Protein AF-0000000081814509 (afdb_homodimer)

Secondary structure (DSSP, 8-state):
-HHHHHHHHHHHHTSS--------PPEEEEEE-S--HHHHHHHHHHHHHHHHTT-EEEEEESS------TTEEEEETTTTPPPP---GGG--SHHHHHHHHHHHHHHHHHHHTT-HHHHHHHHTGGG-SEEEEESSS-GGGGGGGTT--SEEEEEETTSS-HHHHHHTT----TTTS--TTS---SS--HHHHHHHHHHHHHHHHHHIIIIIHHHHHHHHHH-TT---HHHHHTT--EEEES--TTTS----B-TTEEE-TTTT--PPPPPPHHHHHHHHHTTTT-EEEEE-TTTS-GGGS-HHHHHHHHHHHHTSSSEEEEE-S-S-----TTEEEES---HHHHHTSTTEEEEEE---HHHHHHHHHHT--EEE---STTHHHHHHHHHHTTSEEE--TTT--HHHHHHHHHHHHH-HHHHHHHHHHHHHHH--SS-HHHHHHHHHHHHHHTTT-GGG--GGGGS-HHHHTTHHHHHHHHHHHHHHHHHHHHHHHHHHHHHHHHHHHHHHH-/-HHHHHHHHHHHTS----------PPEEEEEE-S--HHHHHHHHHHHHHHHHTT-EEEEEESS------TTEEEEETTTTPPPP---GGG--SHHHHHHHHHHHHHHHHHHHTT-HHHHHHHHTGGG-SEEEEESSS-GGGGGGGTT--SEEEEEETTSS-HHHHHHTT----TTTS--TTS---SS--HHHHHHHHHHHHHHHHHHIIIIIHHHHHHHHHH-TT---HHHHHTT--EEEES--TTTS----B-TTEEE-TTTT--PPPPPPHHHHHHHHHTTTT-EEEEE-TTTS-GGGS-HHHHHHHHHHHHTSSSEEEEE-S-S-----TTEEEES---HHHHHTSTTEEEEEE---HHHHHHHHHHT--EEE---STTHHHHHHHHHHTTSEEE--TTT--HHHHHHHHHHHHH-HHHHHHHHHHHHHHH--SS-HHHHHHHHHHHHHHTTT-GGG--GGGGS-HHHHTTHHHHHHHHHHHHHHHHHHHHHHHHHHHHHHHHHHHHHH--

Organism: Hyalella azteca (NCBI:txid294128)

Nearest PDB structures (foldseek):
  2o6l-assembly1_B  TM=9.633E-01  e=1.639E-16  Homo sapiens
  2o6l-assembly1_A  TM=9.535E-01  e=7.767E-16  Homo sapiens
  7yf5-assembly1_A  TM=9.048E-01  e=2.656E-16  Homo sapiens
  7cjx-assembly2_B  TM=9.527E-01  e=6.293E-15  Homo sapiens
  8sfw-assembly1_A  TM=7.133E-01  e=2.356E-19  Tetranychus urticae

Radius of gyration: 33.02 Å; Cα contacts (8 Å, |Δi|>4): 1743; chains: 2; bounding box: 108×94×73 Å

pLDDT: mean 90.23, std 13.68, range [23.2, 98.81]

Sequence (1028 aa):
MATLTSLILILLSVSLFHSNNVTQAYKILLSVPVSCRSLHNLFTSVALSLALANHNVTLISSFPASAQHDNLHYVYALGEKKYPTDNIFEAQRQVDAFTILLNAALFVGENMWRNAEVLALWRDRHSFDAVISPSYINEVNLPFLINYTGNFFLICTPGIEYFAIRNAGNWLSPAVVPYILLPYDENMTFLERVVNVVTLVVSRYAIPYFFFSKQEELLRKFFPEFGDVLEYYDRVSLTLINGHPALDNPVPLLPSQVYIGTINAHLPRPLPMDLEQVMQSSGDAGVIYFSIGSVAVSKDIPARAKAAFLEAFARVPQKVLWKYEGDDLKLPDNVVTRSWLPQQDILGHPKTRLFISHCGNLGTQEAKYHGVPILAVPVAFDQPRNAARMVQKGLALALDWHTLTADDIVSAIDELVNNTSYSERIQNLSAILKDQMETPQRRAVWHIEHFIKNQGAPHLHYPGKNLHFLQYICLDVVLFLLLLLYIVCRLSAYFLRAIGRRVFRINKRKLKTRMATLTSLILILLSVSLFHSNNVTQAYKILLSVPVSCRSLHNLFTSVALSLALANHNVTLISSFPASAQHDNLHYVYALGEKKYPTDNIFEAQRQVDAFTILLNAALFVGENMWRNAEVLALWRDRHSFDAVISPSYINEVNLPFLINYTGNFFLICTPGIEYFAIRNAGNWLSPAVVPYILLPYDENMTFLERVVNVVTLVVSRYAIPYFFFSKQEELLRKFFPEFGDVLEYYDRVSLTLINGHPALDNPVPLLPSQVYIGTINAHLPRPLPMDLEQVMQSSGDAGVIYFSIGSVAVSKDIPARAKAAFLEAFARVPQKVLWKYEGDDLKLPDNVVTRSWLPQQDILGHPKTRLFISHCGNLGTQEAKYHGVPILAVPVAFDQPRNAARMVQKGLALALDWHTLTADDIVSAIDELVNNTSYSERIQNLSAILKDQMETPQRRAVWHIEHFIKNQGAPHLHYPGKNLHFLQYICLDVVLFLLLLLYIVCRLSAYFLRAIGRRVFRINKRKLKTR

Foldseek 3Di:
DQVPVVVVVVVVVVPDPPPVPPQPAFEEEEEEALDWPLRVLVSLLLQVLSVSVVHQYEYEYCDDDPDDDPSYHYDHQQVPDHQDQDALLVVPDQVSVVVVLLVSLLNSLLRRLVDPVNVVCLVVLQRGQEYEYAPDSNLSCLSSCVVHQHAYEYEDAQFDAQRLQCLLLDHFDLQQDAHLFDLDHRNDDPVSSVVRVVVVVCCVPVCCVPRVVVSQVSVCVSPVPDDRSSVSSNRHLAYEGQDDCLLGPDTDGFPRYHYLHCSSADAADDDPPVVVVLQVVLPQQFEEEEDADGSHAPVSQDPQLVVQVQVLCLVGSGAYEYQHCDDPDDHDPRYDYDVDDPLLNRLLDPRYAEYEYLQGSNSSSSNLLSQHAYAHEHRGGSSSNRQSHCVVQLQYHYDYSVDDGNVNVNVRCCCSRPVCVNSVSSVVSNVVLVDDPDHSSVVSNVSVSVCSVCRSPVVRRDPSSVDDPCVSVPVVVVVVVVVVVVVVVVVVVVVVVVVVVVVVVVVVVVVVVD/DLVVVVVVVVVPVVPPPPPVPPQDAFEEEEEDALDWPLVVLVSLLLQVLSVSVVHQYEYEYCDDDPDDDPSYHYDHQQVPDHQDQDALLVVPDQVSVVVVLLVSLLNSLLRRLVDPVNVVCLVVLQRGQEYEYAPDSNLSCLSSCVVHQHAYEYEDAQFDAQRLQCLLLDHFDLQQDAHLFDLDHRNDDPVSSVVRVVVVVCCVPVCCVPRVVVSQVSVCVSPVPDDRSSVSSNRHLAYEGQDDCLLGPDTDGFPRYHYLHCSSADAADDDPPVVVVLQVVLPQQFEEEEDADRSHAPVSQDPQLVVQQQLLCLVGSGAYEYQHCDDPDDHDPRYDYDVDDPLLNRLLDPRYAEYEYLQGSNSSSSNLLSQHAYAHEHRGGSSSNRQSHCVVQLQYHYDYSVDDGSVNVNVRCCCSRPVCVNSVSSVVSNVVLVDDPDHSSVVSNVSVSVCSVCRSPVVRRDPSSVDDPCVSVPVVVVVVVVVVVVVVVVVVVVVVVVVVVVVVVVVVVVVVVD

Structure (mmCIF, N/CA/C/O backbone):
data_AF-0000000081814509-model_v1
#
loop_
_entity.id
_entity.type
_entity.pdbx_description
1 polymer 'UDP-glucosyltransferase 2'
#
loop_
_atom_site.group_PDB
_atom_site.id
_atom_site.type_symbol
_atom_site.label_atom_id
_atom_site.label_alt_id
_atom_site.label_comp_id
_atom_site.label_asym_id
_atom_site.label_entity_id
_atom_site.label_seq_id
_atom_site.pdbx_PDB_ins_code
_atom_site.Cartn_x
_atom_site.Cartn_y
_atom_site.Cartn_z
_atom_site.occupancy
_atom_site.B_iso_or_equiv
_atom_site.auth_seq_id
_atom_site.auth_comp_id
_atom_site.auth_asym_id
_atom_site.auth_atom_id
_atom_site.pdbx_PDB_model_num
ATOM 1 N N . MET A 1 1 ? 33.219 -23.078 -16.469 1 25.08 1 MET A N 1
ATOM 2 C CA . MET A 1 1 ? 33.625 -21.703 -16.672 1 25.08 1 MET A CA 1
ATOM 3 C C . MET A 1 1 ? 32.438 -20.797 -16.875 1 25.08 1 MET A C 1
ATOM 5 O O . MET A 1 1 ? 32.562 -19.562 -16.859 1 25.08 1 MET A O 1
ATOM 9 N N . ALA A 1 2 ? 31.438 -21.453 -17.484 1 29.11 2 ALA A N 1
ATOM 10 C CA . ALA A 1 2 ? 30.203 -20.766 -17.828 1 29.11 2 ALA A CA 1
ATOM 11 C C . ALA A 1 2 ? 29.375 -20.453 -16.578 1 29.11 2 ALA A C 1
ATOM 13 O O . ALA A 1 2 ? 28.5 -19.578 -16.594 1 29.11 2 ALA A O 1
ATOM 14 N N . THR A 1 3 ? 29.547 -21.297 -15.539 1 31.95 3 THR A N 1
ATOM 15 C CA . THR A 1 3 ? 28.797 -21.156 -14.297 1 31.95 3 THR A CA 1
ATOM 16 C C . THR A 1 3 ? 29.172 -19.875 -13.57 1 31.95 3 THR A C 1
ATOM 18 O O . THR A 1 3 ? 28.391 -19.328 -12.789 1 31.95 3 THR A O 1
ATOM 21 N N . LEU A 1 4 ? 30.516 -19.469 -13.844 1 31.44 4 LEU A N 1
ATOM 22 C CA . LEU A 1 4 ? 31.109 -18.359 -13.109 1 31.44 4 LEU A CA 1
ATOM 23 C C . LEU A 1 4 ? 30.594 -17.016 -13.625 1 31.44 4 LEU A C 1
ATOM 25 O O . LEU A 1 4 ? 30.391 -16.078 -12.844 1 31.44 4 LEU A O 1
ATOM 29 N N . THR A 1 5 ? 30.359 -16.984 -14.984 1 30.31 5 THR A N 1
ATOM 30 C CA . THR A 1 5 ? 30.188 -15.672 -15.594 1 30.31 5 THR A CA 1
ATOM 31 C C . THR A 1 5 ? 28.797 -15.117 -15.297 1 30.31 5 THR A C 1
ATOM 33 O O . THR A 1 5 ? 28.641 -13.906 -15.094 1 30.31 5 THR A O 1
ATOM 36 N N . SER A 1 6 ? 27.781 -15.992 -15.344 1 31.12 6 SER A N 1
ATOM 37 C CA . SER A 1 6 ? 26.438 -15.445 -15.164 1 31.12 6 SER A CA 1
ATOM 38 C C . SER A 1 6 ? 26.234 -14.914 -13.75 1 31.12 6 SER A C 1
ATOM 40 O O . SER A 1 6 ? 25.281 -14.195 -13.484 1 31.12 6 SER A O 1
ATOM 42 N N . LEU A 1 7 ? 27.016 -15.422 -12.75 1 33.44 7 LEU A N 1
ATOM 43 C CA . LEU A 1 7 ? 27.078 -14.906 -11.391 1 33.44 7 LEU A CA 1
ATOM 44 C C . LEU A 1 7 ? 27.656 -13.5 -11.359 1 33.44 7 LEU A C 1
ATOM 46 O O . LEU A 1 7 ? 27.281 -12.68 -10.523 1 33.44 7 LEU A O 1
ATOM 50 N N . ILE A 1 8 ? 28.469 -13.172 -12.398 1 33.91 8 ILE A N 1
ATOM 51 C CA . ILE A 1 8 ? 29.203 -11.906 -12.391 1 33.91 8 ILE A CA 1
ATOM 52 C C . ILE A 1 8 ? 28.25 -10.758 -12.672 1 33.91 8 ILE A C 1
ATOM 54 O O . ILE A 1 8 ? 28.328 -9.703 -12.039 1 33.91 8 ILE A O 1
ATOM 58 N N . LEU A 1 9 ? 27.266 -10.977 -13.633 1 33.47 9 LEU A N 1
ATOM 59 C CA . LEU A 1 9 ? 26.5 -9.812 -14.047 1 33.47 9 LEU A CA 1
ATOM 60 C C . LEU A 1 9 ? 25.422 -9.477 -13.016 1 33.47 9 LEU A C 1
ATOM 62 O O . LEU A 1 9 ? 24.984 -8.328 -12.922 1 33.47 9 LEU A O 1
ATOM 66 N N . ILE A 1 10 ? 24.859 -10.445 -12.289 1 37.25 10 ILE A N 1
ATOM 67 C CA . ILE A 1 10 ? 24.047 -10.078 -11.133 1 37.25 10 ILE A CA 1
ATOM 68 C C . ILE A 1 10 ? 24.891 -9.266 -10.148 1 37.25 10 ILE A C 1
ATOM 70 O O . ILE A 1 10 ? 24.375 -8.383 -9.461 1 37.25 10 ILE A O 1
ATOM 74 N N . LEU A 1 11 ? 26.266 -9.453 -10.156 1 35.78 11 LEU A N 1
ATOM 75 C CA . LEU A 1 11 ? 27.234 -8.844 -9.242 1 35.78 11 LEU A CA 1
ATOM 76 C C . LEU A 1 11 ? 27.359 -7.344 -9.508 1 35.78 11 LEU A C 1
ATOM 78 O O . LEU A 1 11 ? 27.547 -6.559 -8.578 1 35.78 11 LEU A O 1
ATOM 82 N N . LEU A 1 12 ? 27.312 -6.941 -10.828 1 35.09 12 LEU A N 1
ATOM 83 C CA . LEU A 1 12 ? 27.703 -5.562 -11.102 1 35.09 12 LEU A CA 1
ATOM 84 C C . LEU A 1 12 ? 26.641 -4.582 -10.609 1 35.09 12 LEU A C 1
ATOM 86 O O . LEU A 1 12 ? 26.953 -3.445 -10.258 1 35.09 12 LEU A O 1
ATOM 90 N N . SER A 1 13 ? 25.391 -4.969 -10.734 1 35.62 13 SER A N 1
ATOM 91 C CA . SER A 1 13 ? 24.438 -3.914 -10.367 1 35.62 13 SER A CA 1
ATOM 92 C C . SER A 1 13 ? 24.391 -3.725 -8.852 1 35.62 13 SER A C 1
ATOM 94 O O . SER A 1 13 ? 23.797 -2.764 -8.367 1 35.62 13 SER A O 1
ATOM 96 N N . VAL A 1 14 ? 24.781 -4.785 -8.102 1 37.66 14 VAL A N 1
ATOM 97 C CA . VAL A 1 14 ? 24.828 -4.578 -6.656 1 37.66 14 VAL A CA 1
ATOM 98 C C . VAL A 1 14 ? 26.047 -3.75 -6.285 1 37.66 14 VAL A C 1
ATOM 100 O O . VAL A 1 14 ? 26.344 -3.547 -5.102 1 37.66 14 VAL A O 1
ATOM 103 N N . SER A 1 15 ? 27.031 -3.49 -7.219 1 33.5 15 SER A N 1
ATOM 104 C CA . SER A 1 15 ? 28.312 -2.984 -6.73 1 33.5 15 SER A CA 1
ATOM 105 C C . SER A 1 15 ? 28.109 -1.772 -5.824 1 33.5 15 SER A C 1
ATOM 107 O O . SER A 1 15 ? 28.703 -1.694 -4.746 1 33.5 15 SER A O 1
ATOM 109 N N . LEU A 1 16 ? 27.938 -0.495 -6.473 1 34.5 16 LEU A N 1
ATOM 110 C CA . LEU A 1 16 ? 28.594 0.704 -5.969 1 34.5 16 LEU A CA 1
ATOM 111 C C . LEU A 1 16 ? 27.875 1.244 -4.738 1 34.5 16 LEU A C 1
ATOM 113 O O . LEU A 1 16 ? 28.266 2.273 -4.184 1 34.5 16 LEU A O 1
ATOM 117 N N . PHE A 1 17 ? 26.609 1.016 -4.625 1 35.5 17 PHE A N 1
ATOM 118 C CA . PHE A 1 17 ? 26.172 1.921 -3.572 1 35.5 17 PHE A CA 1
ATOM 119 C C . PHE A 1 17 ? 26.641 1.434 -2.207 1 35.5 17 PHE A C 1
ATOM 121 O O . PHE A 1 17 ? 25.922 0.688 -1.528 1 35.5 17 PHE A O 1
ATOM 128 N N . HIS A 1 18 ? 27.953 1.053 -2.074 1 35.66 18 HIS A N 1
ATOM 129 C CA . HIS A 1 18 ? 28.5 0.913 -0.733 1 35.66 18 HIS A CA 1
ATOM 130 C C . HIS A 1 18 ? 28.234 2.152 0.11 1 35.66 18 HIS A C 1
ATOM 132 O O . HIS A 1 18 ? 28.922 3.164 -0.019 1 35.66 18 HIS A O 1
ATOM 138 N N . SER A 1 19 ? 27.109 2.682 0.189 1 36.62 19 SER A N 1
ATOM 139 C CA . SER A 1 19 ? 27.188 3.543 1.365 1 36.62 19 SER A CA 1
ATOM 140 C C . SER A 1 19 ? 27.875 2.836 2.525 1 36.62 19 SER A C 1
ATOM 142 O O . SER A 1 19 ? 27.625 1.654 2.773 1 36.62 19 SER A O 1
ATOM 144 N N . ASN A 1 20 ? 29.094 3.08 2.873 1 39.06 20 ASN A N 1
ATOM 145 C CA . ASN A 1 20 ? 29.891 2.771 4.051 1 39.06 20 ASN A CA 1
ATOM 146 C C . ASN A 1 20 ? 29.016 2.582 5.289 1 39.06 20 ASN A C 1
ATOM 148 O O . ASN A 1 20 ? 29.484 2.762 6.414 1 39.06 20 ASN A O 1
ATOM 152 N N . ASN A 1 21 ? 27.719 2.707 5.277 1 45.88 21 ASN A N 1
ATOM 153 C CA . ASN A 1 21 ? 27.125 2.41 6.582 1 45.88 21 ASN A CA 1
ATOM 154 C C . ASN A 1 21 ? 27.391 0.966 7 1 45.88 21 ASN A C 1
ATOM 156 O O . ASN A 1 21 ? 27.031 0.033 6.285 1 45.88 21 ASN A O 1
ATOM 160 N N . VAL A 1 22 ? 28.484 0.649 7.633 1 48.5 22 VAL A N 1
ATOM 161 C CA . VAL A 1 22 ? 28.766 -0.604 8.328 1 48.5 22 VAL A CA 1
ATOM 162 C C . VAL A 1 22 ? 27.453 -1.294 8.695 1 48.5 22 VAL A C 1
ATOM 164 O O . VAL A 1 22 ? 26.781 -0.895 9.648 1 48.5 22 VAL A O 1
ATOM 167 N N . THR A 1 23 ? 26.656 -1.628 7.715 1 62.81 23 THR A N 1
ATOM 168 C CA . THR A 1 23 ? 25.406 -2.328 8.039 1 62.81 23 THR A CA 1
ATOM 169 C C . THR A 1 23 ? 25.703 -3.6 8.836 1 62.81 23 THR A C 1
ATOM 171 O O . THR A 1 23 ? 26.641 -4.34 8.508 1 62.81 23 THR A O 1
ATOM 174 N N . GLN A 1 24 ? 25.344 -3.656 10.094 1 81.44 24 GLN A N 1
ATOM 175 C CA . GLN A 1 24 ? 25.359 -4.812 10.984 1 81.44 24 GLN A CA 1
ATOM 176 C C . GLN A 1 24 ? 24.891 -6.07 10.258 1 81.44 24 GLN A C 1
ATOM 178 O O . GLN A 1 24 ? 23.891 -6.039 9.539 1 81.44 24 GLN A O 1
ATOM 183 N N . ALA A 1 25 ? 25.75 -7.035 10.086 1 94.5 25 ALA A N 1
ATOM 184 C CA . ALA A 1 25 ? 25.422 -8.336 9.516 1 94.5 25 ALA A CA 1
ATOM 185 C C . ALA A 1 25 ? 24.438 -9.094 10.414 1 94.5 25 ALA A C 1
ATOM 187 O O . ALA A 1 25 ? 24.734 -9.336 11.586 1 94.5 25 ALA A O 1
ATOM 188 N N . TYR A 1 26 ? 23.312 -9.391 9.867 1 98.06 26 TYR A N 1
ATOM 189 C CA . TYR A 1 26 ? 22.281 -10.109 10.625 1 98.06 26 TYR A CA 1
ATOM 190 C C . TYR A 1 26 ? 22.359 -11.609 10.367 1 98.06 26 TYR A C 1
ATOM 192 O O . TYR A 1 26 ? 22.875 -12.039 9.336 1 98.06 26 TYR A O 1
ATOM 200 N N . LYS A 1 27 ? 21.969 -12.398 11.32 1 98.56 27 LYS A N 1
ATOM 201 C CA . LYS A 1 27 ? 21.781 -13.836 11.18 1 98.56 27 LYS A CA 1
ATOM 202 C C . LYS A 1 27 ? 20.328 -14.18 10.898 1 98.56 27 LYS A C 1
ATOM 204 O O . LYS A 1 27 ? 19.453 -13.93 11.734 1 98.56 27 LYS A O 1
ATOM 209 N N . ILE A 1 28 ? 20.047 -14.758 9.727 1 98.81 28 ILE A N 1
ATOM 210 C CA . ILE A 1 28 ? 18.672 -14.938 9.289 1 98.81 28 ILE A CA 1
ATOM 211 C C . ILE A 1 28 ? 18.438 -16.391 8.898 1 98.81 28 ILE A C 1
ATOM 213 O O . ILE A 1 28 ? 19.25 -17 8.203 1 98.81 28 ILE A O 1
ATOM 217 N N . LEU A 1 29 ? 17.344 -16.969 9.359 1 98.81 29 LEU A N 1
ATOM 218 C CA . LEU A 1 29 ? 16.938 -18.328 9.023 1 98.81 29 LEU A CA 1
ATOM 219 C C . LEU A 1 29 ? 15.734 -18.328 8.094 1 98.81 29 LEU A C 1
ATOM 221 O O . LEU A 1 29 ? 14.68 -17.781 8.43 1 98.81 29 LEU A O 1
ATOM 225 N N . LEU A 1 30 ? 15.914 -18.812 6.934 1 98.69 30 LEU A N 1
ATOM 226 C CA . LEU A 1 30 ? 14.805 -19.125 6.039 1 98.69 30 LEU A CA 1
ATOM 227 C C . LEU A 1 30 ? 14.492 -20.609 6.047 1 98.69 30 LEU A C 1
ATOM 229 O O . LEU A 1 30 ? 15.398 -21.438 6.035 1 98.69 30 LEU A O 1
ATOM 233 N N . SER A 1 31 ? 13.219 -20.938 6.109 1 98.19 31 SER A N 1
ATOM 234 C CA . SER A 1 31 ? 12.844 -22.344 6.164 1 98.19 31 SER A CA 1
ATOM 235 C C . SER A 1 31 ? 11.641 -22.625 5.281 1 98.19 31 SER A C 1
ATOM 237 O O . SER A 1 31 ? 10.562 -22.078 5.488 1 98.19 31 SER A O 1
ATOM 239 N N . VAL A 1 32 ? 11.773 -23.531 4.297 1 97.31 32 VAL A N 1
ATOM 240 C CA . VAL A 1 32 ? 10.695 -23.953 3.4 1 97.31 32 VAL A CA 1
ATOM 241 C C . VAL A 1 32 ? 10.773 -25.453 3.158 1 97.31 32 VAL A C 1
ATOM 243 O O . VAL A 1 32 ? 10.891 -25.906 2.014 1 97.31 32 VAL A O 1
ATOM 246 N N . PRO A 1 33 ? 10.562 -26.234 4.191 1 96.19 33 PRO A N 1
ATOM 247 C CA . PRO A 1 33 ? 10.742 -27.672 4.059 1 96.19 33 PRO A CA 1
ATOM 248 C C . PRO A 1 33 ? 9.602 -28.344 3.295 1 96.19 33 PRO A C 1
ATOM 250 O O . PRO A 1 33 ? 9.82 -29.359 2.625 1 96.19 33 PRO A O 1
ATOM 253 N N . VAL A 1 34 ? 8.352 -27.906 3.545 1 93.38 34 VAL A N 1
ATOM 254 C CA . VAL A 1 34 ? 7.266 -28.344 2.674 1 93.38 34 VAL A CA 1
ATOM 255 C C . VAL A 1 34 ? 7.281 -27.547 1.377 1 93.38 34 VAL A C 1
ATOM 257 O O . VAL A 1 34 ? 6.801 -26.406 1.338 1 93.38 34 VAL A O 1
ATOM 260 N N . SER A 1 35 ? 7.863 -28.203 0.405 1 86.75 35 SER A N 1
ATOM 261 C CA . SER A 1 35 ? 8.234 -27.359 -0.732 1 86.75 35 SER A CA 1
ATOM 262 C C . SER A 1 35 ? 8.062 -28.109 -2.049 1 86.75 35 SER A C 1
ATOM 264 O O . SER A 1 35 ? 7.719 -29.297 -2.055 1 86.75 35 SER A O 1
ATOM 266 N N . CYS A 1 36 ? 7.973 -27.406 -3.078 1 84.56 36 CYS A N 1
ATOM 267 C CA . CYS A 1 36 ? 8.242 -27.828 -4.445 1 84.56 36 CYS A CA 1
ATOM 268 C C . CYS A 1 36 ? 9.391 -27.031 -5.051 1 84.56 36 CYS A C 1
ATOM 270 O O . CYS A 1 36 ? 9.891 -26.094 -4.43 1 84.56 36 CYS A O 1
ATOM 272 N N . ARG A 1 37 ? 9.898 -27.438 -6.133 1 85.25 37 ARG A N 1
ATOM 273 C CA . ARG A 1 37 ? 11.078 -26.812 -6.723 1 85.25 37 ARG A CA 1
ATOM 274 C C . ARG A 1 37 ? 10.875 -25.297 -6.883 1 85.25 37 ARG A C 1
ATOM 276 O O . ARG A 1 37 ? 11.797 -24.516 -6.648 1 85.25 37 ARG A O 1
ATOM 283 N N . SER A 1 38 ? 9.719 -24.906 -7.211 1 87.69 38 SER A N 1
ATOM 284 C CA . SER A 1 38 ? 9.43 -23.484 -7.414 1 87.69 38 SER A CA 1
ATOM 285 C C . SER A 1 38 ? 9.555 -22.703 -6.113 1 87.69 38 SER A C 1
ATOM 287 O O . SER A 1 38 ? 10.117 -21.609 -6.094 1 87.69 38 SER A O 1
ATOM 289 N N . LEU A 1 39 ? 9.039 -23.266 -5.047 1 92.06 39 LEU A N 1
ATOM 290 C CA . LEU A 1 39 ? 9.133 -22.609 -3.748 1 92.06 39 LEU A CA 1
ATOM 291 C C . LEU A 1 39 ? 10.578 -22.562 -3.26 1 92.06 39 LEU A C 1
ATOM 293 O O . LEU A 1 39 ? 11.008 -21.562 -2.688 1 92.06 39 LEU A O 1
ATOM 297 N N . HIS A 1 40 ? 11.211 -23.672 -3.502 1 93.38 40 HIS A N 1
ATOM 298 C CA . HIS A 1 40 ? 12.633 -23.703 -3.186 1 93.38 40 HIS A CA 1
ATOM 299 C C . HIS A 1 40 ? 13.383 -22.594 -3.908 1 93.38 40 HIS A C 1
ATOM 301 O O . HIS A 1 40 ? 14.211 -21.906 -3.307 1 93.38 40 HIS A O 1
ATOM 307 N N . ASN A 1 41 ? 13.109 -22.375 -5.172 1 92.88 41 ASN A N 1
ATOM 308 C CA . ASN A 1 41 ? 13.773 -21.344 -5.965 1 92.88 41 ASN A CA 1
ATOM 309 C C . ASN A 1 41 ? 13.461 -19.953 -5.441 1 92.88 41 ASN A C 1
ATOM 311 O O . ASN A 1 41 ? 14.344 -19.094 -5.402 1 92.88 41 ASN A O 1
ATOM 315 N N . LEU A 1 42 ? 12.25 -19.719 -5.094 1 95.69 42 LEU A N 1
ATOM 316 C CA . LEU A 1 42 ? 11.836 -18.438 -4.547 1 95.69 42 LEU A CA 1
ATOM 317 C C . LEU A 1 42 ? 12.609 -18.125 -3.268 1 95.69 42 LEU A C 1
ATOM 319 O O . LEU A 1 42 ? 13.203 -17.047 -3.143 1 95.69 42 LEU A O 1
ATOM 323 N N . PHE A 1 43 ? 12.641 -19.047 -2.354 1 97.62 43 PHE A N 1
ATOM 324 C CA . PHE A 1 43 ? 13.32 -18.844 -1.08 1 97.62 43 PHE A CA 1
ATOM 325 C C . PHE A 1 43 ? 14.82 -18.719 -1.282 1 97.62 43 PHE A C 1
ATOM 327 O O . PHE A 1 43 ? 15.484 -17.938 -0.583 1 97.62 43 PHE A O 1
ATOM 334 N N . THR A 1 44 ? 15.32 -19.484 -2.213 1 97.31 44 THR A N 1
ATOM 335 C CA . THR A 1 44 ? 16.734 -19.375 -2.523 1 97.31 44 THR A CA 1
ATOM 336 C C . THR A 1 44 ? 17.078 -17.969 -3.023 1 97.31 44 THR A C 1
ATOM 338 O O . THR A 1 44 ? 18.125 -17.422 -2.674 1 97.31 44 THR A O 1
ATOM 341 N N . SER A 1 45 ? 16.203 -17.422 -3.836 1 97.56 45 SER A N 1
ATOM 342 C CA . SER A 1 45 ? 16.438 -16.078 -4.359 1 97.56 45 SER A CA 1
ATOM 343 C C . SER A 1 45 ? 16.469 -15.047 -3.234 1 97.56 45 SER A C 1
ATOM 345 O O . SER A 1 45 ? 17.312 -14.148 -3.234 1 97.56 45 SER A O 1
ATOM 347 N N . VAL A 1 46 ? 15.586 -15.148 -2.285 1 98.5 46 VAL A N 1
ATOM 348 C CA . VAL A 1 46 ? 15.57 -14.242 -1.143 1 98.5 46 VAL A CA 1
ATOM 349 C C . VAL A 1 46 ? 16.828 -14.445 -0.304 1 98.5 46 VAL A C 1
ATOM 351 O O . VAL A 1 46 ? 17.5 -13.477 0.075 1 98.5 46 VAL A O 1
ATOM 354 N N . ALA A 1 47 ? 17.188 -15.719 -0.058 1 98.62 47 ALA A N 1
ATOM 355 C CA . ALA A 1 47 ? 18.359 -16.062 0.74 1 98.62 47 ALA A CA 1
ATOM 356 C C . ALA A 1 47 ? 19.625 -15.508 0.1 1 98.62 47 ALA A C 1
ATOM 358 O O . ALA A 1 47 ? 20.484 -14.938 0.785 1 98.62 47 ALA A O 1
ATOM 359 N N . LEU A 1 48 ? 19.688 -15.719 -1.157 1 97.94 48 LEU A N 1
ATOM 360 C CA . LEU A 1 48 ? 20.875 -15.25 -1.88 1 97.94 48 LEU A CA 1
ATOM 361 C C . LEU A 1 48 ? 20.969 -13.734 -1.839 1 97.94 48 LEU A C 1
ATOM 363 O O . LEU A 1 48 ? 22.062 -13.18 -1.694 1 97.94 48 LEU A O 1
ATOM 367 N N . SER A 1 49 ? 19.828 -13.023 -2.008 1 98 49 SER A N 1
ATOM 368 C CA . SER A 1 49 ? 19.812 -11.57 -1.928 1 98 49 SER A CA 1
ATOM 369 C C . SER A 1 49 ? 20.328 -11.078 -0.58 1 98 49 SER A C 1
ATOM 371 O O . SER A 1 49 ? 21.094 -10.117 -0.516 1 98 49 SER A O 1
ATOM 373 N N . LEU A 1 50 ? 19.969 -11.734 0.458 1 98.5 50 LEU A N 1
ATOM 374 C CA . LEU A 1 50 ? 20.406 -11.383 1.804 1 98.5 50 LEU A CA 1
ATOM 375 C C . LEU A 1 50 ? 21.891 -11.688 1.992 1 98.5 50 LEU A C 1
ATOM 377 O O . LEU A 1 50 ? 22.625 -10.898 2.6 1 98.5 50 LEU A O 1
ATOM 381 N N . ALA A 1 51 ? 22.297 -12.852 1.476 1 98.31 51 ALA A N 1
ATOM 382 C CA . ALA A 1 51 ? 23.703 -13.234 1.571 1 98.31 51 ALA A CA 1
ATOM 383 C C . ALA A 1 51 ? 24.594 -12.234 0.834 1 98.31 51 ALA A C 1
ATOM 385 O O . ALA A 1 51 ? 25.656 -11.859 1.33 1 98.31 51 ALA A O 1
ATOM 386 N N . LEU A 1 52 ? 24.172 -11.836 -0.309 1 97 52 LEU A N 1
ATOM 387 C CA . LEU A 1 52 ? 24.906 -10.867 -1.114 1 97 52 LEU A CA 1
ATOM 388 C C . LEU A 1 52 ? 24.984 -9.516 -0.406 1 97 52 LEU A C 1
ATOM 390 O O . LEU A 1 52 ? 25.906 -8.734 -0.647 1 97 52 LEU A O 1
ATOM 394 N N . ALA A 1 53 ? 24.047 -9.234 0.438 1 97.06 53 ALA A N 1
ATOM 395 C CA . ALA A 1 53 ? 24.047 -8.016 1.244 1 97.06 53 ALA A CA 1
ATOM 396 C C . ALA A 1 53 ? 24.859 -8.203 2.52 1 97.06 53 ALA A C 1
ATOM 398 O O . ALA A 1 53 ? 24.734 -7.422 3.463 1 97.06 53 ALA A O 1
ATOM 399 N N . ASN A 1 54 ? 25.578 -9.312 2.658 1 97.06 54 ASN A N 1
ATOM 400 C CA . ASN A 1 54 ? 26.562 -9.602 3.691 1 97.06 54 ASN A CA 1
ATOM 401 C C . ASN A 1 54 ? 25.906 -10.102 4.973 1 97.06 54 ASN A C 1
ATOM 403 O O . ASN A 1 54 ? 26.453 -9.914 6.066 1 97.06 54 ASN A O 1
ATOM 407 N N . HIS A 1 55 ? 24.75 -10.641 4.887 1 98.44 55 HIS A N 1
ATOM 408 C CA . HIS A 1 55 ? 24.125 -11.289 6.035 1 98.44 55 HIS A CA 1
ATOM 409 C C . HIS A 1 55 ? 24.453 -12.773 6.086 1 98.44 55 HIS A C 1
ATOM 411 O O . HIS A 1 55 ? 24.812 -13.375 5.066 1 98.44 55 HIS A O 1
ATOM 417 N N . ASN A 1 56 ? 24.453 -13.336 7.277 1 98.31 56 ASN A N 1
ATOM 418 C CA . ASN A 1 56 ? 24.609 -14.781 7.457 1 98.31 56 ASN A CA 1
ATOM 419 C C . ASN A 1 56 ? 23.266 -15.5 7.359 1 98.31 56 ASN A C 1
ATOM 421 O O . ASN A 1 56 ? 22.422 -15.367 8.242 1 98.31 56 ASN A O 1
ATOM 425 N N . VAL A 1 57 ? 23.125 -16.297 6.305 1 98.62 57 VAL A N 1
ATOM 426 C CA . VAL A 1 57 ? 21.812 -16.828 5.988 1 98.62 57 VAL A CA 1
ATOM 427 C C . VAL A 1 57 ? 21.844 -18.344 6.027 1 98.62 57 VAL A C 1
ATOM 429 O O . VAL A 1 57 ? 22.781 -18.969 5.508 1 98.62 57 VAL A O 1
ATOM 432 N N . THR A 1 58 ? 20.953 -18.922 6.711 1 98.62 58 THR A N 1
ATOM 433 C CA . THR A 1 58 ? 20.719 -20.375 6.68 1 98.62 58 THR A CA 1
ATOM 434 C C . THR A 1 58 ? 19.391 -20.688 6.004 1 98.62 58 THR A C 1
ATOM 436 O O . THR A 1 58 ? 18.359 -20.094 6.328 1 98.62 58 THR A O 1
ATOM 439 N N . LEU A 1 59 ? 19.391 -21.594 5.055 1 98.44 59 LEU A N 1
ATOM 440 C CA . LEU A 1 59 ? 18.188 -22 4.34 1 98.44 59 LEU A CA 1
ATOM 441 C C . LEU A 1 59 ? 17.906 -23.484 4.57 1 98.44 59 LEU A C 1
ATOM 443 O O . LEU A 1 59 ? 18.734 -24.328 4.246 1 98.44 59 LEU A O 1
ATOM 447 N N . ILE A 1 60 ? 16.766 -23.781 5.195 1 98.12 60 ILE A N 1
ATOM 448 C CA . ILE A 1 60 ? 16.281 -25.141 5.336 1 98.12 60 ILE A CA 1
ATOM 449 C C . ILE A 1 60 ? 15.32 -25.469 4.191 1 98.12 60 ILE A C 1
ATOM 451 O O . ILE A 1 60 ? 14.359 -24.734 3.955 1 98.12 60 ILE A O 1
ATOM 455 N N . SER A 1 61 ? 15.547 -26.5 3.471 1 96.44 61 SER A N 1
ATOM 456 C CA . SER A 1 61 ? 14.664 -26.922 2.393 1 96.44 61 SER A CA 1
ATOM 457 C C . SER A 1 61 ? 14.711 -28.438 2.213 1 96.44 61 SER A C 1
ATOM 459 O O . SER A 1 61 ? 15.492 -29.125 2.871 1 96.44 61 SER A O 1
ATOM 461 N N . SER A 1 62 ? 13.805 -28.953 1.449 1 94.5 62 SER A N 1
ATOM 462 C CA . SER A 1 62 ? 13.766 -30.391 1.166 1 94.5 62 SER A CA 1
ATOM 463 C C . SER A 1 62 ? 14.289 -30.688 -0.233 1 94.5 62 SER A C 1
ATOM 465 O O . SER A 1 62 ? 14.047 -31.781 -0.768 1 94.5 62 SER A O 1
ATOM 467 N N . PHE A 1 63 ? 14.93 -29.703 -0.801 1 91.75 63 PHE A N 1
ATOM 468 C CA . PHE A 1 63 ? 15.555 -29.844 -2.109 1 91.75 63 PHE A CA 1
ATOM 469 C C . PHE A 1 63 ? 17.031 -29.484 -2.037 1 91.75 63 PHE A C 1
ATOM 471 O O . PHE A 1 63 ? 17.469 -28.766 -1.132 1 91.75 63 PHE A O 1
ATOM 478 N N . PRO A 1 64 ? 17.766 -30 -2.951 1 89.94 64 PRO A N 1
ATOM 479 C CA . PRO A 1 64 ? 19.188 -29.672 -2.941 1 89.94 64 PRO A CA 1
ATOM 480 C C . PRO A 1 64 ? 19.453 -28.188 -3.188 1 89.94 64 PRO A C 1
ATOM 482 O O . PRO A 1 64 ? 18.656 -27.516 -3.846 1 89.94 64 PRO A O 1
ATOM 485 N N . ALA A 1 65 ? 20.609 -27.812 -2.705 1 90.25 65 ALA A N 1
ATOM 486 C CA . ALA A 1 65 ? 21 -26.422 -2.875 1 90.25 65 ALA A CA 1
ATOM 487 C C . ALA A 1 65 ? 21.109 -26.047 -4.355 1 90.25 65 ALA A C 1
ATOM 489 O O . ALA A 1 65 ? 21.609 -26.844 -5.16 1 90.25 65 ALA A O 1
ATOM 490 N N . SER A 1 66 ? 20.547 -24.891 -4.641 1 88.19 66 SER A N 1
ATOM 491 C CA . SER A 1 66 ? 20.578 -24.438 -6.031 1 88.19 66 SER A CA 1
ATOM 492 C C . SER A 1 66 ? 21.422 -23.188 -6.191 1 88.19 66 SER A C 1
ATOM 494 O O . SER A 1 66 ? 21.5 -22.609 -7.281 1 88.19 66 SER A O 1
ATOM 496 N N . ALA A 1 67 ? 21.969 -22.703 -5.109 1 90.38 67 ALA A N 1
ATOM 497 C CA . ALA A 1 67 ? 22.875 -21.547 -5.121 1 90.38 67 ALA A CA 1
ATOM 498 C C . ALA A 1 67 ? 23.969 -21.703 -4.07 1 90.38 67 ALA A C 1
ATOM 500 O O . ALA A 1 67 ? 23.812 -22.453 -3.1 1 90.38 67 ALA A O 1
ATOM 501 N N . GLN A 1 68 ? 25.125 -21.016 -4.367 1 92.75 68 GLN A N 1
ATOM 502 C CA . GLN A 1 68 ? 26.25 -21.062 -3.43 1 92.75 68 GLN A CA 1
ATOM 503 C C . GLN A 1 68 ? 26.766 -19.672 -3.125 1 92.75 68 GLN A C 1
ATOM 505 O O . GLN A 1 68 ? 26.859 -18.828 -4.02 1 92.75 68 GLN A O 1
ATOM 510 N N . HIS A 1 69 ? 26.953 -19.438 -1.949 1 95.88 69 HIS A N 1
ATOM 511 C CA . HIS A 1 69 ? 27.562 -18.219 -1.417 1 95.88 69 HIS A CA 1
ATOM 512 C C . HIS A 1 69 ? 28.172 -18.469 -0.045 1 95.88 69 HIS A C 1
ATOM 514 O O . HIS A 1 69 ? 27.656 -19.266 0.74 1 95.88 69 HIS A O 1
ATOM 520 N N . ASP A 1 70 ? 29.219 -17.828 0.271 1 96.12 70 ASP A N 1
ATOM 521 C CA . ASP A 1 70 ? 29.938 -18.047 1.519 1 96.12 70 ASP A CA 1
ATOM 522 C C . ASP A 1 70 ? 29.047 -17.797 2.729 1 96.12 70 ASP A C 1
ATOM 524 O O . ASP A 1 70 ? 29.188 -18.453 3.76 1 96.12 70 ASP A O 1
ATOM 528 N N . ASN A 1 71 ? 28.141 -16.844 2.582 1 97.62 71 ASN A N 1
ATOM 529 C CA . ASN A 1 71 ? 27.281 -16.469 3.699 1 97.62 71 ASN A CA 1
ATOM 530 C C . ASN A 1 71 ? 25.953 -17.234 3.668 1 97.62 71 ASN A C 1
ATOM 532 O O . ASN A 1 71 ? 25.047 -16.938 4.438 1 97.62 71 ASN A O 1
ATOM 536 N N . LEU A 1 72 ? 25.797 -18.156 2.766 1 97.94 72 LEU A N 1
ATOM 537 C CA . LEU A 1 72 ? 24.578 -18.953 2.643 1 97.94 72 LEU A CA 1
ATOM 538 C C . LEU A 1 72 ? 24.828 -20.406 3.023 1 97.94 72 LEU A C 1
ATOM 540 O O . LEU A 1 72 ? 25.594 -21.109 2.348 1 97.94 72 LEU A O 1
ATOM 544 N N . HIS A 1 73 ? 24.234 -20.828 4.086 1 97.56 73 HIS A N 1
ATOM 545 C CA . HIS A 1 73 ? 24.344 -22.188 4.57 1 97.56 73 HIS A CA 1
ATOM 546 C C . HIS A 1 73 ? 23.062 -22.969 4.297 1 97.56 73 HIS A C 1
ATOM 548 O O . HIS A 1 73 ? 21.969 -22.562 4.727 1 97.56 73 HIS A O 1
ATOM 554 N N . TYR A 1 74 ? 23.219 -24.109 3.684 1 96.81 74 TYR A N 1
ATOM 555 C CA . TYR A 1 74 ? 22.078 -24.922 3.326 1 96.81 74 TYR A CA 1
ATOM 556 C C . TYR A 1 74 ? 21.938 -26.109 4.273 1 96.81 74 TYR A C 1
ATOM 558 O O . TYR A 1 74 ? 22.938 -26.734 4.652 1 96.81 74 TYR A O 1
ATOM 566 N N . VAL A 1 75 ? 20.703 -26.375 4.68 1 97.06 75 VAL A N 1
ATOM 567 C CA . VAL A 1 75 ? 20.406 -27.547 5.484 1 97.06 75 VAL A CA 1
ATOM 568 C C . VAL A 1 75 ? 19.25 -28.328 4.836 1 97.06 75 VAL A C 1
ATOM 570 O O . VAL A 1 75 ? 18.172 -27.797 4.629 1 97.06 75 VAL A O 1
ATOM 573 N N . TYR A 1 76 ? 19.531 -29.547 4.504 1 96.56 76 TYR A N 1
ATOM 574 C CA . TYR A 1 76 ? 18.5 -30.422 3.982 1 96.56 76 TYR A CA 1
ATOM 575 C C . TYR A 1 76 ? 17.594 -30.938 5.102 1 96.56 76 TYR A C 1
ATOM 577 O O . TYR A 1 76 ? 18.062 -31.594 6.031 1 96.56 76 TYR A O 1
ATOM 585 N N . ALA A 1 77 ? 16.344 -30.734 5.039 1 96.25 77 ALA A N 1
ATOM 586 C CA . ALA A 1 77 ? 15.422 -30.906 6.148 1 96.25 77 ALA A CA 1
ATOM 587 C C . ALA A 1 77 ? 15.164 -32.375 6.43 1 96.25 77 ALA A C 1
ATOM 589 O O . ALA A 1 77 ? 14.891 -32.781 7.57 1 96.25 77 ALA A O 1
ATOM 590 N N . LEU A 1 78 ? 15.258 -33.25 5.371 1 94.5 78 LEU A N 1
ATOM 591 C CA . LEU A 1 78 ? 14.703 -34.594 5.48 1 94.5 78 LEU A CA 1
ATOM 592 C C . LEU A 1 78 ? 15.789 -35.594 5.797 1 94.5 78 LEU A C 1
ATOM 594 O O . LEU A 1 78 ? 15.547 -36.812 5.758 1 94.5 78 LEU A O 1
ATOM 598 N N . GLY A 1 79 ? 16.984 -35.125 6.023 1 88.94 79 GLY A N 1
ATOM 599 C CA . GLY A 1 79 ? 18.078 -36.062 6.285 1 88.94 79 GLY A CA 1
ATOM 600 C C . GLY A 1 79 ? 18.359 -37 5.117 1 88.94 79 GLY A C 1
ATOM 601 O O . GLY A 1 79 ? 18.75 -36.531 4.035 1 88.94 79 GLY A O 1
ATOM 602 N N . GLU A 1 80 ? 17.938 -38.25 5.309 1 86.38 80 GLU A N 1
ATOM 603 C CA . GLU A 1 80 ? 18.234 -39.25 4.273 1 86.38 80 GLU A CA 1
ATOM 604 C C . GLU A 1 80 ? 16.984 -39.562 3.443 1 86.38 80 GLU A C 1
ATOM 606 O O . GLU A 1 80 ? 17.062 -40.281 2.443 1 86.38 80 GLU A O 1
ATOM 611 N N . LYS A 1 81 ? 15.961 -38.969 3.896 1 89.44 81 LYS A N 1
ATOM 612 C CA . LYS A 1 81 ? 14.711 -39.281 3.199 1 89.44 81 LYS A CA 1
ATOM 613 C C . LYS A 1 81 ? 14.5 -38.344 2.018 1 89.44 81 LYS A C 1
ATOM 615 O O . LYS A 1 81 ? 15.055 -37.25 1.989 1 89.44 81 LYS A O 1
ATOM 620 N N . LYS A 1 82 ? 13.711 -38.844 1.093 1 87.94 82 LYS A N 1
ATOM 621 C CA . LYS A 1 82 ? 13.367 -38.031 -0.07 1 87.94 82 LYS A CA 1
ATOM 622 C C . LYS A 1 82 ? 11.969 -37.438 0.062 1 87.94 82 LYS A C 1
ATOM 624 O O . LYS A 1 82 ? 11.102 -38.031 0.708 1 87.94 82 LYS A O 1
ATOM 629 N N . TYR A 1 83 ? 11.82 -36.344 -0.507 1 87.88 83 TYR A N 1
ATOM 630 C CA . TYR A 1 83 ? 10.508 -35.688 -0.512 1 87.88 83 TYR A CA 1
ATOM 631 C C . TYR A 1 83 ? 9.492 -36.531 -1.264 1 87.88 83 TYR A C 1
ATOM 633 O O . TYR A 1 83 ? 9.797 -37.125 -2.314 1 87.88 83 TYR A O 1
ATOM 641 N N . PRO A 1 84 ? 8.289 -36.594 -0.732 1 82 84 PRO A N 1
ATOM 642 C CA . PRO A 1 84 ? 7.289 -37.438 -1.384 1 82 84 PRO A CA 1
ATOM 643 C C . PRO A 1 84 ? 6.848 -36.906 -2.738 1 82 84 PRO A C 1
ATOM 645 O O . PRO A 1 84 ? 6.727 -35.688 -2.908 1 82 84 PRO A O 1
ATOM 648 N N . THR A 1 85 ? 6.77 -37.781 -3.697 1 75.56 85 THR A N 1
ATOM 649 C CA . THR A 1 85 ? 6.336 -37.406 -5.035 1 75.56 85 THR A CA 1
ATOM 650 C C . THR A 1 85 ? 4.957 -37.969 -5.344 1 75.56 85 THR A C 1
ATOM 652 O O . THR A 1 85 ? 4.824 -39.156 -5.641 1 75.56 85 THR A O 1
ATOM 655 N N . ASP A 1 86 ? 3.932 -37.281 -4.973 1 71.75 86 ASP A N 1
ATOM 656 C CA . ASP A 1 86 ? 2.592 -37.75 -5.312 1 71.75 86 ASP A CA 1
ATOM 657 C C . ASP A 1 86 ? 2.164 -37.25 -6.688 1 71.75 86 ASP A C 1
ATOM 659 O O . ASP A 1 86 ? 2.654 -36.219 -7.152 1 71.75 86 ASP A O 1
ATOM 663 N N . ASN A 1 87 ? 1.433 -38.094 -7.363 1 72.12 87 ASN A N 1
ATOM 664 C CA . ASN A 1 87 ? 0.879 -37.719 -8.656 1 72.12 87 ASN A CA 1
ATOM 665 C C . ASN A 1 87 ? -0.302 -36.75 -8.516 1 72.12 87 ASN A C 1
ATOM 667 O O . ASN A 1 87 ? -1.413 -37.188 -8.188 1 72.12 87 ASN A O 1
ATOM 671 N N . ILE A 1 88 ? -0.094 -35.5 -8.805 1 74.06 88 ILE A N 1
ATOM 672 C CA . ILE A 1 88 ? -1.091 -34.469 -8.57 1 74.06 88 ILE A CA 1
ATOM 673 C C . ILE A 1 88 ? -2.236 -34.625 -9.57 1 74.06 88 ILE A C 1
ATOM 675 O O . ILE A 1 88 ? -3.348 -34.156 -9.328 1 74.06 88 ILE A O 1
ATOM 679 N N . PHE A 1 89 ? -2.004 -35.25 -10.727 1 74.31 89 PHE A N 1
ATOM 680 C CA . PHE A 1 89 ? -3.047 -35.438 -11.727 1 74.31 89 PHE A CA 1
ATOM 681 C C . PHE A 1 89 ? -4.137 -36.375 -11.227 1 74.31 89 PHE A C 1
ATOM 683 O O . PHE A 1 89 ? -5.23 -36.406 -11.789 1 74.31 89 PHE A O 1
ATOM 690 N N . GLU A 1 90 ? -3.744 -37.031 -10.234 1 69.94 90 GLU A N 1
ATOM 691 C CA . GLU A 1 90 ? -4.73 -37.938 -9.664 1 69.94 90 GLU A CA 1
ATOM 692 C C . GLU A 1 90 ? -5.727 -37.188 -8.781 1 69.94 90 GLU A C 1
ATOM 694 O O . GLU A 1 90 ? -6.785 -37.719 -8.438 1 69.94 90 GLU A O 1
ATOM 699 N N . ALA A 1 91 ? -5.297 -36 -8.43 1 68.69 91 ALA A N 1
ATOM 700 C CA . ALA A 1 91 ? -6.211 -35.156 -7.652 1 68.69 91 ALA A CA 1
ATOM 701 C C . ALA A 1 91 ? -7.344 -34.625 -8.523 1 68.69 91 ALA A C 1
ATOM 703 O O . ALA A 1 91 ? -7.098 -33.906 -9.492 1 68.69 91 ALA A O 1
ATOM 704 N N . GLN A 1 92 ? -8.453 -35.156 -8.336 1 63.38 92 GLN A N 1
ATOM 705 C CA . GLN A 1 92 ? -9.594 -34.719 -9.133 1 63.38 92 GLN A CA 1
ATOM 706 C C . GLN A 1 92 ? -10.203 -33.438 -8.562 1 63.38 92 GLN A C 1
ATOM 708 O O . GLN A 1 92 ? -10.883 -32.719 -9.273 1 63.38 92 GLN A O 1
ATOM 713 N N . ARG A 1 93 ? -10.289 -33.406 -7.363 1 73.44 93 ARG A N 1
ATOM 714 C CA . ARG A 1 93 ? -10.867 -32.25 -6.68 1 73.44 93 ARG A CA 1
ATOM 715 C C . ARG A 1 93 ? -9.82 -31.516 -5.867 1 73.44 93 ARG A C 1
ATOM 717 O O . ARG A 1 93 ? -8.789 -32.094 -5.5 1 73.44 93 ARG A O 1
ATOM 724 N N . GLN A 1 94 ? -10.016 -30.312 -5.547 1 70.5 94 GLN A N 1
ATOM 725 C CA . GLN A 1 94 ? -9.133 -29.484 -4.73 1 70.5 94 GLN A CA 1
ATOM 726 C C . GLN A 1 94 ? -8.883 -30.125 -3.369 1 70.5 94 GLN A C 1
ATOM 728 O O . GLN A 1 94 ? -7.77 -30.062 -2.844 1 70.5 94 GLN A O 1
ATOM 733 N N . VAL A 1 95 ? -9.859 -30.734 -2.871 1 73.75 95 VAL A N 1
ATOM 734 C CA . VAL A 1 95 ? -9.742 -31.344 -1.55 1 73.75 95 VAL A CA 1
ATOM 735 C C . VAL A 1 95 ? -8.695 -32.469 -1.588 1 73.75 95 VAL A C 1
ATOM 737 O O . VAL A 1 95 ? -7.965 -32.656 -0.617 1 73.75 95 VAL A O 1
ATOM 740 N N . ASP A 1 96 ? -8.602 -33.156 -2.729 1 77.25 96 ASP A N 1
ATOM 741 C CA . ASP A 1 96 ? -7.59 -34.188 -2.883 1 77.25 96 ASP A CA 1
ATOM 742 C C . ASP A 1 96 ? -6.184 -33.594 -2.895 1 77.25 96 ASP A C 1
ATOM 744 O O . ASP A 1 96 ? -5.266 -34.156 -2.287 1 77.25 96 ASP A O 1
ATOM 748 N N . ALA A 1 97 ? -6.129 -32.531 -3.492 1 75.19 97 ALA A N 1
ATOM 749 C CA . ALA A 1 97 ? -4.84 -31.859 -3.543 1 75.19 97 ALA A CA 1
ATOM 750 C C . ALA A 1 97 ? -4.414 -31.391 -2.154 1 75.19 97 ALA A C 1
ATOM 752 O O . ALA A 1 97 ? -3.238 -31.469 -1.797 1 75.19 97 ALA A O 1
ATOM 753 N N . PHE A 1 98 ? -5.316 -31 -1.362 1 79.06 98 PHE A N 1
ATOM 754 C CA . PHE A 1 98 ? -5.023 -30.516 -0.015 1 79.06 98 PHE A CA 1
ATOM 755 C C . PHE A 1 98 ? -4.594 -31.672 0.884 1 79.06 98 PHE A C 1
ATOM 757 O O . PHE A 1 98 ? -3.756 -31.5 1.77 1 79.06 98 PHE A O 1
ATOM 764 N N . THR A 1 99 ? -5.246 -32.781 0.618 1 81.75 99 THR A N 1
ATOM 765 C CA . THR A 1 99 ? -4.859 -33.969 1.384 1 81.75 99 THR A CA 1
ATOM 766 C C . THR A 1 99 ? -3.42 -34.344 1.068 1 81.75 99 THR A C 1
ATOM 768 O O . THR A 1 99 ? -2.67 -34.75 1.963 1 81.75 99 THR A O 1
ATOM 771 N N . ILE A 1 100 ? -3.111 -34.219 -0.143 1 82.12 100 ILE A N 1
ATOM 772 C CA . ILE A 1 100 ? -1.742 -34.531 -0.553 1 82.12 100 ILE A CA 1
ATOM 773 C C . ILE A 1 100 ? -0.779 -33.562 0.138 1 82.12 100 ILE A C 1
ATOM 775 O O . ILE A 1 100 ? 0.259 -33.969 0.658 1 82.12 100 ILE A O 1
ATOM 779 N N . LEU A 1 101 ? -1.145 -32.344 0.197 1 83.5 101 LEU A N 1
ATOM 780 C CA . LEU A 1 101 ? -0.301 -31.328 0.814 1 83.5 101 LEU A CA 1
ATOM 781 C C . LEU A 1 101 ? -0.174 -31.562 2.316 1 83.5 101 LEU A C 1
ATOM 783 O O . LEU A 1 101 ? 0.906 -31.391 2.885 1 83.5 101 LEU A O 1
ATOM 787 N N . LEU A 1 102 ? -1.289 -31.906 2.914 1 86.81 102 LEU A N 1
ATOM 788 C CA . LEU A 1 102 ? -1.269 -32.188 4.348 1 86.81 102 LEU A CA 1
ATOM 789 C C . LEU A 1 102 ? -0.381 -33.375 4.66 1 86.81 102 LEU A C 1
ATOM 791 O O . LEU A 1 102 ? 0.392 -33.344 5.621 1 86.81 102 LEU A O 1
ATOM 795 N N . ASN A 1 103 ? -0.522 -34.375 3.842 1 89.44 103 ASN A N 1
ATOM 796 C CA . ASN A 1 103 ? 0.304 -35.562 4.047 1 89.44 103 ASN A CA 1
ATOM 797 C C . ASN A 1 103 ? 1.787 -35.25 3.879 1 89.44 103 ASN A C 1
ATOM 799 O O . ASN A 1 103 ? 2.625 -35.75 4.621 1 89.44 103 ASN A O 1
ATOM 803 N N . ALA A 1 104 ? 2.049 -34.469 2.949 1 90.19 104 ALA A N 1
ATOM 804 C CA . ALA A 1 104 ? 3.43 -34.031 2.752 1 90.19 104 ALA A CA 1
ATOM 805 C C . ALA A 1 104 ? 3.938 -33.25 3.963 1 90.19 104 ALA A C 1
ATOM 807 O O . ALA A 1 104 ? 5.074 -33.438 4.398 1 90.19 104 ALA A O 1
ATOM 808 N N . ALA A 1 105 ? 3.131 -32.406 4.5 1 92.94 105 ALA A N 1
ATOM 809 C CA . ALA A 1 105 ? 3.506 -31.578 5.656 1 92.94 105 ALA A CA 1
ATOM 810 C C . ALA A 1 105 ? 3.783 -32.469 6.875 1 92.94 105 ALA A C 1
ATOM 812 O O . ALA A 1 105 ? 4.742 -32.219 7.609 1 92.94 105 ALA A O 1
ATOM 813 N N . LEU A 1 106 ? 2.924 -33.438 7.039 1 94.44 106 LEU A N 1
ATOM 814 C CA . LEU A 1 106 ? 3.098 -34.344 8.172 1 94.44 106 LEU A CA 1
ATOM 815 C C . LEU A 1 106 ? 4.363 -35.188 8.008 1 94.44 106 LEU A C 1
ATOM 817 O O . LEU A 1 106 ? 5.105 -35.375 8.977 1 94.44 106 LEU A O 1
ATOM 821 N N . PHE A 1 107 ? 4.562 -35.625 6.789 1 95.31 107 PHE A N 1
ATOM 822 C CA . PHE A 1 107 ? 5.766 -36.406 6.5 1 95.31 107 PHE A CA 1
ATOM 823 C C . PHE A 1 107 ? 7.016 -35.562 6.766 1 95.31 107 PHE A C 1
ATOM 825 O O . PHE A 1 107 ? 7.953 -36.031 7.418 1 95.31 107 PHE A O 1
ATOM 832 N N . VAL A 1 108 ? 7.047 -34.406 6.281 1 95.81 108 VAL A N 1
ATOM 833 C CA . VAL A 1 108 ? 8.188 -33.5 6.438 1 95.81 108 VAL A CA 1
ATOM 834 C C . VAL A 1 108 ? 8.391 -33.188 7.918 1 95.81 108 VAL A C 1
ATOM 836 O O . VAL A 1 108 ? 9.516 -33.219 8.414 1 95.81 108 VAL A O 1
ATOM 839 N N . GLY A 1 109 ? 7.293 -32.875 8.609 1 95.69 109 GLY A N 1
ATOM 840 C CA . GLY A 1 109 ? 7.387 -32.562 10.031 1 95.69 109 GLY A CA 1
ATOM 841 C C . GLY A 1 109 ? 7.996 -33.688 10.844 1 95.69 109 GLY A C 1
ATOM 842 O O . GLY A 1 109 ? 8.859 -33.438 11.688 1 95.69 109 GLY A O 1
ATOM 843 N N . GLU A 1 110 ? 7.57 -34.875 10.531 1 95.81 110 GLU A N 1
ATOM 844 C CA . GLU A 1 110 ? 8.055 -36.031 11.25 1 95.81 110 GLU A CA 1
ATOM 845 C C . GLU A 1 110 ? 9.555 -36.25 11.039 1 95.81 110 GLU A C 1
ATOM 847 O O . GLU A 1 110 ? 10.281 -36.562 11.977 1 95.81 110 GLU A O 1
ATOM 852 N N . ASN A 1 111 ? 10 -36 9.867 1 96.44 111 ASN A N 1
ATOM 853 C CA . ASN A 1 111 ? 11.391 -36.312 9.539 1 96.44 111 ASN A CA 1
ATOM 854 C C . ASN A 1 111 ? 12.297 -35.125 9.852 1 96.44 111 ASN A C 1
ATOM 856 O O . ASN A 1 111 ? 13.438 -35.281 10.273 1 96.44 111 ASN A O 1
ATOM 860 N N . MET A 1 112 ? 11.773 -33.938 9.617 1 97 112 MET A N 1
ATOM 861 C CA . MET A 1 112 ? 12.555 -32.719 9.844 1 97 112 MET A CA 1
ATOM 862 C C . MET A 1 112 ? 12.961 -32.594 11.305 1 97 112 MET A C 1
ATOM 864 O O . MET A 1 112 ? 14.109 -32.281 11.609 1 97 112 MET A O 1
ATOM 868 N N . TRP A 1 113 ? 12.07 -32.906 12.25 1 97.31 113 TRP A N 1
ATOM 869 C CA . TRP A 1 113 ? 12.344 -32.719 13.672 1 97.31 113 TRP A CA 1
ATOM 870 C C . TRP A 1 113 ? 13.031 -33.938 14.273 1 97.31 113 TRP A C 1
ATOM 872 O O . TRP A 1 113 ? 13.273 -33.969 15.477 1 97.31 113 TRP A O 1
ATOM 882 N N . ARG A 1 114 ? 13.438 -34.875 13.445 1 96.38 114 ARG A N 1
ATOM 883 C CA . ARG A 1 114 ? 14.344 -35.969 13.82 1 96.38 114 ARG A CA 1
ATOM 884 C C . ARG A 1 114 ? 15.734 -35.75 13.25 1 96.38 114 ARG A C 1
ATOM 886 O O . ARG A 1 114 ? 16.688 -36.438 13.609 1 96.38 114 ARG A O 1
ATOM 893 N N . ASN A 1 115 ? 15.828 -34.781 12.406 1 96.75 115 ASN A N 1
ATOM 894 C CA . ASN A 1 115 ? 17.094 -34.406 11.773 1 96.75 115 ASN A CA 1
ATOM 895 C C . ASN A 1 115 ? 18.016 -33.656 12.734 1 96.75 115 ASN A C 1
ATOM 897 O O . ASN A 1 115 ? 17.672 -32.562 13.188 1 96.75 115 ASN A O 1
ATOM 901 N N . ALA A 1 116 ? 19.219 -34.156 12.938 1 96.69 116 ALA A N 1
ATOM 902 C CA . ALA A 1 116 ? 20.156 -33.625 13.922 1 96.69 116 ALA A CA 1
ATOM 903 C C . ALA A 1 116 ? 20.578 -32.188 13.555 1 96.69 116 ALA A C 1
ATOM 905 O O . ALA A 1 116 ? 20.766 -31.344 14.438 1 96.69 116 ALA A O 1
ATOM 906 N N . GLU A 1 117 ? 20.703 -31.906 12.312 1 96.94 117 GLU A N 1
ATOM 907 C CA . GLU A 1 117 ? 21.125 -30.578 11.875 1 96.94 117 GLU A CA 1
ATOM 908 C C . GLU A 1 117 ? 20.031 -29.547 12.156 1 96.94 117 GLU A C 1
ATOM 910 O O . GLU A 1 117 ? 20.328 -28.422 12.586 1 96.94 117 GLU A O 1
ATOM 915 N N . VAL A 1 118 ? 18.844 -29.922 11.914 1 98 118 VAL A N 1
ATOM 916 C CA . VAL A 1 118 ? 17.719 -29.016 12.156 1 98 118 VAL A CA 1
ATOM 917 C C . VAL A 1 118 ? 17.562 -28.797 13.656 1 98 118 VAL A C 1
ATOM 919 O O . VAL A 1 118 ? 17.312 -27.672 14.094 1 98 118 VAL A O 1
ATOM 922 N N . LEU A 1 119 ? 17.719 -29.844 14.414 1 97.44 119 LEU A N 1
ATOM 923 C CA . LEU A 1 119 ? 17.625 -29.734 15.867 1 97.44 119 LEU A CA 1
ATOM 924 C C . LEU A 1 119 ? 18.719 -28.812 16.406 1 97.44 119 LEU A C 1
ATOM 926 O O . LEU A 1 119 ? 18.484 -28.078 17.375 1 97.44 119 LEU A O 1
ATOM 930 N N . ALA A 1 120 ? 19.859 -28.891 15.805 1 97.75 120 ALA A N 1
ATOM 931 C CA . ALA A 1 120 ? 20.938 -28 16.203 1 97.75 120 ALA A CA 1
ATOM 932 C C . ALA A 1 120 ? 20.578 -26.531 15.961 1 97.75 120 ALA A C 1
ATOM 934 O O . ALA A 1 120 ? 20.875 -25.656 16.781 1 97.75 120 ALA A O 1
ATOM 935 N N . LEU A 1 121 ? 19.984 -26.25 14.828 1 97.88 121 LEU A N 1
ATOM 936 C CA . LEU A 1 121 ? 19.516 -24.906 14.516 1 97.88 121 LEU A CA 1
ATOM 937 C C . LEU A 1 121 ? 18.438 -24.453 15.508 1 97.88 121 LEU A C 1
ATOM 939 O O . LEU A 1 121 ? 18.406 -23.297 15.906 1 97.88 121 LEU A O 1
ATOM 943 N N . TRP A 1 122 ? 17.531 -25.359 15.852 1 97.88 122 TRP A N 1
ATOM 944 C CA . TRP A 1 122 ? 16.484 -25.062 16.812 1 97.88 122 TRP A CA 1
ATOM 945 C C . TRP A 1 122 ? 17.078 -24.688 18.172 1 97.88 122 TRP A C 1
ATOM 947 O O . TRP A 1 122 ? 16.609 -23.75 18.828 1 97.88 122 TRP A O 1
ATOM 957 N N . ARG A 1 123 ? 18.094 -25.391 18.609 1 97.12 123 ARG A N 1
ATOM 958 C CA . ARG A 1 123 ? 18.75 -25.094 19.875 1 97.12 123 ARG A CA 1
ATOM 959 C C . ARG A 1 123 ? 19.406 -23.719 19.844 1 97.12 123 ARG A C 1
ATOM 961 O O . ARG A 1 123 ? 19.453 -23.031 20.875 1 97.12 123 ARG A O 1
ATOM 968 N N . ASP A 1 124 ? 19.812 -23.328 18.672 1 96.31 124 ASP A N 1
ATOM 969 C CA . ASP A 1 124 ? 20.5 -22.047 18.516 1 96.31 124 ASP A CA 1
ATOM 970 C C . ASP A 1 124 ? 19.547 -20.969 18 1 96.31 124 ASP A C 1
ATOM 972 O O . ASP A 1 124 ? 19.984 -19.922 17.5 1 96.31 124 ASP A O 1
ATOM 976 N N . ARG A 1 125 ? 18.266 -21.141 18.094 1 96.5 125 ARG A N 1
ATOM 977 C CA . ARG A 1 125 ? 17.281 -20.312 17.422 1 96.5 125 ARG A CA 1
ATOM 978 C C . ARG A 1 125 ? 17.328 -18.875 17.922 1 96.5 125 ARG A C 1
ATOM 980 O O . ARG A 1 125 ? 17.031 -17.938 17.188 1 96.5 125 ARG A O 1
ATOM 987 N N . HIS A 1 126 ? 17.812 -18.609 19.125 1 96.56 126 HIS A N 1
ATOM 988 C CA . HIS A 1 126 ? 17.844 -17.281 19.719 1 96.56 126 HIS A CA 1
ATOM 989 C C . HIS A 1 126 ? 18.953 -16.422 19.094 1 96.56 126 HIS A C 1
ATOM 991 O O . HIS A 1 126 ? 18.953 -15.203 19.266 1 96.56 126 HIS A O 1
ATOM 997 N N . SER A 1 127 ? 19.844 -17.062 18.422 1 96.88 127 SER A N 1
ATOM 998 C CA . SER A 1 127 ? 20.922 -16.328 17.781 1 96.88 127 SER A CA 1
ATOM 999 C C . SER A 1 127 ? 20.469 -15.688 16.484 1 96.88 127 SER A C 1
ATOM 1001 O O . SER A 1 127 ? 21.141 -14.805 15.938 1 96.88 127 SER A O 1
ATOM 1003 N N . PHE A 1 128 ? 19.328 -16.109 15.961 1 98.31 128 PHE A N 1
ATOM 1004 C CA . PHE A 1 128 ? 18.828 -15.555 14.719 1 98.31 128 PHE A CA 1
ATOM 1005 C C . PHE A 1 128 ? 18.078 -14.25 14.969 1 98.31 128 PHE A C 1
ATOM 1007 O O . PHE A 1 128 ? 17.281 -14.156 15.898 1 98.31 128 PHE A O 1
ATOM 1014 N N . ASP A 1 129 ? 18.359 -13.289 14.141 1 98.38 129 ASP A N 1
ATOM 1015 C CA . ASP A 1 129 ? 17.656 -12.008 14.219 1 98.38 129 ASP A CA 1
ATOM 1016 C C . ASP A 1 129 ? 16.266 -12.102 13.617 1 98.38 129 ASP A C 1
ATOM 1018 O O . ASP A 1 129 ? 15.375 -11.32 13.969 1 98.38 129 ASP A O 1
ATOM 1022 N N . ALA A 1 130 ? 16.109 -13.062 12.688 1 98.62 130 ALA A N 1
ATOM 1023 C CA . ALA A 1 130 ? 14.812 -13.234 12.047 1 98.62 130 ALA A CA 1
ATOM 1024 C C . ALA A 1 130 ? 14.641 -14.664 11.539 1 98.62 130 ALA A C 1
ATOM 1026 O O . ALA A 1 130 ? 15.617 -15.305 11.133 1 98.62 130 ALA A O 1
ATOM 1027 N N . VAL A 1 131 ? 13.438 -15.102 11.594 1 98.62 131 VAL A N 1
ATOM 1028 C CA . VAL A 1 131 ? 12.992 -16.344 10.977 1 98.62 131 VAL A CA 1
ATOM 1029 C C . VAL A 1 131 ? 11.969 -16.031 9.883 1 98.62 131 VAL A C 1
ATOM 1031 O O . VAL A 1 131 ? 11.008 -15.297 10.117 1 98.62 131 VAL A O 1
ATOM 1034 N N . ILE A 1 132 ? 12.18 -16.578 8.695 1 98.62 132 ILE A N 1
ATOM 1035 C CA . ILE A 1 132 ? 11.289 -16.344 7.566 1 98.62 132 ILE A CA 1
ATOM 1036 C C . ILE A 1 132 ? 10.688 -17.656 7.102 1 98.62 132 ILE A C 1
ATOM 1038 O O . ILE A 1 132 ? 11.414 -18.625 6.844 1 98.62 132 ILE A O 1
ATOM 1042 N N . SER A 1 133 ? 9.422 -17.719 7.023 1 97.75 133 SER A N 1
ATOM 1043 C CA . SER A 1 133 ? 8.68 -18.922 6.641 1 97.75 133 SER A CA 1
ATOM 1044 C C . SER A 1 133 ? 7.625 -18.594 5.586 1 97.75 133 SER A C 1
ATOM 1046 O O . SER A 1 133 ? 7.215 -17.453 5.438 1 97.75 133 SER A O 1
ATOM 1048 N N . PRO A 1 134 ? 7.238 -19.594 4.762 1 95.94 134 PRO A N 1
ATOM 1049 C CA . PRO A 1 134 ? 6.055 -19.375 3.92 1 95.94 134 PRO A CA 1
ATOM 1050 C C . PRO A 1 134 ? 4.789 -19.141 4.738 1 95.94 134 PRO A C 1
ATOM 1052 O O . PRO A 1 134 ? 4.711 -19.547 5.898 1 95.94 134 PRO A O 1
ATOM 1055 N N . SER A 1 135 ? 3.807 -18.484 4.176 1 88.06 135 SER A N 1
ATOM 1056 C CA . SER A 1 135 ? 2.572 -18.125 4.863 1 88.06 135 SER A CA 1
ATOM 1057 C C . SER A 1 135 ? 1.625 -19.312 4.969 1 88.06 135 SER A C 1
ATOM 1059 O O . SER A 1 135 ? 0.644 -19.266 5.715 1 88.06 135 SER A O 1
ATOM 1061 N N . TYR A 1 136 ? 1.984 -20.406 4.168 1 76.19 136 TYR A N 1
ATOM 1062 C CA . TYR A 1 136 ? 0.996 -21.469 4.184 1 76.19 136 TYR A CA 1
ATOM 1063 C C . TYR A 1 136 ? 1.672 -22.844 4.172 1 76.19 136 TYR A C 1
ATOM 1065 O O . TYR A 1 136 ? 2.736 -23 3.57 1 76.19 136 TYR A O 1
ATOM 1073 N N . ILE A 1 137 ? 1.123 -23.812 4.918 1 82.06 137 ILE A N 1
ATOM 1074 C CA . ILE A 1 137 ? 1.366 -25.25 4.844 1 82.06 137 ILE A CA 1
ATOM 1075 C C . ILE A 1 137 ? 2.699 -25.594 5.512 1 82.06 137 ILE A C 1
ATOM 1077 O O . ILE A 1 137 ? 3.02 -26.766 5.723 1 82.06 137 ILE A O 1
ATOM 1081 N N . ASN A 1 138 ? 3.449 -24.625 5.938 1 92.94 138 ASN A N 1
ATOM 1082 C CA . ASN A 1 138 ? 4.754 -24.859 6.543 1 92.94 138 ASN A CA 1
ATOM 1083 C C . ASN A 1 138 ? 4.738 -24.578 8.039 1 92.94 138 ASN A C 1
ATOM 1085 O O . ASN A 1 138 ? 5.691 -24.016 8.578 1 92.94 138 ASN A O 1
ATOM 1089 N N . GLU A 1 139 ? 3.664 -24.953 8.695 1 93.94 139 GLU A N 1
ATOM 1090 C CA . GLU A 1 139 ? 3.555 -24.734 10.133 1 93.94 139 GLU A CA 1
ATOM 1091 C C . GLU A 1 139 ? 4.59 -25.562 10.891 1 93.94 139 GLU A C 1
ATOM 1093 O O . GLU A 1 139 ? 4.887 -25.281 12.055 1 93.94 139 GLU A O 1
ATOM 1098 N N . VAL A 1 140 ? 5.156 -26.547 10.211 1 95.44 140 VAL A N 1
ATOM 1099 C CA . VAL A 1 140 ? 6.207 -27.375 10.781 1 95.44 140 VAL A CA 1
ATOM 1100 C C . VAL A 1 140 ? 7.375 -26.5 11.227 1 95.44 140 VAL A C 1
ATOM 1102 O O . VAL A 1 140 ? 8.188 -26.906 12.062 1 95.44 140 VAL A O 1
ATOM 1105 N N . ASN A 1 141 ? 7.492 -25.234 10.703 1 96.88 141 ASN A N 1
ATOM 1106 C CA . ASN A 1 141 ? 8.57 -24.312 11.039 1 96.88 141 ASN A CA 1
ATOM 1107 C C . ASN A 1 141 ? 8.312 -23.609 12.367 1 96.88 141 ASN A C 1
ATOM 1109 O O . ASN A 1 141 ? 9.227 -23.031 12.953 1 96.88 141 ASN A O 1
ATOM 1113 N N . LEU A 1 142 ? 7.074 -23.641 12.914 1 97.12 142 LEU A N 1
ATOM 1114 C CA . LEU A 1 142 ? 6.629 -22.734 13.969 1 97.12 142 LEU A CA 1
ATOM 1115 C C . LEU A 1 142 ? 7.32 -23.047 15.289 1 97.12 142 LEU A C 1
ATOM 1117 O O . LEU A 1 142 ? 7.469 -22.188 16.141 1 97.12 142 LEU A O 1
ATOM 1121 N N . PRO A 1 143 ? 7.809 -24.297 15.508 1 97.81 143 PRO A N 1
ATOM 1122 C CA . PRO A 1 143 ? 8.539 -24.562 16.75 1 97.81 143 PRO A CA 1
ATOM 1123 C C . PRO A 1 143 ? 9.781 -23.672 16.906 1 97.81 143 PRO A C 1
ATOM 1125 O O . PRO A 1 143 ? 10.227 -23.438 18.016 1 97.81 143 PRO A O 1
ATOM 1128 N N . PHE A 1 144 ? 10.375 -23.141 15.797 1 98.12 144 PHE A N 1
ATOM 1129 C CA . PHE A 1 144 ? 11.492 -22.203 15.891 1 98.12 144 PHE A CA 1
ATOM 1130 C C . PHE A 1 144 ? 11.102 -20.953 16.656 1 98.12 144 PHE A C 1
ATOM 1132 O O . PHE A 1 144 ? 11.961 -20.219 17.141 1 98.12 144 PHE A O 1
ATOM 1139 N N . LEU A 1 145 ? 9.797 -20.719 16.844 1 97.75 145 LEU A N 1
ATOM 1140 C CA . LEU A 1 145 ? 9.312 -19.484 17.438 1 97.75 145 LEU A CA 1
ATOM 1141 C C . LEU A 1 145 ? 9.039 -19.672 18.938 1 97.75 145 LEU A C 1
ATOM 1143 O O . LEU A 1 145 ? 8.742 -18.703 19.641 1 97.75 145 LEU A O 1
ATOM 1147 N N . ILE A 1 146 ? 9.094 -20.969 19.406 1 97.31 146 ILE A N 1
ATOM 1148 C CA . ILE A 1 146 ? 8.875 -21.219 20.812 1 97.31 146 ILE A CA 1
ATOM 1149 C C . ILE A 1 146 ? 9.898 -20.453 21.656 1 97.31 146 ILE A C 1
ATOM 1151 O O . ILE A 1 146 ? 11.109 -20.688 21.531 1 97.31 146 ILE A O 1
ATOM 1155 N N . ASN A 1 147 ? 9.508 -19.484 22.438 1 94.31 147 ASN A N 1
ATOM 1156 C CA . ASN A 1 147 ? 10.32 -18.641 23.297 1 94.31 147 ASN A CA 1
ATOM 1157 C C . ASN A 1 147 ? 11.305 -17.797 22.5 1 94.31 147 ASN A C 1
ATOM 1159 O O . ASN A 1 147 ? 12.352 -17.391 23.016 1 94.31 147 ASN A O 1
ATOM 1163 N N . TYR A 1 148 ? 11.062 -17.688 21.25 1 95.31 148 TYR A N 1
ATOM 1164 C CA . TYR A 1 148 ? 11.859 -16.875 20.344 1 95.31 148 TYR A CA 1
ATOM 1165 C C . TYR A 1 148 ? 11.461 -15.414 20.438 1 95.31 148 TYR A C 1
ATOM 1167 O O . TYR A 1 148 ? 10.266 -15.086 20.453 1 95.31 148 TYR A O 1
ATOM 1175 N N . THR A 1 149 ? 12.422 -14.492 20.562 1 91.88 149 THR A N 1
ATOM 1176 C CA . THR A 1 149 ? 12.117 -13.086 20.781 1 91.88 149 THR A CA 1
ATOM 1177 C C . THR A 1 149 ? 12.516 -12.25 19.562 1 91.88 149 THR A C 1
ATOM 1179 O O . THR A 1 149 ? 12.383 -11.023 19.578 1 91.88 149 THR A O 1
ATOM 1182 N N . GLY A 1 150 ? 13.094 -12.875 18.578 1 95.25 150 GLY A N 1
ATOM 1183 C CA . GLY A 1 150 ? 13.453 -12.148 17.375 1 95.25 150 GLY A CA 1
ATOM 1184 C C . GLY A 1 150 ? 12.266 -11.852 16.484 1 95.25 150 GLY A C 1
ATOM 1185 O O . GLY A 1 150 ? 11.141 -11.695 16.969 1 95.25 150 GLY A O 1
ATOM 1186 N N . ASN A 1 151 ? 12.531 -11.648 15.242 1 97.88 151 ASN A N 1
ATOM 1187 C CA . ASN A 1 151 ? 11.516 -11.258 14.273 1 97.88 151 ASN A CA 1
ATOM 1188 C C . ASN A 1 151 ? 10.992 -12.453 13.492 1 97.88 151 ASN A C 1
ATOM 1190 O O . ASN A 1 151 ? 11.742 -13.383 13.188 1 97.88 151 ASN A O 1
ATOM 1194 N N . PHE A 1 152 ? 9.719 -12.461 13.203 1 98 152 PHE A N 1
ATOM 1195 C CA . PHE A 1 152 ? 9.094 -13.492 12.383 1 98 152 PHE A CA 1
ATOM 1196 C C . PHE A 1 152 ? 8.453 -12.875 11.148 1 98 152 PHE A C 1
ATOM 1198 O O . PHE A 1 152 ? 7.559 -12.039 11.25 1 98 152 PHE A O 1
ATOM 1205 N N . PHE A 1 153 ? 8.945 -13.273 9.984 1 98.38 153 PHE A N 1
ATOM 1206 C CA . PHE A 1 153 ? 8.469 -12.758 8.711 1 98.38 153 PHE A CA 1
ATOM 1207 C C . PHE A 1 153 ? 7.859 -13.875 7.867 1 98.38 153 PHE A C 1
ATOM 1209 O O . PHE A 1 153 ? 8.203 -15.047 8.039 1 98.38 153 PHE A O 1
ATOM 1216 N N . LEU A 1 154 ? 6.953 -13.508 6.977 1 97.88 154 LEU A N 1
ATOM 1217 C CA . LEU A 1 154 ? 6.332 -14.461 6.066 1 97.88 154 LEU A CA 1
ATOM 1218 C C . LEU A 1 154 ? 6.625 -14.102 4.617 1 97.88 154 LEU A C 1
ATOM 1220 O O . LEU A 1 154 ? 6.793 -12.922 4.289 1 97.88 154 LEU A O 1
ATOM 1224 N N . ILE A 1 155 ? 6.715 -15.086 3.822 1 97.5 155 ILE A N 1
ATOM 1225 C CA . ILE A 1 155 ? 6.633 -14.93 2.375 1 97.5 155 ILE A CA 1
ATOM 1226 C C . ILE A 1 155 ? 5.348 -15.562 1.856 1 97.5 155 ILE A C 1
ATOM 1228 O O . ILE A 1 155 ? 5.117 -16.766 2.051 1 97.5 155 ILE A O 1
ATOM 1232 N N . CYS A 1 156 ? 4.539 -14.75 1.279 1 95.5 156 CYS A N 1
ATOM 1233 C CA . CYS A 1 156 ? 3.352 -15.258 0.602 1 95.5 156 CYS A CA 1
ATOM 1234 C C . CYS A 1 156 ? 3.697 -15.781 -0.788 1 95.5 156 CYS A C 1
ATOM 1236 O O . CYS A 1 156 ? 3.689 -15.023 -1.759 1 95.5 156 CYS A O 1
ATOM 1238 N N . THR A 1 157 ? 3.832 -17 -0.902 1 93 157 THR A N 1
ATOM 1239 C CA . THR A 1 157 ? 4.402 -17.609 -2.1 1 93 157 THR A CA 1
ATOM 1240 C C . THR A 1 157 ? 3.414 -17.547 -3.26 1 93 157 THR A C 1
ATOM 1242 O O . THR A 1 157 ? 3.812 -17.375 -4.414 1 93 157 THR A O 1
ATOM 1245 N N . PRO A 1 158 ? 2.074 -17.688 -3.051 1 90.31 158 PRO A N 1
ATOM 1246 C CA . PRO A 1 158 ? 1.162 -17.609 -4.195 1 90.31 158 PRO A CA 1
ATOM 1247 C C . PRO A 1 158 ? 0.761 -16.188 -4.539 1 90.31 158 PRO A C 1
ATOM 1249 O O . PRO A 1 158 ? -0.113 -15.969 -5.383 1 90.31 158 PRO A O 1
ATOM 1252 N N . GLY A 1 159 ? 1.348 -15.211 -3.852 1 91.5 159 GLY A N 1
ATOM 1253 C CA . GLY A 1 159 ? 0.914 -13.836 -4.012 1 91.5 159 GLY A CA 1
ATOM 1254 C C . GLY A 1 159 ? -0.042 -13.383 -2.924 1 91.5 159 GLY A C 1
ATOM 1255 O O . GLY A 1 159 ? 0.15 -13.695 -1.748 1 91.5 159 GLY A O 1
ATOM 1256 N N . ILE A 1 160 ? -1.047 -12.688 -3.328 1 90.12 160 ILE A N 1
ATOM 1257 C CA . ILE A 1 160 ? -2.018 -12.164 -2.373 1 90.12 160 ILE A CA 1
ATOM 1258 C C . ILE A 1 160 ? -2.893 -13.305 -1.851 1 90.12 160 ILE A C 1
ATOM 1260 O O . ILE A 1 160 ? -3.578 -13.969 -2.627 1 90.12 160 ILE A O 1
ATOM 1264 N N . GLU A 1 161 ? -2.826 -13.531 -0.649 1 89 161 GLU A N 1
ATOM 1265 C CA . GLU A 1 161 ? -3.658 -14.523 0.025 1 89 161 GLU A CA 1
ATOM 1266 C C . GLU A 1 161 ? -4.277 -13.945 1.297 1 89 161 GLU A C 1
ATOM 1268 O O . GLU A 1 161 ? -3.596 -13.289 2.084 1 89 161 GLU A O 1
ATOM 1273 N N . TYR A 1 162 ? -5.5 -14.281 1.564 1 88.69 162 TYR A N 1
ATOM 1274 C CA . TYR A 1 162 ? -6.312 -13.641 2.594 1 88.69 162 TYR A CA 1
ATOM 1275 C C . TYR A 1 162 ? -5.73 -13.883 3.979 1 88.69 162 TYR A C 1
ATOM 1277 O O . TYR A 1 162 ? -5.695 -12.977 4.812 1 88.69 162 TYR A O 1
ATOM 1285 N N . PHE A 1 163 ? -5.254 -15.055 4.211 1 87.38 163 PHE A N 1
ATOM 1286 C CA . PHE A 1 163 ? -4.836 -15.414 5.562 1 87.38 163 PHE A CA 1
ATOM 1287 C C . PHE A 1 163 ? -3.662 -14.555 6.016 1 87.38 163 PHE A C 1
ATOM 1289 O O . PHE A 1 163 ? -3.717 -13.922 7.074 1 87.38 163 PHE A O 1
ATOM 1296 N N . ALA A 1 164 ? -2.625 -14.492 5.234 1 89.69 164 ALA A N 1
ATOM 1297 C CA . ALA A 1 164 ? -1.429 -13.727 5.586 1 89.69 164 ALA A CA 1
ATOM 1298 C C . ALA A 1 164 ? -1.728 -12.234 5.641 1 89.69 164 ALA A C 1
ATOM 1300 O O . ALA A 1 164 ? -1.214 -11.523 6.504 1 89.69 164 ALA A O 1
ATOM 1301 N N . ILE A 1 165 ? -2.561 -11.742 4.758 1 92.75 165 ILE A N 1
ATOM 1302 C CA . ILE A 1 165 ? -2.881 -10.32 4.668 1 92.75 165 ILE A CA 1
ATOM 1303 C C . ILE A 1 165 ? -3.723 -9.906 5.875 1 92.75 165 ILE A C 1
ATOM 1305 O O . ILE A 1 165 ? -3.469 -8.867 6.488 1 92.75 165 ILE A O 1
ATOM 1309 N N . ARG A 1 166 ? -4.613 -10.742 6.227 1 91.19 166 ARG A N 1
ATOM 1310 C CA . ARG A 1 166 ? -5.527 -10.453 7.324 1 91.19 166 ARG A CA 1
ATOM 1311 C C . ARG A 1 166 ? -4.801 -10.5 8.664 1 91.19 166 ARG A C 1
ATOM 1313 O O . ARG A 1 166 ? -5.176 -9.797 9.609 1 91.19 166 ARG A O 1
ATOM 1320 N N . ASN A 1 167 ? -3.811 -11.32 8.695 1 89.62 167 ASN A N 1
ATOM 1321 C CA . ASN A 1 167 ? -3.072 -11.453 9.953 1 89.62 167 ASN A CA 1
ATOM 1322 C C . ASN A 1 167 ? -2.498 -10.117 10.406 1 89.62 167 ASN A C 1
ATOM 1324 O O . ASN A 1 167 ? -2.338 -9.875 11.602 1 89.62 167 ASN A O 1
ATOM 1328 N N . ALA A 1 168 ? -2.256 -9.219 9.484 1 91.31 168 ALA A N 1
ATOM 1329 C CA . ALA A 1 168 ? -1.738 -7.895 9.812 1 91.31 168 ALA A CA 1
ATOM 1330 C C . ALA A 1 168 ? -2.875 -6.91 10.062 1 91.31 168 ALA A C 1
ATOM 1332 O O . ALA A 1 168 ? -2.635 -5.723 10.305 1 91.31 168 ALA A O 1
ATOM 1333 N N . GLY A 1 169 ? -4.086 -7.355 9.953 1 91.56 169 GLY A N 1
ATOM 1334 C CA . GLY A 1 169 ? -5.246 -6.516 10.211 1 91.56 169 GLY A CA 1
ATOM 1335 C C . GLY A 1 169 ? -5.852 -5.926 8.953 1 91.56 169 GLY A C 1
ATOM 1336 O O . GLY A 1 169 ? -6.801 -5.148 9.023 1 91.56 169 GLY A O 1
ATOM 1337 N N . ASN A 1 170 ? -5.285 -6.227 7.84 1 94.31 170 ASN A N 1
ATOM 1338 C CA . ASN A 1 170 ? -5.773 -5.719 6.562 1 94.31 170 ASN A CA 1
ATOM 1339 C C . ASN A 1 170 ? -6.879 -6.602 5.992 1 94.31 170 ASN A C 1
ATOM 1341 O O . ASN A 1 170 ? -6.672 -7.797 5.77 1 94.31 170 ASN A O 1
ATOM 1345 N N . TRP A 1 171 ? -8.016 -6.066 5.762 1 92.88 171 TRP A N 1
ATOM 1346 C CA . TRP A 1 171 ? -9.141 -6.812 5.203 1 92.88 171 TRP A CA 1
ATOM 1347 C C . TRP A 1 171 ? -9.398 -6.41 3.756 1 92.88 171 TRP A C 1
ATOM 1349 O O . TRP A 1 171 ? -9.969 -5.348 3.492 1 92.88 171 TRP A O 1
ATOM 1359 N N . LEU A 1 172 ? -9.039 -7.281 2.875 1 94.12 172 LEU A N 1
ATOM 1360 C CA . LEU A 1 172 ? -9.312 -7.031 1.464 1 94.12 172 LEU A CA 1
ATOM 1361 C C . LEU A 1 172 ? -10.773 -7.309 1.133 1 94.12 172 LEU A C 1
ATOM 1363 O O . LEU A 1 172 ? -11.383 -8.219 1.699 1 94.12 172 LEU A O 1
ATOM 1367 N N . SER A 1 173 ? -11.312 -6.57 0.244 1 94.12 173 SER A N 1
ATOM 1368 C CA . SER A 1 173 ? -12.719 -6.738 -0.119 1 94.12 173 SER A CA 1
ATOM 1369 C C . SER A 1 173 ? -12.93 -8.016 -0.931 1 94.12 173 SER A C 1
ATOM 1371 O O . SER A 1 173 ? -12.336 -8.18 -1.999 1 94.12 173 SER A O 1
ATOM 1373 N N . PRO A 1 174 ? -13.812 -8.828 -0.506 1 94.38 174 PRO A N 1
ATOM 1374 C CA . PRO A 1 174 ? -14.109 -10.039 -1.275 1 94.38 174 PRO A CA 1
ATOM 1375 C C . PRO A 1 174 ? -14.82 -9.742 -2.594 1 94.38 174 PRO A C 1
ATOM 1377 O O . PRO A 1 174 ? -14.953 -10.625 -3.445 1 94.38 174 PRO A O 1
ATOM 1380 N N . ALA A 1 175 ? -15.266 -8.523 -2.723 1 94.69 175 ALA A N 1
ATOM 1381 C CA . ALA A 1 175 ? -15.938 -8.148 -3.967 1 94.69 175 ALA A CA 1
ATOM 1382 C C . ALA A 1 175 ? -14.93 -7.996 -5.105 1 94.69 175 ALA A C 1
ATOM 1384 O O . ALA A 1 175 ? -15.289 -8.062 -6.281 1 94.69 175 ALA A O 1
ATOM 1385 N N . VAL A 1 176 ? -13.688 -7.816 -4.73 1 93.31 176 VAL A N 1
ATOM 1386 C CA . VAL A 1 176 ? -12.688 -7.488 -5.738 1 93.31 176 VAL A CA 1
ATOM 1387 C C . VAL A 1 176 ? -11.602 -8.555 -5.75 1 93.31 176 VAL A C 1
ATOM 1389 O O . VAL A 1 176 ? -10.977 -8.805 -6.789 1 93.31 176 VAL A O 1
ATOM 1392 N N . VAL A 1 177 ? -11.359 -9.188 -4.633 1 93.62 177 VAL A N 1
ATOM 1393 C CA . VAL A 1 177 ? -10.25 -10.125 -4.512 1 93.62 177 VAL A CA 1
ATOM 1394 C C . VAL A 1 177 ? -10.789 -11.547 -4.359 1 93.62 177 VAL A C 1
ATOM 1396 O O . VAL A 1 177 ? -11.281 -11.922 -3.291 1 93.62 177 VAL A O 1
ATOM 1399 N N . PRO A 1 178 ? -10.648 -12.32 -5.316 1 92.62 178 PRO A N 1
ATOM 1400 C CA . PRO A 1 178 ? -11.109 -13.703 -5.203 1 92.62 178 PRO A CA 1
ATOM 1401 C C . PRO A 1 178 ? -10.203 -14.555 -4.309 1 92.62 178 PRO A C 1
ATOM 1403 O O . PRO A 1 178 ? -9.008 -14.273 -4.184 1 92.62 178 PRO A O 1
ATOM 1406 N N . TYR A 1 179 ? -10.867 -15.539 -3.729 1 92.25 179 TYR A N 1
ATOM 1407 C CA . TYR A 1 179 ? -10.102 -16.547 -3.01 1 92.25 179 TYR A CA 1
ATOM 1408 C C . TYR A 1 179 ? -9.102 -17.234 -3.938 1 92.25 179 TYR A C 1
ATOM 1410 O O . TYR A 1 179 ? -9.406 -17.5 -5.102 1 92.25 179 TYR A O 1
ATOM 1418 N N . ILE A 1 180 ? -8 -17.531 -3.479 1 88.44 180 ILE A N 1
ATOM 1419 C CA . ILE A 1 180 ? -6.832 -17.922 -4.258 1 88.44 180 ILE A CA 1
ATOM 1420 C C . ILE A 1 180 ? -7.141 -19.203 -5.031 1 88.44 180 ILE A C 1
ATOM 1422 O O . ILE A 1 180 ? -6.566 -19.453 -6.098 1 88.44 180 ILE A O 1
ATOM 1426 N N . LEU A 1 181 ? -8.078 -20.031 -4.586 1 88.06 181 LEU A N 1
ATOM 1427 C CA . LEU A 1 181 ? -8.336 -21.328 -5.207 1 88.06 181 LEU A CA 1
ATOM 1428 C C . LEU A 1 181 ? -9.523 -21.25 -6.164 1 88.06 181 LEU A C 1
ATOM 1430 O O . LEU A 1 181 ? -9.914 -22.266 -6.758 1 88.06 181 LEU A O 1
ATOM 1434 N N . LEU A 1 182 ? -10.102 -20.094 -6.273 1 90.12 182 LEU A N 1
ATOM 1435 C CA . LEU A 1 182 ? -11.211 -19.922 -7.199 1 90.12 182 LEU A CA 1
ATOM 1436 C C . LEU A 1 182 ? -10.734 -19.359 -8.531 1 90.12 182 LEU A C 1
ATOM 1438 O O . LEU A 1 182 ? -9.867 -18.484 -8.562 1 90.12 182 LEU A O 1
ATOM 1442 N N . PRO A 1 183 ? -11.258 -19.922 -9.602 1 89.44 183 PRO A N 1
ATOM 1443 C CA . PRO A 1 183 ? -10.844 -19.469 -10.93 1 89.44 183 PRO A CA 1
ATOM 1444 C C . PRO A 1 183 ? -11.539 -18.188 -11.367 1 89.44 183 PRO A C 1
ATOM 1446 O O . PRO A 1 183 ? -12.047 -18.109 -12.484 1 89.44 183 PRO A O 1
ATOM 1449 N N . TYR A 1 184 ? -11.562 -17.156 -10.477 1 89.81 184 TYR A N 1
ATOM 1450 C CA . TYR A 1 184 ? -12.219 -15.891 -10.766 1 89.81 184 TYR A CA 1
ATOM 1451 C C . TYR A 1 184 ? -11.195 -14.773 -10.938 1 89.81 184 TYR A C 1
ATOM 1453 O O . TYR A 1 184 ? -10.07 -14.875 -10.438 1 89.81 184 TYR A O 1
ATOM 1461 N N . ASP A 1 185 ? -11.625 -13.828 -11.711 1 84.88 185 ASP A N 1
ATOM 1462 C CA . ASP A 1 185 ? -10.844 -12.602 -11.789 1 84.88 185 ASP A CA 1
ATOM 1463 C C . ASP A 1 185 ? -11.445 -11.508 -10.898 1 84.88 185 ASP A C 1
ATOM 1465 O O . ASP A 1 185 ? -12.344 -11.773 -10.102 1 84.88 185 ASP A O 1
ATOM 1469 N N . GLU A 1 186 ? -11 -10.281 -11.039 1 84.94 186 GLU A N 1
ATOM 1470 C CA . GLU A 1 186 ? -11.391 -9.203 -10.141 1 84.94 186 GLU A CA 1
ATOM 1471 C C . GLU A 1 186 ? -12.758 -8.633 -10.523 1 84.94 186 GLU A C 1
ATOM 1473 O O . GLU A 1 186 ? -13.367 -7.898 -9.742 1 84.94 186 GLU A O 1
ATOM 1478 N N . ASN A 1 187 ? -13.227 -8.906 -11.68 1 88.25 187 ASN A N 1
ATOM 1479 C CA . ASN A 1 187 ? -14.555 -8.469 -12.102 1 88.25 187 ASN A CA 1
ATOM 1480 C C . ASN A 1 187 ? -15.578 -9.586 -11.945 1 88.25 187 ASN A C 1
ATOM 1482 O O . ASN A 1 187 ? -16.188 -10.023 -12.922 1 88.25 187 ASN A O 1
ATOM 1486 N N . MET A 1 188 ? -15.844 -9.906 -10.805 1 92.94 188 MET A N 1
ATOM 1487 C CA . MET A 1 188 ? -16.734 -11.016 -10.477 1 92.94 188 MET A CA 1
ATOM 1488 C C . MET A 1 188 ? -18.203 -10.625 -10.688 1 92.94 188 MET A C 1
ATOM 1490 O O . MET A 1 188 ? -18.594 -9.5 -10.375 1 92.94 188 MET A O 1
ATOM 1494 N N . THR A 1 189 ? -18.953 -11.586 -11.141 1 94.25 189 THR A N 1
ATOM 1495 C CA . THR A 1 189 ? -20.406 -11.43 -11.164 1 94.25 189 THR A CA 1
ATOM 1496 C C . THR A 1 189 ? -20.984 -11.57 -9.758 1 94.25 189 THR A C 1
ATOM 1498 O O . THR A 1 189 ? -20.266 -11.93 -8.82 1 94.25 189 THR A O 1
ATOM 1501 N N . PHE A 1 190 ? -22.312 -11.281 -9.633 1 95.62 190 PHE A N 1
ATOM 1502 C CA . PHE A 1 190 ? -22.969 -11.398 -8.336 1 95.62 190 PHE A CA 1
ATOM 1503 C C . PHE A 1 190 ? -22.828 -12.812 -7.785 1 95.62 190 PHE A C 1
ATOM 1505 O O . PHE A 1 190 ? -22.469 -13 -6.625 1 95.62 190 PHE A O 1
ATOM 1512 N N . LEU A 1 191 ? -23.078 -13.789 -8.594 1 96.69 191 LEU A N 1
ATOM 1513 C CA . LEU A 1 191 ? -23.031 -15.18 -8.148 1 96.69 191 LEU A CA 1
ATOM 1514 C C . LEU A 1 191 ? -21.609 -15.586 -7.805 1 96.69 191 LEU A C 1
ATOM 1516 O O . LEU A 1 191 ? -21.375 -16.359 -6.859 1 96.69 191 LEU A O 1
ATOM 1520 N N . GLU A 1 192 ? -20.609 -15.102 -8.539 1 95.94 192 GLU A N 1
ATOM 1521 C CA . GLU A 1 192 ? -19.203 -15.383 -8.227 1 95.94 192 GLU A CA 1
ATOM 1522 C C . GLU A 1 192 ? -18.812 -14.789 -6.879 1 95.94 192 GLU A C 1
ATOM 1524 O O . GLU A 1 192 ? -18.062 -15.406 -6.113 1 95.94 192 GLU A O 1
ATOM 1529 N N . ARG A 1 193 ? -19.344 -13.602 -6.629 1 96.75 193 ARG A N 1
ATOM 1530 C CA . ARG A 1 193 ? -19.062 -12.977 -5.336 1 96.75 193 ARG A CA 1
ATOM 1531 C C . ARG A 1 193 ? -19.688 -13.789 -4.199 1 96.75 193 ARG A C 1
ATOM 1533 O O . ARG A 1 193 ? -19.094 -13.898 -3.119 1 96.75 193 ARG A O 1
ATOM 1540 N N . VAL A 1 194 ? -20.875 -14.32 -4.453 1 97.31 194 VAL A N 1
ATOM 1541 C CA . VAL A 1 194 ? -21.516 -15.172 -3.453 1 97.31 194 VAL A CA 1
ATOM 1542 C C . VAL A 1 194 ? -20.641 -16.375 -3.15 1 97.31 194 VAL A C 1
ATOM 1544 O O . VAL A 1 194 ? -20.344 -16.672 -1.987 1 97.31 194 VAL A O 1
ATOM 1547 N N . VAL A 1 195 ? -20.172 -17.047 -4.199 1 96.69 195 VAL A N 1
ATOM 1548 C CA . VAL A 1 195 ? -19.312 -18.219 -4.035 1 96.69 195 VAL A CA 1
ATOM 1549 C C . VAL A 1 195 ? -18.016 -17.812 -3.326 1 96.69 195 VAL A C 1
ATOM 1551 O O . VAL A 1 195 ? -17.547 -18.531 -2.447 1 96.69 195 VAL A O 1
ATOM 1554 N N . ASN A 1 196 ? -17.516 -16.688 -3.711 1 95.94 196 ASN A N 1
ATOM 1555 C CA . ASN A 1 196 ? -16.266 -16.203 -3.115 1 95.94 196 ASN A CA 1
ATOM 1556 C C . ASN A 1 196 ? -16.422 -15.961 -1.617 1 95.94 196 ASN A C 1
ATOM 1558 O O . ASN A 1 196 ? -15.586 -16.391 -0.824 1 95.94 196 ASN A O 1
ATOM 1562 N N . VAL A 1 197 ? -17.469 -15.297 -1.206 1 96 197 VAL A N 1
ATOM 1563 C CA . VAL A 1 197 ? -17.719 -14.977 0.197 1 96 197 VAL A CA 1
ATOM 1564 C C . VAL A 1 197 ? -17.922 -16.266 0.997 1 96 197 VAL A C 1
ATOM 1566 O O . VAL A 1 197 ? -17.328 -16.422 2.07 1 96 197 VAL A O 1
ATOM 1569 N N . VAL A 1 198 ? -18.688 -17.125 0.469 1 95.19 198 VAL A N 1
ATOM 1570 C CA . VAL A 1 198 ? -18.953 -18.375 1.157 1 95.19 198 VAL A CA 1
ATOM 1571 C C . VAL A 1 198 ? -17.656 -19.172 1.312 1 95.19 198 VAL A C 1
ATOM 1573 O O . VAL A 1 198 ? -17.375 -19.703 2.387 1 95.19 198 VAL A O 1
ATOM 1576 N N . THR A 1 199 ? -16.891 -19.219 0.228 1 93.69 199 THR A N 1
ATOM 1577 C CA . THR A 1 199 ? -15.625 -19.938 0.26 1 93.69 199 THR A CA 1
ATOM 1578 C C . THR A 1 199 ? -14.68 -19.328 1.293 1 93.69 199 THR A C 1
ATOM 1580 O O . THR A 1 199 ? -13.992 -20.062 2.016 1 93.69 199 THR A O 1
ATOM 1583 N N . LEU A 1 200 ? -14.68 -18.047 1.345 1 92.81 200 LEU A N 1
ATOM 1584 C CA . LEU A 1 200 ? -13.82 -17.359 2.297 1 92.81 200 LEU A CA 1
ATOM 1585 C C . LEU A 1 200 ? -14.227 -17.672 3.73 1 92.81 200 LEU A C 1
ATOM 1587 O O . LEU A 1 200 ? -13.375 -17.953 4.578 1 92.81 200 LEU A O 1
ATOM 1591 N N . VAL A 1 201 ? -15.477 -17.672 3.998 1 90.62 201 VAL A N 1
ATOM 1592 C CA . VAL A 1 201 ? -15.984 -17.938 5.34 1 90.62 201 VAL A CA 1
ATOM 1593 C C . VAL A 1 201 ? -15.703 -19.391 5.719 1 90.62 201 VAL A C 1
ATOM 1595 O O . VAL A 1 201 ? -15.219 -19.672 6.82 1 90.62 201 VAL A O 1
ATOM 1598 N N . VAL A 1 202 ? -15.906 -20.266 4.812 1 89.38 202 VAL A N 1
ATOM 1599 C CA . VAL A 1 202 ? -15.688 -21.688 5.066 1 89.38 202 VAL A CA 1
ATOM 1600 C C . VAL A 1 202 ? -14.203 -21.953 5.285 1 89.38 202 VAL A C 1
ATOM 1602 O O . VAL A 1 202 ? -13.82 -22.688 6.199 1 89.38 202 VAL A O 1
ATOM 1605 N N . SER A 1 203 ? -13.391 -21.344 4.461 1 88 203 SER A N 1
ATOM 1606 C CA . SER A 1 203 ? -11.953 -21.562 4.562 1 88 203 SER A CA 1
ATOM 1607 C C . SER A 1 203 ? -11.406 -21.047 5.887 1 88 203 SER A C 1
ATOM 1609 O O . SER A 1 203 ? -10.461 -21.609 6.441 1 88 203 SER A O 1
ATOM 1611 N N . ARG A 1 204 ? -11.961 -20.016 6.383 1 86 204 ARG A N 1
ATOM 1612 C CA . ARG A 1 204 ? -11.516 -19.406 7.633 1 86 204 ARG A CA 1
ATOM 1613 C C . ARG A 1 204 ? -11.641 -20.375 8.797 1 86 204 ARG A C 1
ATOM 1615 O O . ARG A 1 204 ? -10.82 -20.375 9.719 1 86 204 ARG A O 1
ATOM 1622 N N . TYR A 1 205 ? -12.555 -21.25 8.664 1 85.75 205 TYR A N 1
ATOM 1623 C CA . TYR A 1 205 ? -12.789 -22.156 9.789 1 85.75 205 TYR A CA 1
ATOM 1624 C C . TYR A 1 205 ? -12.336 -23.578 9.453 1 85.75 205 TYR A C 1
ATOM 1626 O O . TYR A 1 205 ? -11.828 -24.297 10.32 1 85.75 205 TYR A O 1
ATOM 1634 N N . ALA A 1 206 ? -12.484 -23.938 8.242 1 83.38 206 ALA A N 1
ATOM 1635 C CA . ALA A 1 206 ? -12.172 -25.297 7.84 1 83.38 206 ALA A CA 1
ATOM 1636 C C . ALA A 1 206 ? -10.672 -25.547 7.824 1 83.38 206 ALA A C 1
ATOM 1638 O O . ALA A 1 206 ? -10.195 -26.609 8.234 1 83.38 206 ALA A O 1
ATOM 1639 N N . ILE A 1 207 ? -9.914 -24.594 7.387 1 80.25 207 ILE A N 1
ATOM 1640 C CA . ILE A 1 207 ? -8.477 -24.781 7.234 1 80.25 207 ILE A CA 1
ATOM 1641 C C . ILE A 1 207 ? -7.836 -24.984 8.602 1 80.25 207 ILE A C 1
ATOM 1643 O O . ILE A 1 207 ? -7.133 -25.969 8.836 1 80.25 207 ILE A O 1
ATOM 1647 N N . PRO A 1 208 ? -8.102 -24.062 9.57 1 80.38 208 PRO A N 1
ATOM 1648 C CA . PRO A 1 208 ? -7.523 -24.312 10.891 1 80.38 208 PRO A CA 1
ATOM 1649 C C . PRO A 1 208 ? -7.969 -25.641 11.484 1 80.38 208 PRO A C 1
ATOM 1651 O O . PRO A 1 208 ? -7.148 -26.375 12.047 1 80.38 208 PRO A O 1
ATOM 1654 N N . TYR A 1 209 ? -9.125 -25.969 11.273 1 81.31 209 TYR A N 1
ATOM 1655 C CA . TYR A 1 209 ? -9.672 -27.172 11.883 1 81.31 209 TYR A CA 1
ATOM 1656 C C . TYR A 1 209 ? -9.07 -28.422 11.25 1 81.31 209 TYR A C 1
ATOM 1658 O O . TYR A 1 209 ? -8.727 -29.375 11.953 1 81.31 209 TYR A O 1
ATOM 1666 N N . PHE A 1 210 ? -8.875 -28.406 9.992 1 80.62 210 PHE A N 1
ATOM 1667 C CA . PHE A 1 210 ? -8.461 -29.625 9.32 1 80.62 210 PHE A CA 1
ATOM 1668 C C . PHE A 1 210 ? -6.953 -29.641 9.094 1 80.62 210 PHE A C 1
ATOM 1670 O O . PHE A 1 210 ? -6.309 -30.688 9.18 1 80.62 210 PHE A O 1
ATOM 1677 N N . PHE A 1 211 ? -6.41 -28.531 8.867 1 83.81 211 PHE A N 1
ATOM 1678 C CA . PHE A 1 211 ? -5.008 -28.484 8.469 1 83.81 211 PHE A CA 1
ATOM 1679 C C . PHE A 1 211 ? -4.117 -28.188 9.664 1 83.81 211 PHE A C 1
ATOM 1681 O O . PHE A 1 211 ? -3.166 -28.922 9.938 1 83.81 211 PHE A O 1
ATOM 1688 N N . PHE A 1 212 ? -4.449 -27.188 10.469 1 88.31 212 PHE A N 1
ATOM 1689 C CA . PHE A 1 212 ? -3.609 -26.781 11.586 1 88.31 212 PHE A CA 1
ATOM 1690 C C . PHE A 1 212 ? -3.668 -27.812 12.703 1 88.31 212 PHE A C 1
ATOM 1692 O O . PHE A 1 212 ? -2.65 -28.109 13.336 1 88.31 212 PHE A O 1
ATOM 1699 N N . SER A 1 213 ? -4.855 -28.375 12.891 1 89.88 213 SER A N 1
ATOM 1700 C CA . SER A 1 213 ? -5.043 -29.297 14.008 1 89.88 213 SER A CA 1
ATOM 1701 C C . SER A 1 213 ? -4.145 -30.516 13.867 1 89.88 213 SER A C 1
ATOM 1703 O O . SER A 1 213 ? -3.537 -30.969 14.844 1 89.88 213 SER A O 1
ATOM 1705 N N . LYS A 1 214 ? -4.039 -31.047 12.672 1 91 214 LYS A N 1
ATOM 1706 C CA . LYS A 1 214 ? -3.23 -32.25 12.445 1 91 214 LYS A CA 1
ATOM 1707 C C . LYS A 1 214 ? -1.743 -31.938 12.594 1 91 214 LYS A C 1
ATOM 1709 O O . LYS A 1 214 ? -0.986 -32.75 13.125 1 91 214 LYS A O 1
ATOM 1714 N N . GLN A 1 215 ? -1.314 -30.828 12.148 1 92.12 215 GLN A N 1
ATOM 1715 C CA . GLN A 1 215 ? 0.082 -30.438 12.305 1 92.12 215 GLN A CA 1
ATOM 1716 C C . GLN A 1 215 ? 0.411 -30.156 13.766 1 92.12 215 GLN A C 1
ATOM 1718 O O . GLN A 1 215 ? 1.491 -30.516 14.242 1 92.12 215 GLN A O 1
ATOM 1723 N N . GLU A 1 216 ? -0.541 -29.5 14.453 1 94.12 216 GLU A N 1
ATOM 1724 C CA . GLU A 1 216 ? -0.366 -29.234 15.883 1 94.12 216 GLU A CA 1
ATOM 1725 C C . GLU A 1 216 ? -0.166 -30.531 16.656 1 94.12 216 GLU A C 1
ATOM 1727 O O . GLU A 1 216 ? 0.716 -30.609 17.516 1 94.12 216 GLU A O 1
ATOM 1732 N N . GLU A 1 217 ? -0.993 -31.484 16.344 1 94.94 217 GLU A N 1
ATOM 1733 C CA . GLU A 1 217 ? -0.885 -32.781 16.984 1 94.94 217 GLU A CA 1
ATOM 1734 C C . GLU A 1 217 ? 0.497 -33.406 16.781 1 94.94 217 GLU A C 1
ATOM 1736 O O . GLU A 1 217 ? 1.115 -33.875 17.719 1 94.94 217 GLU A O 1
ATOM 1741 N N . LEU A 1 218 ? 0.968 -33.344 15.617 1 95.88 218 LEU A N 1
ATOM 1742 C CA . LEU A 1 218 ? 2.287 -33.875 15.297 1 95.88 218 LEU A CA 1
ATOM 1743 C C . LEU A 1 218 ? 3.379 -33.125 16.031 1 95.88 218 LEU A C 1
ATOM 1745 O O . LEU A 1 218 ? 4.266 -33.719 16.641 1 95.88 218 LEU A O 1
ATOM 1749 N N . LEU A 1 219 ? 3.346 -31.797 16.016 1 96.69 219 LEU A N 1
ATOM 1750 C CA . LEU A 1 219 ? 4.402 -30.953 16.562 1 96.69 219 LEU A CA 1
ATOM 1751 C C . LEU A 1 219 ? 4.449 -31.078 18.078 1 96.69 219 LEU A C 1
ATOM 1753 O O . LEU A 1 219 ? 5.523 -30.984 18.688 1 96.69 219 LEU A O 1
ATOM 1757 N N . ARG A 1 220 ? 3.318 -31.328 18.703 1 97.25 220 ARG A N 1
ATOM 1758 C CA . ARG A 1 220 ? 3.262 -31.484 20.156 1 97.25 220 ARG A CA 1
ATOM 1759 C C . ARG A 1 220 ? 3.928 -32.781 20.609 1 97.25 220 ARG A C 1
ATOM 1761 O O . ARG A 1 220 ? 4.332 -32.906 21.766 1 97.25 220 ARG A O 1
ATOM 1768 N N . LYS A 1 221 ? 4.062 -33.719 19.703 1 97 221 LYS A N 1
ATOM 1769 C CA . LYS A 1 221 ? 4.82 -34.906 20.016 1 97 221 LYS A CA 1
ATOM 1770 C C . LYS A 1 221 ? 6.301 -34.594 20.219 1 97 221 LYS A C 1
ATOM 1772 O O . LYS A 1 221 ? 6.969 -35.25 21.031 1 97 221 LYS A O 1
ATOM 1777 N N . PHE A 1 222 ? 6.785 -33.688 19.469 1 97.06 222 PHE A N 1
ATOM 1778 C CA . PHE A 1 222 ? 8.188 -33.312 19.562 1 97.06 222 PHE A CA 1
ATOM 1779 C C . PHE A 1 222 ? 8.383 -32.188 20.578 1 97.06 222 PHE A C 1
ATOM 1781 O O . PHE A 1 222 ? 9.406 -32.125 21.25 1 97.06 222 PHE A O 1
ATOM 1788 N N . PHE A 1 223 ? 7.359 -31.281 20.594 1 97.69 223 PHE A N 1
ATOM 1789 C CA . PHE A 1 223 ? 7.395 -30.109 21.453 1 97.69 223 PHE A CA 1
ATOM 1790 C C . PHE A 1 223 ? 6.109 -30 22.266 1 97.69 223 PHE A C 1
ATOM 1792 O O . PHE A 1 223 ? 5.188 -29.281 21.891 1 97.69 223 PHE A O 1
ATOM 1799 N N . PRO A 1 224 ? 6.09 -30.531 23.375 1 96.31 224 PRO A N 1
ATOM 1800 C CA . PRO A 1 224 ? 4.867 -30.547 24.188 1 96.31 224 PRO A CA 1
ATOM 1801 C C . PRO A 1 224 ? 4.371 -29.141 24.516 1 96.31 224 PRO A C 1
ATOM 1803 O O . PRO A 1 224 ? 3.174 -28.938 24.734 1 96.31 224 PRO A O 1
ATOM 1806 N N . GLU A 1 225 ? 5.188 -28.172 24.5 1 95.12 225 GLU A N 1
ATOM 1807 C CA . GLU A 1 225 ? 4.816 -26.797 24.859 1 95.12 225 GLU A CA 1
ATOM 1808 C C . GLU A 1 225 ? 4.305 -26.031 23.641 1 95.12 225 GLU A C 1
ATOM 1810 O O . GLU A 1 225 ? 3.947 -24.859 23.75 1 95.12 225 GLU A O 1
ATOM 1815 N N . PHE A 1 226 ? 4.328 -26.688 22.484 1 95.75 226 PHE A N 1
ATOM 1816 C CA . PHE A 1 226 ? 3.881 -26.031 21.266 1 95.75 226 PHE A CA 1
ATOM 1817 C C . PHE A 1 226 ? 2.449 -25.531 21.422 1 95.75 226 PHE A C 1
ATOM 1819 O O . PHE A 1 226 ? 1.554 -26.281 21.781 1 95.75 226 PHE A O 1
ATOM 1826 N N . GLY A 1 227 ? 2.209 -24.203 21.172 1 91.75 227 GLY A N 1
ATOM 1827 C CA . GLY A 1 227 ? 0.914 -23.562 21.359 1 91.75 227 GLY A CA 1
ATOM 1828 C C . GLY A 1 227 ? 0.051 -23.594 20.109 1 91.75 227 GLY A C 1
ATOM 1829 O O . GLY A 1 227 ? 0.278 -24.406 19.219 1 91.75 227 GLY A O 1
ATOM 1830 N N . ASP A 1 228 ? -0.97 -22.719 20.062 1 91.06 228 ASP A N 1
ATOM 1831 C CA . ASP A 1 228 ? -1.871 -22.594 18.922 1 91.06 228 ASP A CA 1
ATOM 1832 C C . ASP A 1 228 ? -1.168 -21.938 17.734 1 91.06 228 ASP A C 1
ATOM 1834 O O . ASP A 1 228 ? -0.509 -20.906 17.906 1 91.06 228 ASP A O 1
ATOM 1838 N N . VAL A 1 229 ? -1.33 -22.578 16.625 1 91.69 229 VAL A N 1
ATOM 1839 C CA . VAL A 1 229 ? -0.715 -22.109 15.391 1 91.69 229 VAL A CA 1
ATOM 1840 C C . VAL A 1 229 ? -1.041 -20.641 15.18 1 91.69 229 VAL A C 1
ATOM 1842 O O . VAL A 1 229 ? -0.172 -19.844 14.789 1 91.69 229 VAL A O 1
ATOM 1845 N N . LEU A 1 230 ? -2.26 -20.203 15.453 1 88.56 230 LEU A N 1
ATOM 1846 C CA . LEU A 1 230 ? -2.721 -18.844 15.172 1 88.56 230 LEU A CA 1
ATOM 1847 C C . LEU A 1 230 ? -2 -17.828 16.062 1 88.56 230 LEU A C 1
ATOM 1849 O O . LEU A 1 230 ? -1.802 -16.688 15.656 1 88.56 230 LEU A O 1
ATOM 1853 N N . GLU A 1 231 ? -1.569 -18.219 17.172 1 90.81 231 GLU A N 1
ATOM 1854 C CA . GLU A 1 231 ? -0.838 -17.328 18.078 1 90.81 231 GLU A CA 1
ATOM 1855 C C . GLU A 1 231 ? 0.541 -17 17.516 1 90.81 231 GLU A C 1
ATOM 1857 O O . GLU A 1 231 ? 1.037 -15.883 17.703 1 90.81 231 GLU A O 1
ATOM 1862 N N . TYR A 1 232 ? 1.135 -17.969 16.891 1 93.25 232 TYR A N 1
ATOM 1863 C CA . TYR A 1 232 ? 2.439 -17.719 16.281 1 93.25 232 TYR A CA 1
ATOM 1864 C C . TYR A 1 232 ? 2.324 -16.766 15.109 1 93.25 232 TYR A C 1
ATOM 1866 O O . TYR A 1 232 ? 3.164 -15.875 14.945 1 93.25 232 TYR A O 1
ATOM 1874 N N . TYR A 1 233 ? 1.252 -16.906 14.367 1 91.94 233 TYR A N 1
ATOM 1875 C CA . TYR A 1 233 ? 1.074 -16.047 13.203 1 91.94 233 TYR A CA 1
ATOM 1876 C C . TYR A 1 233 ? 0.779 -14.609 13.625 1 91.94 233 TYR A C 1
ATOM 1878 O O . TYR A 1 233 ? 1.026 -13.664 12.867 1 91.94 233 TYR A O 1
ATOM 1886 N N . ASP A 1 234 ? 0.288 -14.414 14.844 1 91.38 234 ASP A N 1
ATOM 1887 C CA . ASP A 1 234 ? 0.023 -13.078 15.367 1 91.38 234 ASP A CA 1
ATOM 1888 C C . ASP A 1 234 ? 1.321 -12.297 15.555 1 91.38 234 ASP A C 1
ATOM 1890 O O . ASP A 1 234 ? 1.302 -11.07 15.672 1 91.38 234 ASP A O 1
ATOM 1894 N N . ARG A 1 235 ? 2.416 -12.977 15.531 1 93.69 235 ARG A N 1
ATOM 1895 C CA . ARG A 1 235 ? 3.711 -12.352 15.789 1 93.69 235 ARG A CA 1
ATOM 1896 C C . ARG A 1 235 ? 4.328 -11.82 14.5 1 93.69 235 ARG A C 1
ATOM 1898 O O . ARG A 1 235 ? 5.363 -11.148 14.531 1 93.69 235 ARG A O 1
ATOM 1905 N N . VAL A 1 236 ? 3.734 -12.133 13.398 1 96.5 236 VAL A N 1
ATOM 1906 C CA . VAL A 1 236 ? 4.297 -11.727 12.117 1 96.5 236 VAL A CA 1
ATOM 1907 C C . VAL A 1 236 ? 4.328 -10.203 12.023 1 96.5 236 VAL A C 1
ATOM 1909 O O . VAL A 1 236 ? 3.328 -9.539 12.289 1 96.5 236 VAL A O 1
ATOM 1912 N N . SER A 1 237 ? 5.449 -9.656 11.664 1 96.62 237 SER A N 1
ATOM 1913 C CA . SER A 1 237 ? 5.562 -8.203 11.578 1 96.62 237 SER A CA 1
ATOM 1914 C C . SER A 1 237 ? 5.762 -7.75 10.141 1 96.62 237 SER A C 1
ATOM 1916 O O . SER A 1 237 ? 5.516 -6.59 9.805 1 96.62 237 SER A O 1
ATOM 1918 N N . LEU A 1 238 ? 6.242 -8.656 9.273 1 98.06 238 LEU A N 1
ATOM 1919 C CA . LEU A 1 238 ? 6.492 -8.344 7.871 1 98.06 238 LEU A CA 1
ATOM 1920 C C . LEU A 1 238 ? 6.008 -9.477 6.973 1 98.06 238 LEU A C 1
ATOM 1922 O O . LEU A 1 238 ? 6.215 -10.656 7.281 1 98.06 238 LEU A O 1
ATOM 1926 N N . THR A 1 239 ? 5.332 -9.133 5.992 1 97.88 239 THR A N 1
ATOM 1927 C CA . THR A 1 239 ? 4.891 -10.094 4.98 1 97.88 239 THR A 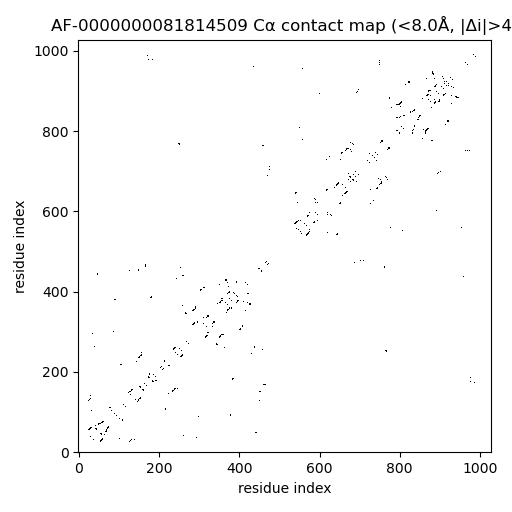CA 1
ATOM 1928 C C . THR A 1 239 ? 5.414 -9.695 3.602 1 97.88 239 THR A C 1
ATOM 1930 O O . THR A 1 239 ? 5.074 -8.633 3.084 1 97.88 239 THR A O 1
ATOM 1933 N N . LEU A 1 240 ? 6.258 -10.531 3.061 1 98.19 240 LEU A N 1
ATOM 1934 C CA . LEU A 1 240 ? 6.715 -10.375 1.683 1 98.19 240 LEU A CA 1
ATOM 1935 C C . LEU A 1 240 ? 5.797 -11.125 0.719 1 98.19 240 LEU A C 1
ATOM 1937 O O . LEU A 1 240 ? 5.488 -12.297 0.931 1 98.19 240 LEU A O 1
ATOM 1941 N N . ILE A 1 241 ? 5.32 -10.453 -0.264 1 97.12 241 ILE A N 1
ATOM 1942 C CA . ILE A 1 241 ? 4.332 -11.023 -1.178 1 97.12 241 ILE A CA 1
ATOM 1943 C C . ILE A 1 241 ? 4.988 -11.328 -2.52 1 97.12 241 ILE A C 1
ATOM 1945 O O . ILE A 1 241 ? 5.512 -10.43 -3.186 1 97.12 241 ILE A O 1
ATOM 1949 N N . ASN A 1 242 ? 4.977 -12.555 -2.881 1 96.38 242 ASN A N 1
ATOM 1950 C CA . ASN A 1 242 ? 5.496 -12.969 -4.18 1 96.38 242 ASN A CA 1
ATOM 1951 C C . ASN A 1 242 ? 4.551 -12.578 -5.312 1 96.38 242 ASN A C 1
ATOM 1953 O O . ASN A 1 242 ? 3.984 -13.445 -5.98 1 96.38 242 ASN A O 1
ATOM 1957 N N . GLY A 1 243 ? 4.449 -11.344 -5.535 1 94.94 243 GLY A N 1
ATOM 1958 C CA . GLY A 1 243 ? 3.6 -10.727 -6.539 1 94.94 243 GLY A CA 1
ATOM 1959 C C . GLY A 1 243 ? 4.016 -9.305 -6.883 1 94.94 243 GLY A C 1
ATOM 1960 O O . GLY A 1 243 ? 5.086 -8.852 -6.477 1 94.94 243 GLY A O 1
ATOM 1961 N N . HIS A 1 244 ? 3.334 -8.695 -7.645 1 94.38 244 HIS A N 1
ATOM 1962 C CA . HIS A 1 244 ? 3.49 -7.316 -8.109 1 94.38 244 HIS A CA 1
ATOM 1963 C C . HIS A 1 244 ? 2.164 -6.742 -8.594 1 94.38 244 HIS A C 1
ATOM 1965 O O . HIS A 1 244 ? 1.338 -7.465 -9.156 1 94.38 244 HIS A O 1
ATOM 1971 N N . PRO A 1 245 ? 2.012 -5.484 -8.414 1 91.81 245 PRO A N 1
ATOM 1972 C CA . PRO A 1 245 ? 0.727 -4.934 -8.844 1 91.81 245 PRO A CA 1
ATOM 1973 C C . PRO A 1 245 ? 0.464 -5.152 -10.336 1 91.81 245 PRO A C 1
ATOM 1975 O O . PRO A 1 245 ? -0.687 -5.324 -10.742 1 91.81 245 PRO A O 1
ATOM 1978 N N . ALA A 1 246 ? 1.496 -5.164 -11.109 1 88.75 246 ALA A N 1
ATOM 1979 C CA . ALA A 1 246 ? 1.34 -5.383 -12.547 1 88.75 246 ALA A CA 1
ATOM 1980 C C . ALA A 1 246 ? 1.117 -6.859 -12.852 1 88.75 246 ALA A C 1
ATOM 1982 O O . ALA A 1 246 ? 0.617 -7.211 -13.922 1 88.75 246 ALA A O 1
ATOM 1983 N N . LEU A 1 247 ? 1.618 -7.711 -11.922 1 83.56 247 LEU A N 1
ATOM 1984 C CA . LEU A 1 247 ? 1.427 -9.148 -12.086 1 83.56 247 LEU A CA 1
ATOM 1985 C C . LEU A 1 247 ? 0.032 -9.562 -11.625 1 83.56 247 LEU A C 1
ATOM 1987 O O . LEU A 1 247 ? -0.617 -10.391 -12.281 1 83.56 247 LEU A O 1
ATOM 1991 N N . ASP A 1 248 ? -0.211 -8.852 -10.539 1 82.12 248 ASP A N 1
ATOM 1992 C CA . ASP A 1 248 ? -1.5 -9.086 -9.891 1 82.12 248 ASP A CA 1
ATOM 1993 C C . ASP A 1 248 ? -2.428 -7.887 -10.07 1 82.12 248 ASP A C 1
ATOM 1995 O O . ASP A 1 248 ? -2.094 -6.938 -10.781 1 82.12 248 ASP A O 1
ATOM 1999 N N . ASN A 1 249 ? -3.607 -7.98 -9.812 1 81.94 249 ASN A N 1
ATOM 2000 C CA . ASN A 1 249 ? -4.395 -6.762 -9.68 1 81.94 249 ASN A CA 1
ATOM 2001 C C . ASN A 1 249 ? -4.023 -5.992 -8.414 1 81.94 249 ASN A C 1
ATOM 2003 O O . ASN A 1 249 ? -3.707 -6.594 -7.383 1 81.94 249 ASN A O 1
ATOM 2007 N N . PRO A 1 250 ? -3.896 -4.707 -8.609 1 92.56 250 PRO A N 1
ATOM 2008 C CA . PRO A 1 250 ? -3.533 -3.895 -7.445 1 92.56 250 PRO A CA 1
ATOM 2009 C C . PRO A 1 250 ? -4.57 -3.965 -6.328 1 92.56 250 PRO A C 1
ATOM 2011 O O . PRO A 1 250 ? -5.773 -3.986 -6.598 1 92.56 250 PRO A O 1
ATOM 2014 N N . VAL A 1 251 ? -4.141 -4.16 -5.152 1 95.25 251 VAL A N 1
ATOM 2015 C CA . VAL A 1 251 ? -4.98 -4.156 -3.961 1 95.25 251 VAL A CA 1
ATOM 2016 C C . VAL A 1 251 ? -4.363 -3.244 -2.9 1 95.25 251 VAL A C 1
ATOM 2018 O O . VAL A 1 251 ? -3.17 -2.945 -2.945 1 95.25 251 VAL A O 1
ATOM 2021 N N . PRO A 1 252 ? -5.16 -2.711 -2.049 1 96.62 252 PRO A N 1
ATOM 2022 C CA . PRO A 1 252 ? -4.57 -1.916 -0.969 1 96.62 252 PRO A CA 1
ATOM 2023 C C . PRO A 1 252 ? -3.771 -2.762 0.02 1 96.62 252 PRO A C 1
ATOM 2025 O O . PRO A 1 252 ? -4.273 -3.77 0.523 1 96.62 252 PRO A O 1
ATOM 2028 N N . LEU A 1 253 ? -2.566 -2.371 0.271 1 97.06 253 LEU A N 1
ATOM 2029 C CA . LEU A 1 253 ? -1.702 -3.107 1.187 1 97.06 253 LEU A CA 1
ATOM 2030 C C . LEU A 1 253 ? -1.139 -2.186 2.262 1 97.06 253 LEU A C 1
ATOM 2032 O O . LEU A 1 253 ? -1.137 -0.962 2.1 1 97.06 253 LEU A O 1
ATOM 2036 N N . LEU A 1 254 ? -0.765 -2.762 3.33 1 97.12 254 LEU A N 1
ATOM 2037 C CA . LEU A 1 254 ? -0.086 -2.061 4.414 1 97.12 254 LEU A CA 1
ATOM 2038 C C . LEU A 1 254 ? 1.399 -1.901 4.113 1 97.12 254 LEU A C 1
ATOM 2040 O O . LEU A 1 254 ? 1.956 -2.645 3.299 1 97.12 254 LEU A O 1
ATOM 2044 N N . PRO A 1 255 ? 2.045 -0.944 4.793 1 95.69 255 PRO A N 1
ATOM 2045 C CA . PRO A 1 255 ? 3.49 -0.799 4.617 1 95.69 255 PRO A CA 1
ATOM 2046 C C . PRO A 1 255 ? 4.266 -2.053 5.02 1 95.69 255 PRO A C 1
ATOM 2048 O O . PRO A 1 255 ? 5.391 -2.262 4.562 1 95.69 255 PRO A O 1
ATOM 2051 N N . SER A 1 256 ? 3.705 -2.891 5.867 1 96.88 256 SER A N 1
ATOM 2052 C CA . SER A 1 256 ? 4.344 -4.121 6.32 1 96.88 256 SER A CA 1
ATOM 2053 C C . SER A 1 256 ? 4.09 -5.266 5.344 1 96.88 256 SER A C 1
ATOM 2055 O O . SER A 1 256 ? 4.504 -6.402 5.59 1 96.88 256 SER A O 1
ATOM 2057 N N . GLN A 1 257 ? 3.365 -5.008 4.324 1 97.38 257 GLN A N 1
ATOM 2058 C CA . GLN A 1 257 ? 3.086 -5.957 3.254 1 97.38 257 GLN A CA 1
ATOM 2059 C C . GLN A 1 257 ? 3.713 -5.508 1.938 1 97.38 257 GLN A C 1
ATOM 2061 O O . GLN A 1 257 ? 3.207 -4.59 1.288 1 97.38 257 GLN A O 1
ATOM 2066 N N . VAL A 1 258 ? 4.77 -6.227 1.522 1 97.19 258 VAL A N 1
ATOM 2067 C CA . VAL A 1 258 ? 5.641 -5.688 0.481 1 97.19 258 VAL A CA 1
ATOM 2068 C C . VAL A 1 258 ? 5.734 -6.68 -0.677 1 97.19 258 VAL A C 1
ATOM 2070 O O . VAL A 1 258 ? 5.965 -7.871 -0.465 1 97.19 258 VAL A O 1
ATOM 2073 N N . TYR A 1 259 ? 5.602 -6.188 -1.883 1 97.19 259 TYR A N 1
ATOM 2074 C CA . TYR A 1 259 ? 5.73 -7.016 -3.078 1 97.19 259 TYR A CA 1
ATOM 2075 C C . TYR A 1 259 ? 7.191 -7.336 -3.363 1 97.19 259 TYR A C 1
ATOM 2077 O O . TYR A 1 259 ? 8.055 -6.465 -3.262 1 97.19 259 TYR A O 1
ATOM 2085 N N . ILE A 1 260 ? 7.445 -8.555 -3.734 1 97.81 260 ILE A N 1
ATOM 2086 C CA . ILE A 1 260 ? 8.797 -8.93 -4.148 1 97.81 260 ILE A CA 1
ATOM 2087 C C . ILE A 1 260 ? 8.727 -9.82 -5.391 1 97.81 260 ILE A C 1
ATOM 2089 O O . ILE A 1 260 ? 9.609 -10.648 -5.617 1 97.81 260 ILE A O 1
ATOM 2093 N N . GLY A 1 261 ? 7.594 -9.68 -6.094 1 96.38 261 GLY A N 1
ATOM 2094 C CA . GLY A 1 261 ? 7.43 -10.469 -7.301 1 96.38 261 GLY A CA 1
ATOM 2095 C C . GLY A 1 261 ? 8.586 -10.32 -8.273 1 96.38 261 GLY A C 1
ATOM 2096 O O . GLY A 1 261 ? 9.203 -9.258 -8.359 1 96.38 261 GLY A O 1
ATOM 2097 N N . THR A 1 262 ? 8.891 -11.398 -9.016 1 95.62 262 THR A N 1
ATOM 2098 C CA . THR A 1 262 ? 9.93 -11.508 -10.031 1 95.62 262 THR A CA 1
ATOM 2099 C C . THR A 1 262 ? 11.32 -11.484 -9.383 1 95.62 262 THR A C 1
ATOM 2101 O O . THR A 1 262 ? 12.312 -11.211 -10.055 1 95.62 262 THR A O 1
ATOM 2104 N N . ILE A 1 263 ? 11.391 -11.688 -8.102 1 97 263 ILE A N 1
ATOM 2105 C CA . ILE A 1 263 ? 12.68 -11.672 -7.41 1 97 263 ILE A CA 1
ATOM 2106 C C . ILE A 1 263 ? 13.57 -12.789 -7.945 1 97 263 ILE A C 1
ATOM 2108 O O . ILE A 1 263 ? 14.797 -12.688 -7.898 1 97 263 ILE A O 1
ATOM 2112 N N . ASN A 1 264 ? 13 -13.844 -8.5 1 93.81 264 ASN A N 1
ATOM 2113 C CA . ASN A 1 264 ? 13.758 -14.969 -9.039 1 93.81 264 ASN A CA 1
ATOM 2114 C C . ASN A 1 264 ? 14.094 -14.766 -10.516 1 93.81 264 ASN A C 1
ATOM 2116 O O . ASN A 1 264 ? 14.852 -15.531 -11.094 1 93.81 264 ASN A O 1
ATOM 2120 N N . ALA A 1 265 ? 13.461 -13.797 -11.094 1 94.38 265 ALA A N 1
ATOM 2121 C CA . ALA A 1 265 ? 13.656 -13.594 -12.523 1 94.38 265 ALA A CA 1
ATOM 2122 C C . ALA A 1 265 ? 15.039 -13.023 -12.812 1 94.38 265 ALA A C 1
ATOM 2124 O O . ALA A 1 265 ? 15.594 -12.273 -12 1 94.38 265 ALA A O 1
ATOM 2125 N N . HIS A 1 266 ? 15.625 -13.406 -13.891 1 92.56 266 HIS A N 1
ATOM 2126 C CA . HIS A 1 266 ? 16.906 -12.875 -14.336 1 92.56 266 HIS A CA 1
ATOM 2127 C C . HIS A 1 266 ? 16.922 -12.695 -15.852 1 92.56 266 HIS A C 1
ATOM 2129 O O . HIS A 1 266 ? 16.125 -13.305 -16.562 1 92.56 266 HIS A O 1
ATOM 2135 N N . LEU A 1 267 ? 17.781 -11.844 -16.328 1 93.75 267 LEU A N 1
ATOM 2136 C CA . LEU A 1 267 ? 17.953 -11.688 -17.766 1 93.75 267 LEU A CA 1
ATOM 2137 C C . LEU A 1 267 ? 18.453 -12.992 -18.406 1 93.75 267 LEU A C 1
ATOM 2139 O O . LEU A 1 267 ? 19.141 -13.773 -17.75 1 93.75 267 LEU A O 1
ATOM 2143 N N . PRO A 1 268 ? 18.047 -13.219 -19.609 1 95.81 268 PRO A N 1
ATOM 2144 C CA . PRO A 1 268 ? 18.406 -14.484 -20.25 1 95.81 268 PRO A CA 1
ATOM 2145 C C . PRO A 1 268 ? 19.922 -14.664 -20.391 1 95.81 268 PRO A C 1
ATOM 2147 O O . PRO A 1 268 ? 20.625 -13.719 -20.75 1 95.81 268 PRO A O 1
ATOM 2150 N N . ARG A 1 269 ? 20.391 -15.883 -20.172 1 93.5 269 ARG A N 1
ATOM 2151 C CA . ARG A 1 269 ? 21.766 -16.297 -20.375 1 93.5 269 ARG A CA 1
ATOM 2152 C C . ARG A 1 269 ? 21.922 -17.109 -21.656 1 93.5 269 ARG A C 1
ATOM 2154 O O . ARG A 1 269 ? 20.938 -17.641 -22.188 1 93.5 269 ARG A O 1
ATOM 2161 N N . PRO A 1 270 ? 23.141 -17.156 -22.062 1 96.56 270 PRO A N 1
ATOM 2162 C CA . PRO A 1 270 ? 23.344 -17.984 -23.25 1 96.56 270 PRO A CA 1
ATOM 2163 C C . PRO A 1 270 ? 22.984 -19.453 -23.031 1 96.56 270 PRO A C 1
ATOM 2165 O O . PRO A 1 270 ? 23.281 -20.016 -21.969 1 96.56 270 PRO A O 1
ATOM 2168 N N . LEU A 1 271 ? 22.391 -20.062 -24.078 1 97.44 271 LEU A N 1
ATOM 2169 C CA . LEU A 1 271 ? 22.016 -21.469 -24 1 97.44 271 LEU A CA 1
ATOM 2170 C C . LEU A 1 271 ? 23.203 -22.359 -24.344 1 97.44 271 LEU A C 1
ATOM 2172 O O . LEU A 1 271 ? 24.094 -21.953 -25.094 1 97.44 271 LEU A O 1
ATOM 2176 N N . PRO A 1 272 ? 23.156 -23.609 -23.734 1 96.19 272 PRO A N 1
ATOM 2177 C CA . PRO A 1 272 ? 24.141 -24.578 -24.25 1 96.19 272 PRO A CA 1
ATOM 2178 C C . PRO A 1 272 ? 24.047 -24.75 -25.766 1 96.19 272 PRO A C 1
ATOM 2180 O O . PRO A 1 272 ? 22.969 -24.625 -26.344 1 96.19 272 PRO A O 1
ATOM 2183 N N . MET A 1 273 ? 25.156 -25.125 -26.375 1 96.38 273 MET A N 1
ATOM 2184 C CA . MET A 1 273 ? 25.297 -25.141 -27.828 1 96.38 273 MET A CA 1
ATOM 2185 C C . MET A 1 273 ? 24.234 -26.047 -28.453 1 96.38 273 MET A C 1
ATOM 2187 O O . MET A 1 273 ? 23.641 -25.703 -29.469 1 96.38 273 MET A O 1
ATOM 2191 N N . ASP A 1 274 ? 24 -27.156 -27.875 1 95.75 274 ASP A N 1
ATOM 2192 C CA . ASP A 1 274 ? 23.031 -28.094 -28.422 1 95.75 274 ASP A CA 1
ATOM 2193 C C . ASP A 1 274 ? 21.625 -27.5 -28.422 1 95.75 274 ASP A C 1
ATOM 2195 O O . ASP A 1 274 ? 20.875 -27.641 -29.406 1 95.75 274 ASP A O 1
ATOM 2199 N N . LEU A 1 275 ? 21.234 -26.812 -27.359 1 97.12 275 LEU A N 1
ATOM 2200 C CA . LEU A 1 275 ? 19.922 -26.172 -27.281 1 97.12 275 LEU A CA 1
ATOM 2201 C C . LEU A 1 275 ? 19.828 -24.969 -28.219 1 97.12 275 LEU A C 1
ATOM 2203 O O . LEU A 1 275 ? 18.781 -24.719 -28.812 1 97.12 275 LEU A O 1
ATOM 2207 N N . GLU A 1 276 ? 20.953 -24.234 -28.281 1 97.5 276 GLU A N 1
ATOM 2208 C CA . GLU A 1 276 ? 21 -23.094 -29.188 1 97.5 276 GLU A CA 1
ATOM 2209 C C . GLU A 1 276 ? 20.781 -23.516 -30.625 1 97.5 276 GLU A C 1
ATOM 2211 O O . GLU A 1 276 ? 20.094 -22.828 -31.391 1 97.5 276 GLU A O 1
ATOM 2216 N N . GLN A 1 277 ? 21.359 -24.641 -30.938 1 96.81 277 GLN A N 1
ATOM 2217 C CA . GLN A 1 277 ? 21.172 -25.156 -32.281 1 96.81 277 GLN A CA 1
ATOM 2218 C C . GLN A 1 277 ? 19.703 -25.484 -32.531 1 96.81 277 GLN A C 1
ATOM 2220 O O . GLN A 1 277 ? 19.203 -25.234 -33.625 1 96.81 277 GLN A O 1
ATOM 2225 N N . VAL A 1 278 ? 19.078 -26.016 -31.547 1 96.75 278 VAL A N 1
ATOM 2226 C CA . VAL A 1 278 ? 17.656 -26.328 -31.672 1 96.75 278 VAL A CA 1
ATOM 2227 C C . VAL A 1 278 ? 16.875 -25.031 -31.875 1 96.75 278 VAL A C 1
ATOM 2229 O O . VAL A 1 278 ? 16.016 -24.938 -32.75 1 96.75 278 VAL A O 1
ATOM 2232 N N . MET A 1 279 ? 17.172 -24.031 -31.109 1 97.94 279 MET A N 1
ATOM 2233 C CA . MET A 1 279 ? 16.484 -22.734 -31.203 1 97.94 279 MET A CA 1
ATOM 2234 C C . MET A 1 279 ? 16.641 -22.141 -32.594 1 97.94 279 MET A C 1
ATOM 2236 O O . MET A 1 279 ? 15.664 -21.719 -33.219 1 97.94 279 MET A O 1
ATOM 2240 N N . GLN A 1 280 ? 17.828 -22.219 -33.125 1 96.94 280 GLN A N 1
ATOM 2241 C CA . GLN A 1 280 ? 18.125 -21.609 -34.438 1 96.94 280 GLN A CA 1
ATOM 2242 C C . GLN A 1 280 ? 17.484 -22.391 -35.562 1 96.94 280 GLN A C 1
ATOM 2244 O O . GLN A 1 280 ? 17.094 -21.812 -36.594 1 96.94 280 GLN A O 1
ATOM 2249 N N . SER A 1 281 ? 17.375 -23.594 -35.375 1 96.94 281 SER A N 1
ATOM 2250 C CA . SER A 1 281 ? 16.828 -24.438 -36.438 1 96.94 281 SER A CA 1
ATOM 2251 C C . SER A 1 281 ? 15.336 -24.219 -36.625 1 96.94 281 SER A C 1
ATOM 2253 O O . SER A 1 281 ? 14.758 -24.672 -37.625 1 96.94 281 SER A O 1
ATOM 2255 N N . SER A 1 282 ? 14.727 -23.453 -35.719 1 96.88 282 SER A N 1
ATOM 2256 C CA . SER A 1 282 ? 13.281 -23.219 -35.781 1 96.88 282 SER A CA 1
ATOM 2257 C C . SER A 1 282 ? 12.914 -22.234 -36.875 1 96.88 282 SER A C 1
ATOM 2259 O O . SER A 1 282 ? 11.734 -22.109 -37.219 1 96.88 282 SER A O 1
ATOM 2261 N N . GLY A 1 283 ? 13.914 -21.5 -37.469 1 95.69 283 GLY A N 1
ATOM 2262 C CA . GLY A 1 283 ? 13.641 -20.5 -38.5 1 95.69 283 GLY A CA 1
ATOM 2263 C C . GLY A 1 283 ? 12.75 -19.375 -38 1 95.69 283 GLY A C 1
ATOM 2264 O O . GLY A 1 283 ? 12.867 -18.938 -36.844 1 95.69 283 GLY A O 1
ATOM 2265 N N . ASP A 1 284 ? 11.883 -18.875 -38.844 1 95.31 284 ASP A N 1
ATOM 2266 C CA . ASP A 1 284 ? 11.047 -17.719 -38.531 1 95.31 284 ASP A CA 1
ATOM 2267 C C . ASP A 1 284 ? 9.828 -18.125 -37.719 1 95.31 284 ASP A C 1
ATOM 2269 O O . ASP A 1 284 ? 9.227 -17.281 -37.031 1 95.31 284 ASP A O 1
ATOM 2273 N N . ALA A 1 285 ? 9.508 -19.453 -37.781 1 97.19 285 ALA A N 1
ATOM 2274 C CA . ALA A 1 285 ? 8.336 -19.922 -37.062 1 97.19 285 ALA A CA 1
ATOM 2275 C C . ALA A 1 285 ? 8.555 -19.812 -35.562 1 97.19 285 ALA A C 1
ATOM 2277 O O . ALA A 1 285 ? 7.613 -19.562 -34.812 1 97.19 285 ALA A O 1
ATOM 2278 N N . GLY A 1 286 ? 9.82 -20.062 -35.156 1 98.12 286 GLY A N 1
ATOM 2279 C CA . GLY A 1 286 ? 10.188 -19.906 -33.75 1 98.12 286 GLY A CA 1
ATOM 2280 C C . GLY A 1 286 ? 9.969 -21.172 -32.938 1 98.12 286 GLY A C 1
ATOM 2281 O O . GLY A 1 286 ? 9.836 -22.266 -33.5 1 98.12 286 GLY A O 1
ATOM 2282 N N . VAL A 1 287 ? 9.961 -20.984 -31.578 1 98.69 287 VAL A N 1
ATOM 2283 C CA . VAL A 1 287 ? 9.984 -22.125 -30.672 1 98.69 287 VAL A CA 1
ATOM 2284 C C . VAL A 1 287 ? 8.812 -22.031 -29.688 1 98.69 287 VAL A C 1
ATOM 2286 O O . VAL A 1 287 ? 8.484 -20.938 -29.219 1 98.69 287 VAL A O 1
ATOM 2289 N N . ILE A 1 288 ? 8.164 -23.125 -29.422 1 98.75 288 ILE A N 1
ATOM 2290 C CA . ILE A 1 288 ? 7.215 -23.312 -28.344 1 98.75 288 ILE A CA 1
ATOM 2291 C C . ILE A 1 288 ? 7.883 -24.062 -27.188 1 98.75 288 ILE A C 1
ATOM 2293 O O . ILE A 1 288 ? 8.477 -25.125 -27.391 1 98.75 288 ILE A O 1
ATOM 2297 N N . TYR A 1 289 ? 7.879 -23.484 -26.031 1 98.62 289 TYR A N 1
ATOM 2298 C CA . TYR A 1 289 ? 8.398 -24.141 -24.844 1 98.62 289 TYR A CA 1
ATOM 2299 C C . TYR A 1 289 ? 7.27 -24.75 -24.016 1 98.62 289 TYR A C 1
ATOM 2301 O O . TYR A 1 289 ? 6.316 -24.047 -23.656 1 98.62 289 TYR A O 1
ATOM 2309 N N . PHE A 1 290 ? 7.328 -26.031 -23.766 1 98 290 PHE A N 1
ATOM 2310 C CA . PHE A 1 290 ? 6.305 -26.75 -23.016 1 98 290 PHE A CA 1
ATOM 2311 C C . PHE A 1 290 ? 6.871 -27.312 -21.703 1 98 290 PHE A C 1
ATOM 2313 O O . PHE A 1 290 ? 7.738 -28.188 -21.719 1 98 290 PHE A O 1
ATOM 2320 N N . SER A 1 291 ? 6.398 -26.75 -20.578 1 95.06 291 SER A N 1
ATOM 2321 C CA . SER A 1 291 ? 6.793 -27.203 -19.25 1 95.06 291 SER A CA 1
ATOM 2322 C C . SER A 1 291 ? 5.629 -27.094 -18.266 1 95.06 291 SER A C 1
ATOM 2324 O O . SER A 1 291 ? 4.977 -26.062 -18.172 1 95.06 291 SER A O 1
ATOM 2326 N N . ILE A 1 292 ? 5.363 -28.109 -17.531 1 87 292 ILE A N 1
ATOM 2327 C CA . ILE A 1 292 ? 4.23 -28.062 -16.625 1 87 292 ILE A CA 1
ATOM 2328 C C . ILE A 1 292 ? 4.734 -28 -15.18 1 87 292 ILE A C 1
ATOM 2330 O O . ILE A 1 292 ? 4.137 -28.594 -14.273 1 87 292 ILE A O 1
ATOM 2334 N N . GLY A 1 293 ? 5.82 -27.438 -14.961 1 73.94 293 GLY A N 1
ATOM 2335 C CA . GLY A 1 293 ? 6.289 -26.984 -13.664 1 73.94 293 GLY A CA 1
ATOM 2336 C C . GLY A 1 293 ? 6.867 -28.109 -12.812 1 73.94 293 GLY A C 1
ATOM 2337 O O . GLY A 1 293 ? 7.379 -29.094 -13.344 1 73.94 293 GLY A O 1
ATOM 2338 N N . SER A 1 294 ? 6.918 -27.812 -11.492 1 67.5 294 SER A N 1
ATOM 2339 C CA . SER A 1 294 ? 7.629 -28.656 -10.539 1 67.5 294 SER A CA 1
ATOM 2340 C C . SER A 1 294 ? 6.668 -29.562 -9.766 1 67.5 294 SER A C 1
ATOM 2342 O O . SER A 1 294 ? 7.074 -30.578 -9.211 1 67.5 294 SER A O 1
ATOM 2344 N N . VAL A 1 295 ? 5.465 -29.141 -9.766 1 66 295 VAL A N 1
ATOM 2345 C CA . VAL A 1 295 ? 4.488 -29.891 -8.977 1 66 295 VAL A CA 1
ATOM 2346 C C . VAL A 1 295 ? 3.979 -31.078 -9.789 1 66 295 VAL A C 1
ATOM 2348 O O . VAL A 1 295 ? 3.826 -32.188 -9.25 1 66 295 VAL A O 1
ATOM 2351 N N . ALA A 1 296 ? 3.844 -30.766 -11.047 1 69.44 296 ALA A N 1
ATOM 2352 C CA . ALA A 1 296 ? 3.428 -31.828 -11.961 1 69.44 296 ALA A CA 1
ATOM 2353 C C . ALA A 1 296 ? 4.594 -32.312 -12.828 1 69.44 296 ALA A C 1
ATOM 2355 O O . ALA A 1 296 ? 5.52 -31.531 -13.102 1 69.44 296 ALA A O 1
ATOM 2356 N N .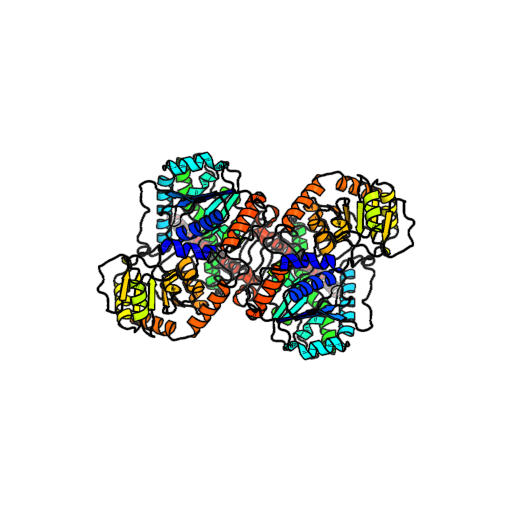 VAL A 1 297 ? 4.531 -33.594 -13.008 1 76.62 297 VAL A N 1
ATOM 2357 C CA . VAL A 1 297 ? 5.535 -34.156 -13.891 1 76.62 297 VAL A CA 1
ATOM 2358 C C . VAL A 1 297 ? 4.891 -34.562 -15.211 1 76.62 297 VAL A C 1
ATOM 2360 O O . VAL A 1 297 ? 3.781 -35.125 -15.227 1 76.62 297 VAL A O 1
ATOM 2363 N N . SER A 1 298 ? 5.59 -34.25 -16.234 1 80.12 298 SER A N 1
ATOM 2364 C CA . SER A 1 298 ? 5.027 -34.438 -17.578 1 80.12 298 SER A CA 1
ATOM 2365 C C . SER A 1 298 ? 4.719 -35.906 -17.828 1 80.12 298 SER A C 1
ATOM 2367 O O . SER A 1 298 ? 3.779 -36.25 -18.547 1 80.12 298 SER A O 1
ATOM 2369 N N . LYS A 1 299 ? 5.48 -36.719 -17.219 1 79.06 299 LYS A N 1
ATOM 2370 C CA . LYS A 1 299 ? 5.277 -38.125 -17.438 1 79.06 299 LYS A CA 1
ATOM 2371 C C . LYS A 1 299 ? 3.916 -38.594 -16.922 1 79.06 299 LYS A C 1
ATOM 2373 O O . LYS A 1 299 ? 3.389 -39.625 -17.328 1 79.06 299 LYS A O 1
ATOM 2378 N N . ASP A 1 300 ? 3.424 -37.781 -15.969 1 82.12 300 ASP A N 1
ATOM 2379 C CA . ASP A 1 300 ? 2.17 -38.156 -15.32 1 82.12 300 ASP A CA 1
ATOM 2380 C C . ASP A 1 300 ? 0.973 -37.562 -16.062 1 82.12 300 ASP A C 1
ATOM 2382 O O . ASP A 1 300 ? -0.177 -37.812 -15.695 1 82.12 300 ASP A O 1
ATOM 2386 N N . ILE A 1 301 ? 1.227 -36.875 -17.156 1 87.38 301 ILE A N 1
ATOM 2387 C CA . ILE A 1 301 ? 0.142 -36.344 -17.984 1 87.38 301 ILE A CA 1
ATOM 2388 C C . ILE A 1 301 ? -0.698 -37.5 -18.516 1 87.38 301 ILE A C 1
ATOM 2390 O O . ILE A 1 301 ? -0.158 -38.531 -18.922 1 87.38 301 ILE A O 1
ATOM 2394 N N . PRO A 1 302 ? -1.969 -37.312 -18.5 1 87.12 302 PRO A N 1
ATOM 2395 C CA . PRO A 1 302 ? -2.816 -38.375 -19.031 1 87.12 302 PRO A CA 1
ATOM 2396 C C . PRO A 1 302 ? -2.48 -38.75 -20.469 1 87.12 302 PRO A C 1
ATOM 2398 O O . PRO A 1 302 ? -2.195 -37.844 -21.281 1 87.12 302 PRO A O 1
ATOM 2401 N N . ALA A 1 303 ? -2.635 -40 -20.797 1 90.44 303 ALA A N 1
ATOM 2402 C CA . ALA A 1 303 ? -2.242 -40.531 -22.109 1 90.44 303 ALA A CA 1
ATOM 2403 C C . ALA A 1 303 ? -2.992 -39.812 -23.219 1 90.44 303 ALA A C 1
ATOM 2405 O O . ALA A 1 303 ? -2.408 -39.469 -24.266 1 90.44 303 ALA A O 1
ATOM 2406 N N . ARG A 1 304 ? -4.23 -39.594 -22.969 1 93.31 304 ARG A N 1
ATOM 2407 C CA . ARG A 1 304 ? -5.051 -38.938 -23.969 1 93.31 304 ARG A CA 1
ATOM 2408 C C . ARG A 1 304 ? -4.516 -37.531 -24.266 1 93.31 304 ARG A C 1
ATOM 2410 O O . ARG A 1 304 ? -4.438 -37.125 -25.438 1 93.31 304 ARG A O 1
ATOM 2417 N N . ALA A 1 305 ? -4.223 -36.812 -23.281 1 93.88 305 ALA A N 1
ATOM 2418 C CA . ALA A 1 305 ? -3.723 -35.469 -23.438 1 93.88 305 ALA A CA 1
ATOM 2419 C C . ALA A 1 305 ? -2.346 -35.469 -24.094 1 93.88 305 ALA A C 1
ATOM 2421 O O . ALA A 1 305 ? -2.051 -34.594 -24.938 1 93.88 305 ALA A O 1
ATOM 2422 N N . LYS A 1 306 ? -1.496 -36.406 -23.766 1 93.75 306 LYS A N 1
ATOM 2423 C CA . LYS A 1 306 ? -0.18 -36.531 -24.391 1 93.75 306 LYS A CA 1
ATOM 2424 C C . LYS A 1 306 ? -0.298 -36.719 -25.891 1 93.75 306 LYS A C 1
ATOM 2426 O O . LYS A 1 306 ? 0.417 -36.094 -26.672 1 93.75 306 LYS A O 1
ATOM 2431 N N . ALA A 1 307 ? -1.196 -37.625 -26.172 1 95.56 307 ALA A N 1
ATOM 2432 C CA . ALA A 1 307 ? -1.417 -37.938 -27.578 1 95.56 307 ALA A CA 1
ATOM 2433 C C . ALA A 1 307 ? -1.91 -36.688 -28.328 1 95.56 307 ALA A C 1
ATOM 2435 O O . ALA A 1 307 ? -1.5 -36.438 -29.469 1 95.56 307 ALA A O 1
ATOM 2436 N N . ALA A 1 308 ? -2.781 -35.969 -27.688 1 97.44 308 ALA A N 1
ATOM 2437 C CA . ALA A 1 308 ? -3.318 -34.75 -28.312 1 97.44 308 ALA A CA 1
ATOM 2438 C C . ALA A 1 308 ? -2.215 -33.719 -28.547 1 97.44 308 ALA A C 1
ATOM 2440 O O . ALA A 1 308 ? -2.176 -33.094 -29.594 1 97.44 308 ALA A O 1
ATOM 2441 N N . PHE A 1 309 ? -1.338 -33.531 -27.609 1 97.5 309 PHE A N 1
ATOM 2442 C CA . PHE A 1 309 ? -0.237 -32.594 -27.75 1 97.5 309 PHE A CA 1
ATOM 2443 C C . PHE A 1 309 ? 0.717 -33.031 -28.859 1 97.5 309 PHE A C 1
ATOM 2445 O O . PHE A 1 309 ? 1.132 -32.219 -29.688 1 97.5 309 PHE A O 1
ATOM 2452 N N . LEU A 1 310 ? 1.051 -34.344 -28.859 1 97.31 310 LEU A N 1
ATOM 2453 C CA . LEU A 1 310 ? 1.974 -34.844 -29.875 1 97.31 310 LEU A CA 1
ATOM 2454 C C . LEU A 1 310 ? 1.405 -34.688 -31.266 1 97.31 310 LEU A C 1
ATOM 2456 O O . LEU A 1 310 ? 2.125 -34.281 -32.188 1 97.31 310 LEU A O 1
ATOM 2460 N N . GLU A 1 311 ? 0.161 -35 -31.391 1 98.06 311 GLU A N 1
ATOM 2461 C CA . GLU A 1 311 ? -0.497 -34.812 -32.688 1 98.06 311 GLU A CA 1
ATOM 2462 C C . GLU A 1 311 ? -0.508 -33.312 -33.062 1 98.06 311 GLU A C 1
ATOM 2464 O O . GLU A 1 311 ? -0.237 -33 -34.219 1 98.06 311 GLU A O 1
ATOM 2469 N N . ALA A 1 312 ? -0.865 -32.469 -32.156 1 98.62 312 ALA A N 1
ATOM 2470 C CA . ALA A 1 312 ? -0.908 -31.047 -32.406 1 98.62 312 ALA A CA 1
ATOM 2471 C C . ALA A 1 312 ? 0.469 -30.516 -32.781 1 98.62 312 ALA A C 1
ATOM 2473 O O . ALA A 1 312 ? 0.592 -29.719 -33.719 1 98.62 312 ALA A O 1
ATOM 2474 N N . PHE A 1 313 ? 1.521 -30.969 -32.125 1 98.5 313 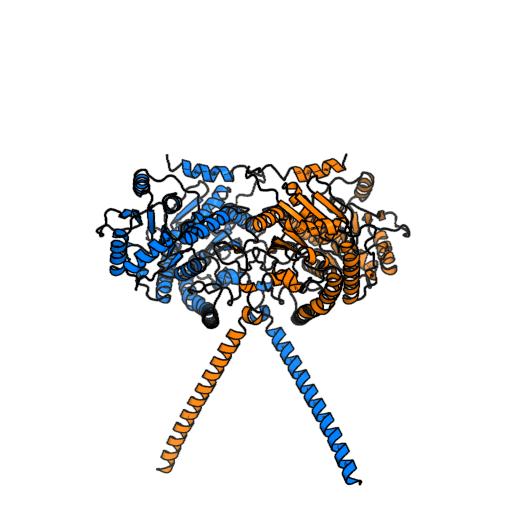PHE A N 1
ATOM 2475 C CA . PHE A 1 313 ? 2.873 -30.484 -32.344 1 98.5 313 PHE A CA 1
ATOM 2476 C C . PHE A 1 313 ? 3.352 -30.875 -33.75 1 98.5 313 PHE A C 1
ATOM 2478 O O . PHE A 1 313 ? 4.113 -30.141 -34.375 1 98.5 313 PHE A O 1
ATOM 2485 N N . ALA A 1 314 ? 2.881 -31.953 -34.188 1 97.94 314 ALA A N 1
ATOM 2486 C CA . ALA A 1 314 ? 3.252 -32.406 -35.531 1 97.94 314 ALA A CA 1
ATOM 2487 C C . ALA A 1 314 ? 2.637 -31.5 -36.594 1 97.94 314 ALA A C 1
ATOM 2489 O O . ALA A 1 314 ? 3.09 -31.484 -37.75 1 97.94 314 ALA A O 1
ATOM 2490 N N . ARG A 1 315 ? 1.685 -30.781 -36.219 1 98.12 315 ARG A N 1
ATOM 2491 C CA . ARG A 1 315 ? 0.905 -30.016 -37.188 1 98.12 315 ARG A CA 1
ATOM 2492 C C . ARG A 1 315 ? 1.336 -28.562 -37.188 1 98.12 315 ARG A C 1
ATOM 2494 O O . ARG A 1 315 ? 0.849 -27.781 -38 1 98.12 315 ARG A O 1
ATOM 2501 N N . VAL A 1 316 ? 2.201 -28.125 -36.344 1 97.88 316 VAL A N 1
ATOM 2502 C CA . VAL A 1 316 ? 2.588 -26.719 -36.281 1 97.88 316 VAL A CA 1
ATOM 2503 C C . VAL A 1 316 ? 4 -26.531 -36.844 1 97.88 316 VAL A C 1
ATOM 2505 O O . VAL A 1 316 ? 4.82 -27.453 -36.75 1 97.88 316 VAL A O 1
ATOM 2508 N N . PRO A 1 317 ? 4.301 -25.406 -37.438 1 97.69 317 PRO A N 1
ATOM 2509 C CA . PRO A 1 317 ? 5.617 -25.188 -38.031 1 97.69 317 PRO A CA 1
ATOM 2510 C C . PRO A 1 317 ? 6.699 -24.906 -37 1 97.69 317 PRO A C 1
ATOM 2512 O O . PRO A 1 317 ? 7.891 -24.969 -37.281 1 97.69 317 PRO A O 1
ATOM 2515 N N . GLN A 1 318 ? 6.355 -24.594 -35.781 1 98.19 318 GLN A N 1
ATOM 2516 C CA . GLN A 1 318 ? 7.312 -24.25 -34.719 1 98.19 318 GLN A CA 1
ATOM 2517 C C . GLN A 1 318 ? 8.078 -25.484 -34.25 1 98.19 318 GLN A C 1
ATOM 2519 O O . GLN A 1 318 ? 7.578 -26.609 -34.344 1 98.19 318 GLN A O 1
ATOM 2524 N N . LYS A 1 319 ? 9.312 -25.266 -33.781 1 98.25 319 LYS A N 1
ATOM 2525 C CA . LYS A 1 319 ? 9.977 -26.266 -32.938 1 98.25 319 LYS A CA 1
ATOM 2526 C C . LYS A 1 319 ? 9.406 -26.281 -31.531 1 98.25 319 LYS A C 1
ATOM 2528 O O . LYS A 1 319 ? 9.031 -25.234 -30.984 1 98.25 319 LYS A O 1
ATOM 2533 N N . VAL A 1 320 ? 9.305 -27.484 -31 1 98.38 320 VAL A N 1
ATOM 2534 C CA . VAL A 1 320 ? 8.766 -27.594 -29.641 1 98.38 320 VAL A CA 1
ATOM 2535 C C . VAL A 1 320 ? 9.828 -28.156 -28.703 1 98.38 320 VAL A C 1
ATOM 2537 O O . VAL A 1 320 ? 10.367 -29.234 -28.938 1 98.38 320 VAL A O 1
ATOM 2540 N N . LEU A 1 321 ? 10.203 -27.375 -27.719 1 98.06 321 LEU A N 1
ATOM 2541 C CA . LEU A 1 321 ? 11.016 -27.859 -26.609 1 98.06 321 LEU A CA 1
ATOM 2542 C C . LEU A 1 321 ? 10.133 -28.266 -25.422 1 98.06 321 LEU A C 1
ATOM 2544 O O . LEU A 1 321 ? 9.461 -27.422 -24.828 1 98.06 321 LEU A O 1
ATOM 2548 N N . TRP A 1 322 ? 10.133 -29.516 -25.109 1 97 322 TRP A N 1
ATOM 2549 C CA . TRP A 1 322 ? 9.234 -30.062 -24.094 1 97 322 TRP A CA 1
ATOM 2550 C C . TRP A 1 322 ? 10.023 -30.656 -22.938 1 97 322 TRP A C 1
ATOM 2552 O O . TRP A 1 322 ? 10.758 -31.641 -23.109 1 97 322 TRP A O 1
ATOM 2562 N N . LYS A 1 323 ? 9.906 -30.047 -21.734 1 95.25 323 LYS A N 1
ATOM 2563 C CA . LYS A 1 323 ? 10.461 -30.656 -20.531 1 95.25 323 LYS A CA 1
ATOM 2564 C C . LYS A 1 323 ? 9.703 -31.922 -20.156 1 95.25 323 LYS A C 1
ATOM 2566 O O . LYS A 1 323 ? 8.57 -31.859 -19.672 1 95.25 323 LYS A O 1
ATOM 2571 N N . TYR A 1 324 ? 10.328 -33 -20.359 1 92.38 324 TYR A N 1
ATOM 2572 C CA . TYR A 1 324 ? 9.688 -34.312 -20.203 1 92.38 324 TYR A CA 1
ATOM 2573 C C . TYR A 1 324 ? 10.625 -35.281 -19.516 1 92.38 324 TYR A C 1
ATOM 2575 O O . TYR A 1 324 ? 11.734 -35.531 -20 1 92.38 324 TYR A O 1
ATOM 2583 N N . GLU A 1 325 ? 10.25 -35.906 -18.375 1 85.88 325 GLU A N 1
ATOM 2584 C CA . GLU A 1 325 ? 11.086 -36.781 -17.562 1 85.88 325 GLU A CA 1
ATOM 2585 C C . GLU A 1 325 ? 10.977 -38.219 -18.016 1 85.88 325 GLU A C 1
ATOM 2587 O O . GLU A 1 325 ? 11.562 -39.125 -17.406 1 85.88 325 GLU A O 1
ATOM 2592 N N . GLY A 1 326 ? 10.633 -38.625 -19.188 1 83.44 326 GLY A N 1
ATOM 2593 C CA . GLY A 1 326 ? 10.492 -39.969 -19.672 1 83.44 326 GLY A CA 1
ATOM 2594 C C . GLY A 1 326 ? 11.039 -40.156 -21.062 1 83.44 326 GLY A C 1
ATOM 2595 O O . GLY A 1 326 ? 11.516 -39.219 -21.688 1 83.44 326 GLY A O 1
ATOM 2596 N N . ASP A 1 327 ? 11.141 -41.469 -21.453 1 84.75 327 ASP A N 1
ATOM 2597 C CA . ASP A 1 327 ? 11.609 -41.812 -22.797 1 84.75 327 ASP A CA 1
ATOM 2598 C C . ASP A 1 327 ? 10.555 -42.656 -23.531 1 84.75 327 ASP A C 1
ATOM 2600 O O . ASP A 1 327 ? 10.883 -43.344 -24.484 1 84.75 327 ASP A O 1
ATOM 2604 N N . ASP A 1 328 ? 9.492 -42.469 -23.203 1 86.06 328 ASP A N 1
ATOM 2605 C CA . ASP A 1 328 ? 8.453 -43.375 -23.672 1 86.06 328 ASP A CA 1
ATOM 2606 C C . ASP A 1 328 ? 7.668 -42.781 -24.828 1 86.06 328 ASP A C 1
ATOM 2608 O O . ASP A 1 328 ? 6.688 -43.344 -25.297 1 86.06 328 ASP A O 1
ATOM 2612 N N . LEU A 1 329 ? 8.094 -41.656 -25.312 1 88.88 329 LEU A N 1
ATOM 2613 C CA . LEU A 1 329 ? 7.297 -40.969 -26.328 1 88.88 329 LEU A CA 1
ATOM 2614 C C . LEU A 1 329 ? 7.895 -41.156 -27.719 1 88.88 329 LEU A C 1
ATOM 2616 O O . LEU A 1 329 ? 9.117 -41.156 -27.875 1 88.88 329 LEU A O 1
ATOM 2620 N N . LYS A 1 330 ? 7.027 -41.375 -28.656 1 92 330 LYS A N 1
ATOM 2621 C CA . LYS A 1 330 ? 7.406 -41.219 -30.062 1 92 330 LYS A CA 1
ATOM 2622 C C . LYS A 1 330 ? 7.27 -39.75 -30.5 1 92 330 LYS A C 1
ATOM 2624 O O . LYS A 1 330 ? 6.16 -39.281 -30.734 1 92 330 LYS A O 1
ATOM 2629 N N . LEU A 1 331 ? 8.352 -39.188 -30.703 1 95.06 331 LEU A N 1
ATOM 2630 C CA . LEU A 1 331 ? 8.344 -37.75 -30.906 1 95.06 331 LEU A CA 1
ATOM 2631 C C . LEU A 1 331 ? 8.297 -37.406 -32.406 1 95.06 331 LEU A C 1
ATOM 2633 O O . LEU A 1 331 ? 8.992 -38.031 -33.188 1 95.06 331 LEU A O 1
ATOM 2637 N N . PRO A 1 332 ? 7.43 -36.469 -32.781 1 95.81 332 PRO A N 1
ATOM 2638 C CA . PRO A 1 332 ? 7.586 -35.875 -34.125 1 95.81 332 PRO A CA 1
ATOM 2639 C C . PRO A 1 332 ? 8.961 -35.25 -34.312 1 95.81 332 PRO A C 1
ATOM 2641 O O . PRO A 1 332 ? 9.664 -34.938 -33.344 1 95.81 332 PRO A O 1
ATOM 2644 N N . ASP A 1 333 ? 9.375 -34.906 -35.531 1 94.94 333 ASP A N 1
ATOM 2645 C CA . ASP A 1 333 ? 10.711 -34.438 -35.906 1 94.94 333 ASP A CA 1
ATOM 2646 C C . ASP A 1 333 ? 10.992 -33.062 -35.312 1 94.94 333 ASP A C 1
ATOM 2648 O O . ASP A 1 333 ? 12.141 -32.719 -35.031 1 94.94 333 ASP A O 1
ATOM 2652 N N . ASN A 1 334 ? 9.953 -32.344 -35.094 1 97.38 334 ASN A N 1
ATOM 2653 C CA . ASN A 1 334 ? 10.156 -30.953 -34.656 1 97.38 334 ASN A CA 1
ATOM 2654 C C . ASN A 1 334 ? 10.078 -30.844 -33.125 1 97.38 334 ASN A C 1
ATOM 2656 O O . ASN A 1 334 ? 10.047 -29.75 -32.594 1 97.38 334 ASN A O 1
ATOM 2660 N N . VAL A 1 335 ? 9.992 -31.953 -32.406 1 97.56 335 VAL A N 1
ATOM 2661 C CA . VAL A 1 335 ? 9.867 -31.938 -30.938 1 97.56 335 VAL A CA 1
ATOM 2662 C C . VAL A 1 335 ? 11.156 -32.469 -30.312 1 97.56 335 VAL A C 1
ATOM 2664 O O . VAL A 1 335 ? 11.664 -33.5 -30.688 1 97.56 335 VAL A O 1
ATOM 2667 N N . VAL A 1 336 ? 11.703 -31.703 -29.359 1 96.44 336 VAL A N 1
ATOM 2668 C CA . VAL A 1 336 ? 12.867 -32.094 -28.562 1 96.44 336 VAL A CA 1
ATOM 2669 C C . VAL A 1 336 ? 12.5 -32.125 -27.078 1 96.44 336 VAL A C 1
ATOM 2671 O O . VAL A 1 336 ? 11.922 -31.188 -26.562 1 96.44 336 VAL A O 1
ATOM 2674 N N . THR A 1 337 ? 12.828 -33.219 -26.391 1 95.06 337 THR A N 1
ATOM 2675 C CA . THR A 1 337 ? 12.531 -33.344 -24.969 1 95.06 337 THR A CA 1
ATOM 2676 C C . THR A 1 337 ? 13.812 -33.469 -24.141 1 95.06 337 THR A C 1
ATOM 2678 O O . THR A 1 337 ? 14.836 -33.938 -24.641 1 95.06 337 THR A O 1
ATOM 2681 N N . ARG A 1 338 ? 13.742 -32.875 -23 1 92.81 338 ARG A N 1
ATOM 2682 C CA . ARG A 1 338 ? 14.766 -33.031 -21.969 1 92.81 338 ARG A CA 1
ATOM 2683 C C . ARG A 1 338 ? 14.133 -33.094 -20.578 1 92.81 338 ARG A C 1
ATOM 2685 O O . ARG A 1 338 ? 13.062 -32.531 -20.344 1 92.81 338 ARG A O 1
ATOM 2692 N N . SER A 1 339 ? 14.836 -33.812 -19.688 1 89.81 339 SER A N 1
ATOM 2693 C CA . SER A 1 339 ? 14.32 -33.938 -18.328 1 89.81 339 SER A CA 1
ATOM 2694 C C . SER A 1 339 ? 14.453 -32.594 -17.594 1 89.81 339 SER A C 1
ATOM 2696 O O . SER A 1 339 ? 13.742 -32.344 -16.609 1 89.81 339 SER A O 1
ATOM 2698 N N . TRP A 1 340 ? 15.383 -31.844 -18.047 1 89.62 340 TRP A N 1
ATOM 2699 C CA . TRP A 1 340 ? 15.57 -30.5 -17.484 1 89.62 340 TRP A CA 1
ATOM 2700 C C . TRP A 1 340 ? 15.93 -29.5 -18.562 1 89.62 340 TRP A C 1
ATOM 2702 O O . TRP A 1 340 ? 16.688 -29.812 -19.484 1 89.62 340 TRP A O 1
ATOM 2712 N N . LEU A 1 341 ? 15.367 -28.297 -18.469 1 94.44 341 LEU A N 1
ATOM 2713 C CA . LEU A 1 341 ? 15.625 -27.203 -19.406 1 94.44 341 LEU A CA 1
ATOM 2714 C C . LEU A 1 341 ? 15.742 -25.875 -18.656 1 94.44 341 LEU A C 1
ATOM 2716 O O . LEU A 1 341 ? 15.008 -25.625 -17.703 1 94.44 341 LEU A O 1
ATOM 2720 N N . PRO A 1 342 ? 16.672 -25.016 -19.047 1 95 342 PRO A N 1
ATOM 2721 C CA . PRO A 1 342 ? 16.781 -23.688 -18.453 1 95 342 PRO A CA 1
ATOM 2722 C C . PRO A 1 342 ? 15.625 -22.766 -18.844 1 95 342 PRO A C 1
ATOM 2724 O O . PRO A 1 342 ? 15.789 -21.938 -19.734 1 95 342 PRO A O 1
ATOM 2727 N N . GLN A 1 343 ? 14.609 -22.828 -18.188 1 95.38 343 GLN A N 1
ATOM 2728 C CA . GLN A 1 343 ? 13.32 -22.25 -18.547 1 95.38 343 GLN A CA 1
ATOM 2729 C C . GLN A 1 343 ? 13.445 -20.75 -18.844 1 95.38 343 GLN A C 1
ATOM 2731 O O . GLN A 1 343 ? 13.016 -20.281 -19.891 1 95.38 343 GLN A O 1
ATOM 2736 N N . GLN A 1 344 ? 14.062 -19.969 -17.969 1 96.19 344 GLN A N 1
ATOM 2737 C CA . GLN A 1 344 ? 14.109 -18.516 -18.125 1 96.19 344 GLN A CA 1
ATOM 2738 C C . GLN A 1 344 ? 14.984 -18.125 -19.312 1 96.19 344 GLN A C 1
ATOM 2740 O O . GLN A 1 344 ? 14.703 -17.141 -19.984 1 96.19 344 GLN A O 1
ATOM 2745 N N . ASP A 1 345 ? 16.047 -18.922 -19.547 1 98.12 345 ASP A N 1
ATOM 2746 C CA . ASP A 1 345 ? 16.906 -18.641 -20.703 1 98.12 345 ASP A CA 1
ATOM 2747 C C . ASP A 1 345 ? 16.172 -18.938 -22.016 1 98.12 345 ASP A C 1
ATOM 2749 O O . ASP A 1 345 ? 16.375 -18.234 -23 1 98.12 345 ASP A O 1
ATOM 2753 N N . ILE A 1 346 ? 15.359 -19.938 -21.938 1 98.31 346 ILE A N 1
ATOM 2754 C CA . ILE A 1 346 ? 14.57 -20.281 -23.125 1 98.31 346 ILE A CA 1
ATOM 2755 C C . ILE A 1 346 ? 13.477 -19.234 -23.328 1 98.31 346 ILE A C 1
ATOM 2757 O O . ILE A 1 346 ? 13.297 -18.734 -24.453 1 98.31 346 ILE A O 1
ATOM 2761 N N . LEU A 1 347 ? 12.797 -18.875 -22.281 1 98.25 347 LEU A N 1
ATOM 2762 C CA . LEU A 1 347 ? 11.727 -17.875 -22.375 1 98.25 347 LEU A CA 1
ATOM 2763 C C . LEU A 1 347 ? 12.273 -16.531 -22.828 1 98.25 347 LEU A C 1
ATOM 2765 O O . LEU A 1 347 ? 11.594 -15.789 -23.531 1 98.25 347 LEU A O 1
ATOM 2769 N N . GLY A 1 348 ? 13.484 -16.266 -22.438 1 98.06 348 GLY A N 1
ATOM 2770 C CA . GLY A 1 348 ? 14.094 -14.984 -22.781 1 98.06 348 GLY A CA 1
ATOM 2771 C C . GLY A 1 348 ? 14.758 -14.992 -24.141 1 98.06 348 GLY A C 1
ATOM 2772 O O . GLY A 1 348 ? 15.281 -13.969 -24.594 1 98.06 348 GLY A O 1
ATOM 2773 N N . HIS A 1 349 ? 14.773 -16.125 -24.828 1 98.19 349 HIS A N 1
ATOM 2774 C CA . HIS A 1 349 ? 15.383 -16.234 -26.156 1 98.19 349 HIS A CA 1
ATOM 2775 C C . HIS A 1 349 ? 14.508 -15.562 -27.219 1 98.19 349 HIS A C 1
ATOM 2777 O O . HIS A 1 349 ? 13.281 -15.695 -27.188 1 98.19 349 HIS A O 1
ATOM 2783 N N . PRO A 1 350 ? 15.078 -14.875 -28.141 1 96.69 350 PRO A N 1
ATOM 2784 C CA . PRO A 1 350 ? 14.297 -14.125 -29.125 1 96.69 350 PRO A CA 1
ATOM 2785 C C . PRO A 1 350 ? 13.445 -15.039 -30.016 1 96.69 350 PRO A C 1
ATOM 2787 O O . PRO A 1 350 ? 12.469 -14.578 -30.625 1 96.69 350 PRO A O 1
ATOM 2790 N N . LYS A 1 351 ? 13.766 -16.312 -30.078 1 98 351 LYS A N 1
ATOM 2791 C CA . LYS A 1 351 ? 13.055 -17.25 -30.938 1 98 351 LYS A CA 1
ATOM 2792 C C . LYS A 1 351 ? 11.836 -17.828 -30.234 1 98 351 LYS A C 1
ATOM 2794 O O . LYS A 1 351 ? 10.969 -18.438 -30.875 1 98 351 LYS A O 1
ATOM 2799 N N . THR A 1 352 ? 11.695 -17.641 -28.938 1 98.56 352 THR A N 1
ATOM 2800 C CA . THR A 1 352 ? 10.57 -18.219 -28.219 1 98.56 352 THR A CA 1
ATOM 2801 C C . THR A 1 352 ? 9.289 -17.438 -28.516 1 98.56 352 THR A C 1
ATOM 2803 O O . THR A 1 352 ? 9.242 -16.219 -28.344 1 98.56 352 THR A O 1
ATOM 2806 N N . ARG A 1 353 ? 8.242 -18.172 -28.906 1 98.38 353 ARG A N 1
ATOM 2807 C CA . ARG A 1 353 ? 7.004 -17.531 -29.312 1 98.38 353 ARG A CA 1
ATOM 2808 C C . ARG A 1 353 ? 5.883 -17.812 -28.312 1 98.38 353 ARG A C 1
ATOM 2810 O O . ARG A 1 353 ? 4.934 -17.031 -28.203 1 98.38 353 ARG A O 1
ATOM 2817 N N . LEU A 1 354 ? 6.023 -18.922 -27.641 1 98.75 354 LEU A N 1
ATOM 2818 C CA . LEU A 1 354 ? 4.906 -19.375 -26.812 1 98.75 354 LEU A CA 1
ATOM 2819 C C . LEU A 1 354 ? 5.391 -20.25 -25.672 1 98.75 354 LEU A C 1
ATOM 2821 O O . LEU A 1 354 ? 6.324 -21.047 -25.844 1 98.75 354 LEU A O 1
ATOM 2825 N N . PHE A 1 355 ? 4.793 -20.141 -24.531 1 98.69 355 PHE A N 1
ATOM 2826 C CA . PHE A 1 355 ? 5.023 -20.969 -23.359 1 98.69 355 PHE A CA 1
ATOM 2827 C C . PHE A 1 355 ? 3.777 -21.781 -23.016 1 98.69 355 PHE A C 1
ATOM 2829 O O . PHE A 1 355 ? 2.736 -21.203 -22.672 1 98.69 355 PHE A O 1
ATOM 2836 N N . ILE A 1 356 ? 3.787 -23.047 -23.156 1 98.31 356 ILE A N 1
ATOM 2837 C CA . ILE A 1 356 ? 2.721 -23.906 -22.672 1 98.31 356 ILE A CA 1
ATOM 2838 C C . ILE A 1 356 ? 3.006 -24.312 -21.219 1 98.31 356 ILE A C 1
ATOM 2840 O O . ILE A 1 356 ? 4.02 -24.969 -20.938 1 98.31 356 ILE A O 1
ATOM 2844 N N . SER A 1 357 ? 2.154 -23.906 -20.344 1 95.62 357 SER A N 1
ATOM 2845 C CA . SER A 1 357 ? 2.439 -24.047 -18.906 1 95.62 357 SER A CA 1
ATOM 2846 C C . SER A 1 357 ? 1.174 -24.375 -18.125 1 95.62 357 SER A C 1
ATOM 2848 O O . SER A 1 357 ? 0.061 -24.141 -18.609 1 95.62 357 SER A O 1
ATOM 2850 N N . HIS A 1 358 ? 1.323 -24.938 -17 1 92.62 358 HIS A N 1
ATOM 2851 C CA . HIS A 1 358 ? 0.199 -25.172 -16.094 1 92.62 358 HIS A CA 1
ATOM 2852 C C . HIS A 1 358 ? -0.188 -23.891 -15.359 1 92.62 358 HIS A C 1
ATOM 2854 O O . HIS A 1 358 ? -1.17 -23.875 -14.609 1 92.62 358 HIS A O 1
ATOM 2860 N N . CYS A 1 359 ? 0.605 -22.844 -15.461 1 92.06 359 CYS A N 1
ATOM 2861 C CA . CYS A 1 359 ? 0.295 -21.516 -14.953 1 92.06 359 CYS A CA 1
ATOM 2862 C C . CYS A 1 359 ? 0.475 -21.453 -13.445 1 92.06 359 CYS A C 1
ATOM 2864 O O . CYS A 1 359 ? -0.406 -20.969 -12.734 1 92.06 359 CYS A O 1
ATOM 2866 N N . GLY A 1 360 ? 1.6 -22.016 -13.023 1 91.44 360 GLY A N 1
ATOM 2867 C CA . GLY A 1 360 ? 2.018 -21.734 -11.664 1 91.44 360 GLY A CA 1
ATOM 2868 C C . GLY A 1 360 ? 2.463 -20.297 -11.469 1 91.44 360 GLY A C 1
ATOM 2869 O O . GLY A 1 360 ? 2.719 -19.578 -12.438 1 91.44 360 GLY A O 1
ATOM 2870 N N . ASN A 1 361 ? 2.541 -19.875 -10.289 1 91.31 361 ASN A N 1
ATOM 2871 C CA . ASN A 1 361 ? 2.852 -18.469 -10.016 1 91.31 361 ASN A CA 1
ATOM 2872 C C . ASN A 1 361 ? 4.227 -18.078 -10.555 1 91.31 361 ASN A C 1
ATOM 2874 O O . ASN A 1 361 ? 4.363 -17.078 -11.25 1 91.31 361 ASN A O 1
ATOM 2878 N N . LEU A 1 362 ? 5.293 -18.859 -10.312 1 93.06 362 LEU A N 1
ATOM 2879 C CA . LEU A 1 362 ? 6.645 -18.5 -10.734 1 93.06 362 LEU A CA 1
ATOM 2880 C C . LEU A 1 362 ? 6.781 -18.578 -12.258 1 93.06 362 LEU A C 1
ATOM 2882 O O . LEU A 1 362 ? 7.387 -17.703 -12.875 1 93.06 362 LEU A O 1
ATOM 2886 N N . GLY A 1 363 ? 6.23 -19.688 -12.805 1 93.25 363 GLY A N 1
ATOM 2887 C CA . GLY A 1 363 ? 6.27 -19.812 -14.258 1 93.25 363 GLY A CA 1
ATOM 2888 C C . GLY A 1 363 ? 5.574 -18.656 -14.969 1 93.25 363 GLY A C 1
ATOM 2889 O O . GLY A 1 363 ? 6.074 -18.156 -15.977 1 93.25 363 GLY A O 1
ATOM 2890 N N . THR A 1 364 ? 4.453 -18.297 -14.453 1 94.31 364 THR A N 1
ATOM 2891 C CA . THR A 1 364 ? 3.703 -17.188 -15.039 1 94.31 364 THR A CA 1
ATOM 2892 C C . THR A 1 364 ? 4.48 -15.883 -14.906 1 94.31 364 THR A C 1
ATOM 2894 O O . THR A 1 364 ? 4.492 -15.07 -15.836 1 94.31 364 THR A O 1
ATOM 2897 N N . GLN A 1 365 ? 5.078 -15.672 -13.75 1 95.88 365 GLN A N 1
ATOM 2898 C CA . GLN A 1 365 ? 5.891 -14.477 -13.562 1 95.88 365 GLN A CA 1
ATOM 2899 C C . GLN A 1 365 ? 7.055 -14.438 -14.547 1 95.88 365 GLN A C 1
ATOM 2901 O O . GLN A 1 365 ? 7.379 -13.383 -15.094 1 95.88 365 GLN A O 1
ATOM 2906 N N . GLU A 1 366 ? 7.691 -15.586 -14.75 1 96.44 366 GLU A N 1
ATOM 2907 C CA . GLU A 1 366 ? 8.812 -15.664 -15.68 1 96.44 366 GLU A CA 1
ATOM 2908 C C . GLU A 1 366 ? 8.375 -15.367 -17.109 1 96.44 366 GLU A C 1
ATOM 2910 O O . GLU A 1 366 ? 9.062 -14.648 -17.844 1 96.44 366 GLU A O 1
ATOM 2915 N N . ALA A 1 367 ? 7.238 -15.93 -17.453 1 97 367 ALA A N 1
ATOM 2916 C CA . ALA A 1 367 ? 6.707 -15.664 -18.781 1 97 367 ALA A CA 1
ATOM 2917 C C . ALA A 1 367 ? 6.426 -14.172 -18.984 1 97 367 ALA A C 1
ATOM 2919 O O . ALA A 1 367 ? 6.77 -13.602 -20.016 1 97 367 ALA A O 1
ATOM 2920 N N . LYS A 1 368 ? 5.785 -13.555 -18 1 97.06 368 LYS A N 1
ATOM 2921 C CA . LYS A 1 368 ? 5.492 -12.125 -18.047 1 97.06 368 LYS A CA 1
ATOM 2922 C C . LYS A 1 368 ? 6.777 -11.305 -18.094 1 97.06 368 LYS A C 1
ATOM 2924 O O . LYS A 1 368 ? 6.875 -10.336 -18.844 1 97.06 368 LYS A O 1
ATOM 2929 N N . TYR A 1 369 ? 7.727 -11.688 -17.297 1 97.62 369 TYR A N 1
ATOM 2930 C CA . TYR A 1 369 ? 9 -10.977 -17.219 1 97.62 369 TYR A CA 1
ATOM 2931 C C . TYR A 1 369 ? 9.719 -11.008 -18.562 1 97.62 369 TYR A C 1
ATOM 2933 O O . TYR A 1 369 ? 10.305 -10.008 -18.984 1 97.62 369 TYR A O 1
ATOM 2941 N N . HIS A 1 370 ? 9.641 -12.102 -19.281 1 98.19 370 HIS A N 1
ATOM 2942 C CA . HIS A 1 370 ? 10.359 -12.258 -20.531 1 98.19 370 HIS A CA 1
ATOM 2943 C C . HIS A 1 370 ? 9.469 -11.922 -21.719 1 98.19 370 HIS A C 1
ATOM 2945 O O . HIS A 1 370 ? 9.922 -11.914 -22.875 1 98.19 370 HIS A O 1
ATOM 2951 N N . GLY A 1 371 ? 8.188 -11.688 -21.5 1 97.88 371 GLY A N 1
ATOM 2952 C CA . GLY A 1 371 ? 7.277 -11.219 -22.531 1 97.88 371 GLY A CA 1
ATOM 2953 C C . GLY A 1 371 ? 6.844 -12.32 -23.484 1 97.88 371 GLY A C 1
ATOM 2954 O O . GLY A 1 371 ? 6.828 -12.117 -24.703 1 97.88 371 GLY A O 1
ATOM 2955 N N . VAL A 1 372 ? 6.488 -13.477 -22.922 1 98.5 372 VAL A N 1
ATOM 2956 C CA . VAL A 1 372 ? 6.078 -14.602 -23.766 1 98.5 372 VAL A CA 1
ATOM 2957 C C . VAL A 1 372 ? 4.637 -14.984 -23.438 1 98.5 372 VAL A C 1
ATOM 2959 O O . VAL A 1 372 ? 4.312 -15.281 -22.281 1 98.5 372 VAL A O 1
ATOM 2962 N N . PRO A 1 373 ? 3.729 -15.008 -24.406 1 98.5 373 PRO A N 1
ATOM 2963 C CA . PRO A 1 373 ? 2.354 -15.445 -24.156 1 98.5 373 PRO A CA 1
ATOM 2964 C C . PRO A 1 373 ? 2.275 -16.891 -23.656 1 98.5 373 PRO A C 1
ATOM 2966 O O . PRO A 1 373 ? 3.227 -17.656 -23.828 1 98.5 373 PRO A O 1
ATOM 2969 N N . ILE A 1 374 ? 1.115 -17.25 -23.078 1 98.38 374 ILE A N 1
ATOM 2970 C CA . ILE A 1 374 ? 1 -18.562 -22.438 1 98.38 374 ILE A CA 1
ATOM 2971 C C . ILE A 1 374 ? -0.204 -19.297 -23 1 98.38 374 ILE A C 1
ATOM 2973 O O . ILE A 1 374 ? -1.264 -18.719 -23.219 1 98.38 374 ILE A O 1
ATOM 2977 N N . LEU A 1 375 ? -0.051 -20.484 -23.344 1 98.69 375 LEU A N 1
ATOM 2978 C CA . LEU A 1 375 ? -1.148 -21.453 -23.391 1 98.69 375 LEU A CA 1
ATOM 2979 C C . LEU A 1 375 ? -1.27 -22.203 -22.078 1 98.69 375 LEU A C 1
ATOM 2981 O O . LEU A 1 375 ? -0.446 -23.078 -21.781 1 98.69 375 LEU A O 1
ATOM 2985 N N . ALA A 1 376 ? -2.277 -21.828 -21.359 1 97.38 376 ALA A N 1
ATOM 2986 C CA . ALA A 1 376 ? -2.416 -22.328 -19.984 1 97.38 376 ALA A CA 1
ATOM 2987 C C . ALA A 1 376 ? -3.213 -23.625 -19.953 1 97.38 376 ALA A C 1
ATOM 2989 O O . ALA A 1 376 ? -4.289 -23.719 -20.547 1 97.38 376 ALA A O 1
ATOM 2990 N N . VAL A 1 377 ? -2.68 -24.578 -19.297 1 95.38 377 VAL A N 1
ATOM 2991 C CA . VAL A 1 377 ? -3.387 -25.828 -19.016 1 95.38 377 VAL A CA 1
ATOM 2992 C C . VAL A 1 377 ? -3.254 -26.172 -17.531 1 95.38 377 VAL A C 1
ATOM 2994 O O . VAL A 1 377 ? -2.512 -27.078 -17.156 1 95.38 377 VAL A O 1
ATOM 2997 N N . PRO A 1 378 ? -4.066 -25.5 -16.688 1 91.81 378 PRO A N 1
ATOM 2998 C CA . PRO A 1 378 ? -3.902 -25.609 -15.234 1 91.81 378 PRO A CA 1
ATOM 2999 C C . PRO A 1 378 ? -4.316 -26.984 -14.703 1 91.81 378 PRO A C 1
ATOM 3001 O O . PRO A 1 378 ? -5.246 -27.594 -15.227 1 91.81 378 PRO A O 1
ATOM 3004 N N . VAL A 1 379 ? -3.656 -27.391 -13.688 1 86.44 379 VAL A N 1
ATOM 3005 C CA . VAL A 1 379 ? -3.924 -28.703 -13.094 1 86.44 379 VAL A CA 1
ATOM 3006 C C . VAL A 1 379 ? -4.656 -28.531 -11.766 1 86.44 379 VAL A C 1
ATOM 3008 O O . VAL A 1 379 ? -5.762 -29.047 -11.586 1 86.44 379 VAL A O 1
ATOM 3011 N N . ALA A 1 380 ? -4.031 -27.75 -10.797 1 83.69 380 ALA A N 1
ATOM 3012 C CA . ALA A 1 380 ? -4.594 -27.672 -9.453 1 83.69 380 ALA A CA 1
ATOM 3013 C C . ALA A 1 380 ? -4.164 -26.391 -8.75 1 83.69 380 ALA A C 1
ATOM 3015 O O . ALA A 1 380 ? -3.473 -25.562 -9.336 1 83.69 380 ALA A O 1
ATOM 3016 N N . PHE A 1 381 ? -4.707 -26.203 -7.477 1 84.81 381 PHE A N 1
ATOM 3017 C CA . PHE A 1 381 ? -4.336 -25.141 -6.551 1 84.81 381 PHE A CA 1
ATOM 3018 C C . PHE A 1 381 ? -4.645 -23.781 -7.141 1 84.81 381 PHE A C 1
ATOM 3020 O O . PHE A 1 381 ? -5.785 -23.5 -7.52 1 84.81 381 PHE A O 1
ATOM 3027 N N . ASP A 1 382 ? -3.58 -22.969 -7.23 1 86.88 382 ASP A N 1
ATOM 3028 C CA . ASP A 1 382 ? -3.812 -21.594 -7.645 1 86.88 382 ASP A CA 1
ATOM 3029 C C . ASP A 1 382 ? -3.713 -21.438 -9.164 1 86.88 382 ASP A C 1
ATOM 3031 O O . ASP A 1 382 ? -3.988 -20.375 -9.711 1 86.88 382 ASP A O 1
ATOM 3035 N N . GLN A 1 383 ? -3.457 -22.516 -9.867 1 90.62 383 GLN A N 1
ATOM 3036 C CA . GLN A 1 383 ? -3.16 -22.453 -11.289 1 90.62 383 GLN A CA 1
ATOM 3037 C C . GLN A 1 383 ? -4.383 -22.016 -12.094 1 90.62 383 GLN A C 1
ATOM 3039 O O . GLN A 1 383 ? -4.27 -21.188 -12.992 1 90.62 383 GLN A O 1
ATOM 3044 N N . PRO A 1 384 ? -5.559 -22.516 -11.758 1 89.62 384 PRO A N 1
ATOM 3045 C CA . PRO A 1 384 ? -6.734 -22.047 -12.5 1 89.62 384 PRO A CA 1
ATOM 3046 C C . PRO A 1 384 ? -6.98 -20.547 -12.352 1 89.62 384 PRO A C 1
ATOM 3048 O O . PRO A 1 384 ? -7.375 -19.891 -13.312 1 89.62 384 PRO A O 1
ATOM 3051 N N . ARG A 1 385 ? -6.812 -20.062 -11.18 1 89.69 385 ARG A N 1
ATOM 3052 C CA . ARG A 1 385 ? -6.969 -18.625 -10.961 1 89.69 385 ARG A CA 1
ATOM 3053 C C . ARG A 1 385 ? -5.949 -17.828 -11.773 1 89.69 385 ARG A C 1
ATOM 3055 O O . ARG A 1 385 ? -6.285 -16.812 -12.367 1 89.69 385 ARG A O 1
ATOM 3062 N N . ASN A 1 386 ? -4.691 -18.281 -11.758 1 92.38 386 ASN A N 1
ATOM 3063 C CA . ASN A 1 386 ? -3.646 -17.609 -12.531 1 92.38 386 ASN A CA 1
ATOM 3064 C C . ASN A 1 386 ? -3.979 -17.609 -14.023 1 92.38 386 ASN A C 1
ATOM 3066 O O . ASN A 1 386 ? -3.809 -16.578 -14.688 1 92.38 386 ASN A O 1
ATOM 3070 N N . ALA A 1 387 ? -4.461 -18.734 -14.461 1 94.06 387 ALA A N 1
ATOM 3071 C CA . ALA A 1 387 ? -4.836 -18.859 -15.867 1 94.06 387 ALA A CA 1
ATOM 3072 C C . ALA A 1 387 ? -5.984 -17.906 -16.219 1 94.06 387 ALA A C 1
ATOM 3074 O O . ALA A 1 387 ? -5.949 -17.234 -17.25 1 94.06 387 ALA A O 1
ATOM 3075 N N . ALA A 1 388 ? -6.965 -17.891 -15.375 1 91.56 388 ALA A N 1
ATOM 3076 C CA . ALA A 1 388 ? -8.125 -17.031 -15.602 1 91.56 388 ALA A CA 1
ATOM 3077 C C . ALA A 1 388 ? -7.707 -15.562 -15.688 1 91.56 388 ALA A C 1
ATOM 3079 O O . ALA A 1 388 ? -8.188 -14.828 -16.547 1 91.56 388 ALA A O 1
ATOM 3080 N N . ARG A 1 389 ? -6.891 -15.172 -14.867 1 90 389 ARG A N 1
ATOM 3081 C CA . ARG A 1 389 ? -6.41 -13.789 -14.844 1 90 389 ARG A CA 1
ATOM 3082 C C . ARG A 1 389 ? -5.637 -13.461 -16.109 1 90 389 ARG A C 1
ATOM 3084 O O . ARG A 1 389 ? -5.793 -12.375 -16.672 1 90 389 ARG A O 1
ATOM 3091 N N . MET A 1 390 ? -4.797 -14.391 -16.562 1 93.75 390 MET A N 1
ATOM 3092 C CA . MET A 1 390 ? -4.004 -14.188 -17.766 1 93.75 390 MET A CA 1
ATOM 3093 C C . MET A 1 390 ? -4.906 -14.062 -18.984 1 93.75 390 MET A C 1
ATOM 3095 O O . MET A 1 390 ? -4.652 -13.242 -19.875 1 93.75 390 MET A O 1
ATOM 3099 N N . VAL A 1 391 ? -5.902 -14.875 -18.984 1 95.25 391 VAL A N 1
ATOM 3100 C CA . VAL A 1 391 ? -6.836 -14.852 -20.109 1 95.25 391 VAL A CA 1
ATOM 3101 C C . VAL A 1 391 ? -7.594 -13.523 -20.125 1 95.25 391 VAL A C 1
ATOM 3103 O O . VAL A 1 391 ? -7.734 -12.891 -21.172 1 95.25 391 VAL A O 1
ATOM 3106 N N . GLN A 1 392 ? -7.988 -13.086 -18.984 1 90.44 392 GLN A N 1
ATOM 3107 C CA . GLN A 1 392 ? -8.727 -11.836 -18.859 1 90.44 392 GLN A CA 1
ATOM 3108 C C . GLN A 1 392 ? -7.891 -10.656 -19.344 1 90.44 392 GLN A C 1
ATOM 3110 O O . GLN A 1 392 ? -8.422 -9.711 -19.938 1 90.44 392 GLN A O 1
ATOM 3115 N N . LYS A 1 393 ? -6.664 -10.719 -19.125 1 91.75 393 LYS A N 1
ATOM 3116 C CA . LYS A 1 393 ? -5.766 -9.625 -19.469 1 91.75 393 LYS A CA 1
ATOM 3117 C C . LYS A 1 393 ? -5.297 -9.734 -20.922 1 91.75 393 LYS A C 1
ATOM 3119 O O . LYS A 1 393 ? -4.535 -8.898 -21.406 1 91.75 393 LYS A O 1
ATOM 3124 N N . GLY A 1 394 ? -5.719 -10.789 -21.625 1 95.19 394 GLY A N 1
ATOM 3125 C CA . GLY A 1 394 ? -5.359 -10.984 -23.016 1 95.19 394 GLY A CA 1
ATOM 3126 C C . GLY A 1 394 ? -3.934 -11.461 -23.203 1 95.19 394 GLY A C 1
ATOM 3127 O O . GLY A 1 394 ? -3.291 -11.141 -24.203 1 95.19 394 GLY A O 1
ATOM 3128 N N . LEU A 1 395 ? -3.416 -12.234 -22.234 1 96.94 395 LEU A N 1
ATOM 3129 C CA . LEU A 1 395 ? -2.025 -12.672 -22.266 1 96.94 395 LEU A CA 1
ATOM 3130 C C . LEU A 1 395 ? -1.936 -14.164 -22.562 1 96.94 395 LEU A C 1
ATOM 3132 O O . LEU A 1 395 ? -0.858 -14.68 -22.875 1 96.94 395 LEU A O 1
ATOM 3136 N N . ALA A 1 396 ? -3.082 -14.859 -22.453 1 98 396 ALA A N 1
ATOM 3137 C CA . ALA A 1 396 ? -3.078 -16.312 -22.562 1 98 396 ALA A CA 1
ATOM 3138 C C . ALA A 1 396 ? -4.414 -16.828 -23.094 1 98 396 ALA A C 1
ATOM 3140 O O . ALA A 1 396 ? -5.391 -16.078 -23.172 1 98 396 ALA A O 1
ATOM 3141 N N . LEU A 1 397 ? -4.387 -17.984 -23.547 1 98.44 397 LEU A N 1
ATOM 3142 C CA . LEU A 1 397 ? -5.562 -18.828 -23.672 1 98.44 397 LEU A CA 1
ATOM 3143 C C . LEU A 1 397 ? -5.461 -20.047 -22.75 1 98.44 397 LEU A C 1
ATOM 3145 O O . LEU A 1 397 ? -4.363 -20.391 -22.312 1 98.44 397 LEU A O 1
ATOM 3149 N N . ALA A 1 398 ? -6.617 -20.594 -22.406 1 97.62 398 ALA A N 1
ATOM 3150 C CA . ALA A 1 398 ? -6.605 -21.703 -21.469 1 97.62 398 ALA A CA 1
ATOM 3151 C C . ALA A 1 398 ? -7.352 -22.906 -22.047 1 97.62 398 ALA A C 1
ATOM 3153 O O . ALA A 1 398 ? -8.375 -22.75 -22.719 1 97.62 398 ALA A O 1
ATOM 3154 N N . LEU A 1 399 ? -6.805 -24.062 -21.812 1 97.19 399 LEU A N 1
ATOM 3155 C CA . LEU A 1 399 ? -7.426 -25.328 -22.156 1 97.19 399 LEU A CA 1
ATOM 3156 C C . LEU A 1 399 ? -7.562 -26.219 -20.938 1 97.19 399 LEU A C 1
ATOM 3158 O O . LEU A 1 399 ? -6.957 -25.953 -19.891 1 97.19 399 LEU A O 1
ATOM 3162 N N . ASP A 1 400 ? -8.383 -27.219 -21.094 1 93.19 400 ASP A N 1
ATOM 3163 C CA . ASP A 1 400 ? -8.648 -28.172 -20.016 1 93.19 400 ASP A CA 1
ATOM 3164 C C . ASP A 1 400 ? -8.047 -29.547 -20.328 1 93.19 400 ASP A C 1
ATOM 3166 O O . ASP A 1 400 ? -8.273 -30.094 -21.406 1 93.19 400 ASP A O 1
ATOM 3170 N N . TRP A 1 401 ? -7.352 -30.125 -19.375 1 90.25 401 TRP A N 1
ATOM 3171 C CA . TRP A 1 401 ? -6.648 -31.391 -19.547 1 90.25 401 TRP A CA 1
ATOM 3172 C C . TRP A 1 401 ? -7.613 -32.5 -19.953 1 90.25 401 TRP A C 1
ATOM 3174 O O . TRP A 1 401 ? -7.23 -33.438 -20.672 1 90.25 401 TRP A O 1
ATOM 3184 N N . HIS A 1 402 ? -8.844 -32.375 -19.547 1 88.19 402 HIS A N 1
ATOM 3185 C CA . HIS A 1 402 ? -9.797 -33.469 -19.688 1 88.19 402 HIS A CA 1
ATOM 3186 C C . HIS A 1 402 ? -10.531 -33.375 -21.031 1 88.19 402 HIS A C 1
ATOM 3188 O O . HIS A 1 402 ? -11.078 -34.375 -21.5 1 88.19 402 HIS A O 1
ATOM 3194 N N . THR A 1 403 ? -10.5 -32.219 -21.609 1 93.88 403 THR A N 1
ATOM 3195 C CA . THR A 1 403 ? -11.344 -32.094 -22.781 1 93.88 403 THR A CA 1
ATOM 3196 C C . THR A 1 403 ? -10.516 -31.625 -23.984 1 93.88 403 THR A C 1
ATOM 3198 O O . THR A 1 403 ? -10.984 -31.703 -25.125 1 93.88 403 THR A O 1
ATOM 3201 N N . LEU A 1 404 ? -9.305 -31.234 -23.797 1 96.25 404 LEU A N 1
ATOM 3202 C CA . LEU A 1 404 ? -8.539 -30.656 -24.906 1 96.25 404 LEU A CA 1
ATOM 3203 C C . LEU A 1 404 ? -8.297 -31.672 -26 1 96.25 404 LEU A C 1
ATOM 3205 O O . LEU A 1 404 ? -8.086 -32.844 -25.719 1 96.25 404 LEU A O 1
ATOM 3209 N N . THR A 1 405 ? -8.398 -31.234 -27.25 1 97.88 405 THR A N 1
ATOM 3210 C CA . THR A 1 405 ? -8.102 -32 -28.438 1 97.88 405 THR A CA 1
ATOM 3211 C C . THR A 1 405 ? -6.918 -31.422 -29.203 1 97.88 405 THR A C 1
ATOM 3213 O O . THR A 1 405 ? -6.484 -30.297 -28.906 1 97.88 405 THR A O 1
ATOM 3216 N N . ALA A 1 406 ? -6.398 -32.25 -30.109 1 98.44 406 ALA A N 1
ATOM 3217 C CA . ALA A 1 406 ? -5.316 -31.734 -30.953 1 98.44 406 ALA A CA 1
ATOM 3218 C C . ALA A 1 406 ? -5.746 -30.484 -31.703 1 98.44 406 ALA A C 1
ATOM 3220 O O . ALA A 1 406 ? -4.957 -29.547 -31.844 1 98.44 406 ALA A O 1
ATOM 3221 N N . ASP A 1 407 ? -7.012 -30.438 -32.094 1 98.56 407 ASP A N 1
ATOM 3222 C CA . ASP A 1 407 ? -7.531 -29.281 -32.812 1 98.56 407 ASP A CA 1
ATOM 3223 C C . ASP A 1 407 ? -7.566 -28.047 -31.922 1 98.56 407 ASP A C 1
ATOM 3225 O O . ASP A 1 407 ? -7.254 -26.938 -32.375 1 98.56 407 ASP A O 1
ATOM 3229 N N . ASP A 1 408 ? -7.969 -28.234 -30.672 1 98.5 408 ASP A N 1
ATOM 3230 C CA . ASP A 1 408 ? -7.98 -27.125 -29.719 1 98.5 408 ASP A CA 1
ATOM 3231 C C . ASP A 1 408 ? -6.586 -26.547 -29.531 1 98.5 408 ASP A C 1
ATOM 3233 O O . ASP A 1 408 ? -6.422 -25.328 -29.484 1 98.5 408 ASP A O 1
ATOM 3237 N N . ILE A 1 409 ? -5.641 -27.422 -29.422 1 98.69 409 ILE A N 1
ATOM 3238 C CA . ILE A 1 409 ? -4.262 -27.031 -29.156 1 98.69 409 ILE A CA 1
ATOM 3239 C C . ILE A 1 409 ? -3.703 -26.266 -30.359 1 98.69 409 ILE A C 1
ATOM 3241 O O . ILE A 1 409 ? -3.113 -25.203 -30.203 1 98.69 409 ILE A O 1
ATOM 3245 N N . VAL A 1 410 ? -3.924 -26.828 -31.578 1 98.75 410 VAL A N 1
ATOM 3246 C CA . VAL A 1 410 ? -3.422 -26.203 -32.812 1 98.75 410 VAL A CA 1
ATOM 3247 C C . VAL A 1 410 ? -4.047 -24.828 -32.969 1 98.75 410 VAL A C 1
ATOM 3249 O O . VAL A 1 410 ? -3.352 -23.859 -33.281 1 98.75 410 VAL A O 1
ATOM 3252 N N . SER A 1 411 ? -5.348 -24.734 -32.719 1 98.62 411 SER A N 1
ATOM 3253 C CA . SER A 1 411 ? -6.059 -23.469 -32.844 1 98.62 411 SER A CA 1
ATOM 3254 C C . SER A 1 411 ? -5.543 -22.438 -31.859 1 98.62 411 SER A C 1
ATOM 3256 O O . SER A 1 411 ? -5.391 -21.25 -32.188 1 98.62 411 SER A O 1
ATOM 3258 N N . ALA A 1 412 ? -5.34 -22.875 -30.641 1 98.69 412 ALA A N 1
ATOM 3259 C CA . ALA A 1 412 ? -4.848 -21.969 -29.594 1 98.69 412 ALA A CA 1
ATOM 3260 C C . ALA A 1 412 ? -3.441 -21.484 -29.922 1 98.69 412 ALA A C 1
ATOM 3262 O O . ALA A 1 412 ? -3.139 -20.297 -29.75 1 98.69 412 ALA A O 1
ATOM 3263 N N . ILE A 1 413 ? -2.57 -22.438 -30.375 1 98.69 413 ILE A N 1
ATOM 3264 C CA . ILE A 1 413 ? -1.208 -22.078 -30.75 1 98.69 413 ILE A CA 1
ATOM 3265 C C . ILE A 1 413 ? -1.239 -21.047 -31.891 1 98.69 413 ILE A C 1
ATOM 3267 O O . ILE A 1 413 ? -0.554 -20.031 -31.828 1 98.69 413 ILE A O 1
ATOM 3271 N N . ASP A 1 414 ? -2.023 -21.297 -32.844 1 98.44 414 ASP A N 1
ATOM 3272 C CA . ASP A 1 414 ? -2.133 -20.406 -34 1 98.44 414 ASP A CA 1
ATOM 3273 C C . ASP A 1 414 ? -2.566 -19.016 -33.562 1 98.44 414 ASP A C 1
ATOM 3275 O O . ASP A 1 414 ? -1.979 -18.016 -34 1 98.44 414 ASP A O 1
ATOM 3279 N N . GLU A 1 415 ? -3.553 -18.922 -32.719 1 98.56 415 GLU A N 1
ATOM 3280 C CA . GLU A 1 415 ? -4.07 -17.656 -32.25 1 98.56 415 GLU A CA 1
ATOM 3281 C C . GLU A 1 415 ? -3.014 -16.891 -31.438 1 98.56 415 GLU A C 1
ATOM 3283 O O . GLU A 1 415 ? -2.768 -15.711 -31.688 1 98.56 415 GLU A O 1
ATOM 3288 N N . LEU A 1 416 ? -2.365 -17.547 -30.547 1 98.62 416 LEU A N 1
ATOM 3289 C CA . LEU A 1 416 ? -1.431 -16.906 -29.625 1 98.62 416 LEU A CA 1
ATOM 3290 C C . LEU A 1 416 ? -0.161 -16.484 -30.359 1 98.62 416 LEU A C 1
ATOM 3292 O O . LEU A 1 416 ? 0.452 -15.469 -30 1 98.62 416 LEU A O 1
ATOM 3296 N N . VAL A 1 417 ? 0.24 -17.25 -31.375 1 98.06 417 VAL A N 1
ATOM 3297 C CA . VAL A 1 417 ? 1.501 -16.984 -32.062 1 98.06 417 VAL A CA 1
ATOM 3298 C C . VAL A 1 417 ? 1.284 -15.938 -33.125 1 98.06 417 VAL A C 1
ATOM 3300 O O . VAL A 1 417 ? 2.131 -15.062 -33.344 1 98.06 417 VAL A O 1
ATOM 3303 N N . ASN A 1 418 ? 0.164 -15.93 -33.75 1 97 418 ASN A N 1
ATOM 3304 C CA . ASN A 1 418 ? -0.009 -15.102 -34.938 1 97 418 ASN A CA 1
ATOM 3305 C C . ASN A 1 418 ? -0.804 -13.836 -34.625 1 97 418 ASN A C 1
ATOM 3307 O O . ASN A 1 418 ? -0.722 -12.852 -35.375 1 97 418 ASN A O 1
ATOM 3311 N N . ASN A 1 419 ? -1.665 -13.867 -33.656 1 97.88 419 ASN A N 1
ATOM 3312 C CA . ASN A 1 419 ? -2.312 -12.641 -33.188 1 97.88 419 ASN A CA 1
ATOM 3313 C C . ASN A 1 419 ? -1.372 -11.797 -32.344 1 97.88 419 ASN A C 1
ATOM 3315 O O . ASN A 1 419 ? -1.163 -12.086 -31.172 1 97.88 419 ASN A O 1
ATOM 3319 N N . THR A 1 420 ? -0.909 -10.711 -32.875 1 96.75 420 TH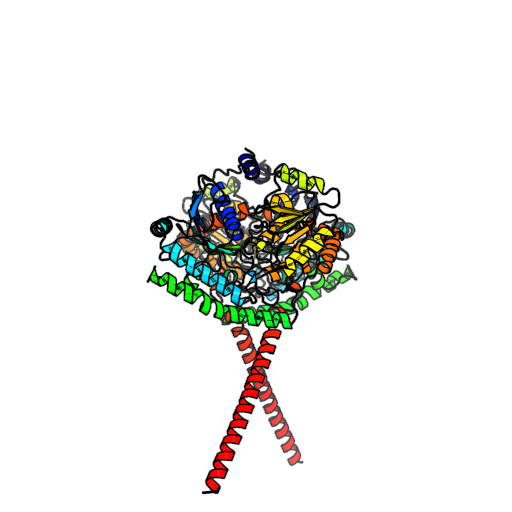R A N 1
ATOM 3320 C CA . THR A 1 420 ? 0.175 -9.93 -32.281 1 96.75 420 THR A CA 1
ATOM 3321 C C . THR A 1 420 ? -0.302 -9.195 -31.031 1 96.75 420 THR A C 1
ATOM 3323 O O . THR A 1 420 ? 0.511 -8.688 -30.25 1 96.75 420 THR A O 1
ATOM 3326 N N . SER A 1 421 ? -1.584 -9.18 -30.812 1 97.88 421 SER A N 1
ATOM 3327 C CA . SER A 1 421 ? -2.096 -8.477 -29.641 1 97.88 421 SER A CA 1
ATOM 3328 C C . SER A 1 421 ? -1.595 -9.125 -28.359 1 97.88 421 SER A C 1
ATOM 3330 O O . SER A 1 421 ? -1.315 -8.43 -27.375 1 97.88 421 SER A O 1
ATOM 3332 N N . TYR A 1 422 ? -1.478 -10.484 -28.359 1 97.94 422 TYR A N 1
ATOM 3333 C CA . TYR A 1 422 ? -1.004 -11.188 -27.172 1 97.94 422 TYR A CA 1
ATOM 3334 C C . TYR A 1 422 ? 0.452 -10.844 -26.875 1 97.94 422 TYR A C 1
ATOM 3336 O O . TYR A 1 422 ? 0.802 -10.508 -25.734 1 97.94 422 TYR A O 1
ATOM 3344 N N . SER A 1 423 ? 1.265 -10.898 -27.906 1 97.31 423 SER A N 1
ATOM 3345 C CA . SER A 1 423 ? 2.688 -10.617 -27.75 1 97.31 423 SER A CA 1
ATOM 3346 C C . SER A 1 423 ? 2.924 -9.156 -27.391 1 97.31 423 SER A C 1
ATOM 3348 O O . SER A 1 423 ? 3.783 -8.852 -26.562 1 97.31 423 SER A O 1
ATOM 3350 N N . GLU A 1 424 ? 2.189 -8.266 -27.969 1 97.5 424 GLU A N 1
ATOM 3351 C CA . GLU A 1 424 ? 2.334 -6.84 -27.688 1 97.5 424 GLU A CA 1
ATOM 3352 C C . GLU A 1 424 ? 1.971 -6.527 -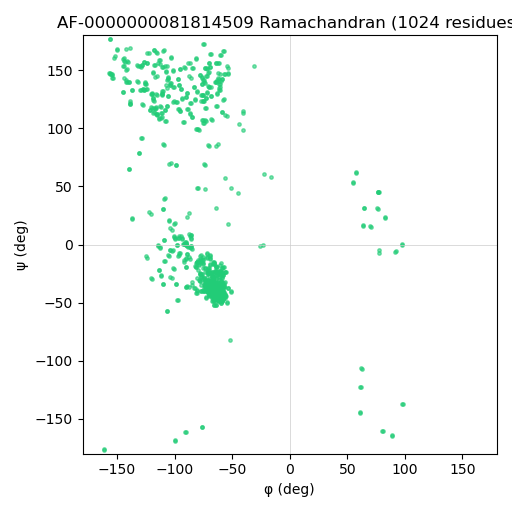26.234 1 97.5 424 GLU A C 1
ATOM 3354 O O . GLU A 1 424 ? 2.699 -5.809 -25.547 1 97.5 424 GLU A O 1
ATOM 3359 N N . ARG A 1 425 ? 0.916 -7.078 -25.766 1 96.62 425 ARG A N 1
ATOM 3360 C CA . ARG A 1 425 ? 0.457 -6.828 -24.406 1 96.62 425 ARG A CA 1
ATOM 3361 C C . ARG A 1 425 ? 1.45 -7.367 -23.391 1 96.62 425 ARG A C 1
ATOM 3363 O O . ARG A 1 425 ? 1.776 -6.691 -22.406 1 96.62 425 ARG A O 1
ATOM 3370 N N . ILE A 1 426 ? 1.898 -8.57 -23.625 1 97.44 426 ILE A N 1
ATOM 3371 C CA . ILE A 1 426 ? 2.762 -9.18 -22.625 1 97.44 426 ILE A CA 1
ATOM 3372 C C . ILE A 1 426 ? 4.145 -8.531 -22.672 1 97.44 426 ILE A C 1
ATOM 3374 O O . ILE A 1 426 ? 4.828 -8.438 -21.641 1 97.44 426 ILE A O 1
ATOM 3378 N N . GLN A 1 427 ? 4.59 -8.086 -23.828 1 97.5 427 GLN A N 1
ATOM 3379 C CA . GLN A 1 427 ? 5.859 -7.367 -23.938 1 97.5 427 GLN A CA 1
ATOM 3380 C C . GLN A 1 427 ? 5.789 -6.023 -23.203 1 97.5 427 GLN A C 1
ATOM 3382 O O . GLN A 1 427 ? 6.766 -5.59 -22.594 1 97.5 427 GLN A O 1
ATOM 3387 N N . ASN A 1 428 ? 4.66 -5.402 -23.359 1 96 428 ASN A N 1
ATOM 3388 C CA . ASN A 1 428 ? 4.457 -4.176 -22.594 1 96 428 ASN A CA 1
ATOM 3389 C C . ASN A 1 428 ? 4.547 -4.434 -21.094 1 96 428 ASN A C 1
ATOM 3391 O O . ASN A 1 428 ? 5.156 -3.65 -20.359 1 96 428 ASN A O 1
ATOM 3395 N N . LEU A 1 429 ? 3.949 -5.5 -20.703 1 95.69 429 LEU A N 1
ATOM 3396 C CA . LEU A 1 429 ? 4.012 -5.879 -19.297 1 95.69 429 LEU A CA 1
ATOM 3397 C C . LEU A 1 429 ? 5.445 -6.195 -18.875 1 95.69 429 LEU A C 1
ATOM 3399 O O . LEU A 1 429 ? 5.875 -5.836 -17.781 1 95.69 429 LEU A O 1
ATOM 3403 N N . SER A 1 430 ? 6.129 -6.879 -19.703 1 97.31 430 SER A N 1
ATOM 3404 C CA . SER A 1 430 ? 7.539 -7.184 -19.469 1 97.31 430 SER A CA 1
ATOM 3405 C C . SER A 1 430 ? 8.344 -5.91 -19.25 1 97.31 430 SER A C 1
ATOM 3407 O O . SER A 1 430 ? 9.172 -5.844 -18.344 1 97.31 430 SER A O 1
ATOM 3409 N N . ALA A 1 431 ? 8.109 -4.91 -20.062 1 96.25 431 ALA A N 1
ATOM 3410 C CA . ALA A 1 431 ? 8.805 -3.633 -19.938 1 96.25 431 ALA A CA 1
ATOM 3411 C C . ALA A 1 431 ? 8.516 -2.98 -18.578 1 96.25 431 ALA A C 1
ATOM 3413 O O . ALA A 1 431 ? 9.414 -2.43 -17.938 1 96.25 431 ALA A O 1
ATOM 3414 N N . ILE A 1 432 ? 7.312 -3.072 -18.172 1 95.31 432 ILE A N 1
ATOM 3415 C CA . ILE A 1 432 ? 6.891 -2.496 -16.906 1 95.31 432 ILE A CA 1
ATOM 3416 C C . ILE A 1 432 ? 7.586 -3.221 -15.75 1 95.31 432 ILE A C 1
ATOM 3418 O O . ILE A 1 432 ? 8.086 -2.584 -14.82 1 95.31 432 ILE A O 1
ATOM 3422 N N . LEU A 1 433 ? 7.637 -4.566 -15.812 1 95.62 433 LEU A N 1
ATOM 3423 C CA . LEU A 1 433 ? 8.211 -5.379 -14.742 1 95.62 433 LEU A CA 1
ATOM 3424 C C . LEU A 1 433 ? 9.719 -5.156 -14.641 1 95.62 433 LEU A C 1
ATOM 3426 O O . LEU A 1 433 ? 10.305 -5.324 -13.57 1 95.62 433 LEU A O 1
ATOM 3430 N N . LYS A 1 434 ? 10.297 -4.73 -15.734 1 95.44 434 LYS A N 1
ATOM 3431 C CA . LYS A 1 434 ? 11.734 -4.508 -15.75 1 95.44 434 LYS A CA 1
ATOM 3432 C C . LYS A 1 434 ? 12.078 -3.066 -15.391 1 95.44 434 LYS A C 1
ATOM 3434 O O . LYS A 1 434 ? 13.234 -2.746 -15.109 1 95.44 434 LYS A O 1
ATOM 3439 N N . ASP A 1 435 ? 11.047 -2.197 -15.406 1 92.5 435 ASP A N 1
ATOM 3440 C CA . ASP A 1 435 ? 11.219 -0.785 -15.078 1 92.5 435 ASP A CA 1
ATOM 3441 C C . ASP A 1 435 ? 10.672 -0.476 -13.688 1 92.5 435 ASP A C 1
ATOM 3443 O O . ASP A 1 435 ? 9.672 0.23 -13.547 1 92.5 435 ASP A O 1
ATOM 3447 N N . GLN A 1 436 ? 11.328 -0.975 -12.688 1 93.81 436 GLN A N 1
ATOM 3448 C CA . GLN A 1 436 ? 10.938 -0.718 -11.305 1 93.81 436 GLN A CA 1
ATOM 3449 C C . GLN A 1 436 ? 11.906 0.25 -10.633 1 93.81 436 GLN A C 1
ATOM 3451 O O . GLN A 1 436 ? 13.062 0.37 -11.047 1 93.81 436 GLN A O 1
ATOM 3456 N N . MET A 1 437 ? 11.445 0.977 -9.633 1 93.5 437 MET A N 1
ATOM 3457 C CA . MET A 1 437 ? 12.289 1.938 -8.922 1 93.5 437 MET A CA 1
ATOM 3458 C C . MET A 1 437 ? 13.492 1.245 -8.289 1 93.5 437 MET A C 1
ATOM 3460 O O . MET A 1 437 ? 14.602 1.773 -8.32 1 93.5 437 MET A O 1
ATOM 3464 N N . GLU A 1 438 ? 13.242 0.141 -7.625 1 94.88 438 GLU A N 1
ATOM 3465 C CA . GLU A 1 438 ? 14.25 -0.762 -7.082 1 94.88 438 GLU A CA 1
ATOM 3466 C C . GLU A 1 438 ? 13.992 -2.203 -7.508 1 94.88 438 GLU A C 1
ATOM 3468 O O . GLU A 1 438 ? 12.852 -2.568 -7.816 1 94.88 438 GLU A O 1
ATOM 3473 N N . THR A 1 439 ? 15.023 -2.998 -7.551 1 96 439 THR A N 1
ATOM 3474 C CA . THR A 1 439 ? 14.828 -4.41 -7.852 1 96 439 THR A CA 1
ATOM 3475 C C . THR A 1 439 ? 14.109 -5.117 -6.703 1 96 439 THR A C 1
ATOM 3477 O O . THR A 1 439 ? 14.18 -4.672 -5.559 1 96 439 THR A O 1
ATOM 3480 N N . PRO A 1 440 ? 13.398 -6.168 -7.047 1 97.31 440 PRO A N 1
ATOM 3481 C CA . PRO A 1 440 ? 12.758 -6.922 -5.969 1 97.31 440 PRO A CA 1
ATOM 3482 C C . PRO A 1 440 ? 13.75 -7.414 -4.918 1 97.31 440 PRO A C 1
ATOM 3484 O O . PRO A 1 440 ? 13.414 -7.508 -3.736 1 97.31 440 PRO A O 1
ATOM 3487 N N . GLN A 1 441 ? 14.977 -7.738 -5.277 1 97.75 441 GLN A N 1
ATOM 3488 C CA . GLN A 1 441 ? 16.016 -8.172 -4.355 1 97.75 441 GLN A CA 1
ATOM 3489 C C . GLN A 1 441 ? 16.359 -7.082 -3.346 1 97.75 441 GLN A C 1
ATOM 3491 O O . GLN A 1 441 ? 16.391 -7.328 -2.139 1 97.75 441 GLN A O 1
ATOM 3496 N N . ARG A 1 442 ? 16.562 -5.891 -3.875 1 97.25 442 ARG A N 1
ATOM 3497 C CA . ARG A 1 442 ? 16.875 -4.762 -3.006 1 97.25 442 ARG A CA 1
ATOM 3498 C C . ARG A 1 442 ? 15.711 -4.438 -2.08 1 97.25 442 ARG A C 1
ATOM 3500 O O . ARG A 1 442 ? 15.914 -4.145 -0.898 1 97.25 442 ARG A O 1
ATOM 3507 N N . ARG A 1 443 ? 14.57 -4.465 -2.619 1 97.81 443 ARG A N 1
ATOM 3508 C CA . ARG A 1 443 ? 13.367 -4.184 -1.839 1 97.81 443 ARG A CA 1
ATOM 3509 C C . ARG A 1 443 ? 13.227 -5.164 -0.679 1 97.81 443 ARG A C 1
ATOM 3511 O O . ARG A 1 443 ? 12.945 -4.762 0.452 1 97.81 443 ARG A O 1
ATOM 3518 N N . ALA A 1 444 ? 13.375 -6.445 -0.983 1 98.56 444 ALA A N 1
ATOM 3519 C CA . ALA A 1 444 ? 13.289 -7.469 0.056 1 98.56 444 ALA A CA 1
ATOM 3520 C C . ALA A 1 444 ? 14.336 -7.23 1.145 1 98.56 444 ALA A C 1
ATOM 3522 O O . ALA A 1 444 ? 14.008 -7.219 2.334 1 98.56 444 ALA A O 1
ATOM 3523 N N . VAL A 1 445 ? 15.57 -7.012 0.751 1 98.44 445 VAL A N 1
ATOM 3524 C CA . VAL A 1 445 ? 16.688 -6.848 1.683 1 98.44 445 VAL A CA 1
ATOM 3525 C C . VAL A 1 445 ? 16.438 -5.617 2.559 1 98.44 445 VAL A C 1
ATOM 3527 O O . VAL A 1 445 ? 16.562 -5.688 3.783 1 98.44 445 VAL A O 1
ATOM 3530 N N . TRP A 1 446 ? 16.062 -4.531 1.946 1 97.94 446 TRP A N 1
ATOM 3531 C CA . TRP A 1 446 ? 15.867 -3.293 2.695 1 97.94 446 TRP A CA 1
ATOM 3532 C C . TRP A 1 446 ? 14.789 -3.465 3.76 1 97.94 446 TRP A C 1
ATOM 3534 O O . TRP A 1 446 ? 14.969 -3.053 4.906 1 97.94 446 TRP A O 1
ATOM 3544 N N . HIS A 1 447 ? 13.68 -4.02 3.404 1 98.25 447 HIS A N 1
ATOM 3545 C CA . HIS A 1 447 ? 12.578 -4.152 4.352 1 98.25 447 HIS A CA 1
ATOM 3546 C C . HIS A 1 447 ? 12.93 -5.117 5.477 1 98.25 447 HIS A C 1
ATOM 3548 O O . HIS A 1 447 ? 12.633 -4.859 6.645 1 98.25 447 HIS A O 1
ATOM 3554 N N . ILE A 1 448 ? 13.531 -6.23 5.102 1 98.62 448 ILE A N 1
ATOM 3555 C CA . ILE A 1 448 ? 13.938 -7.184 6.129 1 98.62 448 ILE A CA 1
ATOM 3556 C C . ILE A 1 448 ? 14.891 -6.504 7.109 1 98.62 448 ILE A C 1
ATOM 3558 O O . ILE A 1 448 ? 14.711 -6.605 8.328 1 98.62 448 ILE A O 1
ATOM 3562 N N . GLU A 1 449 ? 15.898 -5.777 6.629 1 98.12 449 GLU A N 1
ATOM 3563 C CA . GLU A 1 449 ? 16.844 -5.047 7.477 1 98.12 449 GLU A CA 1
ATOM 3564 C C . GLU A 1 449 ? 16.109 -4.027 8.352 1 98.12 449 GLU A C 1
ATOM 3566 O O . GLU A 1 449 ? 16.391 -3.914 9.547 1 98.12 449 GLU A O 1
ATOM 3571 N N . HIS A 1 450 ? 15.195 -3.299 7.727 1 97.31 450 HIS A N 1
ATOM 3572 C CA . HIS A 1 450 ? 14.469 -2.258 8.453 1 97.31 450 HIS A CA 1
ATOM 3573 C C . HIS A 1 450 ? 13.68 -2.844 9.617 1 97.31 450 HIS A C 1
ATOM 3575 O O . HIS A 1 450 ? 13.68 -2.283 10.711 1 97.31 450 HIS A O 1
ATOM 3581 N N . PHE A 1 451 ? 13.016 -3.951 9.398 1 97.75 451 PHE A N 1
ATOM 3582 C CA . PHE A 1 451 ? 12.188 -4.551 10.438 1 97.75 451 PHE A CA 1
ATOM 3583 C C . PHE A 1 451 ? 13.047 -5.164 11.531 1 97.75 451 PHE A C 1
ATOM 3585 O O . PHE A 1 451 ? 12.68 -5.141 12.711 1 97.75 451 PHE A O 1
ATOM 3592 N N . ILE A 1 452 ? 14.211 -5.742 11.148 1 97.75 452 ILE A N 1
ATOM 3593 C CA . ILE A 1 452 ? 15.125 -6.273 12.156 1 97.75 452 ILE A CA 1
ATOM 3594 C C . ILE A 1 452 ? 15.703 -5.125 12.984 1 97.75 452 ILE A C 1
ATOM 3596 O O . ILE A 1 452 ? 15.656 -5.156 14.219 1 97.75 452 ILE A O 1
ATOM 3600 N N . LYS A 1 453 ? 16.172 -4.105 12.289 1 95.75 453 LYS A N 1
ATOM 3601 C CA . LYS A 1 453 ? 16.812 -2.957 12.922 1 95.75 453 LYS A CA 1
ATOM 3602 C C . LYS A 1 453 ? 15.875 -2.275 13.906 1 95.75 453 LYS A C 1
ATOM 3604 O O . LYS A 1 453 ? 16.312 -1.775 14.945 1 95.75 453 LYS A O 1
ATOM 3609 N N . ASN A 1 454 ? 14.609 -2.252 13.57 1 95.12 454 ASN A N 1
ATOM 3610 C CA . ASN A 1 454 ? 13.633 -1.535 14.383 1 95.12 454 ASN A CA 1
ATOM 3611 C C . ASN A 1 454 ? 12.781 -2.494 15.211 1 95.12 454 ASN A C 1
ATOM 3613 O O . ASN A 1 454 ? 11.641 -2.174 15.562 1 95.12 454 ASN A O 1
ATOM 3617 N N . GLN A 1 455 ? 13.258 -3.701 15.422 1 94.12 455 GLN A N 1
ATOM 3618 C CA . GLN A 1 455 ? 12.641 -4.668 16.328 1 94.12 455 GLN A CA 1
ATOM 3619 C C . GLN A 1 455 ? 11.18 -4.906 15.969 1 94.12 455 GLN A C 1
ATOM 3621 O O . GLN A 1 455 ? 10.297 -4.75 16.812 1 94.12 455 GLN A O 1
ATOM 3626 N N . GLY A 1 456 ? 11.008 -5.23 14.719 1 95.31 456 GLY A N 1
ATOM 3627 C CA . GLY A 1 456 ? 9.68 -5.562 14.242 1 95.31 456 GLY A CA 1
ATOM 3628 C C . GLY A 1 456 ? 8.93 -4.367 13.68 1 95.31 456 GLY A C 1
ATOM 3629 O O . GLY A 1 456 ? 7.762 -4.48 13.297 1 95.31 456 GLY A O 1
ATOM 3630 N N . ALA A 1 457 ? 9.5 -3.117 13.781 1 95.12 457 ALA A N 1
ATOM 3631 C CA . ALA A 1 457 ? 8.977 -1.878 13.203 1 95.12 457 ALA A CA 1
ATOM 3632 C C . ALA A 1 457 ? 7.566 -1.593 13.703 1 95.12 457 ALA A C 1
ATOM 3634 O O . ALA A 1 457 ? 6.637 -1.453 12.898 1 95.12 457 ALA A O 1
ATOM 3635 N N . PRO A 1 458 ? 7.367 -1.403 14.969 1 92.69 458 PRO A N 1
ATOM 3636 C CA . PRO A 1 458 ? 6.035 -1.137 15.516 1 92.69 458 PRO A CA 1
ATOM 3637 C C . PRO A 1 458 ? 5.363 0.076 14.875 1 92.69 458 PRO A C 1
ATOM 3639 O O . PRO A 1 458 ? 4.133 0.143 14.812 1 92.69 458 PRO A O 1
ATOM 3642 N N . HIS A 1 459 ? 6.113 1.017 14.312 1 91.44 459 HIS A N 1
ATOM 3643 C CA . HIS A 1 459 ? 5.574 2.211 13.672 1 91.44 459 HIS A CA 1
ATOM 3644 C C . HIS A 1 459 ? 4.844 1.861 12.383 1 91.44 459 HIS A C 1
ATOM 3646 O O . HIS A 1 459 ? 4.133 2.697 11.82 1 91.44 459 HIS A O 1
ATOM 3652 N N . LEU A 1 460 ? 4.961 0.611 11.93 1 94.12 460 LEU A N 1
ATOM 3653 C CA . LEU A 1 460 ? 4.301 0.179 10.703 1 94.12 460 LEU A CA 1
ATOM 3654 C C . LEU A 1 460 ? 3.15 -0.773 11.008 1 94.12 460 LEU A C 1
ATOM 3656 O O . LEU A 1 460 ? 2.533 -1.325 10.094 1 94.12 460 LEU A O 1
ATOM 3660 N N . HIS A 1 461 ? 2.863 -1 12.289 1 91.44 461 HIS A N 1
ATOM 3661 C CA . HIS A 1 461 ? 1.764 -1.873 12.68 1 91.44 461 HIS A CA 1
ATOM 3662 C C . HIS A 1 461 ? 0.418 -1.174 12.516 1 91.44 461 HIS A C 1
ATOM 3664 O O . HIS A 1 461 ? 0.253 -0.029 12.945 1 91.44 461 HIS A O 1
ATOM 3670 N N . TYR A 1 462 ? -0.468 -1.814 11.852 1 93.31 462 TYR A N 1
ATOM 3671 C CA . TYR A 1 462 ? -1.802 -1.289 11.578 1 93.31 462 TYR A CA 1
ATOM 3672 C C . TYR A 1 462 ? -2.73 -1.524 12.766 1 93.31 462 TYR A C 1
ATOM 3674 O O . TYR A 1 462 ? -2.938 -2.666 13.188 1 93.31 462 TYR A O 1
ATOM 3682 N N . PRO A 1 463 ? -3.35 -0.459 13.297 1 90.56 463 PRO A N 1
ATOM 3683 C CA . PRO A 1 463 ? -4.219 -0.618 14.461 1 90.56 463 PRO A CA 1
ATOM 3684 C C . PRO A 1 463 ? -5.441 -1.488 14.172 1 90.56 463 PRO A C 1
ATOM 3686 O O . PRO A 1 463 ? -6.078 -1.988 15.102 1 90.56 463 PRO A O 1
ATOM 3689 N N . GLY A 1 464 ? -5.781 -1.644 12.93 1 90.88 464 GLY A N 1
ATOM 3690 C CA . GLY A 1 464 ? -6.895 -2.506 12.57 1 90.88 464 GLY A CA 1
ATOM 3691 C C . GLY A 1 464 ? -6.715 -3.939 13.023 1 90.88 464 GLY A C 1
ATOM 3692 O O . GLY A 1 464 ? -7.684 -4.695 13.117 1 90.88 464 GLY A O 1
ATOM 3693 N N . LYS A 1 465 ? -5.52 -4.301 13.281 1 90.88 465 LYS A N 1
ATOM 3694 C CA . LYS A 1 465 ? -5.207 -5.66 13.727 1 90.88 465 LYS A CA 1
ATOM 3695 C C . LYS A 1 465 ? -5.887 -5.969 15.062 1 90.88 465 LYS A C 1
ATOM 3697 O O . LYS A 1 465 ? -6.18 -7.129 15.352 1 90.88 465 LYS A O 1
ATOM 3702 N N . ASN A 1 466 ? -6.203 -4.941 15.812 1 88.38 466 ASN A N 1
ATOM 3703 C CA . ASN A 1 466 ? -6.754 -5.113 17.156 1 88.38 466 ASN A CA 1
ATOM 3704 C C . ASN A 1 466 ? -8.281 -5.137 17.141 1 88.38 466 ASN A C 1
ATOM 3706 O O . ASN A 1 466 ? -8.914 -5.316 18.172 1 88.38 466 ASN A O 1
ATOM 3710 N N . LEU A 1 467 ? -8.875 -5.02 16.031 1 90.88 467 LEU A N 1
ATOM 3711 C CA . LEU A 1 467 ? -10.328 -4.961 15.93 1 90.88 467 LEU A CA 1
ATOM 3712 C C . LEU A 1 467 ? -10.891 -6.277 15.398 1 90.88 467 LEU A C 1
ATOM 3714 O O . LEU A 1 467 ? -10.273 -6.918 14.547 1 90.88 467 LEU A O 1
ATOM 3718 N N . HIS A 1 468 ? -12.039 -6.586 15.969 1 88.75 468 HIS A N 1
ATOM 3719 C CA . HIS A 1 468 ? -12.812 -7.645 15.328 1 88.75 468 HIS A CA 1
ATOM 3720 C C . HIS A 1 468 ? -13.375 -7.184 13.992 1 88.75 468 HIS A C 1
ATOM 3722 O O . HIS A 1 468 ? -13.641 -5.996 13.797 1 88.75 468 HIS A O 1
ATOM 3728 N N . PHE A 1 469 ? -13.617 -8.18 13.211 1 87 469 PHE A N 1
ATOM 3729 C CA . PHE A 1 469 ? -14.047 -7.84 11.859 1 87 469 PHE A CA 1
ATOM 3730 C C . PHE A 1 469 ? -15.312 -6.984 11.891 1 87 469 PHE A C 1
ATOM 3732 O O . PHE A 1 469 ? -15.438 -6.023 11.125 1 87 469 PHE A O 1
ATOM 3739 N N . LEU A 1 470 ? -16.234 -7.281 12.719 1 87.88 470 LEU A N 1
ATOM 3740 C CA . LEU A 1 470 ? -17.516 -6.562 12.781 1 87.88 470 LEU A CA 1
ATOM 3741 C C . LEU A 1 470 ? -17.297 -5.121 13.234 1 87.88 470 LEU A C 1
ATOM 3743 O O . LEU A 1 470 ? -18.016 -4.219 12.805 1 87.88 470 LEU A O 1
ATOM 3747 N N . GLN A 1 471 ? -16.312 -4.906 14.062 1 91.94 471 GLN A N 1
ATOM 3748 C CA . GLN A 1 471 ? -15.938 -3.555 14.461 1 91.94 471 GLN A CA 1
ATOM 3749 C C . GLN A 1 471 ? -15.219 -2.824 13.328 1 91.94 471 GLN A C 1
ATOM 3751 O O . GLN A 1 471 ? -15.438 -1.63 13.117 1 91.94 471 GLN A O 1
ATOM 3756 N N . TYR A 1 472 ? -14.461 -3.643 12.648 1 91.94 472 TYR A N 1
ATOM 3757 C CA . TYR A 1 472 ? -13.656 -3.084 11.57 1 91.94 472 TYR A CA 1
ATOM 3758 C C . TYR A 1 472 ? -14.547 -2.473 10.492 1 91.94 472 TYR A C 1
ATOM 3760 O O . TYR A 1 472 ? -14.219 -1.425 9.93 1 91.94 472 TYR A O 1
ATOM 3768 N N . ILE A 1 473 ? -15.734 -3.115 10.242 1 89.62 473 ILE A N 1
ATOM 3769 C CA . ILE A 1 473 ? -16.625 -2.6 9.211 1 89.62 473 ILE A CA 1
ATOM 3770 C C . ILE A 1 473 ? -17.688 -1.702 9.836 1 89.62 473 ILE A C 1
ATOM 3772 O O . ILE A 1 473 ? -18.656 -1.327 9.18 1 89.62 473 ILE A O 1
ATOM 3776 N N . CYS A 1 474 ? -17.641 -1.408 11.133 1 93.38 474 CYS A N 1
ATOM 3777 C CA . CYS A 1 474 ? -18.516 -0.507 11.875 1 93.38 474 CYS A CA 1
ATOM 3778 C C . CYS A 1 474 ? -19.953 -1.022 11.883 1 93.38 474 CYS A C 1
ATOM 3780 O O . CYS A 1 474 ? -20.906 -0.237 11.805 1 93.38 474 CYS A O 1
ATOM 3782 N N . LEU A 1 475 ? -20.109 -2.328 11.852 1 90.88 475 LEU A N 1
ATOM 3783 C CA . LEU A 1 475 ? -21.453 -2.887 11.914 1 90.88 475 LEU A CA 1
ATOM 3784 C C . LEU A 1 475 ? -22.141 -2.516 13.219 1 90.88 475 LEU A C 1
ATOM 3786 O O . LEU A 1 475 ? -23.344 -2.252 13.242 1 90.88 475 LEU A O 1
ATOM 3790 N N . ASP A 1 476 ? -21.375 -2.566 14.281 1 93.69 476 ASP A N 1
ATOM 3791 C CA . ASP A 1 476 ? -21.922 -2.172 15.578 1 93.69 476 ASP A CA 1
ATOM 3792 C C . ASP A 1 476 ? -22.438 -0.735 15.547 1 93.69 476 ASP A C 1
ATOM 3794 O O . ASP A 1 476 ? -23.516 -0.445 16.062 1 93.69 476 ASP A O 1
ATOM 3798 N N . VAL A 1 477 ? -21.719 0.157 14.883 1 95.69 477 VAL A N 1
ATOM 3799 C CA . VAL A 1 477 ? -22.094 1.562 14.773 1 95.69 477 VAL A CA 1
ATOM 3800 C C . VAL A 1 477 ? -23.344 1.695 13.906 1 95.69 477 VAL A C 1
ATOM 3802 O O . VAL A 1 477 ? -24.281 2.416 14.258 1 95.69 477 VAL A O 1
ATOM 3805 N N . VAL A 1 478 ? -23.422 0.996 12.797 1 93.12 478 VAL A N 1
ATOM 3806 C CA . VAL A 1 478 ? -24.547 1.069 11.867 1 93.12 478 VAL A CA 1
ATOM 3807 C C . VAL A 1 478 ? -25.812 0.555 12.539 1 93.12 478 VAL A C 1
ATOM 3809 O O . VAL A 1 478 ? -26.875 1.175 12.438 1 93.12 478 VAL A O 1
ATOM 3812 N N . LEU A 1 479 ? -25.703 -0.555 13.211 1 93.62 479 LEU A N 1
ATOM 3813 C CA . LEU A 1 479 ? -26.859 -1.129 13.906 1 93.62 479 LEU A CA 1
ATOM 3814 C C . LEU A 1 479 ? -27.359 -0.182 14.992 1 93.62 479 LEU A C 1
ATOM 3816 O O . LEU A 1 479 ? -28.578 -0.037 15.172 1 93.62 479 LEU A O 1
ATOM 3820 N N . PHE A 1 480 ? -26.469 0.424 15.703 1 96.12 480 PHE A N 1
ATOM 3821 C CA . PHE A 1 480 ? -26.844 1.398 16.734 1 96.12 480 PHE A CA 1
ATOM 3822 C C . PHE A 1 480 ? -27.594 2.574 16.109 1 96.12 480 PHE A C 1
ATOM 3824 O O . PHE A 1 480 ? -28.625 2.99 16.625 1 96.12 480 PHE A O 1
ATOM 3831 N N . LEU A 1 481 ? -27.062 3.1 15.008 1 95.44 481 LEU A N 1
ATOM 3832 C CA . LEU A 1 481 ? -27.688 4.234 14.336 1 95.44 481 LEU A CA 1
ATOM 3833 C C . LEU A 1 481 ? -29.047 3.855 13.773 1 95.44 481 LEU A C 1
ATOM 3835 O O . LEU A 1 481 ? -29.984 4.656 13.805 1 95.44 481 LEU A O 1
ATOM 3839 N N . LEU A 1 482 ? -29.172 2.646 13.242 1 94 482 LEU A N 1
ATOM 3840 C CA . LEU A 1 482 ? -30.453 2.178 12.742 1 94 482 LEU A CA 1
ATOM 3841 C C . LEU A 1 482 ? -31.469 2.027 13.875 1 94 482 LEU A C 1
ATOM 3843 O O . LEU A 1 482 ? -32.656 2.336 13.703 1 94 482 LEU A O 1
ATOM 3847 N N . LEU A 1 483 ? -31 1.517 14.977 1 95.69 483 LEU A N 1
ATOM 3848 C CA . LEU A 1 483 ? -31.859 1.411 16.156 1 95.69 483 LEU A CA 1
ATOM 3849 C C . LEU A 1 483 ? -32.344 2.787 16.594 1 95.69 483 LEU A C 1
ATOM 3851 O O . LEU A 1 483 ? -33.5 2.965 16.922 1 95.69 483 LEU A O 1
ATOM 3855 N N . LEU A 1 484 ? -31.406 3.73 16.609 1 95.5 484 LEU A N 1
ATOM 3856 C CA . LEU A 1 484 ? -31.766 5.098 16.984 1 95.5 484 LEU A CA 1
ATOM 3857 C C . LEU A 1 484 ? -32.781 5.676 16.016 1 95.5 484 LEU A C 1
ATOM 3859 O O . LEU A 1 484 ? -33.75 6.336 16.422 1 95.5 484 LEU A O 1
ATOM 3863 N N . LEU A 1 485 ? -32.531 5.43 14.766 1 94.44 485 LEU A N 1
ATOM 3864 C CA . LEU A 1 485 ? -33.469 5.895 13.75 1 94.44 485 LEU A C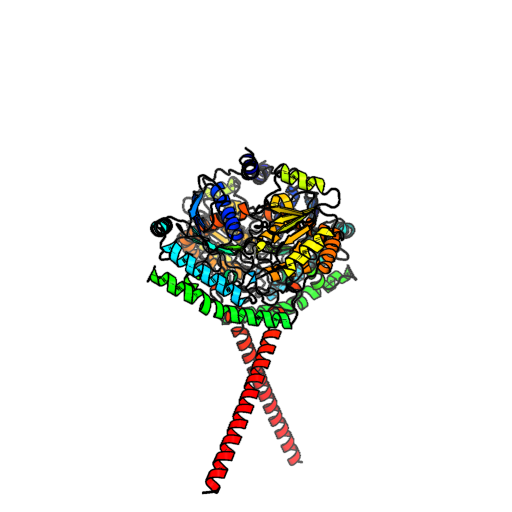A 1
ATOM 3865 C C . LEU A 1 485 ? -34.844 5.246 13.938 1 94.44 485 LEU A C 1
ATOM 3867 O O . LEU A 1 485 ? -35.875 5.91 13.805 1 94.44 485 LEU A O 1
ATOM 3871 N N . TYR A 1 486 ? -34.812 3.992 14.211 1 94.62 486 TYR A N 1
ATOM 3872 C CA . TYR A 1 486 ? -36.062 3.266 14.453 1 94.62 486 TYR A CA 1
ATOM 3873 C C . TYR A 1 486 ? -36.812 3.861 15.633 1 94.62 486 TYR A C 1
ATOM 3875 O O . TYR A 1 486 ? -38.031 4.062 15.562 1 94.62 486 TYR A O 1
ATOM 3883 N N . ILE A 1 487 ? -36.156 4.168 16.656 1 95.81 487 ILE A N 1
ATOM 3884 C CA . ILE A 1 487 ? -36.75 4.727 17.859 1 95.81 487 ILE A CA 1
ATOM 3885 C C . ILE A 1 487 ? -37.344 6.105 17.562 1 95.81 487 ILE A C 1
ATOM 3887 O O . ILE A 1 487 ? -38.469 6.414 17.953 1 95.81 487 ILE A O 1
ATOM 3891 N N . VAL A 1 488 ? -36.562 6.902 16.828 1 95 488 VAL A N 1
ATOM 3892 C CA . VAL A 1 488 ? -37.031 8.242 16.484 1 95 488 VAL A CA 1
ATOM 3893 C C . VAL A 1 488 ? -38.281 8.148 15.617 1 95 488 VAL A C 1
ATOM 3895 O O . VAL A 1 488 ? -39.219 8.898 15.82 1 95 488 VAL A O 1
ATOM 3898 N N . CYS A 1 489 ? -38.25 7.25 14.703 1 94.75 489 CYS A N 1
ATOM 3899 C CA . CYS A 1 489 ? -39.406 7.082 13.828 1 94.75 489 CYS A CA 1
ATOM 3900 C C . CYS A 1 489 ? -40.625 6.594 14.617 1 94.75 489 CYS A C 1
ATOM 3902 O O . CYS A 1 489 ? -41.75 7.062 14.398 1 94.75 489 CYS A O 1
ATOM 3904 N N . ARG A 1 490 ? -40.438 5.707 15.477 1 94.56 490 ARG A N 1
ATOM 3905 C CA . ARG A 1 490 ? -41.5 5.168 16.297 1 94.56 490 ARG A CA 1
ATOM 3906 C C . ARG A 1 490 ? -42.094 6.238 17.219 1 94.56 490 ARG A C 1
ATOM 3908 O O . ARG A 1 490 ? -43.312 6.32 17.391 1 94.56 490 ARG A O 1
ATOM 3915 N N . LEU A 1 491 ? -41.219 6.996 17.766 1 95 491 LEU A N 1
ATOM 3916 C CA . LEU A 1 491 ? -41.656 8.078 18.656 1 95 491 LEU A CA 1
ATOM 3917 C C . LEU A 1 491 ? -42.406 9.148 17.859 1 95 491 LEU A C 1
ATOM 3919 O O . LEU A 1 491 ? -43.438 9.672 18.328 1 95 491 LEU A O 1
ATOM 3923 N N . SER A 1 492 ? -41.875 9.453 16.781 1 94.25 492 SER A N 1
ATOM 3924 C CA . SER A 1 492 ? -42.531 10.422 15.922 1 94.25 492 SER A CA 1
ATOM 3925 C C . SER A 1 492 ? -43.938 9.922 15.508 1 94.25 492 SER A C 1
ATOM 3927 O O . SER A 1 492 ? -44.875 10.688 15.484 1 94.25 492 SER A O 1
ATOM 3929 N N . ALA A 1 493 ? -43.969 8.688 15.141 1 93.75 493 ALA A N 1
ATOM 3930 C CA . ALA A 1 493 ? -45.25 8.086 14.773 1 93.75 493 ALA A CA 1
ATOM 3931 C C . ALA A 1 493 ? -46.188 8.102 15.961 1 93.75 493 ALA A C 1
ATOM 3933 O O . ALA A 1 493 ? -47.406 8.367 15.789 1 93.75 493 ALA A O 1
ATOM 3934 N N . TYR A 1 494 ? -45.688 7.754 17.047 1 91.88 494 TYR A N 1
ATOM 3935 C CA . TYR A 1 494 ? -46.5 7.766 18.266 1 91.88 494 TYR A CA 1
ATOM 3936 C C . TYR A 1 494 ? -47.031 9.156 18.531 1 91.88 494 TYR A C 1
ATOM 3938 O O . TYR A 1 494 ? -48.219 9.32 18.844 1 91.88 494 TYR A O 1
ATOM 3946 N N . PHE A 1 495 ? -46.188 10.148 18.375 1 93.19 495 PHE A N 1
ATOM 3947 C CA . PHE A 1 495 ? -46.594 11.531 18.625 1 93.19 495 PHE A CA 1
ATOM 3948 C C . PHE A 1 495 ? -47.594 12 17.594 1 93.19 495 PHE A C 1
ATOM 3950 O O . PHE A 1 495 ? -48.562 12.703 17.922 1 93.19 495 PHE A O 1
ATOM 3957 N N . LEU A 1 496 ? -47.375 11.641 16.438 1 93.38 496 LEU A N 1
ATOM 3958 C CA . LEU A 1 496 ? -48.281 12.008 15.375 1 93.38 496 LEU A CA 1
ATOM 3959 C C . LEU A 1 496 ? -49.656 11.359 15.594 1 93.38 496 LEU A C 1
ATOM 3961 O O . LEU A 1 496 ? -50.688 11.984 15.367 1 93.38 496 LEU A O 1
ATOM 3965 N N . ARG A 1 497 ? -49.625 10.164 15.969 1 92.44 497 ARG A N 1
ATOM 3966 C CA . ARG A 1 497 ? -50.875 9.461 16.266 1 92.44 497 ARG A CA 1
ATOM 3967 C C . ARG A 1 497 ? -51.594 10.078 17.453 1 92.44 497 ARG A C 1
ATOM 3969 O O . ARG A 1 497 ? -52.812 10.211 17.453 1 92.44 497 ARG A O 1
ATOM 3976 N N . ALA A 1 498 ? -50.812 10.492 18.422 1 91.88 498 ALA A N 1
ATOM 3977 C CA . ALA A 1 498 ? -51.406 11.109 19.609 1 91.88 498 ALA A CA 1
ATOM 3978 C C . ALA A 1 498 ? -52.031 12.461 19.281 1 91.88 498 ALA A C 1
ATOM 3980 O O . ALA A 1 498 ? -53.094 12.789 19.781 1 91.88 498 ALA A O 1
ATOM 3981 N N . ILE A 1 499 ? -51.344 13.172 18.5 1 91.81 499 ILE A N 1
ATOM 3982 C CA . ILE A 1 499 ? -51.844 14.461 18.062 1 91.81 499 ILE A CA 1
ATOM 3983 C C . ILE A 1 499 ? -53.094 14.258 17.203 1 91.81 499 ILE A C 1
ATOM 3985 O O . ILE A 1 499 ? -54.094 14.977 17.375 1 91.81 499 ILE A O 1
ATOM 3989 N N . GLY A 1 500 ? -53 13.281 16.344 1 90 500 GLY A N 1
ATOM 3990 C CA . GLY A 1 500 ? -54.156 12.953 15.531 1 90 500 GLY A CA 1
ATOM 3991 C C . GLY A 1 500 ? -55.375 12.555 16.359 1 90 500 GLY A C 1
ATOM 3992 O O . GLY A 1 500 ? -56.5 13 16.078 1 90 500 GLY A O 1
ATOM 3993 N N . ARG A 1 501 ? -55.188 11.812 17.359 1 90.94 501 ARG A N 1
ATOM 3994 C CA . ARG A 1 501 ? -56.281 11.375 18.234 1 90.94 501 ARG A CA 1
ATOM 3995 C C . ARG A 1 501 ? -56.875 12.555 19 1 90.94 501 ARG A C 1
ATOM 3997 O O . ARG A 1 501 ? -58.062 12.648 19.188 1 90.94 501 ARG A O 1
ATOM 4004 N N . ARG A 1 502 ? -55.969 13.477 19.359 1 89.44 502 ARG A N 1
ATOM 4005 C CA . ARG A 1 502 ? -56.406 14.656 20.109 1 89.44 502 ARG A CA 1
ATOM 4006 C C . ARG A 1 502 ? -57.219 15.602 19.219 1 89.44 502 ARG A C 1
ATOM 4008 O O . ARG A 1 502 ? -58.25 16.141 19.641 1 89.44 502 ARG A O 1
ATOM 4015 N N . VAL A 1 503 ? -56.781 15.695 18.047 1 89.81 503 VAL A N 1
ATOM 4016 C CA . VAL A 1 503 ? -57.438 16.578 17.094 1 89.81 503 VAL A CA 1
ATOM 4017 C C . VAL A 1 503 ? -58.781 15.969 16.703 1 89.81 503 VAL A C 1
ATOM 4019 O O . VAL A 1 503 ? -59.812 16.688 16.609 1 89.81 503 VAL A O 1
ATOM 4022 N N . PHE A 1 504 ? -58.844 14.672 16.516 1 86.69 504 PHE A N 1
ATOM 4023 C CA . PHE A 1 504 ? -60.062 13.984 16.141 1 86.69 504 PHE A CA 1
ATOM 4024 C C . PHE A 1 504 ? -61.062 14 17.312 1 86.69 504 PHE A C 1
ATOM 4026 O O . PHE A 1 504 ? -62.281 14.117 17.094 1 86.69 504 PHE A O 1
ATOM 4033 N N . ARG A 1 505 ? -60.594 13.961 18.484 1 83.19 505 ARG A N 1
ATOM 4034 C CA . ARG A 1 505 ? -61.469 14.016 19.656 1 83.19 505 ARG A CA 1
ATOM 4035 C C . ARG A 1 505 ? -62.062 15.414 19.844 1 83.19 505 ARG A C 1
ATOM 4037 O O . ARG A 1 505 ? -63.219 15.562 20.234 1 83.19 505 ARG A O 1
ATOM 4044 N N . ILE A 1 506 ? -61.375 16.359 19.531 1 80.38 506 ILE A N 1
ATOM 4045 C CA . ILE A 1 506 ? -61.844 17.734 19.656 1 80.38 506 ILE A CA 1
ATOM 4046 C C . ILE A 1 506 ? -62.906 18.031 18.594 1 80.38 506 ILE A C 1
ATOM 4048 O O . ILE A 1 506 ? -63.906 18.656 18.891 1 80.38 506 ILE A O 1
ATOM 4052 N N . ASN A 1 507 ? -62.781 17.484 17.469 1 78.12 507 ASN A N 1
ATOM 4053 C CA . ASN A 1 507 ? -63.75 17.703 16.391 1 78.12 507 ASN A CA 1
ATOM 4054 C C . ASN A 1 507 ? -65.062 16.953 16.641 1 78.12 507 ASN A C 1
ATOM 4056 O O . ASN A 1 507 ? -66.125 17.438 16.328 1 78.12 507 ASN A O 1
ATOM 4060 N N . LYS A 1 508 ? -64.938 15.867 17.219 1 72.88 508 LYS A N 1
ATOM 4061 C CA . LYS A 1 508 ? -66.125 15.125 17.562 1 72.88 508 LYS A CA 1
ATOM 4062 C C . LYS A 1 508 ? -66.938 15.82 18.688 1 72.88 508 LYS A C 1
ATOM 4064 O O . LYS A 1 508 ? -68.125 15.82 18.688 1 72.88 508 LYS A O 1
ATOM 4069 N N . ARG A 1 509 ? -66.438 16.453 19.516 1 70.06 509 ARG A N 1
ATOM 4070 C CA . ARG A 1 509 ? -67.125 17.188 20.609 1 70.06 509 ARG A CA 1
ATOM 4071 C C . ARG A 1 509 ? -67.75 18.469 20.094 1 70.06 509 ARG A C 1
ATOM 4073 O O . ARG A 1 509 ? -68.812 18.859 20.547 1 70.06 509 ARG A O 1
ATOM 4080 N N . LYS A 1 510 ? -67.312 18.969 19.156 1 74.12 510 LYS A N 1
ATOM 4081 C CA . LYS A 1 510 ? -67.875 20.172 18.547 1 74.12 510 LYS A CA 1
ATOM 4082 C C . LYS A 1 510 ? -69.125 19.812 17.734 1 74.12 510 LYS A C 1
ATOM 4084 O O . LYS A 1 510 ? -70.062 20.562 17.688 1 74.12 510 LYS A O 1
ATOM 4089 N N . LEU A 1 511 ? -69.188 18.641 17.172 1 73.5 511 LEU A N 1
ATOM 4090 C CA . LEU A 1 511 ? -70.312 18.203 16.391 1 73.5 511 LEU A CA 1
ATOM 4091 C C . LEU A 1 511 ? -71.5 17.797 17.297 1 73.5 511 LEU A C 1
ATOM 4093 O O . LEU A 1 511 ? -72.625 17.891 16.891 1 73.5 511 LEU A O 1
ATOM 4097 N N . LYS A 1 512 ? -71.062 17.422 18.359 1 63.66 512 LYS A N 1
ATOM 4098 C CA . LYS A 1 512 ? -72.188 17.062 19.266 1 63.66 512 LYS A CA 1
ATOM 4099 C C . LYS A 1 512 ? -72.75 18.297 19.922 1 63.66 512 LYS A C 1
ATOM 4101 O O . LYS A 1 512 ? -73.875 18.234 20.484 1 63.66 512 LYS A O 1
ATOM 4106 N N . THR A 1 513 ? -72.25 19.422 20.062 1 68.5 513 THR A N 1
ATOM 4107 C CA . THR A 1 513 ? -72.75 20.656 20.672 1 68.5 513 THR A CA 1
ATOM 4108 C C . THR A 1 513 ? -73.438 21.516 19.609 1 68.5 513 THR A C 1
ATOM 4110 O O . THR A 1 513 ? -74.125 22.484 19.953 1 68.5 513 THR A O 1
ATOM 4113 N N . ARG A 1 514 ? -73.5 21.078 18.391 1 47.22 514 ARG A N 1
ATOM 4114 C CA . ARG A 1 514 ? -74.375 21.734 17.438 1 47.22 514 ARG A CA 1
ATOM 4115 C C . ARG A 1 514 ? -75.625 20.891 17.188 1 47.22 514 ARG A C 1
ATOM 4117 O O . ARG A 1 514 ? -75.5 19.688 16.969 1 47.22 514 ARG A O 1
ATOM 4124 N N . MET B 1 1 ? 26.172 34.688 -0.669 1 23.2 1 MET B N 1
ATOM 4125 C CA . MET B 1 1 ? 27.094 33.625 -0.994 1 23.2 1 MET B CA 1
ATOM 4126 C C . MET B 1 1 ? 26.672 32.312 -0.334 1 23.2 1 MET B C 1
ATOM 4128 O O . MET B 1 1 ? 27.125 31.234 -0.73 1 23.2 1 MET B O 1
ATOM 4132 N N . ALA B 1 2 ? 26.125 32.562 0.944 1 25.3 2 ALA B N 1
ATOM 4133 C CA . ALA B 1 2 ? 25.609 31.438 1.737 1 25.3 2 ALA B CA 1
ATOM 4134 C C . ALA B 1 2 ? 24.344 30.859 1.101 1 25.3 2 ALA B C 1
ATOM 4136 O O . ALA B 1 2 ? 23.891 29.781 1.502 1 25.3 2 ALA B O 1
ATOM 4137 N N . THR B 1 3 ? 23.594 31.781 0.37 1 28.19 3 THR B N 1
ATOM 4138 C CA . THR B 1 3 ? 22.375 31.328 -0.277 1 28.19 3 THR B CA 1
ATOM 4139 C C . THR B 1 3 ? 22.656 30.219 -1.268 1 28.19 3 THR B C 1
ATOM 4141 O O . THR B 1 3 ? 21.812 29.359 -1.511 1 28.19 3 THR B O 1
ATOM 4144 N N . LEU B 1 4 ? 23.875 30.359 -1.922 1 30.03 4 LEU B N 1
ATOM 4145 C CA . LEU B 1 4 ? 24.297 29.484 -3.006 1 30.03 4 LEU B CA 1
ATOM 4146 C C . LEU B 1 4 ? 24.703 28.109 -2.469 1 30.03 4 LEU B C 1
ATOM 4148 O O . LEU B 1 4 ? 24.5 27.094 -3.139 1 30.03 4 LEU B O 1
ATOM 4152 N N . THR B 1 5 ? 25.297 28.141 -1.217 1 29.7 5 THR B N 1
ATOM 4153 C CA . THR B 1 5 ? 25.984 26.938 -0.762 1 29.7 5 THR B CA 1
ATOM 4154 C C . THR B 1 5 ? 24.969 25.891 -0.304 1 29.7 5 THR B C 1
ATOM 4156 O O . THR B 1 5 ? 25.172 24.688 -0.529 1 29.7 5 THR B O 1
ATOM 4159 N N . SER B 1 6 ? 23.922 26.344 0.391 1 30.42 6 SER B N 1
ATOM 4160 C CA . SER B 1 6 ? 23.016 25.344 0.949 1 30.42 6 SER B CA 1
ATOM 4161 C C . SER B 1 6 ? 22.25 24.609 -0.152 1 30.42 6 SER B C 1
ATOM 4163 O O . SER B 1 6 ? 21.625 23.578 0.1 1 30.42 6 SER B O 1
ATOM 4165 N N . LEU B 1 7 ? 22.078 25.234 -1.355 1 33 7 LEU B N 1
ATOM 4166 C CA . LEU B 1 7 ? 21.547 24.609 -2.561 1 33 7 LEU B CA 1
ATOM 4167 C C . LEU B 1 7 ? 22.484 23.516 -3.053 1 33 7 LEU B C 1
ATOM 4169 O O . LEU B 1 7 ? 22.047 22.5 -3.586 1 33 7 LEU B O 1
ATOM 4173 N N . ILE B 1 8 ? 23.781 23.625 -2.658 1 33.06 8 ILE B N 1
ATOM 4174 C CA . ILE B 1 8 ? 24.797 22.734 -3.199 1 33.06 8 ILE B CA 1
ATOM 4175 C C . ILE B 1 8 ? 24.656 21.344 -2.566 1 33.06 8 ILE B C 1
ATOM 4177 O O . ILE B 1 8 ? 24.766 20.328 -3.256 1 33.06 8 ILE B O 1
ATOM 4181 N N . LEU B 1 9 ? 24.359 21.297 -1.219 1 33 9 LEU B N 1
ATOM 4182 C CA . LEU B 1 9 ? 24.438 20 -0.569 1 33 9 LEU B CA 1
ATOM 4183 C C . LEU B 1 9 ? 23.203 19.156 -0.88 1 33 9 LEU B C 1
ATOM 4185 O O . LEU B 1 9 ? 23.234 17.938 -0.77 1 33 9 LEU B O 1
ATOM 4189 N N . ILE B 1 10 ? 22.016 19.75 -1.074 1 37.06 10 ILE B N 1
ATOM 4190 C CA . ILE B 1 10 ? 20.922 18.953 -1.631 1 37.06 10 ILE B CA 1
ATOM 4191 C C . ILE B 1 10 ? 21.359 18.328 -2.953 1 37.06 10 ILE B C 1
ATOM 4193 O O . ILE B 1 10 ? 20.891 17.25 -3.318 1 37.06 10 ILE B O 1
ATOM 4197 N N . LEU B 1 11 ? 22.391 18.953 -3.633 1 35 11 LEU B N 1
ATOM 4198 C CA . LEU B 1 11 ? 22.906 18.562 -4.941 1 35 11 LEU B CA 1
ATOM 4199 C C . LEU B 1 11 ? 23.641 17.234 -4.863 1 35 11 LEU B C 1
ATOM 4201 O O . LEU B 1 11 ? 23.578 16.438 -5.801 1 35 11 LEU B O 1
ATOM 4205 N N . LEU B 1 12 ? 24.406 17.016 -3.732 1 34.75 12 LEU B N 1
ATOM 4206 C CA . LEU B 1 12 ? 25.375 15.922 -3.838 1 34.75 12 LEU B CA 1
ATOM 4207 C C . LEU B 1 12 ? 24.656 14.578 -3.773 1 34.75 12 LEU B C 1
ATOM 4209 O O . LEU B 1 12 ? 25.172 13.578 -4.297 1 34.75 12 LEU B O 1
ATOM 4213 N N . SER B 1 13 ? 23.609 14.508 -2.947 1 35.09 13 SER B N 1
ATOM 4214 C CA . SER B 1 13 ? 23.125 13.133 -2.854 1 35.09 13 SER B CA 1
ATOM 4215 C C . SER B 1 13 ? 22.359 12.734 -4.109 1 35.09 13 SER B C 1
ATOM 4217 O O . SER B 1 13 ? 21.828 11.625 -4.191 1 35.09 13 SER B O 1
ATOM 4219 N N . VAL B 1 14 ? 21.875 13.758 -4.891 1 37.38 14 VAL B N 1
ATOM 4220 C CA . VAL B 1 14 ? 21.406 13.281 -6.184 1 37.38 14 VAL B CA 1
ATOM 4221 C C . VAL B 1 14 ? 22.578 12.711 -6.988 1 37.38 14 VAL B C 1
ATOM 4223 O O . VAL B 1 14 ? 23.312 13.453 -7.637 1 37.38 14 VAL B O 1
ATOM 4226 N N . SER B 1 15 ? 23.625 12.125 -6.418 1 33.25 15 SER B N 1
ATOM 4227 C CA . SER B 1 15 ? 24.594 11.484 -7.312 1 33.25 15 SER B CA 1
ATOM 4228 C C . SER B 1 15 ? 23.906 10.945 -8.562 1 33.25 15 SER B C 1
ATOM 4230 O O . SER B 1 15 ? 22.703 10.68 -8.555 1 33.25 15 SER B O 1
ATOM 4232 N N . LEU B 1 16 ? 24.781 10.867 -9.695 1 33.03 16 LEU B N 1
ATOM 4233 C CA . LEU B 1 16 ? 24.812 10.555 -11.117 1 33.03 16 LEU B CA 1
ATOM 4234 C C . LEU B 1 16 ? 24.219 9.172 -11.391 1 33.03 16 LEU B C 1
ATOM 4236 O O . LEU B 1 16 ? 24.969 8.211 -11.594 1 33.03 16 LEU B O 1
ATOM 4240 N N . PHE B 1 17 ? 23.531 8.641 -10.57 1 34.59 17 PHE B N 1
ATOM 4241 C CA . PHE B 1 17 ? 23.141 7.469 -11.328 1 34.59 17 PHE B CA 1
ATOM 4242 C C . PHE B 1 17 ? 22.469 7.875 -12.641 1 34.59 17 PHE B C 1
ATOM 4244 O O . PHE B 1 17 ? 21.266 8.164 -12.664 1 34.59 17 PHE B O 1
ATOM 4251 N N . HIS B 1 18 ? 23.203 8.68 -13.477 1 34.78 18 HIS B N 1
ATOM 4252 C CA . HIS B 1 18 ? 22.875 8.797 -14.898 1 34.78 18 HIS B CA 1
ATOM 4253 C C . HIS B 1 18 ? 22.594 7.434 -15.508 1 34.78 18 HIS B C 1
ATOM 4255 O O . HIS B 1 18 ? 23.516 6.68 -15.82 1 34.78 18 HIS B O 1
ATOM 4261 N N . SER B 1 19 ? 21.891 6.594 -14.945 1 36.31 19 SER B N 1
ATOM 4262 C CA . SER B 1 19 ? 21.562 5.715 -16.062 1 36.31 19 SER B CA 1
ATOM 4263 C C . SER B 1 19 ? 21.266 6.52 -17.328 1 36.31 19 SER B C 1
ATOM 4265 O O . SER B 1 19 ? 20.547 7.523 -17.266 1 36.31 19 SER B O 1
ATOM 4267 N N . ASN B 1 20 ? 22.125 6.703 -18.234 1 38.69 20 ASN B N 1
ATOM 4268 C CA . ASN B 1 20 ? 22.016 7.164 -19.609 1 38.69 20 ASN B CA 1
ATOM 4269 C C . ASN B 1 20 ? 20.609 6.945 -20.172 1 38.69 20 ASN B C 1
ATOM 4271 O O . ASN B 1 20 ? 20.422 6.828 -21.375 1 38.69 20 ASN B O 1
ATOM 4275 N N . ASN B 1 21 ? 19.672 6.398 -19.453 1 45.25 21 ASN B N 1
ATOM 4276 C CA . ASN B 1 21 ? 18.422 6.383 -20.219 1 45.25 21 ASN B CA 1
ATOM 4277 C C . ASN B 1 21 ? 17.922 7.793 -20.516 1 45.25 21 ASN B C 1
ATOM 4279 O O . ASN B 1 21 ? 17.719 8.594 -19.609 1 45.25 21 ASN B O 1
ATOM 4283 N N . VAL B 1 22 ? 18.344 8.461 -21.531 1 48.47 22 VAL B N 1
ATOM 4284 C CA . VAL B 1 22 ? 17.75 9.656 -22.125 1 48.47 22 VAL B CA 1
ATOM 4285 C C . VAL B 1 22 ? 16.312 9.812 -21.641 1 48.47 22 VAL B C 1
ATOM 4287 O O . VAL B 1 22 ? 15.406 9.125 -22.141 1 48.47 22 VAL B O 1
ATOM 4290 N N . THR B 1 23 ? 16.125 9.898 -20.344 1 62.5 23 THR B N 1
ATOM 4291 C CA . THR B 1 23 ? 14.75 10.086 -19.875 1 62.5 23 THR B CA 1
ATOM 4292 C C . THR B 1 23 ? 14.109 11.297 -20.547 1 62.5 23 THR B C 1
ATOM 4294 O O . THR B 1 23 ? 14.742 12.344 -20.703 1 62.5 23 THR B O 1
ATOM 4297 N N . GLN B 1 24 ? 13.164 11.109 -21.391 1 81.5 24 GLN B N 1
ATOM 4298 C CA . GLN B 1 24 ? 12.297 12.102 -22.031 1 81.5 24 GLN B CA 1
ATOM 4299 C C . GLN B 1 24 ? 11.875 13.18 -21.031 1 81.5 24 GLN B C 1
ATOM 4301 O O . GLN B 1 24 ? 11.492 12.875 -19.906 1 81.5 24 GLN B O 1
ATOM 4306 N N . ALA B 1 25 ? 12.312 14.398 -21.219 1 94.44 25 ALA B N 1
ATOM 4307 C CA . ALA B 1 25 ? 11.898 15.555 -20.422 1 94.44 25 ALA B CA 1
ATOM 4308 C C . ALA B 1 25 ? 10.406 15.828 -20.594 1 94.44 25 ALA B C 1
ATOM 4310 O O . ALA B 1 25 ? 9.93 16.047 -21.703 1 94.44 25 ALA B O 1
ATOM 4311 N N . TYR B 1 26 ? 9.719 15.758 -19.5 1 98.06 26 TYR B N 1
ATOM 4312 C CA . TYR B 1 26 ? 8.273 15.984 -19.531 1 98.06 26 TYR B CA 1
ATOM 4313 C C . TYR B 1 26 ? 7.945 17.438 -19.188 1 98.06 26 TYR B C 1
ATOM 4315 O O . TYR B 1 26 ? 8.742 18.125 -18.547 1 98.06 26 TYR B O 1
ATOM 4323 N N . LYS B 1 27 ? 6.859 17.938 -19.703 1 98.56 27 LYS B N 1
ATOM 4324 C CA . LYS B 1 27 ? 6.281 19.219 -19.344 1 98.56 27 LYS B CA 1
ATOM 4325 C C . LYS B 1 27 ? 5.172 19.047 -18.312 1 98.56 27 LYS B C 1
ATOM 4327 O O . LYS B 1 27 ? 4.145 18.438 -18.594 1 98.56 27 LYS B O 1
ATOM 4332 N N . ILE B 1 28 ? 5.375 19.625 -17.109 1 98.81 28 ILE B N 1
ATOM 4333 C CA . ILE B 1 28 ? 4.473 19.344 -16 1 98.81 28 ILE B CA 1
ATOM 4334 C C . ILE B 1 28 ? 3.977 20.656 -15.406 1 98.81 28 ILE B C 1
ATOM 4336 O O . ILE B 1 28 ? 4.762 21.578 -15.18 1 98.81 28 ILE B O 1
ATOM 4340 N N . LEU B 1 29 ? 2.689 20.766 -15.164 1 98.81 29 LEU B N 1
ATOM 4341 C CA . LEU B 1 29 ? 2.07 21.922 -14.531 1 98.81 29 LEU B CA 1
ATOM 4342 C C . LEU B 1 29 ? 1.624 21.594 -13.109 1 98.81 29 LEU B C 1
ATOM 4344 O O . LEU B 1 29 ? 0.813 20.688 -12.898 1 98.81 29 LEU B O 1
ATOM 4348 N N . LEU B 1 30 ? 2.197 22.234 -12.172 1 98.69 30 LEU B N 1
ATOM 4349 C CA . LEU B 1 30 ? 1.696 22.219 -10.797 1 98.69 30 LEU B CA 1
ATOM 4350 C C . LEU B 1 30 ? 0.923 23.5 -10.484 1 98.69 30 LEU B C 1
ATOM 4352 O O . LEU B 1 30 ? 1.344 24.594 -10.867 1 98.69 30 LEU B O 1
ATOM 4356 N N . SER B 1 31 ? -0.217 23.344 -9.844 1 98.25 31 SER B N 1
ATOM 4357 C CA . SER B 1 31 ? -1.027 24.531 -9.547 1 98.25 31 SER B CA 1
ATOM 4358 C C . SER B 1 31 ? -1.604 24.453 -8.141 1 98.25 31 SER B C 1
ATOM 4360 O O . SER B 1 31 ? -2.355 23.547 -7.812 1 98.25 31 SER B O 1
ATOM 4362 N N . VAL B 1 32 ? -1.291 25.438 -7.289 1 97.31 32 VAL B N 1
ATOM 4363 C CA . VAL B 1 32 ? -1.801 25.547 -5.922 1 97.31 32 VAL B CA 1
ATOM 4364 C C . VAL B 1 32 ? -2.143 27 -5.602 1 97.31 32 VAL B C 1
ATOM 4366 O O . VAL B 1 32 ? -1.614 27.562 -4.645 1 97.31 32 VAL B O 1
ATOM 4369 N N . PRO B 1 33 ? -3.123 27.547 -6.289 1 96.31 33 PRO B N 1
ATOM 4370 C CA . PRO B 1 33 ? -3.416 28.969 -6.121 1 96.31 33 PRO B CA 1
ATOM 4371 C C . PRO B 1 33 ? -4.137 29.266 -4.812 1 96.31 33 PRO B C 1
ATOM 4373 O O . PRO B 1 33 ? -3.969 30.359 -4.25 1 96.31 33 PRO B O 1
ATOM 4376 N N . VAL B 1 34 ? -5.082 28.391 -4.41 1 93.38 34 VAL B N 1
ATOM 4377 C CA . VAL B 1 34 ? -5.625 28.516 -3.061 1 93.38 34 VAL B CA 1
ATOM 4378 C C . VAL B 1 34 ? -4.652 27.906 -2.053 1 93.38 34 VAL B C 1
ATOM 4380 O O . VAL B 1 34 ? -4.617 26.688 -1.88 1 93.38 34 VAL B O 1
ATOM 4383 N N . SER B 1 35 ? -3.924 28.812 -1.465 1 86.81 35 SER B N 1
ATOM 4384 C CA . SER B 1 35 ? -2.746 28.281 -0.782 1 86.81 35 SER B CA 1
ATOM 4385 C C . SER B 1 35 ? -2.455 29.062 0.499 1 86.81 35 SER B C 1
ATOM 4387 O O . SER B 1 35 ? -3.125 30.047 0.796 1 86.81 35 SER B O 1
ATOM 4389 N N . CYS B 1 36 ? -1.74 28.469 1.345 1 84.69 36 CYS B N 1
ATOM 4390 C CA . CYS B 1 36 ? -0.962 29.109 2.402 1 84.69 36 CYS B CA 1
ATOM 4391 C C . CYS B 1 36 ? 0.526 28.828 2.227 1 84.69 36 CYS B C 1
ATOM 4393 O O . CYS B 1 36 ? 0.919 28.062 1.343 1 84.69 36 CYS B O 1
ATOM 4395 N N . ARG B 1 37 ? 1.345 29.5 2.914 1 85.31 37 ARG B N 1
ATOM 4396 C CA . ARG B 1 37 ? 2.789 29.406 2.729 1 85.31 37 ARG B CA 1
ATOM 4397 C C . ARG B 1 37 ? 3.246 27.953 2.82 1 85.31 37 ARG B C 1
ATOM 4399 O O . ARG B 1 37 ? 4.113 27.516 2.059 1 85.31 37 ARG B O 1
ATOM 4406 N N . SER B 1 38 ? 2.662 27.203 3.666 1 87.62 38 SER B N 1
ATOM 4407 C CA . SER B 1 38 ? 3.043 25.812 3.848 1 87.62 38 SER B CA 1
ATOM 4408 C C . SER B 1 38 ? 2.736 24.984 2.602 1 87.62 38 SER B C 1
ATOM 4410 O O . SER B 1 38 ? 3.547 24.156 2.182 1 87.62 38 SER B O 1
ATOM 4412 N N . LEU B 1 39 ? 1.585 25.203 2.023 1 92 39 LEU B N 1
ATOM 4413 C CA . LEU B 1 39 ? 1.205 24.484 0.813 1 92 39 LEU B CA 1
ATOM 4414 C C . LEU B 1 39 ? 2.084 24.906 -0.363 1 92 39 LEU B C 1
ATOM 4416 O O . LEU B 1 39 ? 2.473 24.062 -1.176 1 92 39 LEU B O 1
ATOM 4420 N N . HIS B 1 40 ? 2.305 26.188 -0.382 1 93.38 40 HIS B N 1
ATOM 4421 C CA . HIS B 1 40 ? 3.232 26.688 -1.394 1 93.38 40 HIS B CA 1
ATOM 4422 C C . HIS B 1 40 ? 4.586 25.984 -1.288 1 93.38 40 HIS B C 1
ATOM 4424 O O . HIS B 1 40 ? 5.152 25.562 -2.301 1 93.38 40 HIS B O 1
ATOM 4430 N N . ASN B 1 41 ? 5.102 25.828 -0.097 1 92.81 41 ASN B N 1
ATOM 4431 C CA . ASN B 1 41 ? 6.395 25.188 0.121 1 92.81 41 ASN B CA 1
ATOM 4432 C C . ASN B 1 41 ? 6.371 23.719 -0.303 1 92.81 41 ASN B C 1
ATOM 4434 O O . ASN B 1 41 ? 7.336 23.219 -0.884 1 92.81 41 ASN B O 1
ATOM 4438 N N . LEU B 1 42 ? 5.328 23.047 0.021 1 95.62 42 LEU B N 1
ATOM 4439 C CA . LEU B 1 42 ? 5.176 21.641 -0.363 1 95.62 42 LEU B CA 1
ATOM 4440 C C . LEU B 1 42 ? 5.215 21.484 -1.879 1 95.62 42 LEU B C 1
ATOM 4442 O O . LEU B 1 42 ? 5.984 20.688 -2.404 1 95.62 42 LEU B O 1
ATOM 4446 N N . PHE B 1 43 ? 4.43 22.266 -2.57 1 97.62 43 PHE B N 1
ATOM 4447 C CA . PHE B 1 43 ? 4.363 22.172 -4.023 1 97.62 43 PHE B CA 1
ATOM 4448 C C . PHE B 1 43 ? 5.684 22.609 -4.656 1 97.62 43 PHE B C 1
ATOM 4450 O O . PHE B 1 43 ? 6.102 22.047 -5.672 1 97.62 43 PHE B O 1
ATOM 4457 N N . THR B 1 44 ? 6.289 23.594 -4.051 1 97.38 44 THR B N 1
ATOM 4458 C CA . THR B 1 44 ? 7.594 24.016 -4.539 1 97.38 44 THR B CA 1
ATOM 4459 C C . THR B 1 44 ? 8.609 22.891 -4.441 1 97.38 44 THR B C 1
ATOM 4461 O O . THR B 1 44 ? 9.438 22.703 -5.34 1 97.38 44 THR B O 1
ATOM 4464 N N . SER B 1 45 ? 8.555 22.141 -3.354 1 97.56 45 SER B N 1
ATOM 4465 C CA . SER B 1 45 ? 9.469 21.016 -3.164 1 97.56 45 SER B CA 1
ATOM 4466 C C . SER B 1 45 ? 9.266 19.953 -4.238 1 97.56 45 SER B C 1
ATOM 4468 O O . SER B 1 45 ? 10.234 19.422 -4.77 1 97.56 45 SER B O 1
ATOM 4470 N N . VAL B 1 46 ? 8.055 19.656 -4.578 1 98.5 46 VAL B N 1
ATOM 4471 C CA . VAL B 1 46 ? 7.758 18.688 -5.629 1 98.5 46 VAL B CA 1
ATOM 4472 C C . VAL B 1 46 ? 8.227 19.234 -6.977 1 98.5 46 VAL B C 1
ATOM 4474 O O . VAL B 1 46 ? 8.883 18.516 -7.746 1 98.5 46 VAL B O 1
ATOM 4477 N N . ALA B 1 47 ? 7.926 20.516 -7.23 1 98.62 47 ALA B N 1
ATOM 4478 C CA . ALA B 1 47 ? 8.305 21.156 -8.484 1 98.62 47 ALA B CA 1
ATOM 4479 C C . ALA B 1 47 ? 9.82 21.156 -8.664 1 98.62 47 ALA B C 1
ATOM 4481 O O . ALA B 1 47 ? 10.328 20.859 -9.75 1 98.62 47 ALA B O 1
ATOM 4482 N N . LEU B 1 48 ? 10.453 21.516 -7.617 1 97.94 48 LEU B N 1
ATOM 4483 C CA . LEU B 1 48 ? 11.906 21.562 -7.668 1 97.94 48 LEU B CA 1
ATOM 4484 C C . LEU B 1 48 ? 12.5 20.188 -7.91 1 97.94 48 LEU B C 1
ATOM 4486 O O . LEU B 1 48 ? 13.469 20.031 -8.664 1 97.94 48 LEU B O 1
ATOM 4490 N N . SER B 1 49 ? 11.953 19.125 -7.246 1 98 49 SER B N 1
ATOM 4491 C CA . SER B 1 49 ? 12.406 17.766 -7.453 1 98 49 SER B CA 1
ATOM 4492 C C . SER B 1 49 ? 12.273 17.359 -8.914 1 98 49 SER B C 1
ATOM 4494 O O . SER B 1 49 ? 13.172 16.719 -9.469 1 98 49 SER B O 1
ATOM 4496 N N . LEU B 1 50 ? 11.219 17.734 -9.539 1 98.5 50 LEU B N 1
ATOM 4497 C CA . LEU B 1 50 ? 10.977 17.406 -10.938 1 98.5 50 LEU B CA 1
ATOM 4498 C C . LEU B 1 50 ? 11.922 18.203 -11.844 1 98.5 50 LEU B C 1
ATOM 4500 O O . LEU B 1 50 ? 12.445 17.656 -12.82 1 98.5 50 LEU B O 1
ATOM 4504 N N . ALA B 1 51 ? 12.109 19.484 -11.5 1 98.31 51 ALA B N 1
ATOM 4505 C CA . ALA B 1 51 ? 13.023 20.312 -12.281 1 98.31 51 ALA B CA 1
ATOM 4506 C C . ALA B 1 51 ? 14.445 19.766 -12.227 1 98.31 51 ALA B C 1
ATOM 4508 O O . ALA B 1 51 ? 15.148 19.75 -13.242 1 98.31 51 ALA B O 1
ATOM 4509 N N . LEU B 1 52 ? 14.852 19.375 -11.078 1 97 52 LEU B N 1
ATOM 4510 C CA . LEU B 1 52 ? 16.188 18.797 -10.875 1 97 52 LEU B CA 1
ATOM 4511 C C . LEU B 1 52 ? 16.344 17.5 -11.656 1 97 52 LEU B C 1
ATOM 4513 O O . LEU B 1 52 ? 17.453 17.125 -12.008 1 97 52 LEU B O 1
ATOM 4517 N N . ALA B 1 53 ? 15.273 16.828 -11.914 1 97 53 ALA B N 1
ATOM 4518 C CA . ALA B 1 53 ? 15.281 15.617 -12.727 1 97 53 ALA B CA 1
ATOM 4519 C C . ALA B 1 53 ? 15.18 15.945 -14.211 1 97 53 ALA B C 1
ATOM 4521 O O . ALA B 1 53 ? 14.867 15.07 -15.023 1 97 53 ALA B O 1
ATOM 4522 N N . ASN B 1 54 ? 15.273 17.219 -14.578 1 97 54 ASN B N 1
ATOM 4523 C CA . ASN B 1 54 ? 15.398 17.719 -15.945 1 97 54 ASN B CA 1
ATOM 4524 C C . ASN B 1 54 ? 14.039 17.828 -16.641 1 97 54 ASN B C 1
ATOM 4526 O O . ASN B 1 54 ? 13.953 17.719 -17.859 1 97 54 ASN B O 1
ATOM 4530 N N . HIS B 1 55 ? 13 17.922 -15.898 1 98.38 55 HIS B N 1
ATOM 4531 C CA . HIS B 1 55 ? 11.688 18.188 -16.469 1 98.38 55 HIS B CA 1
ATOM 4532 C C . HIS B 1 55 ? 11.398 19.688 -16.531 1 98.38 55 HIS B C 1
ATOM 4534 O O . HIS B 1 55 ? 12 20.469 -15.797 1 98.38 55 HIS B O 1
ATOM 4540 N N . ASN B 1 56 ? 10.57 20.094 -17.484 1 98.38 56 ASN B N 1
ATOM 4541 C CA . ASN B 1 56 ? 10.094 21.469 -17.562 1 98.38 56 ASN B CA 1
ATOM 4542 C C . ASN B 1 56 ? 8.844 21.688 -16.703 1 98.38 56 ASN B C 1
ATOM 4544 O O . ASN B 1 56 ? 7.773 21.172 -17.031 1 98.38 56 ASN B O 1
ATOM 4548 N N . VAL B 1 57 ? 9.023 22.469 -15.664 1 98.62 57 VAL B N 1
ATOM 4549 C CA . VAL B 1 57 ? 7.973 22.531 -14.656 1 98.62 57 VAL B CA 1
ATOM 4550 C C . VAL B 1 57 ? 7.445 23.969 -14.547 1 98.62 57 VAL B C 1
ATOM 4552 O O . VAL B 1 57 ? 8.219 24.922 -14.523 1 98.62 57 VAL B O 1
ATOM 4555 N N . THR B 1 58 ? 6.188 24.125 -14.602 1 98.62 58 THR B N 1
ATOM 4556 C CA . THR B 1 58 ? 5.516 25.391 -14.305 1 98.62 58 THR B CA 1
ATOM 4557 C C . THR B 1 58 ? 4.723 25.281 -13.008 1 98.62 58 THR B C 1
ATOM 4559 O O . THR B 1 58 ? 3.965 24.344 -12.805 1 98.62 58 THR B O 1
ATOM 4562 N N . LEU B 1 59 ? 4.918 26.219 -12.109 1 98.44 59 LEU B N 1
ATOM 4563 C CA . LEU B 1 59 ? 4.211 26.25 -10.836 1 98.44 59 LEU B CA 1
ATOM 4564 C C . LEU B 1 59 ? 3.348 27.516 -10.727 1 98.44 59 LEU B C 1
ATOM 4566 O O . LEU B 1 59 ? 3.859 28.625 -10.781 1 98.44 59 LEU B O 1
ATOM 4570 N N . ILE B 1 60 ? 2.037 27.328 -10.641 1 98.19 60 ILE B N 1
ATOM 4571 C CA . ILE B 1 60 ? 1.104 28.422 -10.359 1 98.19 60 ILE B CA 1
ATOM 4572 C C . ILE B 1 60 ? 0.845 28.5 -8.859 1 98.19 60 ILE B C 1
ATOM 4574 O O . ILE B 1 60 ? 0.481 27.516 -8.227 1 98.19 60 ILE B O 1
ATOM 4578 N N . SER B 1 61 ? 1.039 29.625 -8.258 1 96.5 61 SER B N 1
ATOM 4579 C CA . SER B 1 61 ? 0.77 29.812 -6.84 1 96.5 61 SER B CA 1
ATOM 4580 C C . SER B 1 61 ? 0.371 31.266 -6.555 1 96.5 61 SER B C 1
ATOM 4582 O O . SER B 1 61 ? 0.408 32.125 -7.449 1 96.5 61 SER B O 1
ATOM 4584 N N . SER B 1 62 ? -0.127 31.5 -5.395 1 94.56 62 SER B N 1
ATOM 4585 C CA . SER B 1 62 ? -0.511 32.844 -4.98 1 94.56 62 SER B CA 1
ATOM 4586 C C . SER B 1 62 ? 0.527 33.469 -4.043 1 94.56 62 SER B C 1
ATOM 4588 O O . SER B 1 62 ? 0.25 34.438 -3.354 1 94.56 62 SER B O 1
ATOM 4590 N N . PHE B 1 63 ? 1.675 32.812 -4 1 91.75 63 PHE B N 1
ATOM 4591 C CA . PHE B 1 63 ? 2.805 33.312 -3.215 1 91.75 63 PHE B CA 1
ATOM 4592 C C . PHE B 1 63 ? 4.039 33.469 -4.094 1 91.75 63 PHE B C 1
ATOM 4594 O O . PHE B 1 63 ? 4.145 32.844 -5.152 1 91.75 63 PHE B O 1
ATOM 4601 N N . PRO B 1 64 ? 4.895 34.312 -3.652 1 90 64 PRO B N 1
ATOM 4602 C CA . PRO B 1 64 ? 6.109 34.5 -4.445 1 90 64 PRO B CA 1
ATOM 4603 C C . PRO B 1 64 ? 6.973 33.25 -4.52 1 90 64 PRO B C 1
ATOM 4605 O O . PRO B 1 64 ? 6.934 32.406 -3.611 1 90 64 PRO B O 1
ATOM 4608 N N . ALA B 1 65 ? 7.746 33.25 -5.566 1 90.25 65 ALA B N 1
ATOM 4609 C CA . ALA B 1 65 ? 8.633 32.094 -5.766 1 90.25 65 ALA B CA 1
ATOM 4610 C C . ALA B 1 65 ? 9.609 31.938 -4.602 1 90.25 65 ALA B C 1
ATOM 4612 O O . ALA B 1 65 ? 10.141 32.938 -4.102 1 90.25 65 ALA B O 1
ATOM 4613 N N . SER B 1 66 ? 9.727 30.688 -4.188 1 88.38 66 SER B N 1
ATOM 4614 C CA . SER B 1 66 ? 10.625 30.422 -3.07 1 88.38 66 SER B CA 1
ATOM 4615 C C . SER B 1 66 ? 11.812 29.578 -3.502 1 88.38 66 SER B C 1
ATOM 4617 O O . SER B 1 66 ? 12.648 29.203 -2.676 1 88.38 66 SER B O 1
ATOM 4619 N N . ALA B 1 67 ? 11.836 29.203 -4.754 1 90.56 67 ALA B N 1
ATOM 4620 C CA . ALA B 1 67 ? 12.953 28.453 -5.332 1 90.56 67 ALA B CA 1
ATOM 4621 C C . ALA B 1 67 ? 13.195 28.875 -6.777 1 90.56 67 ALA B C 1
ATOM 4623 O O . ALA B 1 67 ? 12.305 29.406 -7.441 1 90.56 67 ALA B O 1
ATOM 4624 N N . GLN B 1 68 ? 14.5 28.688 -7.195 1 92.88 68 GLN B N 1
ATOM 4625 C CA . GLN B 1 68 ? 14.859 29.031 -8.57 1 92.88 68 GLN B CA 1
ATOM 4626 C C . GLN B 1 68 ? 15.594 27.875 -9.242 1 92.88 68 GLN B C 1
ATOM 4628 O O . GLN B 1 68 ? 16.422 27.203 -8.617 1 92.88 68 GLN B O 1
ATOM 4633 N N . HIS B 1 69 ? 15.195 27.594 -10.367 1 95.94 69 HIS B N 1
ATOM 4634 C CA . HIS B 1 69 ? 15.82 26.625 -11.266 1 95.94 69 HIS B CA 1
ATOM 4635 C C . HIS B 1 69 ? 15.492 26.922 -12.719 1 95.94 69 HIS B C 1
ATOM 4637 O O . HIS B 1 69 ? 14.398 27.406 -13.031 1 95.94 69 HIS B O 1
ATOM 4643 N N . ASP B 1 70 ? 16.359 26.656 -13.586 1 96.19 70 ASP B N 1
ATOM 4644 C CA . ASP B 1 70 ? 16.203 26.984 -15 1 96.19 70 ASP B CA 1
ATOM 4645 C C . ASP B 1 70 ? 14.953 26.312 -15.578 1 96.19 70 ASP B C 1
ATOM 4647 O O . ASP B 1 70 ? 14.289 26.859 -16.453 1 96.19 70 ASP B O 1
ATOM 4651 N N . ASN B 1 71 ? 14.664 25.125 -15.078 1 97.62 71 ASN B N 1
ATOM 4652 C CA . ASN B 1 71 ? 13.539 24.359 -15.609 1 97.62 71 ASN B CA 1
ATOM 4653 C C . ASN B 1 71 ? 12.258 24.609 -14.812 1 97.62 71 ASN B C 1
ATOM 4655 O O . ASN B 1 71 ? 11.258 23.922 -15.008 1 97.62 71 ASN B O 1
ATOM 4659 N N . LEU B 1 72 ? 12.289 25.5 -13.867 1 97.94 72 LEU B N 1
ATOM 4660 C CA . LEU B 1 72 ? 11.133 25.828 -13.047 1 97.94 72 LEU B CA 1
ATOM 4661 C C . LEU B 1 72 ? 10.617 27.234 -13.344 1 97.94 72 LEU B C 1
ATOM 4663 O O . LEU B 1 72 ? 11.32 28.219 -13.102 1 97.94 72 LEU B O 1
ATOM 4667 N N . HIS B 1 73 ? 9.445 27.312 -13.891 1 97.56 73 HIS B N 1
ATOM 4668 C CA . HIS B 1 73 ? 8.797 28.578 -14.211 1 97.56 73 HIS B CA 1
ATOM 4669 C C . HIS B 1 73 ? 7.668 28.875 -13.227 1 97.56 73 HIS B C 1
ATOM 4671 O O . HIS B 1 73 ? 6.75 28.078 -13.07 1 97.56 73 HIS B O 1
ATOM 4677 N N . TYR B 1 74 ? 7.727 30.047 -12.68 1 96.81 74 TYR B N 1
ATOM 4678 C CA . TYR B 1 74 ? 6.727 30.438 -11.695 1 96.81 74 TYR B CA 1
ATOM 4679 C C . TYR B 1 74 ? 5.711 31.406 -12.305 1 96.81 74 TYR B C 1
ATOM 4681 O O . TYR B 1 74 ? 6.078 32.281 -13.086 1 96.81 74 TYR B O 1
ATOM 4689 N N . VAL B 1 75 ? 4.453 31.172 -11.992 1 97.06 75 VAL B N 1
ATOM 4690 C CA . VAL B 1 75 ? 3.377 32.094 -12.391 1 97.06 75 VAL B CA 1
ATOM 4691 C C . VAL B 1 75 ? 2.553 32.469 -11.164 1 97.06 75 VAL B C 1
ATOM 4693 O O . VAL B 1 75 ? 2.004 31.609 -10.477 1 97.06 75 VAL B O 1
ATOM 4696 N N . TYR B 1 76 ? 2.531 33.719 -10.906 1 96.62 76 TYR B N 1
ATOM 4697 C CA . TYR B 1 76 ? 1.693 34.25 -9.828 1 96.62 76 TYR B CA 1
ATOM 4698 C C . TYR B 1 76 ? 0.229 34.281 -10.25 1 96.62 76 TYR B C 1
ATOM 4700 O O . TYR B 1 76 ? -0.127 34.969 -11.211 1 96.62 76 TYR B O 1
ATOM 4708 N N . ALA B 1 77 ? -0.638 33.688 -9.562 1 96.31 77 ALA B N 1
ATOM 4709 C CA . ALA B 1 77 ? -2.006 33.406 -10 1 96.31 77 ALA B CA 1
ATOM 4710 C C . ALA B 1 77 ? -2.861 34.656 -9.953 1 96.31 77 ALA B C 1
ATOM 4712 O O . ALA B 1 77 ? -3.809 34.812 -10.727 1 96.31 77 ALA B O 1
ATOM 4713 N N . LEU B 1 78 ? -2.535 35.594 -9.008 1 94.56 78 LEU B N 1
ATOM 4714 C CA . LEU B 1 78 ? -3.494 36.625 -8.664 1 94.56 78 LEU B CA 1
ATOM 4715 C C . LEU B 1 78 ? -3.168 37.938 -9.398 1 94.56 78 LEU B C 1
ATOM 4717 O O . LEU B 1 78 ? -3.76 38.969 -9.117 1 94.56 78 LEU B O 1
ATOM 4721 N N . GLY B 1 79 ? -2.186 37.875 -10.266 1 88.94 79 GLY B N 1
ATOM 4722 C CA . GLY B 1 79 ? -1.804 39.125 -10.961 1 88.94 79 GLY B CA 1
ATOM 4723 C C . GLY B 1 79 ? -1.288 40.188 -10.031 1 88.94 79 GLY B C 1
ATOM 4724 O O . GLY B 1 79 ? -0.266 40 -9.367 1 88.94 79 GLY B O 1
ATOM 4725 N N . GLU B 1 80 ? -2.166 41.219 -9.836 1 86.44 80 GLU B N 1
ATOM 4726 C CA . GLU B 1 80 ? -1.741 42.344 -9.016 1 86.44 80 GLU B CA 1
ATOM 4727 C C . GLU B 1 80 ? -2.385 42.281 -7.633 1 86.44 80 GLU B C 1
ATOM 4729 O O . GLU B 1 80 ? -2.053 43.094 -6.754 1 86.44 80 GLU B O 1
ATOM 4734 N N . LYS B 1 81 ? -3.211 41.344 -7.535 1 89.56 81 LYS B N 1
ATOM 4735 C CA . LYS B 1 81 ? -3.92 41.25 -6.262 1 89.56 81 LYS B CA 1
ATOM 4736 C C . LYS B 1 81 ? -3.135 40.438 -5.25 1 89.56 81 LYS B C 1
ATOM 4738 O O . LYS B 1 81 ? -2.307 39.594 -5.629 1 89.56 81 LYS B O 1
ATOM 4743 N N . LYS B 1 82 ? -3.443 40.719 -4 1 88 82 LYS B N 1
ATOM 4744 C CA . LYS B 1 82 ? -2.816 39.969 -2.922 1 88 82 LYS B CA 1
ATOM 4745 C C . LYS B 1 82 ? -3.77 38.906 -2.365 1 88 82 LYS B C 1
ATOM 4747 O O . LYS B 1 82 ? -4.988 39.094 -2.395 1 88 82 LYS B O 1
ATOM 4752 N N . TYR B 1 83 ? -3.197 37.875 -1.927 1 88 83 TYR B N 1
ATOM 4753 C CA . TYR B 1 83 ? -3.992 36.844 -1.305 1 88 83 TYR B CA 1
ATOM 4754 C C . TYR B 1 83 ? -4.688 37.344 -0.049 1 88 83 TYR B C 1
ATOM 4756 O O . TYR B 1 83 ? -4.098 38.094 0.735 1 88 83 TYR B O 1
ATOM 4764 N N . PRO B 1 84 ? -5.918 36.906 0.141 1 82.06 84 PRO B N 1
ATOM 4765 C CA . PRO B 1 84 ? -6.652 37.438 1.303 1 82.06 84 PRO B CA 1
ATOM 4766 C C . PRO B 1 84 ? -6.094 36.906 2.625 1 82.06 84 PRO B C 1
ATOM 4768 O O . PRO B 1 84 ? -5.672 35.75 2.707 1 82.06 84 PRO B O 1
ATOM 4771 N N . THR B 1 85 ? -5.961 37.781 3.57 1 75.62 85 THR B N 1
ATOM 4772 C CA . THR B 1 85 ? -5.465 37.406 4.891 1 75.62 85 THR B CA 1
ATOM 4773 C C . THR B 1 85 ? -6.582 37.5 5.93 1 75.62 85 THR B C 1
ATOM 4775 O O . THR B 1 85 ? -6.945 38.562 6.379 1 75.62 85 THR B O 1
ATOM 4778 N N . ASP B 1 86 ? -7.34 36.469 6.074 1 71.88 86 ASP B N 1
ATOM 4779 C CA . ASP B 1 86 ? -8.367 36.438 7.105 1 71.88 86 ASP B CA 1
ATOM 4780 C C . ASP B 1 86 ? -7.809 35.969 8.438 1 71.88 86 ASP B C 1
ATOM 4782 O O . ASP B 1 86 ? -6.82 35.219 8.469 1 71.88 86 ASP B O 1
ATOM 4786 N N . ASN B 1 87 ? -8.32 36.562 9.484 1 72 87 ASN B N 1
ATOM 4787 C CA . ASN B 1 87 ? -7.949 36.156 10.836 1 72 87 ASN B CA 1
ATOM 4788 C C . ASN B 1 87 ? -8.617 34.844 11.227 1 72 87 ASN B C 1
ATOM 4790 O O . ASN B 1 87 ? -9.797 34.812 11.562 1 72 87 ASN B O 1
ATOM 4794 N N . ILE B 1 88 ? -7.867 33.781 11.234 1 74 88 ILE B N 1
ATOM 4795 C CA . ILE B 1 88 ? -8.406 32.438 11.453 1 74 88 ILE B CA 1
ATOM 4796 C C . ILE B 1 88 ? -8.828 32.281 12.906 1 74 88 ILE B C 1
ATOM 4798 O O . ILE B 1 88 ? -9.656 31.422 13.234 1 74 88 ILE B O 1
ATOM 4802 N N . PHE B 1 89 ? -8.25 33.062 13.828 1 74.31 89 PHE B N 1
ATOM 4803 C CA . PHE B 1 89 ? -8.602 32.969 15.242 1 74.31 89 PHE B CA 1
ATOM 4804 C C . PHE B 1 89 ? -10.039 33.406 15.477 1 74.31 89 PHE B C 1
ATOM 4806 O O . PHE B 1 89 ? -10.617 33.125 16.531 1 74.31 89 PHE B O 1
ATOM 4813 N N . GLU B 1 90 ? -10.484 34.062 14.5 1 70.06 90 GLU B N 1
ATOM 4814 C CA . GLU B 1 90 ? -11.867 34.5 14.625 1 70.06 90 GLU B CA 1
ATOM 4815 C C . GLU B 1 90 ? -12.844 33.375 14.32 1 70.06 90 GLU B C 1
ATOM 4817 O O . GLU B 1 90 ? -14.031 33.469 14.641 1 70.06 90 GLU B O 1
ATOM 4822 N N . ALA B 1 91 ? -12.273 32.375 13.68 1 68.69 91 ALA B N 1
ATOM 4823 C CA . ALA B 1 91 ? -13.109 31.203 13.406 1 68.69 91 ALA B CA 1
ATOM 4824 C C . ALA B 1 91 ? -13.344 30.406 14.68 1 68.69 91 ALA B C 1
ATOM 4826 O O . ALA B 1 91 ? -12.398 29.922 15.305 1 68.69 91 ALA B O 1
ATOM 4827 N N . GLN B 1 92 ? -14.492 30.484 15.156 1 63.47 92 GLN B N 1
ATOM 4828 C CA . GLN B 1 92 ? -14.812 29.75 16.375 1 63.47 92 GLN B CA 1
ATOM 4829 C C . GLN B 1 92 ? -15.117 28.281 16.078 1 63.47 92 GLN B C 1
ATOM 4831 O O . GLN B 1 92 ? -15.023 27.438 16.969 1 63.47 92 GLN B O 1
ATOM 4836 N N . ARG B 1 93 ? -15.789 28.094 15.102 1 73.19 93 ARG B N 1
ATOM 4837 C CA . ARG B 1 93 ? -16.188 26.75 14.711 1 73.19 93 ARG B CA 1
ATOM 4838 C C . ARG B 1 93 ? -15.531 26.344 13.398 1 73.19 93 ARG B C 1
ATOM 4840 O O . ARG B 1 93 ? -15.125 27.203 12.609 1 73.19 93 ARG B O 1
ATOM 4847 N N . GLN B 1 94 ? -15.438 25.125 13.117 1 70.88 94 GLN B N 1
ATOM 4848 C CA . GLN B 1 94 ? -14.883 24.578 11.883 1 70.88 94 GLN B CA 1
ATOM 4849 C C . GLN B 1 94 ? -15.625 25.125 10.664 1 70.88 94 GLN B C 1
ATOM 4851 O O . GLN B 1 94 ? -15.008 25.406 9.633 1 70.88 94 GLN B O 1
ATOM 4856 N N . VAL B 1 95 ? -16.859 25.297 10.812 1 73.81 95 VAL B N 1
ATOM 4857 C CA . VAL B 1 95 ? -17.672 25.766 9.695 1 73.81 95 VAL B CA 1
ATOM 4858 C C . VAL B 1 95 ? -17.234 27.172 9.297 1 73.81 95 VAL B C 1
ATOM 4860 O O . VAL B 1 95 ? -17.234 27.516 8.109 1 73.81 95 VAL B O 1
ATOM 4863 N N . ASP B 1 96 ? -16.812 27.984 10.281 1 77.31 96 ASP B N 1
ATOM 4864 C CA . ASP B 1 96 ? -16.312 29.328 10 1 77.31 96 ASP B CA 1
ATOM 4865 C C . ASP B 1 96 ? -15 29.266 9.211 1 77.31 96 ASP B C 1
ATOM 4867 O O . ASP B 1 96 ? -14.805 30.047 8.281 1 77.31 96 ASP B O 1
ATOM 4871 N N . ALA B 1 97 ? -14.273 28.359 9.586 1 75.25 97 ALA B N 1
ATOM 4872 C CA . ALA B 1 97 ? -13 28.188 8.883 1 75.25 97 ALA B CA 1
ATOM 4873 C C . ALA B 1 97 ? -13.227 27.75 7.441 1 75.25 97 ALA B C 1
ATOM 4875 O O . ALA B 1 97 ? -12.523 28.219 6.531 1 75.25 97 ALA B O 1
ATOM 4876 N N . PHE B 1 98 ? -14.211 27 7.199 1 79.06 98 PHE B N 1
ATOM 4877 C CA . PHE B 1 98 ? -14.508 26.516 5.855 1 79.06 98 PHE B CA 1
ATOM 4878 C C . PHE B 1 98 ? -15.055 27.641 4.988 1 79.06 98 PHE B C 1
ATOM 4880 O O . PHE B 1 98 ? -14.805 27.688 3.783 1 79.06 98 PHE B O 1
ATOM 4887 N N . THR B 1 99 ? -15.812 28.469 5.664 1 81.75 99 THR B N 1
ATOM 4888 C CA . THR B 1 99 ? -16.328 29.625 4.934 1 81.75 99 THR B CA 1
ATOM 4889 C C . THR B 1 99 ? -15.188 30.531 4.492 1 81.75 99 THR B C 1
ATOM 4891 O O . THR B 1 99 ? -15.211 31.078 3.385 1 81.75 99 THR B O 1
ATOM 4894 N N . ILE B 1 100 ? -14.273 30.641 5.352 1 82.12 100 ILE B N 1
ATOM 4895 C CA . ILE B 1 100 ? -13.094 31.438 5.016 1 82.12 100 ILE B CA 1
ATOM 4896 C C . ILE B 1 100 ? -12.367 30.812 3.828 1 82.12 100 ILE B C 1
ATOM 4898 O O . ILE B 1 100 ? -11.977 31.516 2.893 1 82.12 100 ILE B O 1
ATOM 4902 N N . LEU B 1 101 ? -12.25 29.547 3.84 1 83.5 101 LEU B N 1
ATOM 4903 C CA . LEU B 1 101 ? -11.562 28.844 2.773 1 83.5 101 LEU B CA 1
ATOM 4904 C C . LEU B 1 101 ? -12.328 28.938 1.46 1 83.5 101 LEU B C 1
ATOM 4906 O O . LEU B 1 101 ? -11.727 29.109 0.396 1 83.5 101 LEU B O 1
ATOM 4910 N N . LEU B 1 102 ? -13.625 28.812 1.573 1 86.81 102 LEU B N 1
ATOM 4911 C CA . LEU B 1 102 ? -14.461 28.922 0.377 1 86.81 102 LEU B CA 1
ATOM 4912 C C . LEU B 1 102 ? -14.352 30.312 -0.23 1 86.81 102 LEU B C 1
ATOM 4914 O O . LEU B 1 102 ? -14.25 30.469 -1.45 1 86.81 102 LEU B O 1
ATOM 4918 N N . ASN B 1 103 ? -14.383 31.281 0.637 1 89.5 103 ASN B N 1
ATOM 4919 C CA . ASN B 1 103 ? -14.266 32.656 0.154 1 89.5 103 ASN B CA 1
ATOM 4920 C C . ASN B 1 103 ? -12.914 32.906 -0.511 1 89.5 103 ASN B C 1
ATOM 4922 O O . ASN B 1 103 ? -12.836 33.594 -1.522 1 89.5 103 ASN B O 1
ATOM 4926 N N . ALA B 1 104 ? -11.953 32.344 0.066 1 90.25 104 ALA B N 1
ATOM 4927 C CA . ALA B 1 104 ? -10.625 32.469 -0.536 1 90.25 104 ALA B CA 1
ATOM 4928 C C . ALA B 1 104 ? -10.594 31.797 -1.906 1 90.25 104 ALA B C 1
ATOM 4930 O O . ALA B 1 104 ? -10.008 32.312 -2.85 1 90.25 104 ALA B O 1
ATOM 4931 N N . ALA B 1 105 ? -11.203 30.656 -2.023 1 92.94 105 ALA B N 1
ATOM 4932 C CA . ALA B 1 105 ? -11.234 29.906 -3.281 1 92.94 105 ALA B CA 1
ATOM 4933 C C . ALA B 1 105 ? -11.961 30.688 -4.367 1 92.94 105 ALA B C 1
ATOM 4935 O O . ALA B 1 105 ? -11.508 30.734 -5.516 1 92.94 105 ALA B O 1
ATOM 4936 N N . LEU B 1 106 ? -13.055 31.312 -3.959 1 94.5 106 LEU B N 1
ATOM 4937 C CA . LEU B 1 106 ? -13.828 32.094 -4.914 1 94.5 106 LEU B CA 1
ATOM 4938 C C . LEU B 1 106 ? -13.047 33.344 -5.352 1 94.5 106 LEU B C 1
ATOM 4940 O O . LEU B 1 106 ? -13.047 33.688 -6.535 1 94.5 106 LEU B O 1
ATOM 4944 N N . PHE B 1 107 ? -12.414 33.938 -4.379 1 95.31 107 PHE B N 1
ATOM 4945 C CA . PHE B 1 107 ? -11.594 35.094 -4.684 1 95.31 107 PHE B CA 1
ATOM 4946 C C . PHE B 1 107 ? -10.469 34.75 -5.645 1 95.31 107 PHE B C 1
ATOM 4948 O O . PHE B 1 107 ? -10.242 35.438 -6.637 1 95.31 107 PHE B O 1
ATOM 4955 N N . VAL B 1 108 ? -9.781 33.688 -5.367 1 95.81 108 VAL B N 1
ATOM 4956 C CA . VAL B 1 108 ? -8.664 33.25 -6.184 1 95.81 108 VAL B CA 1
ATOM 4957 C C . VAL B 1 108 ? -9.164 32.875 -7.578 1 95.81 108 VAL B C 1
ATOM 4959 O O . VAL B 1 108 ? -8.555 33.25 -8.586 1 95.81 108 VAL B O 1
ATOM 4962 N N . GLY B 1 109 ? -10.266 32.125 -7.625 1 95.75 109 GLY B N 1
ATOM 4963 C CA . GLY B 1 109 ? -10.828 31.719 -8.906 1 95.75 109 GLY B CA 1
ATOM 4964 C C . GLY B 1 109 ? -11.172 32.875 -9.805 1 95.75 109 GLY B C 1
ATOM 4965 O O . GLY B 1 109 ? -10.852 32.875 -10.992 1 95.75 109 GLY B O 1
ATOM 4966 N N . GLU B 1 110 ? -11.758 33.875 -9.195 1 95.88 110 GLU B N 1
ATOM 4967 C CA . GLU B 1 110 ? -12.164 35.062 -9.945 1 95.88 110 GLU B CA 1
ATOM 4968 C C . GLU B 1 110 ? -10.961 35.812 -10.523 1 95.88 110 GLU B C 1
ATOM 4970 O O . GLU B 1 110 ? -10.992 36.25 -11.672 1 95.88 110 GLU B O 1
ATOM 4975 N N . ASN B 1 111 ? -9.93 35.875 -9.781 1 96.44 111 ASN B N 1
ATOM 4976 C CA . ASN B 1 111 ? -8.773 36.656 -10.203 1 96.44 111 ASN B CA 1
ATOM 4977 C C . ASN B 1 111 ? -7.816 35.844 -11.062 1 96.44 111 ASN B C 1
ATOM 4979 O O . ASN B 1 111 ? -7.211 36.344 -12 1 96.44 111 ASN B O 1
ATOM 4983 N N . MET B 1 112 ? -7.691 34.594 -10.711 1 97 112 MET B N 1
ATOM 4984 C CA . MET B 1 112 ? -6.781 33.688 -11.438 1 97 112 MET B CA 1
ATOM 4985 C C . MET B 1 112 ? -7.191 33.562 -12.898 1 97 112 MET B C 1
ATOM 4987 O O . MET B 1 112 ? -6.344 33.656 -13.789 1 97 112 MET B O 1
ATOM 4991 N N . TRP B 1 113 ? -8.484 33.438 -13.203 1 97.31 113 TRP B N 1
ATOM 4992 C CA . TRP B 1 113 ? -8.945 33.219 -14.57 1 97.31 113 TRP B CA 1
ATOM 4993 C C . TRP B 1 113 ? -9.141 34.531 -15.312 1 97.31 113 TRP B C 1
ATOM 4995 O O . TRP B 1 113 ? -9.602 34.531 -16.453 1 97.31 113 TRP B O 1
ATOM 5005 N N . ARG B 1 114 ? -8.742 35.656 -14.727 1 96.44 114 ARG B N 1
ATOM 5006 C CA . ARG B 1 114 ? -8.617 36.938 -15.398 1 96.44 114 ARG B CA 1
ATOM 5007 C C . ARG B 1 114 ? -7.152 37.281 -15.672 1 96.44 114 ARG B C 1
ATOM 5009 O O . ARG B 1 114 ? -6.852 38.219 -16.406 1 96.44 114 ARG B O 1
ATOM 5016 N N . ASN B 1 115 ? -6.305 36.5 -15.102 1 96.75 115 ASN B N 1
ATOM 5017 C CA . ASN B 1 115 ? -4.863 36.656 -15.266 1 96.75 115 ASN B CA 1
ATOM 5018 C C . ASN B 1 115 ? -4.391 36.188 -16.641 1 96.75 115 ASN B C 1
ATOM 5020 O O . ASN B 1 115 ? -4.508 35 -16.953 1 96.75 115 ASN B O 1
ATOM 5024 N N . ALA B 1 116 ? -3.723 37.062 -17.391 1 96.75 116 ALA B N 1
ATOM 5025 C CA . ALA B 1 116 ? -3.322 36.781 -18.766 1 96.75 116 ALA B CA 1
ATOM 5026 C C . ALA B 1 116 ? -2.311 35.625 -18.828 1 96.75 116 ALA B C 1
ATOM 5028 O O . ALA B 1 116 ? -2.324 34.812 -19.75 1 96.75 116 ALA B O 1
ATOM 5029 N N . GLU B 1 117 ? -1.458 35.531 -17.875 1 96.94 117 GLU B N 1
ATOM 5030 C CA . GLU B 1 117 ? -0.442 34.5 -17.859 1 96.94 117 GLU B CA 1
ATOM 5031 C C . GLU B 1 117 ? -1.069 33.125 -17.641 1 96.94 117 GLU B C 1
ATOM 5033 O O . GLU B 1 117 ? -0.67 32.156 -18.266 1 96.94 117 GLU B O 1
ATOM 5038 N N . VAL B 1 118 ? -2.002 33.094 -16.766 1 98 118 VAL B N 1
ATOM 5039 C CA . VAL B 1 118 ? -2.684 31.828 -16.484 1 98 118 VAL B CA 1
ATOM 5040 C C . VAL B 1 118 ? -3.512 31.406 -17.688 1 98 118 VAL B C 1
ATOM 5042 O O . VAL B 1 118 ? -3.543 30.219 -18.047 1 98 118 VAL B O 1
ATOM 5045 N N . LEU B 1 119 ? -4.16 32.375 -18.297 1 97.38 119 LEU B N 1
ATOM 5046 C CA . LEU B 1 119 ? -4.949 32.062 -19.5 1 97.38 119 LEU B CA 1
ATOM 5047 C C . LEU B 1 119 ? -4.066 31.531 -20.609 1 97.38 119 LEU B C 1
ATOM 5049 O O . LEU B 1 119 ? -4.492 30.672 -21.391 1 97.38 119 LEU B O 1
ATOM 5053 N N . ALA B 1 120 ? -2.891 32.062 -20.703 1 97.75 120 ALA B N 1
ATOM 5054 C CA . ALA B 1 120 ? -1.951 31.578 -21.703 1 97.75 120 ALA B CA 1
ATOM 5055 C C . ALA B 1 120 ? -1.596 30.125 -21.453 1 97.75 120 ALA B C 1
ATOM 5057 O O . ALA B 1 120 ? -1.48 29.328 -22.391 1 97.75 120 ALA B O 1
ATOM 5058 N N . LEU B 1 121 ? -1.354 29.75 -20.203 1 97.88 121 LEU B N 1
ATOM 5059 C CA . LEU B 1 121 ? -1.083 28.359 -19.844 1 97.88 121 LEU B CA 1
ATOM 5060 C C . LEU B 1 121 ? -2.279 27.469 -20.156 1 97.88 121 LEU B C 1
ATOM 5062 O O . LEU B 1 121 ? -2.111 26.328 -20.594 1 97.88 121 LEU B O 1
ATOM 5066 N N . TRP B 1 122 ? -3.479 27.969 -19.891 1 97.88 122 TRP B N 1
ATOM 5067 C CA . TRP B 1 122 ? -4.695 27.234 -20.188 1 97.88 122 TRP B CA 1
ATOM 5068 C C . TRP B 1 122 ? -4.812 26.953 -21.672 1 97.88 122 TRP B C 1
ATOM 5070 O O . TRP B 1 122 ? -5.191 25.844 -22.078 1 97.88 122 TRP B O 1
ATOM 5080 N N . ARG B 1 123 ? -4.496 27.922 -22.516 1 97.06 123 ARG B N 1
ATOM 5081 C CA . ARG B 1 123 ? -4.555 27.734 -23.969 1 97.06 123 ARG B CA 1
ATOM 5082 C C . ARG B 1 123 ? -3.551 26.688 -24.422 1 97.06 123 ARG B C 1
ATOM 5084 O O . ARG B 1 123 ? -3.809 25.953 -25.391 1 97.06 123 ARG B O 1
ATOM 5091 N N . ASP B 1 124 ? -2.486 26.578 -23.672 1 96.31 124 ASP B N 1
ATOM 5092 C CA . ASP B 1 124 ? -1.425 25.641 -24.031 1 96.31 124 ASP B CA 1
ATOM 5093 C C . ASP B 1 124 ? -1.522 24.359 -23.219 1 96.31 124 ASP B C 1
ATOM 5095 O O . ASP B 1 124 ? -0.554 23.594 -23.125 1 96.31 124 ASP B O 1
ATOM 5099 N N . ARG B 1 125 ? -2.623 24.078 -22.609 1 96.5 125 ARG B N 1
ATOM 5100 C CA . ARG B 1 125 ? -2.744 23.016 -21.594 1 96.5 125 ARG B CA 1
ATOM 5101 C C . ARG B 1 125 ? -2.467 21.656 -22.203 1 96.5 125 ARG B C 1
ATOM 5103 O O . ARG B 1 125 ? -1.989 20.75 -21.516 1 96.5 125 ARG B O 1
ATOM 5110 N N . HIS B 1 126 ? -2.619 21.453 -23.5 1 96.5 126 HIS B N 1
ATOM 5111 C CA . HIS B 1 126 ? -2.438 20.156 -24.156 1 96.5 126 HIS B CA 1
ATOM 5112 C C . HIS B 1 126 ? -0.958 19.812 -24.281 1 96.5 126 HIS B C 1
ATOM 5114 O O . HIS B 1 126 ? -0.609 18.672 -24.562 1 96.5 126 HIS B O 1
ATOM 5120 N N . SER B 1 127 ? -0.137 20.797 -24.125 1 96.81 127 SER B N 1
ATOM 5121 C CA . SER B 1 127 ? 1.297 20.547 -24.234 1 96.81 127 SER B CA 1
ATOM 5122 C C . SER B 1 127 ? 1.842 19.938 -22.953 1 96.81 127 SER B C 1
ATOM 5124 O O . SER B 1 127 ? 2.953 19.406 -22.938 1 96.81 127 SER B O 1
ATOM 5126 N N . PHE B 1 128 ? 1.087 19.969 -21.875 1 98.31 128 PHE B N 1
ATOM 5127 C CA . PHE B 1 128 ? 1.535 19.406 -20.609 1 98.31 128 PHE B CA 1
ATOM 5128 C C . PHE B 1 128 ? 1.28 17.906 -20.562 1 98.31 128 PHE B C 1
ATOM 5130 O O . PHE B 1 128 ? 0.203 17.438 -20.953 1 98.31 128 PHE B O 1
ATOM 5137 N N . ASP B 1 129 ? 2.266 17.203 -20.094 1 98.38 129 ASP B N 1
ATOM 5138 C CA . ASP B 1 129 ? 2.131 15.758 -19.938 1 98.38 129 ASP B CA 1
ATOM 5139 C C . ASP B 1 129 ? 1.326 15.414 -18.688 1 98.38 129 ASP B C 1
ATOM 5141 O O . ASP B 1 129 ? 0.732 14.336 -18.609 1 98.38 129 ASP B O 1
ATOM 5145 N N . ALA B 1 130 ? 1.364 16.344 -17.734 1 98.62 130 ALA B N 1
ATOM 5146 C CA . ALA B 1 130 ? 0.629 16.125 -16.5 1 98.62 130 ALA B CA 1
ATOM 5147 C C . ALA B 1 130 ? 0.263 17.453 -15.828 1 98.62 130 ALA B C 1
ATOM 5149 O O . ALA B 1 130 ? 1.006 18.422 -15.93 1 98.62 130 ALA B O 1
ATOM 5150 N N . VAL B 1 131 ? -0.861 17.438 -15.211 1 98.62 131 VAL B N 1
ATOM 5151 C CA . VAL B 1 131 ? -1.319 18.5 -14.32 1 98.62 131 VAL B CA 1
ATOM 5152 C C . VAL B 1 131 ? -1.442 17.953 -12.898 1 98.62 131 VAL B C 1
ATOM 5154 O O . VAL B 1 131 ? -2.049 16.906 -12.672 1 98.62 131 VAL B O 1
ATOM 5157 N N . ILE B 1 132 ? -0.835 18.656 -11.945 1 98.62 132 ILE B N 1
ATOM 5158 C CA . ILE B 1 132 ? -0.854 18.234 -10.547 1 98.62 132 ILE B CA 1
ATOM 5159 C C . ILE B 1 132 ? -1.546 19.312 -9.703 1 98.62 132 ILE B C 1
ATOM 5161 O O . ILE B 1 132 ? -1.187 20.484 -9.766 1 98.62 132 ILE B O 1
ATOM 5165 N N . SER B 1 133 ? -2.52 18.938 -8.977 1 97.75 133 SER B N 1
ATOM 5166 C CA . SER B 1 133 ? -3.311 19.828 -8.133 1 97.75 133 SER B CA 1
ATOM 5167 C C . SER B 1 133 ? -3.471 19.266 -6.727 1 97.75 133 SER B C 1
ATOM 5169 O O . SER B 1 133 ? -3.311 18.062 -6.508 1 97.75 133 SER B O 1
ATOM 5171 N N . PRO B 1 134 ? -3.68 20.156 -5.719 1 95.94 134 PRO B N 1
ATOM 5172 C CA . PRO B 1 134 ? -4.082 19.625 -4.414 1 95.94 134 PRO B CA 1
ATOM 5173 C C . PRO B 1 134 ? -5.41 18.875 -4.469 1 95.94 134 PRO B C 1
ATOM 5175 O O . PRO B 1 134 ? -6.215 19.094 -5.371 1 95.94 134 PRO B O 1
ATOM 5178 N N . SER B 1 135 ? -5.652 17.969 -3.549 1 88.06 135 SER B N 1
ATOM 5179 C CA . SER B 1 135 ? -6.84 17.125 -3.525 1 88.06 135 SER B CA 1
ATOM 5180 C C . SER B 1 135 ? -8.055 17.891 -3.014 1 88.06 135 SER B C 1
ATOM 5182 O O . SER B 1 135 ? -9.188 17.422 -3.146 1 88.06 135 SER B O 1
ATOM 5184 N N . TYR B 1 136 ? -7.758 19.109 -2.416 1 76.38 136 TYR B N 1
ATOM 5185 C CA . TYR B 1 136 ? -8.93 19.766 -1.835 1 76.38 136 TYR B CA 1
ATOM 5186 C C . TYR B 1 136 ? -8.852 21.266 -2.006 1 76.38 136 TYR B C 1
ATOM 5188 O O . TYR B 1 136 ? -7.766 21.844 -2.021 1 76.38 136 TYR B O 1
ATOM 5196 N N . ILE B 1 137 ? -10 21.938 -2.246 1 82.44 137 ILE B N 1
ATOM 5197 C CA . ILE B 1 137 ? -10.266 23.359 -2.158 1 82.44 137 ILE B CA 1
ATOM 5198 C C . ILE B 1 137 ? -9.695 24.062 -3.389 1 82.44 137 ILE B C 1
ATOM 5200 O O . ILE B 1 137 ? -9.984 25.25 -3.623 1 82.44 137 ILE B O 1
ATOM 5204 N N . ASN B 1 138 ? -8.977 23.375 -4.215 1 93.12 138 ASN B N 1
ATOM 5205 C CA . ASN B 1 138 ? -8.367 24 -5.391 1 93.12 138 ASN B CA 1
ATOM 5206 C C . ASN B 1 138 ? -9.07 23.562 -6.676 1 93.12 138 ASN B C 1
ATOM 5208 O O . ASN B 1 138 ? -8.414 23.328 -7.691 1 93.12 138 ASN B O 1
ATOM 5212 N N . GLU B 1 139 ? -10.375 23.469 -6.633 1 93.94 139 GLU B N 1
ATOM 5213 C CA . GLU B 1 139 ? -11.141 23.078 -7.812 1 93.94 139 GLU B CA 1
ATOM 5214 C C . GLU B 1 139 ? -11.031 24.125 -8.914 1 93.94 139 GLU B C 1
ATOM 5216 O O . GLU B 1 139 ? -11.305 23.844 -10.078 1 93.94 139 GLU B O 1
ATOM 5221 N N . VAL B 1 140 ? -10.578 25.312 -8.523 1 95.44 140 VAL B N 1
ATOM 5222 C CA . VAL B 1 140 ? -10.352 26.406 -9.477 1 95.44 140 VAL B CA 1
ATOM 5223 C C . VAL B 1 140 ? -9.367 25.953 -10.555 1 95.44 140 VAL B C 1
ATOM 5225 O O . VAL B 1 140 ? -9.32 26.531 -11.641 1 95.44 140 VAL B O 1
ATOM 5228 N N . ASN B 1 141 ? -8.562 24.875 -10.297 1 96.94 141 ASN B N 1
ATOM 5229 C CA . ASN B 1 141 ? -7.582 24.359 -11.242 1 96.94 141 ASN B CA 1
ATOM 5230 C C . ASN B 1 141 ? -8.234 23.469 -12.305 1 96.94 141 ASN B C 1
ATOM 5232 O O . ASN B 1 141 ? -7.621 23.188 -13.336 1 96.94 141 ASN B O 1
ATOM 5236 N N . LEU B 1 142 ? -9.484 23 -12.117 1 97.12 142 LEU B N 1
ATOM 5237 C CA . LEU B 1 142 ? -10.07 21.891 -12.867 1 97.12 142 LEU B CA 1
ATOM 5238 C C . LEU B 1 142 ? -10.336 22.312 -14.312 1 97.12 142 LEU B C 1
ATOM 5240 O O . LEU B 1 142 ? -10.367 21.453 -15.203 1 97.12 142 LEU B O 1
ATOM 5244 N N . PRO B 1 143 ? -10.508 23.609 -14.633 1 97.81 143 PRO B N 1
ATOM 5245 C CA . PRO B 1 143 ? -10.672 23.984 -16.047 1 97.81 143 PRO B CA 1
ATOM 5246 C C . PRO B 1 143 ? -9.484 23.578 -16.906 1 97.81 143 PRO B C 1
ATOM 5248 O O . PRO B 1 143 ? -9.633 23.391 -18.125 1 97.81 143 PRO B O 1
ATOM 5251 N N . PHE B 1 144 ? -8.258 23.391 -16.344 1 98.12 144 PHE B N 1
ATOM 5252 C CA . PHE B 1 144 ? -7.105 22.906 -17.094 1 98.12 144 PHE B CA 1
ATOM 5253 C C . PHE B 1 144 ? -7.383 21.531 -17.672 1 98.12 144 PHE B C 1
ATOM 5255 O O . PHE B 1 144 ? -6.707 21.094 -18.609 1 98.12 144 PHE B O 1
ATOM 5262 N N . LEU B 1 145 ? -8.391 20.828 -17.156 1 97.75 145 LEU B N 1
ATOM 5263 C CA . LEU B 1 145 ? -8.648 19.453 -17.547 1 97.75 145 LEU B CA 1
ATOM 5264 C C . LEU B 1 145 ? -9.711 19.375 -18.641 1 97.75 145 LEU B C 1
ATOM 5266 O O . LEU B 1 145 ? -9.969 18.312 -19.188 1 97.75 145 LEU B O 1
ATOM 5270 N N . ILE B 1 146 ? -10.375 20.547 -18.938 1 97.31 146 ILE B N 1
ATOM 5271 C CA . ILE B 1 146 ? -11.383 20.562 -20 1 97.31 146 ILE B CA 1
ATOM 5272 C C . ILE B 1 146 ? -10.75 20.125 -21.312 1 97.31 146 ILE B C 1
ATOM 5274 O O . ILE B 1 146 ? -9.828 20.781 -21.812 1 97.31 146 ILE B O 1
ATOM 5278 N N . ASN B 1 147 ? -11.125 19 -21.875 1 94.25 147 ASN B N 1
ATOM 5279 C CA . ASN B 1 147 ? -10.648 18.406 -23.125 1 94.25 147 ASN B CA 1
ATOM 5280 C C . ASN B 1 147 ? -9.172 18.047 -23.047 1 94.25 147 ASN B C 1
ATOM 5282 O O . ASN B 1 147 ? -8.484 18 -24.078 1 94.25 147 ASN B O 1
ATOM 5286 N N . TYR B 1 148 ? -8.664 18 -21.875 1 95.25 148 TYR B N 1
ATOM 5287 C CA . TYR B 1 148 ? -7.289 17.625 -21.594 1 95.25 148 TYR B CA 1
ATOM 5288 C C . TYR B 1 148 ? -7.133 16.109 -21.609 1 95.25 148 TYR B C 1
ATOM 5290 O O . TYR B 1 148 ? -7.949 15.383 -21.031 1 95.25 148 TYR B O 1
ATOM 5298 N N . THR B 1 149 ? -6.125 15.578 -22.312 1 92 149 THR B N 1
ATOM 5299 C CA . THR B 1 149 ? -5.984 14.141 -22.484 1 92 149 THR B CA 1
ATOM 5300 C C . THR B 1 149 ? -4.746 13.625 -21.766 1 92 149 THR B C 1
ATOM 5302 O O . THR B 1 149 ? -4.426 12.438 -21.828 1 92 149 THR B O 1
ATOM 5305 N N . GLY B 1 150 ? -4 14.516 -21.172 1 95.19 150 GLY B N 1
ATOM 5306 C CA . GLY B 1 150 ? -2.834 14.086 -20.406 1 95.19 150 GLY B CA 1
ATOM 5307 C C . GLY B 1 150 ? -3.182 13.492 -19.062 1 95.19 150 GLY B C 1
ATOM 5308 O O . GLY B 1 150 ? -4.258 12.914 -18.891 1 95.19 150 GLY B O 1
ATOM 5309 N N . ASN B 1 151 ? -2.256 13.516 -18.172 1 97.88 151 ASN B N 1
ATOM 5310 C CA . ASN B 1 151 ? -2.4 12.891 -16.859 1 97.88 151 ASN B CA 1
ATOM 5311 C C . ASN B 1 151 ? -2.82 13.906 -15.797 1 97.88 151 ASN B C 1
ATOM 5313 O O . ASN B 1 151 ? -2.4 15.07 -15.844 1 97.88 151 ASN B O 1
ATOM 5317 N N . PHE B 1 152 ? -3.664 13.5 -14.898 1 98.06 152 PHE B N 1
ATOM 5318 C CA . PHE B 1 152 ? -4.082 14.32 -13.773 1 98.06 152 PHE B CA 1
ATOM 5319 C C . PHE B 1 152 ? -3.715 13.648 -12.453 1 98.06 152 PHE B C 1
ATOM 5321 O O . PHE B 1 152 ? -4.172 12.539 -12.164 1 98.06 152 PHE B O 1
ATOM 5328 N N . PHE B 1 153 ? -2.865 14.312 -11.688 1 98.38 153 PHE B N 1
ATOM 5329 C CA . PHE B 1 153 ? -2.389 13.797 -10.406 1 98.38 153 PHE B CA 1
ATOM 5330 C C . PHE B 1 153 ? -2.816 14.703 -9.266 1 98.38 153 PHE B C 1
ATOM 5332 O O . PHE B 1 153 ? -3.057 15.898 -9.469 1 98.38 153 PHE B O 1
ATOM 5339 N N . LEU B 1 154 ? -2.93 14.141 -8.078 1 97.88 154 LEU B N 1
ATOM 5340 C CA . LEU B 1 154 ? -3.273 14.906 -6.883 1 97.88 154 LEU B CA 1
ATOM 5341 C C . LEU B 1 154 ? -2.162 14.828 -5.844 1 97.88 154 LEU B C 1
ATOM 5343 O O . LEU B 1 154 ? -1.447 13.82 -5.773 1 97.88 154 LEU B O 1
ATOM 5347 N N . ILE B 1 155 ? -2.023 15.859 -5.113 1 97.56 155 ILE B N 1
ATOM 5348 C CA . ILE B 1 155 ? -1.272 15.828 -3.863 1 97.56 155 ILE B CA 1
ATOM 5349 C C . ILE B 1 155 ? -2.225 16.031 -2.688 1 97.56 155 ILE B C 1
ATOM 5351 O O . ILE B 1 155 ? -2.928 17.031 -2.609 1 97.56 155 ILE B O 1
ATOM 5355 N N . CYS B 1 156 ? -2.258 15.047 -1.856 1 95.5 156 CYS B N 1
ATOM 5356 C CA . CYS B 1 156 ? -3.002 15.18 -0.609 1 95.5 156 CYS B CA 1
ATOM 5357 C C . CYS B 1 156 ? -2.188 15.93 0.437 1 95.5 156 CYS B C 1
ATOM 5359 O O . CYS B 1 156 ? -1.422 15.32 1.188 1 95.5 156 CYS B O 1
ATOM 5361 N N . THR B 1 157 ? -2.459 17.125 0.583 1 93.06 157 THR B N 1
ATOM 5362 C CA . THR B 1 157 ? -1.602 18.016 1.36 1 93.06 157 THR B CA 1
ATOM 5363 C C . THR B 1 157 ? -1.741 17.734 2.854 1 93.06 157 THR B C 1
ATOM 5365 O O . THR B 1 157 ? -0.767 17.828 3.604 1 93.06 157 THR B O 1
ATOM 5368 N N . PRO B 1 158 ? -2.941 17.375 3.393 1 90.38 158 PRO B N 1
ATOM 5369 C CA . PRO B 1 158 ? -3.027 17.109 4.832 1 90.38 158 PRO B CA 1
ATOM 5370 C C . PRO B 1 158 ? -2.66 15.664 5.184 1 90.38 158 PRO B C 1
ATOM 5372 O O . PRO B 1 158 ? -2.828 15.25 6.332 1 90.38 158 PRO B O 1
ATOM 5375 N N . GLY B 1 159 ? -2.215 14.898 4.199 1 91.56 159 GLY B N 1
ATOM 5376 C CA . GLY B 1 159 ? -1.987 13.477 4.418 1 91.56 159 GLY B CA 1
ATOM 5377 C C . GLY B 1 159 ? -3.141 12.609 3.951 1 91.56 159 GLY B C 1
ATOM 5378 O O . GLY B 1 159 ? -3.717 12.852 2.889 1 91.56 159 GLY B O 1
ATOM 5379 N N . ILE B 1 160 ? -3.467 11.648 4.742 1 90.25 160 ILE B N 1
ATOM 5380 C CA . ILE B 1 160 ? -4.539 10.727 4.387 1 90.25 160 ILE B CA 1
ATOM 5381 C C . ILE B 1 160 ? -5.887 11.43 4.508 1 90.25 160 ILE B C 1
ATOM 5383 O O . ILE B 1 160 ? -6.254 11.906 5.586 1 90.25 160 ILE B O 1
ATOM 5387 N N . GLU B 1 161 ? -6.543 11.547 3.477 1 89 161 GLU B N 1
ATOM 5388 C CA . GLU B 1 161 ? -7.883 12.117 3.426 1 89 161 GLU B CA 1
ATOM 5389 C C . GLU B 1 161 ? -8.828 11.234 2.623 1 89 161 GLU B C 1
ATOM 5391 O O . GLU B 1 161 ? -8.492 10.781 1.529 1 89 161 GLU B O 1
ATOM 5396 N N . TYR B 1 162 ? -10.039 11.086 3.082 1 88.75 162 TYR B N 1
ATOM 5397 C CA . TYR B 1 162 ? -10.984 10.094 2.572 1 88.75 162 TYR B CA 1
ATOM 5398 C C . TYR B 1 162 ? -11.344 10.383 1.119 1 88.75 162 TYR B C 1
ATOM 5400 O O . TYR B 1 162 ? -11.438 9.461 0.304 1 88.75 162 TYR B O 1
ATOM 5408 N N . PHE B 1 163 ? -11.5 11.617 0.795 1 87.44 163 PHE B N 1
ATOM 5409 C CA . PHE B 1 163 ? -12.016 11.961 -0.528 1 87.44 163 PHE B CA 1
ATOM 5410 C C . PHE B 1 163 ? -11.039 11.516 -1.613 1 87.44 163 PHE B C 1
ATOM 5412 O O . PHE B 1 163 ? -11.414 10.805 -2.543 1 87.44 163 PHE B O 1
ATOM 5419 N N . ALA B 1 164 ? -9.805 11.891 -1.508 1 89.75 164 ALA B N 1
ATOM 5420 C CA . ALA B 1 164 ? -8.789 11.562 -2.51 1 89.75 164 ALA B CA 1
ATOM 5421 C C . ALA B 1 164 ? -8.531 10.062 -2.551 1 89.75 164 ALA B C 1
ATOM 5423 O O . ALA B 1 164 ? -8.336 9.484 -3.623 1 89.75 164 ALA B O 1
ATOM 5424 N N . ILE B 1 165 ? -8.547 9.406 -1.417 1 92.81 165 ILE B N 1
ATOM 5425 C CA . ILE B 1 165 ? -8.25 7.977 -1.317 1 92.81 165 ILE B CA 1
ATOM 5426 C C . ILE B 1 165 ? -9.391 7.172 -1.937 1 92.81 165 ILE B C 1
ATOM 5428 O O . ILE B 1 165 ? -9.148 6.227 -2.693 1 92.81 165 ILE B O 1
ATOM 5432 N N . ARG B 1 166 ? -10.555 7.605 -1.674 1 91.31 166 ARG B N 1
ATOM 5433 C CA . ARG B 1 166 ? -11.734 6.902 -2.154 1 91.31 166 ARG B CA 1
ATOM 5434 C C . ARG B 1 166 ? -11.891 7.059 -3.664 1 91.31 166 ARG B C 1
ATOM 5436 O O . ARG B 1 166 ? -12.422 6.168 -4.336 1 91.31 166 ARG B O 1
ATOM 5443 N N . ASN B 1 167 ? -11.438 8.164 -4.125 1 89.56 167 ASN B N 1
ATOM 5444 C CA . ASN B 1 167 ? -11.562 8.414 -5.559 1 89.56 167 ASN B CA 1
ATOM 5445 C C . ASN B 1 167 ? -10.883 7.328 -6.383 1 89.56 167 ASN B C 1
ATOM 5447 O O . ASN B 1 167 ? -11.297 7.039 -7.504 1 89.56 167 ASN B O 1
ATOM 5451 N N . ALA B 1 168 ? -9.898 6.68 -5.82 1 91.31 168 ALA B N 1
ATOM 5452 C CA . ALA B 1 168 ? -9.195 5.598 -6.508 1 91.31 168 ALA B CA 1
ATOM 5453 C C . ALA B 1 168 ? -9.867 4.25 -6.23 1 91.31 168 ALA B C 1
ATOM 5455 O O . ALA B 1 168 ? -9.391 3.209 -6.684 1 91.31 168 ALA B O 1
ATOM 5456 N N . GLY B 1 169 ? -10.906 4.254 -5.453 1 91.56 169 GLY B N 1
ATOM 5457 C CA . GLY B 1 169 ? -11.648 3.037 -5.16 1 91.56 169 GLY B CA 1
ATOM 5458 C C . GLY B 1 169 ? -11.25 2.402 -3.838 1 91.56 169 GLY B C 1
ATOM 5459 O O . GLY B 1 169 ? -11.758 1.335 -3.48 1 91.56 169 GLY B O 1
ATOM 5460 N N . ASN B 1 170 ? -10.344 2.996 -3.16 1 94.31 170 ASN B N 1
ATOM 5461 C CA . ASN B 1 170 ? -9.875 2.48 -1.877 1 94.31 170 ASN B CA 1
ATOM 5462 C C . ASN B 1 170 ? -10.75 2.973 -0.726 1 94.31 170 ASN B C 1
ATOM 5464 O O . ASN B 1 170 ? -10.898 4.18 -0.526 1 94.31 170 ASN B O 1
ATOM 5468 N N . TRP B 1 171 ? -11.312 2.1 0.01 1 92.94 171 TRP B N 1
ATOM 5469 C CA . TRP B 1 171 ? -12.156 2.455 1.146 1 92.94 171 TRP B CA 1
ATOM 5470 C C . TRP B 1 171 ? -11.461 2.141 2.465 1 92.94 171 TRP B C 1
ATOM 5472 O O . TRP B 1 171 ? -11.391 0.979 2.873 1 92.94 171 TRP B O 1
ATOM 5482 N N . LEU B 1 172 ? -11.031 3.172 3.113 1 94.19 172 LEU B N 1
ATOM 5483 C CA . LEU B 1 172 ? -10.414 2.992 4.422 1 94.19 172 LEU B CA 1
ATOM 5484 C C . LEU B 1 172 ? -11.477 2.771 5.496 1 94.19 172 LEU B C 1
ATOM 5486 O O . LEU B 1 172 ? -12.562 3.35 5.43 1 94.19 172 LEU B O 1
ATOM 5490 N N . SER B 1 173 ? -11.172 1.992 6.453 1 94.31 173 SER B N 1
ATOM 5491 C CA . SER B 1 173 ? -12.133 1.696 7.512 1 94.31 173 SER B CA 1
ATOM 5492 C C . SER B 1 173 ? -12.312 2.893 8.445 1 94.31 173 SER B C 1
ATOM 5494 O O . SER B 1 173 ? -11.352 3.365 9.055 1 94.31 173 SER B O 1
ATOM 5496 N N . PRO B 1 174 ? -13.5 3.297 8.625 1 94.44 174 PRO B N 1
ATOM 5497 C CA . PRO B 1 174 ? -13.758 4.398 9.555 1 94.44 174 PRO B CA 1
ATOM 5498 C C . PRO B 1 174 ? -13.516 4.008 11.016 1 94.44 174 PRO B C 1
ATOM 5500 O O . PRO B 1 174 ? -13.477 4.871 11.891 1 94.44 174 PRO B O 1
ATOM 5503 N N . ALA B 1 175 ? -13.375 2.736 11.227 1 94.69 175 ALA B N 1
ATOM 5504 C CA . ALA B 1 175 ? -13.109 2.283 12.594 1 94.69 175 ALA B CA 1
ATOM 5505 C C . ALA B 1 175 ? -11.68 2.615 13.008 1 94.69 175 ALA B C 1
ATOM 5507 O O . ALA B 1 175 ? -11.375 2.68 14.203 1 94.69 175 ALA B O 1
ATOM 5508 N N . VAL B 1 176 ? -10.852 2.832 12.031 1 93.44 176 VAL B N 1
ATOM 5509 C CA . VAL B 1 176 ? -9.43 2.982 12.32 1 93.44 176 VAL B CA 1
ATOM 5510 C C . VAL B 1 176 ? -8.953 4.363 11.875 1 93.44 176 VAL B C 1
ATOM 5512 O O . VAL B 1 176 ? -8.031 4.93 12.469 1 93.44 176 VAL B O 1
ATOM 5515 N N . VAL B 1 177 ? -9.562 4.918 10.859 1 93.69 177 VAL B N 1
ATOM 5516 C CA . VAL B 1 177 ? -9.094 6.172 10.281 1 93.69 177 VAL B CA 1
ATOM 5517 C C . VAL B 1 177 ? -10.102 7.285 10.586 1 93.69 177 VAL B C 1
ATOM 5519 O O . VAL B 1 177 ? -11.172 7.344 9.984 1 93.69 177 VAL B O 1
ATOM 5522 N N . PRO B 1 178 ? -9.758 8.164 11.398 1 92.69 178 PRO B N 1
ATOM 5523 C CA . PRO B 1 178 ? -10.664 9.281 11.68 1 92.69 178 PRO B CA 1
ATOM 5524 C C . PRO B 1 178 ? -10.734 10.289 10.539 1 92.69 178 PRO B C 1
ATOM 5526 O O . PRO B 1 178 ? -9.773 10.438 9.781 1 92.69 178 PRO B O 1
ATOM 5529 N N . TYR B 1 179 ? -11.891 10.914 10.5 1 92.25 179 TYR B N 1
ATOM 5530 C CA . TYR B 1 179 ? -12.016 12.047 9.594 1 92.25 179 TYR B CA 1
ATOM 5531 C C . TYR B 1 179 ? -11 13.133 9.922 1 92.25 179 TYR B C 1
ATOM 5533 O O . TYR B 1 179 ? -10.727 13.398 11.094 1 92.25 179 TYR B O 1
ATOM 5541 N N . ILE B 1 180 ? -10.492 13.742 8.992 1 88.44 180 ILE B N 1
ATOM 5542 C CA . ILE B 1 180 ? -9.32 14.609 9.078 1 88.44 180 ILE B CA 1
ATOM 5543 C C . ILE B 1 180 ? -9.609 15.773 10.023 1 88.44 180 ILE B C 1
ATOM 5545 O O . ILE B 1 180 ? -8.695 16.312 10.648 1 88.44 180 ILE B O 1
ATOM 5549 N N . LEU B 1 181 ? -10.867 16.172 10.227 1 88.12 181 LEU B N 1
ATOM 5550 C CA . LEU B 1 181 ? -11.195 17.344 11.016 1 88.12 181 LEU B CA 1
ATOM 5551 C C . LEU B 1 181 ? -11.586 16.969 12.438 1 88.12 181 LEU B C 1
ATOM 5553 O O . LEU B 1 181 ? -11.93 17.828 13.25 1 88.12 181 LEU B O 1
ATOM 5557 N N . LEU B 1 182 ? -11.57 15.68 12.711 1 90.19 182 LEU B N 1
ATOM 5558 C CA . LEU B 1 182 ? -11.898 15.234 14.062 1 90.19 182 LEU B CA 1
ATOM 5559 C C . LEU B 1 182 ? -10.633 15.023 14.883 1 90.19 182 LEU B C 1
ATOM 5561 O O . LEU B 1 182 ? -9.633 14.516 14.367 1 90.19 182 LEU B O 1
ATOM 5565 N N . PRO B 1 183 ? -10.68 15.469 16.125 1 89.56 183 PRO B N 1
ATOM 5566 C CA . PRO B 1 183 ? -9.5 15.344 16.984 1 89.56 183 PRO B CA 1
ATOM 5567 C C . PRO B 1 183 ? -9.359 13.945 17.578 1 89.56 183 PRO B C 1
ATOM 5569 O O . PRO B 1 183 ? -9.141 13.805 18.781 1 89.56 183 PRO B O 1
ATOM 5572 N N . TYR B 1 184 ? -9.477 12.898 16.734 1 89.94 184 TYR B N 1
ATOM 5573 C CA . TYR B 1 184 ? -9.391 11.516 17.188 1 89.94 184 TYR B CA 1
ATOM 5574 C C . TYR B 1 184 ? -8.109 10.852 16.688 1 89.94 184 TYR B C 1
ATOM 5576 O O . TYR B 1 184 ? -7.527 11.297 15.688 1 89.94 184 TYR B O 1
ATOM 5584 N N . ASP B 1 185 ? -7.711 9.898 17.469 1 85.12 185 ASP B N 1
ATOM 5585 C CA . ASP B 1 185 ? -6.629 9.031 17 1 85.12 185 ASP B CA 1
ATOM 5586 C C . ASP B 1 185 ? -7.176 7.715 16.453 1 85.12 185 ASP B C 1
ATOM 5588 O O . ASP B 1 185 ? -8.391 7.562 16.281 1 85.12 185 ASP B O 1
ATOM 5592 N N . GLU B 1 186 ? -6.32 6.754 16.203 1 85.25 186 GLU B N 1
ATOM 5593 C CA . GLU B 1 186 ? -6.715 5.52 15.531 1 85.25 186 GLU B CA 1
ATOM 5594 C C . GLU B 1 186 ? -7.367 4.543 16.5 1 85.25 186 GLU B C 1
ATOM 5596 O O . GLU B 1 186 ? -7.984 3.561 16.094 1 85.25 186 GLU B O 1
ATOM 5601 N N . ASN B 1 187 ? -7.234 4.75 17.766 1 88.5 187 ASN B N 1
ATOM 5602 C CA . ASN B 1 187 ? -7.891 3.922 18.766 1 88.5 187 ASN B CA 1
ATOM 5603 C C . ASN B 1 187 ? -9.172 4.578 19.281 1 88.5 187 ASN B C 1
ATOM 5605 O O . ASN B 1 187 ? -9.281 4.867 20.484 1 88.5 187 ASN B O 1
ATOM 5609 N N . MET B 1 188 ? -10.086 4.668 18.5 1 93.06 188 MET B N 1
ATOM 5610 C CA . MET B 1 188 ? -11.336 5.355 18.797 1 93.06 188 MET B CA 1
ATOM 5611 C C . MET B 1 188 ? -12.227 4.496 19.703 1 93.06 188 MET B C 1
ATOM 5613 O O . MET B 1 188 ? -12.297 3.279 19.531 1 93.06 188 MET B O 1
ATOM 5617 N N . THR B 1 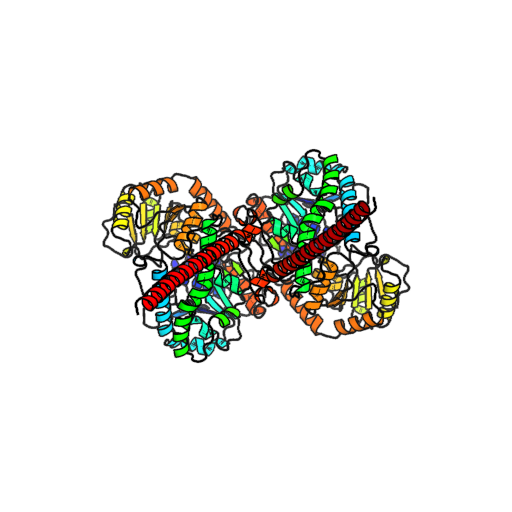189 ? -12.914 5.172 20.594 1 94.31 189 THR B N 1
ATOM 5618 C CA . THR B 1 189 ? -13.969 4.523 21.344 1 94.31 189 THR B CA 1
ATOM 5619 C C . THR B 1 189 ? -15.203 4.301 20.484 1 94.31 189 THR B C 1
ATOM 5621 O O . THR B 1 189 ? -15.266 4.785 19.344 1 94.31 189 THR B O 1
ATOM 5624 N N . PHE B 1 190 ? -16.219 3.555 21.047 1 95.69 190 PHE B N 1
ATOM 5625 C CA . PHE B 1 190 ? -17.438 3.299 20.312 1 95.69 190 PHE B CA 1
ATOM 5626 C C . PHE B 1 190 ? -18.125 4.605 19.906 1 95.69 190 PHE B C 1
ATOM 5628 O O . PHE B 1 190 ? -18.5 4.789 18.75 1 95.69 190 PHE B O 1
ATOM 5635 N N . LEU B 1 191 ? -18.234 5.52 20.812 1 96.75 191 LEU B N 1
ATOM 5636 C CA . LEU B 1 191 ? -18.906 6.785 20.562 1 96.75 191 LEU B CA 1
ATOM 5637 C C . LEU B 1 191 ? -18.125 7.629 19.562 1 96.75 191 LEU B C 1
ATOM 5639 O O . LEU B 1 191 ? -18.703 8.32 18.719 1 96.75 191 LEU B O 1
ATOM 5643 N N . GLU B 1 192 ? -16.797 7.605 19.609 1 95.94 192 GLU B N 1
ATOM 5644 C CA . GLU B 1 192 ? -15.969 8.32 18.656 1 95.94 192 GLU B CA 1
ATOM 5645 C C . GLU B 1 192 ? -16.156 7.762 17.234 1 95.94 192 GLU B C 1
ATOM 5647 O O . GLU B 1 192 ? -16.203 8.516 16.266 1 95.94 192 GLU B O 1
ATOM 5652 N N . ARG B 1 193 ? -16.281 6.441 17.188 1 96.75 193 ARG B N 1
ATOM 5653 C CA . ARG B 1 193 ? -16.531 5.824 15.883 1 96.75 193 ARG B CA 1
ATOM 5654 C C . ARG B 1 193 ? -17.891 6.242 15.328 1 96.75 193 ARG B C 1
ATOM 5656 O O . ARG B 1 193 ? -18.031 6.438 14.117 1 96.75 193 ARG B O 1
ATOM 5663 N N . VAL B 1 194 ? -18.859 6.348 16.219 1 97.31 194 VAL B N 1
ATOM 5664 C CA . VAL B 1 194 ? -20.188 6.809 15.789 1 97.31 194 VAL B CA 1
ATOM 5665 C C . VAL B 1 194 ? -20.078 8.211 15.195 1 97.31 194 VAL B C 1
ATOM 5667 O O . VAL B 1 194 ? -20.562 8.453 14.086 1 97.31 194 VAL B O 1
ATOM 5670 N N . VAL B 1 195 ? -19.391 9.102 15.914 1 96.69 195 VAL B N 1
ATOM 5671 C CA . VAL B 1 195 ? -19.234 10.477 15.445 1 96.69 195 VAL B CA 1
ATOM 5672 C C . VAL B 1 195 ? -18.453 10.477 14.125 1 96.69 195 VAL B C 1
ATOM 5674 O O . VAL B 1 195 ? -18.797 11.227 13.203 1 96.69 195 VAL B O 1
ATOM 5677 N N . ASN B 1 196 ? -17.469 9.656 14.07 1 95.94 196 ASN B N 1
ATOM 5678 C CA . ASN B 1 196 ? -16.641 9.578 12.875 1 95.94 196 ASN B CA 1
ATOM 5679 C C . ASN B 1 196 ? -17.453 9.141 11.656 1 95.94 196 ASN B C 1
ATOM 5681 O O . ASN B 1 196 ? -17.375 9.75 10.594 1 95.94 196 ASN B O 1
ATOM 5685 N N . VAL B 1 197 ? -18.266 8.094 11.789 1 96 197 VAL B N 1
ATOM 5686 C CA . VAL B 1 197 ? -19.062 7.562 10.695 1 96 197 VAL B CA 1
ATOM 5687 C C . VAL B 1 197 ? -20.094 8.609 10.258 1 96 197 VAL B C 1
ATOM 5689 O O . VAL B 1 197 ? -20.25 8.859 9.055 1 96 197 VAL B O 1
ATOM 5692 N N . VAL B 1 198 ? -20.719 9.195 11.188 1 95.12 198 VAL B N 1
ATOM 5693 C CA . VAL B 1 198 ? -21.734 10.203 10.875 1 95.12 198 VAL B CA 1
ATOM 5694 C C . VAL B 1 198 ? -21.078 11.375 10.141 1 95.12 198 VAL B C 1
ATOM 5696 O O . VAL B 1 198 ? -21.609 11.859 9.141 1 95.12 198 VAL B O 1
ATOM 5699 N N . THR B 1 199 ? -19.938 11.805 10.672 1 93.69 199 THR B N 1
ATOM 5700 C CA . THR B 1 199 ? -19.219 12.922 10.055 1 93.69 199 THR B CA 1
ATOM 5701 C C . THR B 1 199 ? -18.812 12.578 8.625 1 93.69 199 THR B C 1
ATOM 5703 O O . THR B 1 199 ? -18.906 13.422 7.727 1 93.69 199 THR B O 1
ATOM 5706 N N . LEU B 1 200 ? -18.375 11.383 8.453 1 92.81 200 LEU B N 1
ATOM 5707 C CA . LEU B 1 200 ? -17.969 10.938 7.129 1 92.81 200 LEU B CA 1
ATOM 5708 C C . LEU B 1 200 ? -19.141 10.938 6.16 1 92.81 200 LEU B C 1
ATOM 5710 O O . LEU B 1 200 ? -19.016 11.406 5.023 1 92.81 200 LEU B O 1
ATOM 5714 N N . VAL B 1 201 ? -20.25 10.461 6.582 1 90.56 201 VAL B N 1
ATOM 5715 C CA . VAL B 1 201 ? -21.438 10.398 5.734 1 90.56 201 VAL B CA 1
ATOM 5716 C C . VAL B 1 201 ? -21.922 11.812 5.414 1 90.56 201 VAL B C 1
ATOM 5718 O O . VAL B 1 201 ? -22.234 12.125 4.262 1 90.56 201 VAL B O 1
ATOM 5721 N N . VAL B 1 202 ? -21.922 12.648 6.383 1 89.31 202 VAL B N 1
ATOM 5722 C CA . VAL B 1 202 ? -22.391 14.023 6.195 1 89.31 202 VAL B CA 1
ATOM 5723 C C . VAL B 1 202 ? -21.438 14.758 5.262 1 89.31 202 VAL B C 1
ATOM 5725 O O . VAL B 1 202 ? -21.875 15.484 4.367 1 89.31 202 VAL B O 1
ATOM 5728 N N . SER B 1 203 ? -20.156 14.57 5.48 1 87.94 203 SER B N 1
ATOM 5729 C CA . SER B 1 203 ? -19.172 15.273 4.668 1 87.94 203 SER B CA 1
ATOM 5730 C C . SER B 1 203 ? -19.25 14.844 3.209 1 87.94 203 SER B C 1
ATOM 5732 O O . SER B 1 203 ? -19 15.641 2.305 1 87.94 203 SER B O 1
ATOM 5734 N N . ARG B 1 204 ? -19.578 13.633 2.975 1 85.88 204 ARG B N 1
ATOM 5735 C CA . ARG B 1 204 ? -19.672 13.094 1.622 1 85.88 204 ARG B CA 1
ATOM 5736 C C . ARG B 1 204 ? -20.719 13.836 0.803 1 85.88 204 ARG B C 1
ATOM 5738 O O . ARG B 1 204 ? -20.562 14.023 -0.405 1 85.88 204 ARG B O 1
ATOM 5745 N N . TYR B 1 205 ? -21.672 14.344 1.466 1 85.62 205 TYR B N 1
ATOM 5746 C CA . TYR B 1 205 ? -22.75 14.984 0.732 1 85.62 205 TYR B CA 1
ATOM 5747 C C . TYR B 1 205 ? -22.734 16.5 0.927 1 85.62 205 TYR B C 1
ATOM 5749 O O . TYR B 1 205 ? -23.031 17.25 0.001 1 85.62 205 TYR B O 1
ATOM 5757 N N . ALA B 1 206 ? -22.344 16.891 2.076 1 83.25 206 ALA B N 1
ATOM 5758 C CA . ALA B 1 206 ? -22.375 18.328 2.4 1 83.25 206 ALA B CA 1
ATOM 5759 C C . ALA B 1 206 ? -21.281 19.078 1.66 1 83.25 206 ALA B C 1
ATOM 5761 O O . ALA B 1 206 ? -21.5 20.188 1.178 1 83.25 206 ALA B O 1
ATOM 5762 N N . ILE B 1 207 ? -20.125 18.516 1.545 1 79.88 207 ILE B N 1
ATOM 5763 C CA . ILE B 1 207 ? -19 19.219 0.955 1 79.88 207 ILE B CA 1
ATOM 5764 C C . ILE B 1 207 ? -19.266 19.484 -0.523 1 79.88 207 ILE B C 1
ATOM 5766 O O . ILE B 1 207 ? -19.188 20.625 -0.979 1 79.88 207 ILE B O 1
ATOM 5770 N N . PRO B 1 208 ? -19.641 18.422 -1.294 1 80.12 208 PRO B N 1
ATOM 5771 C CA . PRO B 1 208 ? -19.969 18.734 -2.689 1 80.12 208 PRO B CA 1
ATOM 5772 C C . PRO B 1 208 ? -21.094 19.75 -2.83 1 80.12 208 PRO B C 1
ATOM 5774 O O . PRO B 1 208 ? -21 20.656 -3.662 1 80.12 208 PRO B O 1
ATOM 5777 N N . TYR B 1 209 ? -22 19.656 -2.021 1 81.25 209 TYR B N 1
ATOM 5778 C CA . TYR B 1 209 ? -23.156 20.531 -2.137 1 81.25 209 TYR B CA 1
ATOM 5779 C C . TYR B 1 209 ? -22.812 21.969 -1.784 1 81.25 209 TYR B C 1
ATOM 5781 O O . TYR B 1 209 ? -23.25 22.906 -2.459 1 81.25 209 TYR B O 1
ATOM 5789 N N . PHE B 1 210 ? -22 22.156 -0.815 1 80.44 210 PHE B N 1
ATOM 5790 C CA . PHE B 1 210 ? -21.75 23.516 -0.337 1 80.44 210 PHE B CA 1
ATOM 5791 C C . PHE B 1 210 ? -20.469 24.062 -0.933 1 80.44 210 PHE B C 1
ATOM 5793 O O . PHE B 1 210 ? -20.375 25.25 -1.233 1 80.44 210 PHE B O 1
ATOM 5800 N N . PHE B 1 211 ? -19.547 23.25 -1.139 1 83.75 211 PHE B N 1
ATOM 5801 C CA . PHE B 1 211 ? -18.219 23.734 -1.537 1 83.75 211 PHE B CA 1
ATOM 5802 C C . PHE B 1 211 ? -18.047 23.656 -3.049 1 83.75 211 PHE B C 1
ATOM 5804 O O . PHE B 1 211 ? -17.703 24.641 -3.695 1 83.75 211 PHE B O 1
ATOM 5811 N N . PHE B 1 212 ? -18.391 22.531 -3.652 1 88.19 212 PHE B N 1
ATOM 5812 C CA . PHE B 1 212 ? -18.188 22.344 -5.082 1 88.19 212 PHE B CA 1
ATOM 5813 C C . PHE B 1 212 ? -19.172 23.172 -5.891 1 88.19 212 PHE B C 1
ATOM 5815 O O . PHE B 1 212 ? -18.828 23.734 -6.926 1 88.19 212 PHE B O 1
ATOM 5822 N N . SER B 1 213 ? -20.391 23.266 -5.371 1 89.69 213 SER B N 1
ATOM 5823 C CA . SER B 1 213 ? -21.438 23.938 -6.125 1 89.69 213 SER B CA 1
ATOM 5824 C C . SER B 1 213 ? -21.094 25.406 -6.352 1 89.69 213 SER B C 1
ATOM 5826 O O . SER B 1 213 ? -21.281 25.938 -7.453 1 89.69 213 SER B O 1
ATOM 5828 N N . LYS B 1 214 ? -20.562 26.047 -5.336 1 91 214 LYS B N 1
ATOM 5829 C CA . LYS B 1 214 ? -20.234 27.469 -5.445 1 91 214 LYS B CA 1
ATOM 5830 C C . LYS B 1 214 ? -19.047 27.688 -6.379 1 91 214 LYS B C 1
ATOM 5832 O O . LYS B 1 214 ? -19.031 28.656 -7.141 1 91 214 LYS B O 1
ATOM 5837 N N . GLN B 1 215 ? -18.094 26.859 -6.336 1 92.06 215 GLN B N 1
ATOM 5838 C CA . GLN B 1 215 ? -16.969 26.969 -7.238 1 92.06 215 GLN B CA 1
ATOM 5839 C C . GLN B 1 215 ? -17.375 26.672 -8.68 1 92.06 215 GLN B C 1
ATOM 5841 O O . GLN B 1 215 ? -16.906 27.328 -9.609 1 92.06 215 GLN B O 1
ATOM 5846 N N . GLU B 1 216 ? -18.234 25.641 -8.836 1 94.06 216 GLU B N 1
ATOM 5847 C CA . GLU B 1 216 ? -18.766 25.312 -10.156 1 94.06 216 GLU B CA 1
ATOM 5848 C C . GLU B 1 216 ? -19.469 26.516 -10.789 1 94.06 216 GLU B C 1
ATOM 5850 O O . GLU B 1 216 ? -19.266 26.812 -11.969 1 94.06 216 GLU B O 1
ATOM 5855 N N . GLU B 1 217 ? -20.266 27.141 -9.984 1 94.88 217 GLU B N 1
ATOM 5856 C CA . GLU B 1 217 ? -20.984 28.328 -10.461 1 94.88 217 GLU B CA 1
ATOM 5857 C C . GLU B 1 217 ? -20.016 29.406 -10.938 1 94.88 217 GLU B C 1
ATOM 5859 O O . GLU B 1 217 ? -20.188 29.984 -12.008 1 94.88 217 GLU B O 1
ATOM 5864 N N . LEU B 1 218 ? -19.016 29.641 -10.211 1 95.81 218 LEU B N 1
ATOM 5865 C CA . LEU B 1 218 ? -18 30.625 -10.57 1 95.81 218 LEU B CA 1
ATOM 5866 C C . LEU B 1 218 ? -17.281 30.219 -11.852 1 95.81 218 LEU B C 1
ATOM 5868 O O . LEU B 1 218 ? -17.125 31.031 -12.766 1 95.81 218 LEU B O 1
ATOM 5872 N N . LEU B 1 219 ? -16.828 28.969 -11.938 1 96.75 219 LEU B N 1
ATOM 5873 C CA . LEU B 1 219 ? -16.016 28.5 -13.047 1 96.75 219 LEU B CA 1
ATOM 5874 C C . LEU B 1 219 ? -16.812 28.484 -14.344 1 96.75 219 LEU B C 1
ATOM 5876 O O . LEU B 1 219 ? -16.266 28.719 -15.422 1 96.75 219 LEU B O 1
ATOM 5880 N N . ARG B 1 220 ? -18.109 28.266 -14.258 1 97.19 220 ARG B N 1
ATOM 5881 C CA . ARG B 1 220 ? -18.969 28.234 -15.438 1 97.19 220 ARG B CA 1
ATOM 5882 C C . ARG B 1 220 ? -19.141 29.625 -16.031 1 97.19 220 ARG B C 1
ATOM 5884 O O . ARG B 1 220 ? -19.469 29.781 -17.203 1 97.19 220 ARG B O 1
ATOM 5891 N N . LYS B 1 221 ? -18.891 30.625 -15.242 1 96.94 221 LYS B N 1
ATOM 5892 C CA . LYS B 1 221 ? -18.891 32 -15.766 1 96.94 221 LYS B CA 1
ATOM 5893 C C . LYS B 1 221 ? -17.734 32.188 -16.75 1 96.94 221 LYS B C 1
ATOM 5895 O O . LYS B 1 221 ? -17.859 32.938 -17.719 1 96.94 221 LYS B O 1
ATOM 5900 N N . PHE B 1 222 ? -16.641 31.594 -16.453 1 97.06 222 PHE B N 1
ATOM 5901 C CA . PHE B 1 222 ? -15.461 31.734 -17.312 1 97.06 222 PHE B CA 1
ATOM 5902 C C . PHE B 1 222 ? -15.453 30.641 -18.391 1 97.06 222 PHE B C 1
ATOM 5904 O O . PHE B 1 222 ? -14.984 30.875 -19.5 1 97.06 222 PHE B O 1
ATOM 5911 N N . PHE B 1 223 ? -15.938 29.438 -17.953 1 97.69 223 PHE B N 1
ATOM 5912 C CA . PHE B 1 223 ? -15.953 28.266 -18.828 1 97.69 223 PHE B CA 1
ATOM 5913 C C . PHE B 1 223 ? -17.344 27.641 -18.859 1 97.69 223 PHE B C 1
ATOM 5915 O O . PHE B 1 223 ? -17.609 26.688 -18.125 1 97.69 223 PHE B O 1
ATOM 5922 N N . PRO B 1 224 ? -18.125 28.016 -19.734 1 96.25 224 PRO B N 1
ATOM 5923 C CA . PRO B 1 224 ? -19.5 27.516 -19.781 1 96.25 224 PRO B CA 1
ATOM 5924 C C . PRO B 1 224 ? -19.562 26 -19.953 1 96.25 224 PRO B C 1
ATOM 5926 O O . PRO B 1 224 ? -20.547 25.375 -19.531 1 96.25 224 PRO B O 1
ATOM 5929 N N . GLU B 1 225 ? -18.578 25.375 -20.469 1 95.06 225 GLU B N 1
ATOM 5930 C CA . GLU B 1 225 ? -18.578 23.938 -20.719 1 95.06 225 GLU B CA 1
ATOM 5931 C C . GLU B 1 225 ? -18.062 23.172 -19.5 1 95.06 225 GLU B C 1
ATOM 5933 O O . GLU B 1 225 ? -18 21.938 -19.531 1 95.06 225 GLU B O 1
ATOM 5938 N N . PHE B 1 226 ? -17.688 23.891 -18.469 1 95.69 226 PHE B N 1
ATOM 5939 C CA . PHE B 1 226 ? -17.172 23.25 -17.281 1 95.69 226 PHE B CA 1
ATOM 5940 C C . PHE B 1 226 ? -18.188 22.266 -16.703 1 95.69 226 PHE B C 1
ATOM 5942 O O . PHE B 1 226 ? -19.344 22.625 -16.469 1 95.69 226 PHE B O 1
ATOM 5949 N N . GLY B 1 227 ? -17.781 20.969 -16.516 1 91.69 227 GLY B N 1
ATOM 5950 C CA . GLY B 1 227 ? -18.656 19.906 -16.062 1 91.69 227 GLY B CA 1
ATOM 5951 C C . GLY B 1 227 ? -18.688 19.766 -14.555 1 91.69 227 GLY B C 1
ATOM 5952 O O . GLY B 1 227 ? -18.328 20.703 -13.836 1 91.69 227 GLY B O 1
ATOM 5953 N N . ASP B 1 228 ? -19.141 18.609 -14.078 1 91 228 ASP B N 1
ATOM 5954 C CA . ASP B 1 228 ? -19.203 18.281 -12.656 1 91 228 ASP B CA 1
ATOM 5955 C C . ASP B 1 228 ? -17.812 18.031 -12.086 1 91 228 ASP B C 1
ATOM 5957 O O . ASP B 1 228 ? -17.016 17.297 -12.672 1 91 228 ASP B O 1
ATOM 5961 N N . VAL B 1 229 ? -17.594 18.703 -10.984 1 91.56 229 VAL B N 1
ATOM 5962 C CA . VAL B 1 229 ? -16.297 18.609 -10.312 1 91.56 229 VAL B CA 1
ATOM 5963 C C . VAL B 1 229 ? -15.922 17.141 -10.109 1 91.56 229 VAL B C 1
ATOM 5965 O O . VAL B 1 229 ? -14.773 16.75 -10.312 1 91.56 229 VAL B O 1
ATOM 5968 N N . LEU B 1 230 ? -16.859 16.281 -9.75 1 88.44 230 LEU B N 1
ATOM 5969 C CA . LEU B 1 230 ? -16.594 14.875 -9.414 1 88.44 230 LEU B CA 1
ATOM 5970 C C . LEU B 1 230 ? -16.141 14.102 -10.641 1 88.44 230 LEU B C 1
ATOM 5972 O O . LEU B 1 230 ? -15.375 13.133 -10.523 1 88.44 230 LEU B O 1
ATOM 5976 N N . GLU B 1 231 ? -16.531 14.492 -11.773 1 90.75 231 GLU B N 1
ATOM 5977 C CA . GLU B 1 231 ? -16.125 13.836 -13.008 1 90.75 231 GLU B CA 1
ATOM 5978 C C . GLU B 1 231 ? -14.633 14.055 -13.289 1 90.75 231 GLU B C 1
ATOM 5980 O O . GLU B 1 231 ? -13.961 13.18 -13.828 1 90.75 231 GLU B O 1
ATOM 5985 N N . TYR B 1 232 ? -14.188 15.234 -12.961 1 93.25 232 TYR B N 1
ATOM 5986 C CA . TYR B 1 232 ? -12.773 15.523 -13.156 1 93.25 232 TYR B CA 1
ATOM 5987 C C . TYR B 1 232 ? -11.906 14.711 -12.203 1 93.25 232 TYR B C 1
ATOM 5989 O O . TYR B 1 232 ? -10.859 14.195 -12.594 1 93.25 232 TYR B O 1
ATOM 5997 N N . TYR B 1 233 ? -12.406 14.539 -11.008 1 91.88 233 TYR B N 1
ATOM 5998 C CA . TYR B 1 233 ? -11.633 13.797 -10.016 1 91.88 233 TYR B CA 1
ATOM 5999 C C . TYR B 1 233 ? -11.586 12.312 -10.367 1 91.88 233 TYR B C 1
ATOM 6001 O O . TYR B 1 233 ? -10.664 11.602 -9.953 1 91.88 233 TYR B O 1
ATOM 6009 N N . ASP B 1 234 ? -12.539 11.836 -11.156 1 91.31 234 ASP B N 1
ATOM 6010 C CA . ASP B 1 234 ? -12.555 10.445 -11.602 1 91.31 234 ASP B CA 1
ATOM 6011 C C . ASP B 1 234 ? -11.367 10.156 -12.523 1 91.31 234 ASP B C 1
ATOM 6013 O O . ASP B 1 234 ? -11.016 8.992 -12.742 1 91.31 234 ASP B O 1
ATOM 6017 N N . ARG B 1 235 ? -10.734 11.172 -13 1 93.75 235 ARG B N 1
ATOM 6018 C CA . ARG B 1 235 ? -9.648 11.023 -13.961 1 93.75 235 ARG B CA 1
ATOM 6019 C C . ARG B 1 235 ? -8.305 10.875 -13.25 1 93.75 235 ARG B C 1
ATOM 6021 O O . ARG B 1 235 ? -7.285 10.602 -13.883 1 93.75 235 ARG B O 1
ATOM 6028 N N . VAL B 1 236 ? -8.305 11.07 -11.977 1 96.5 236 VAL B N 1
ATOM 6029 C CA . VAL B 1 236 ? -7.055 11.023 -11.219 1 96.5 236 VAL B CA 1
ATOM 6030 C C . VAL B 1 236 ? -6.445 9.625 -11.312 1 96.5 236 VAL B C 1
ATOM 6032 O O . VAL B 1 236 ? -7.129 8.625 -11.086 1 96.5 236 VAL B O 1
ATOM 6035 N N . SER B 1 237 ? -5.191 9.547 -11.648 1 96.62 237 SER B N 1
ATOM 6036 C CA . SER B 1 237 ? -4.547 8.242 -11.781 1 96.62 237 SER B CA 1
ATOM 6037 C C . SER B 1 237 ? -3.482 8.039 -10.711 1 96.62 237 SER B C 1
ATOM 6039 O O . SER B 1 237 ? -3.092 6.91 -10.422 1 96.62 237 SER B O 1
ATOM 6041 N N . LEU B 1 238 ? -2.977 9.141 -10.141 1 98.06 238 LEU B N 1
ATOM 6042 C CA . LEU B 1 238 ? -1.941 9.086 -9.117 1 98.06 238 LEU B CA 1
ATOM 6043 C C . LEU B 1 238 ? -2.244 10.062 -7.984 1 98.06 238 LEU B C 1
ATOM 6045 O O . LEU B 1 238 ? -2.654 11.195 -8.234 1 98.06 238 LEU B O 1
ATOM 6049 N N . THR B 1 239 ? -2.141 9.609 -6.836 1 97.94 239 THR B N 1
ATOM 6050 C CA . THR B 1 239 ? -2.291 10.453 -5.652 1 97.94 239 THR B CA 1
ATOM 6051 C C . THR B 1 239 ? -1.03 10.406 -4.797 1 97.94 239 THR B C 1
ATOM 6053 O O . THR B 1 239 ? -0.651 9.352 -4.289 1 97.94 239 THR B O 1
ATOM 6056 N N . LEU B 1 240 ? -0.384 11.539 -4.695 1 98.19 240 LEU B N 1
ATOM 6057 C CA . LEU B 1 240 ? 0.745 11.695 -3.783 1 98.19 240 LEU B CA 1
ATOM 6058 C C . LEU B 1 240 ? 0.276 12.172 -2.412 1 98.19 240 LEU B C 1
ATOM 6060 O O . LEU B 1 240 ? -0.482 13.133 -2.311 1 98.19 240 LEU B O 1
ATOM 6064 N N . ILE B 1 241 ? 0.659 11.484 -1.409 1 97.12 241 ILE B N 1
ATOM 6065 C CA . ILE B 1 241 ? 0.172 11.758 -0.062 1 97.12 241 ILE B CA 1
ATOM 6066 C C . ILE B 1 241 ? 1.278 12.414 0.763 1 97.12 241 ILE B C 1
ATOM 6068 O O . ILE B 1 241 ? 2.346 11.828 0.958 1 97.12 241 ILE B O 1
ATOM 6072 N N . ASN B 1 242 ? 1.02 13.594 1.203 1 96.44 242 ASN B N 1
ATOM 6073 C CA . ASN B 1 242 ? 1.961 14.289 2.074 1 96.44 242 ASN B CA 1
ATOM 6074 C C . ASN B 1 242 ? 1.952 13.711 3.486 1 96.44 242 ASN B C 1
ATOM 6076 O O . ASN B 1 242 ? 1.563 14.391 4.438 1 96.44 242 ASN B O 1
ATOM 6080 N N . GLY B 1 243 ? 2.422 12.555 3.605 1 94.94 243 GLY B N 1
ATOM 6081 C CA . GLY B 1 243 ? 2.502 11.781 4.836 1 94.94 243 GLY B CA 1
ATOM 6082 C C . GLY B 1 243 ? 3.498 10.641 4.762 1 94.94 243 GLY B C 1
ATOM 6083 O O . GLY B 1 243 ? 4.277 10.555 3.812 1 94.94 243 GLY B O 1
ATOM 6084 N N . HIS B 1 244 ? 3.584 9.914 5.707 1 94.44 244 HIS B N 1
ATOM 6085 C CA . HIS B 1 244 ? 4.43 8.734 5.871 1 94.44 244 HIS B CA 1
ATOM 6086 C C . HIS B 1 244 ? 3.854 7.781 6.914 1 94.44 244 HIS B C 1
ATOM 6088 O O . HIS B 1 244 ? 3.256 8.219 7.902 1 94.44 244 HIS B O 1
ATOM 6094 N N . PRO B 1 245 ? 4.074 6.535 6.703 1 92 245 PRO B N 1
ATOM 6095 C CA . PRO B 1 245 ? 3.498 5.613 7.684 1 92 245 PRO B CA 1
ATOM 6096 C C . PRO B 1 245 ? 3.996 5.875 9.102 1 92 245 PRO B C 1
ATOM 6098 O O . PRO B 1 245 ? 3.256 5.672 10.07 1 92 245 PRO B O 1
ATOM 6101 N N . ALA B 1 246 ? 5.199 6.328 9.227 1 89.06 246 ALA B N 1
ATOM 6102 C CA . ALA B 1 246 ? 5.754 6.617 10.547 1 89.06 246 ALA B CA 1
ATOM 6103 C C . ALA B 1 246 ? 5.227 7.945 11.078 1 89.06 246 ALA B C 1
ATOM 6105 O O . ALA B 1 246 ? 5.277 8.203 12.289 1 89.06 246 ALA B O 1
ATOM 6106 N N . LEU B 1 247 ? 4.82 8.82 10.117 1 84.06 247 LEU B N 1
ATOM 6107 C CA . LEU B 1 247 ? 4.254 10.109 10.508 1 84.06 247 LEU B CA 1
ATOM 6108 C C . LEU B 1 247 ? 2.787 9.961 10.898 1 84.06 247 LEU B C 1
ATOM 6110 O O . LEU B 1 247 ? 2.338 10.562 11.875 1 84.06 247 LEU B O 1
ATOM 6114 N N . ASP B 1 248 ? 2.287 9.094 10.023 1 82.31 248 ASP B N 1
ATOM 6115 C CA . ASP B 1 248 ? 0.868 8.789 10.18 1 82.31 248 ASP B CA 1
ATOM 6116 C C . ASP B 1 248 ? 0.669 7.359 10.68 1 82.31 248 ASP B C 1
ATOM 6118 O O . ASP B 1 248 ? 1.639 6.664 11 1 82.31 248 ASP B O 1
ATOM 6122 N N . ASN B 1 249 ? -0.417 7.004 11.094 1 82.25 249 ASN B N 1
ATOM 6123 C CA . ASN B 1 249 ? -0.66 5.574 11.258 1 82.25 249 ASN B CA 1
ATOM 6124 C C . ASN B 1 249 ? -0.768 4.867 9.914 1 82.25 249 ASN B C 1
ATOM 6126 O O . ASN B 1 249 ? -1.275 5.438 8.945 1 82.25 249 ASN B O 1
ATOM 6130 N N . PRO B 1 250 ? -0.115 3.742 9.867 1 92.69 250 PRO B N 1
ATOM 6131 C CA . PRO B 1 250 ? -0.159 2.996 8.609 1 92.69 250 PRO B CA 1
ATOM 6132 C C . PRO B 1 250 ? -1.577 2.584 8.219 1 92.69 250 PRO B C 1
ATOM 6134 O O . PRO B 1 250 ? -2.375 2.207 9.078 1 92.69 250 PRO B O 1
ATOM 6137 N N . VAL B 1 251 ? -1.925 2.805 7.02 1 95.31 251 VAL B N 1
ATOM 6138 C CA . VAL B 1 251 ? -3.201 2.385 6.449 1 95.31 251 VAL B CA 1
ATOM 6139 C C . VAL B 1 251 ? -2.961 1.646 5.137 1 95.31 251 VAL B C 1
ATOM 6141 O O . VAL B 1 251 ? -1.904 1.792 4.52 1 95.31 251 VAL B O 1
ATOM 6144 N N . PRO B 1 252 ? -3.844 0.777 4.777 1 96.69 252 PRO B N 1
ATOM 6145 C CA . PRO B 1 252 ? -3.674 0.132 3.475 1 96.69 252 PRO B CA 1
ATOM 6146 C C . PRO B 1 252 ? -3.869 1.097 2.307 1 96.69 252 PRO B C 1
ATOM 6148 O O . PRO B 1 252 ? -4.879 1.803 2.248 1 96.69 252 PRO B O 1
ATOM 6151 N N . LEU B 1 253 ? -2.926 1.135 1.427 1 97.06 253 LEU B N 1
ATOM 6152 C CA . LEU B 1 253 ? -2.99 2.031 0.276 1 97.06 253 LEU B CA 1
ATOM 6153 C C . LEU B 1 253 ? -2.791 1.26 -1.024 1 97.06 253 LEU B C 1
ATOM 6155 O O . LEU B 1 253 ? -2.281 0.137 -1.014 1 97.06 253 LEU B O 1
ATOM 6159 N N . LEU B 1 254 ? -3.26 1.816 -2.061 1 97.06 254 LEU B N 1
ATOM 6160 C CA . LEU B 1 254 ? -3.053 1.289 -3.404 1 97.06 254 LEU B CA 1
ATOM 6161 C C . LEU B 1 254 ? -1.684 1.691 -3.941 1 97.06 254 LEU B C 1
ATOM 6163 O O . LEU B 1 254 ? -1.085 2.658 -3.467 1 97.06 254 LEU B O 1
ATOM 6167 N N . PRO B 1 255 ? -1.199 0.956 -4.957 1 95.69 255 PRO B N 1
ATOM 6168 C CA . PRO B 1 255 ? 0.07 1.343 -5.578 1 95.69 255 PRO B CA 1
ATOM 6169 C C . PRO B 1 255 ? 0.023 2.74 -6.195 1 95.69 255 PRO B C 1
ATOM 6171 O O . PRO B 1 255 ? 1.066 3.371 -6.379 1 95.69 255 PRO B O 1
ATOM 6174 N N . SER B 1 256 ? -1.149 3.24 -6.531 1 96.81 256 SER B N 1
ATOM 6175 C CA . SER B 1 256 ? -1.321 4.562 -7.117 1 96.81 256 SER B CA 1
ATOM 6176 C C . SER B 1 256 ? -1.407 5.641 -6.039 1 96.81 256 SER B C 1
ATOM 6178 O O . SER B 1 256 ? -1.613 6.816 -6.344 1 96.81 256 SER B O 1
ATOM 6180 N N . GLN B 1 257 ? -1.348 5.25 -4.828 1 97.38 257 GLN B N 1
ATOM 6181 C CA . GLN B 1 257 ? -1.342 6.148 -3.678 1 97.38 257 GLN B CA 1
ATOM 6182 C C . GLN B 1 257 ? -0.01 6.082 -2.936 1 97.38 257 GLN B C 1
ATOM 6184 O O . GLN B 1 257 ? 0.257 5.121 -2.213 1 97.38 257 GLN B O 1
ATOM 6189 N N . VAL B 1 258 ? 0.78 7.16 -3.072 1 97.25 258 VAL B N 1
ATOM 6190 C CA . VAL B 1 258 ? 2.188 7.074 -2.697 1 97.25 258 VAL B CA 1
ATOM 6191 C C . VAL B 1 258 ? 2.516 8.148 -1.665 1 97.25 258 VAL B C 1
ATOM 6193 O O . VAL B 1 258 ? 2.16 9.32 -1.842 1 97.25 258 VAL B O 1
ATOM 6196 N N . TYR B 1 259 ? 3.219 7.77 -0.62 1 97.25 259 TYR B N 1
ATOM 6197 C CA . TYR B 1 259 ? 3.654 8.711 0.41 1 97.25 259 TYR B CA 1
ATOM 6198 C C . TYR B 1 259 ? 4.828 9.547 -0.078 1 97.25 259 TYR B C 1
ATOM 6200 O O . TYR B 1 259 ? 5.754 9.031 -0.704 1 97.25 259 TYR B O 1
ATOM 6208 N N . ILE B 1 260 ? 4.793 10.812 0.227 1 97.81 260 ILE B N 1
ATOM 6209 C CA . ILE B 1 260 ? 5.926 11.68 -0.084 1 97.81 260 ILE B CA 1
ATOM 6210 C C . ILE B 1 260 ? 6.207 12.602 1.096 1 97.81 260 ILE B C 1
ATOM 6212 O O . ILE B 1 260 ? 6.73 13.711 0.916 1 97.81 260 ILE B O 1
ATOM 6216 N N . GLY B 1 261 ? 5.746 12.156 2.264 1 96.44 261 GLY B N 1
ATOM 6217 C CA . GLY B 1 261 ? 5.973 12.961 3.455 1 96.44 261 GLY B CA 1
ATOM 6218 C C . GLY B 1 261 ? 7.43 13.32 3.664 1 96.44 261 GLY B C 1
ATOM 6219 O O . GLY B 1 261 ? 8.32 12.547 3.314 1 96.44 261 GLY B O 1
ATOM 6220 N N . THR B 1 262 ? 7.68 14.508 4.234 1 95.62 262 THR B N 1
ATOM 6221 C CA . THR B 1 262 ? 8.984 15.078 4.562 1 95.62 262 THR B CA 1
ATOM 6222 C C . THR B 1 262 ? 9.734 15.477 3.293 1 95.62 262 THR B C 1
ATOM 6224 O O . THR B 1 262 ? 10.953 15.633 3.314 1 95.62 262 THR B O 1
ATOM 6227 N N . ILE B 1 263 ? 9.047 15.555 2.189 1 97 263 ILE B N 1
ATOM 6228 C CA . ILE B 1 263 ? 9.688 15.914 0.932 1 97 263 ILE B CA 1
ATOM 6229 C C . ILE B 1 263 ? 10.273 17.328 1.038 1 97 263 ILE B C 1
ATOM 6231 O O . ILE B 1 263 ? 11.242 17.656 0.35 1 97 263 ILE B O 1
ATOM 6235 N N . ASN B 1 264 ? 9.75 18.172 1.91 1 93.75 264 ASN B N 1
ATOM 6236 C CA . ASN B 1 264 ? 10.227 19.531 2.086 1 93.75 264 ASN B CA 1
ATOM 6237 C C . ASN B 1 264 ? 11.328 19.609 3.141 1 93.75 264 ASN B C 1
ATOM 6239 O O . ASN B 1 264 ? 11.961 20.656 3.312 1 93.75 264 ASN B O 1
ATOM 6243 N N . ALA B 1 265 ? 11.484 18.547 3.857 1 94.38 265 ALA B N 1
ATOM 6244 C CA . ALA B 1 265 ? 12.461 18.578 4.949 1 94.38 265 ALA B CA 1
ATOM 6245 C C . ALA B 1 265 ? 13.891 18.562 4.414 1 94.38 265 ALA B C 1
ATOM 6247 O O . ALA B 1 265 ? 14.156 17.969 3.367 1 94.38 265 ALA B O 1
ATOM 6248 N N . HIS B 1 266 ? 14.766 19.234 5.051 1 92.5 266 HIS B N 1
ATOM 6249 C CA . HIS B 1 266 ? 16.188 19.234 4.711 1 92.5 266 HIS B CA 1
ATOM 6250 C C . HIS B 1 266 ? 17.047 19.234 5.965 1 92.5 266 HIS B C 1
ATOM 6252 O O . HIS B 1 266 ? 16.578 19.594 7.047 1 92.5 266 HIS B O 1
ATOM 6258 N N . LEU B 1 267 ? 18.25 18.781 5.844 1 93.81 267 LEU B N 1
ATOM 6259 C CA . LEU B 1 267 ? 19.203 18.844 6.953 1 93.81 267 LEU B CA 1
ATOM 6260 C C . LEU B 1 267 ? 19.453 20.297 7.363 1 93.81 267 LEU B C 1
ATOM 6262 O O . LEU B 1 267 ? 19.391 21.203 6.535 1 93.81 267 LEU B O 1
ATOM 6266 N N . PRO B 1 268 ? 19.688 20.5 8.633 1 95.81 268 PRO B N 1
ATOM 6267 C CA . PRO B 1 268 ? 19.875 21.875 9.117 1 95.81 268 PRO B CA 1
ATOM 6268 C C . PRO B 1 268 ? 21.047 22.578 8.453 1 95.81 268 PRO B C 1
ATOM 6270 O O . PRO B 1 268 ? 22.125 21.984 8.297 1 95.81 268 PRO B O 1
ATOM 6273 N N . ARG B 1 269 ? 20.891 23.844 8.148 1 93.31 269 ARG B N 1
ATOM 6274 C CA . ARG B 1 269 ? 21.922 24.75 7.633 1 93.31 269 ARG B CA 1
ATOM 6275 C C . ARG B 1 269 ? 22.422 25.688 8.727 1 93.31 269 ARG B C 1
ATOM 6277 O O . ARG B 1 269 ? 21.734 25.891 9.734 1 93.31 269 ARG B O 1
ATOM 6284 N N . PRO B 1 270 ? 23.562 26.203 8.453 1 96.5 270 PRO B N 1
ATOM 6285 C CA . PRO B 1 270 ? 24.047 27.156 9.445 1 96.5 270 PRO B CA 1
ATOM 6286 C C . PRO B 1 270 ? 23.125 28.375 9.586 1 96.5 270 PRO B C 1
ATOM 6288 O O . PRO B 1 270 ? 22.625 28.891 8.586 1 96.5 270 PRO B O 1
ATOM 6291 N N . LEU B 1 271 ? 23.016 28.844 10.844 1 97.5 271 LEU B N 1
ATOM 6292 C CA . LEU B 1 271 ? 22.188 30.016 11.117 1 97.5 271 LEU B CA 1
ATOM 6293 C C . LEU B 1 271 ? 22.969 31.312 10.883 1 97.5 271 LEU B C 1
ATOM 6295 O O . LEU B 1 271 ? 24.203 31.312 11.008 1 97.5 271 LEU B O 1
ATOM 6299 N N . PRO B 1 272 ? 22.188 32.375 10.516 1 96.19 272 PRO B N 1
ATOM 6300 C CA . PRO B 1 272 ? 22.875 33.688 10.539 1 96.19 272 PRO B CA 1
ATOM 6301 C C . PRO B 1 272 ? 23.531 33.969 11.891 1 96.19 272 PRO B C 1
ATOM 6303 O O . PRO B 1 272 ? 23.031 33.531 12.93 1 96.19 272 PRO B O 1
ATOM 6306 N N . MET B 1 273 ? 24.594 34.75 11.859 1 96.38 273 MET B N 1
ATOM 6307 C CA . MET B 1 273 ? 25.438 34.969 13.023 1 96.38 273 MET B CA 1
ATOM 6308 C C . MET B 1 273 ? 24.625 35.5 14.203 1 96.38 273 MET B C 1
ATOM 6310 O O . MET B 1 273 ? 24.828 35.094 15.344 1 96.38 273 MET B O 1
ATOM 6314 N N . ASP B 1 274 ? 23.75 36.406 13.953 1 95.75 274 ASP B N 1
ATOM 6315 C CA . ASP B 1 274 ? 22.953 37 15.008 1 95.75 274 ASP B CA 1
ATOM 6316 C C . ASP B 1 274 ? 22.062 35.938 15.688 1 95.75 274 ASP B C 1
ATOM 6318 O O . ASP B 1 274 ? 21.953 35.938 16.906 1 95.75 274 ASP B O 1
ATOM 6322 N N . LEU B 1 275 ? 21.453 35.062 14.914 1 97.19 275 LEU B N 1
ATOM 6323 C CA . LEU B 1 275 ? 20.609 34 15.461 1 97.19 275 LEU B CA 1
ATOM 6324 C C . LEU B 1 275 ? 21.453 32.938 16.172 1 97.19 275 LEU B C 1
ATOM 6326 O O . LEU B 1 275 ? 21.047 32.406 17.203 1 97.19 275 LEU B O 1
ATOM 6330 N N . GLU B 1 276 ? 22.625 32.656 15.57 1 97.5 276 GLU B N 1
ATOM 6331 C CA . GLU B 1 276 ? 23.516 31.703 16.203 1 97.5 276 GLU B CA 1
ATOM 6332 C C . GLU B 1 276 ? 23.953 32.156 17.578 1 97.5 276 GLU B C 1
ATOM 6334 O O . GLU B 1 276 ? 24.062 31.359 18.516 1 97.5 276 GLU B O 1
ATOM 6339 N N . GLN B 1 277 ? 24.172 33.438 17.641 1 96.81 277 GLN B N 1
ATOM 6340 C CA . GLN B 1 277 ? 24.547 34 18.938 1 96.81 277 GLN B CA 1
ATOM 6341 C C . GLN B 1 277 ? 23.438 33.812 19.953 1 96.81 277 GLN B C 1
ATOM 6343 O O . GLN B 1 277 ? 23.703 33.531 21.125 1 96.81 277 GLN B O 1
ATOM 6348 N N . VAL B 1 278 ? 22.234 34 19.5 1 96.69 278 VAL B N 1
ATOM 6349 C CA . VAL B 1 278 ? 21.094 33.812 20.375 1 96.69 278 VAL B CA 1
ATOM 6350 C C . VAL B 1 278 ? 21.031 32.344 20.812 1 96.69 278 VAL B C 1
ATOM 6352 O O . VAL B 1 278 ? 20.859 32.062 22 1 96.69 278 VAL B O 1
ATOM 6355 N N . MET B 1 279 ? 21.219 31.438 19.922 1 97.94 279 MET B N 1
ATOM 6356 C CA . MET B 1 279 ? 21.188 30 20.219 1 97.94 279 MET B CA 1
ATOM 6357 C C . MET B 1 279 ? 22.25 29.641 21.266 1 97.94 279 MET B C 1
ATOM 6359 O O . MET B 1 279 ? 21.953 28.969 22.25 1 97.94 279 MET B O 1
ATOM 6363 N N . GLN B 1 280 ? 23.422 30.188 21.109 1 96.94 280 GLN B N 1
ATOM 6364 C CA . GLN B 1 280 ? 24.547 29.859 21.984 1 96.94 280 GLN B CA 1
ATOM 6365 C C . GLN B 1 280 ? 24.375 30.484 23.359 1 96.94 280 GLN B C 1
ATOM 6367 O O . GLN B 1 280 ? 24.797 29.922 24.375 1 96.94 280 GLN B O 1
ATOM 6372 N N . SER B 1 281 ? 23.766 31.547 23.391 1 96.94 281 SER B N 1
ATOM 6373 C CA . SER B 1 281 ? 23.594 32.25 24.656 1 96.94 281 SER B CA 1
ATOM 6374 C C . SER B 1 281 ? 22.609 31.547 25.562 1 96.94 281 SER B C 1
ATOM 6376 O O . SER B 1 281 ? 22.516 31.859 26.75 1 96.94 281 SER B O 1
ATOM 6378 N N . SER B 1 282 ? 21.938 30.516 25.047 1 96.88 282 SER B N 1
ATOM 6379 C CA . SER B 1 282 ? 20.922 29.797 25.812 1 96.88 282 SER B CA 1
ATOM 6380 C C . SER B 1 282 ? 21.547 28.875 26.844 1 96.88 282 SER B C 1
ATOM 6382 O O . SER B 1 282 ? 20.875 28.375 27.75 1 96.88 282 SER B O 1
ATOM 6384 N N . GLY B 1 283 ? 22.906 28.594 26.766 1 95.75 283 GLY B N 1
ATOM 6385 C CA . GLY B 1 283 ? 23.562 27.672 27.672 1 95.75 283 GLY B CA 1
ATOM 6386 C C . GLY B 1 283 ? 23 26.266 27.594 1 95.75 283 GLY B C 1
ATOM 6387 O O . GLY B 1 283 ? 22.656 25.781 26.516 1 95.75 283 GLY B O 1
ATOM 6388 N N . ASP B 1 284 ? 22.953 25.578 28.719 1 95.31 284 ASP B N 1
ATOM 6389 C CA . ASP B 1 284 ? 22.547 24.172 28.766 1 95.31 284 ASP B CA 1
ATOM 6390 C C . ASP B 1 284 ? 21.031 24.047 28.75 1 95.31 284 ASP B C 1
ATOM 6392 O O . ASP B 1 284 ? 20.5 22.984 28.391 1 95.31 284 ASP B O 1
ATOM 6396 N N . ALA B 1 285 ? 20.359 25.172 29.109 1 97.19 285 ALA B N 1
ATOM 6397 C CA . ALA B 1 285 ? 18.891 25.125 29.141 1 97.19 285 ALA B CA 1
ATOM 6398 C C . ALA B 1 285 ? 18.312 24.953 27.75 1 97.19 285 ALA B C 1
ATOM 6400 O O . ALA B 1 285 ? 17.281 24.297 27.562 1 97.19 285 ALA B O 1
ATOM 6401 N N . GLY B 1 286 ? 19 25.594 26.766 1 98.12 286 GLY B N 1
ATOM 6402 C CA . GLY B 1 286 ? 18.609 25.438 25.375 1 98.12 286 GLY B CA 1
ATOM 6403 C C . GLY B 1 286 ? 17.578 26.438 24.938 1 98.12 286 GLY B C 1
ATOM 6404 O O . GLY B 1 286 ? 17.375 27.469 25.594 1 98.12 286 GLY B O 1
ATOM 6405 N N . VAL B 1 287 ? 16.938 26.141 23.766 1 98.69 287 VAL B N 1
ATOM 6406 C CA . VAL B 1 287 ? 16.078 27.109 23.109 1 98.69 287 VAL B CA 1
ATOM 6407 C C . VAL B 1 287 ? 14.695 26.516 22.875 1 98.69 287 VAL B C 1
ATOM 6409 O O . VAL B 1 287 ? 14.57 25.328 22.547 1 98.69 287 VAL B O 1
ATOM 6412 N N . ILE B 1 288 ? 13.656 27.281 23.109 1 98.75 288 ILE B N 1
ATOM 6413 C CA . ILE B 1 288 ? 12.289 27 22.703 1 98.75 288 ILE B CA 1
ATOM 6414 C C . ILE B 1 288 ? 11.945 27.812 21.453 1 98.75 288 ILE B C 1
ATOM 6416 O O . ILE B 1 288 ? 12.148 29.031 21.422 1 98.75 288 ILE B O 1
ATOM 6420 N N . TYR B 1 289 ? 11.539 27.141 20.406 1 98.62 289 TYR B N 1
ATOM 6421 C CA . TYR B 1 289 ? 11.094 27.812 19.203 1 98.62 289 TYR B CA 1
ATOM 6422 C C . TYR B 1 289 ? 9.57 27.906 19.156 1 98.62 289 TYR B C 1
ATOM 6424 O O . TYR B 1 289 ? 8.883 26.891 19.266 1 98.62 289 TYR B O 1
ATOM 6432 N N . PHE B 1 290 ? 9.031 29.094 19.047 1 98 290 PHE B N 1
ATOM 6433 C CA . PHE B 1 290 ? 7.594 29.328 19.016 1 98 290 PHE B CA 1
ATOM 6434 C C . PHE B 1 290 ? 7.164 29.906 17.672 1 98 290 PHE B C 1
ATOM 6436 O O . PHE B 1 290 ? 7.543 31.031 17.328 1 98 290 PHE B O 1
ATOM 6443 N N . SER B 1 291 ? 6.406 29.109 16.906 1 95.06 291 SER B N 1
ATOM 6444 C CA . SER B 1 291 ? 5.855 29.531 15.617 1 95.06 291 SER B CA 1
ATOM 6445 C C . SER B 1 291 ? 4.477 28.922 15.383 1 95.06 291 SER B C 1
ATOM 6447 O O . SER B 1 291 ? 4.285 27.719 15.531 1 95.06 291 SER B O 1
ATOM 6449 N N . ILE B 1 292 ? 3.52 29.688 15 1 87 292 ILE B N 1
ATOM 6450 C CA . ILE B 1 292 ? 2.178 29.141 14.812 1 87 292 ILE B CA 1
ATOM 6451 C C . ILE B 1 292 ? 1.844 29.125 13.32 1 87 292 ILE B C 1
ATOM 6453 O O . ILE B 1 292 ? 0.695 29.344 12.93 1 87 292 ILE B O 1
ATOM 6457 N N . GLY B 1 293 ? 2.775 28.984 12.508 1 74 293 GLY B N 1
ATOM 6458 C CA . GLY B 1 293 ? 2.621 28.594 11.117 1 74 293 GLY B CA 1
ATOM 6459 C C . GLY B 1 293 ? 2.232 29.75 10.219 1 74 293 GLY B C 1
ATOM 6460 O O . GLY B 1 293 ? 2.561 30.906 10.5 1 74 293 GLY B O 1
ATOM 6461 N N . SER B 1 294 ? 1.688 29.359 9.047 1 67.44 294 SER B N 1
ATOM 6462 C CA . SER B 1 294 ? 1.442 30.297 7.957 1 67.44 294 SER B CA 1
ATOM 6463 C C . SER B 1 294 ? -0.027 30.703 7.898 1 67.44 294 SER B C 1
ATOM 6465 O O . SER B 1 294 ? -0.367 31.734 7.32 1 67.44 294 SER B O 1
ATOM 6467 N N . VAL B 1 295 ? -0.819 29.891 8.484 1 66.12 295 VAL B N 1
ATOM 6468 C CA . VAL B 1 295 ? -2.252 30.156 8.414 1 66.12 295 VAL B CA 1
ATOM 6469 C C . VAL B 1 295 ? -2.646 31.172 9.477 1 66.12 295 VAL B C 1
ATOM 6471 O O . VAL B 1 295 ? -3.441 32.094 9.219 1 66.12 295 VAL B O 1
ATOM 6474 N N . ALA B 1 296 ? -1.979 30.984 10.578 1 69.38 296 ALA B N 1
ATOM 6475 C CA . ALA B 1 296 ? -2.193 31.906 11.68 1 69.38 296 ALA B CA 1
ATOM 6476 C C . ALA B 1 296 ? -1 32.844 11.852 1 69.38 296 ALA B C 1
ATOM 6478 O O . ALA B 1 296 ? 0.133 32.469 11.523 1 69.38 296 ALA B O 1
ATOM 6479 N N . VAL B 1 297 ? -1.405 34.031 12.156 1 76.62 297 VAL B N 1
ATOM 6480 C CA . VAL B 1 297 ? -0.366 35.031 12.438 1 76.62 297 VAL B CA 1
ATOM 6481 C C . VAL B 1 297 ? -0.317 35.312 13.938 1 76.62 297 VAL B C 1
ATOM 6483 O O . VAL B 1 297 ? -1.358 35.438 14.586 1 76.62 297 VAL B O 1
ATOM 6486 N N . SER B 1 298 ? 0.876 35.344 14.422 1 80 298 SER B N 1
ATOM 6487 C CA . SER B 1 298 ? 1.063 35.469 15.859 1 80 298 SER B CA 1
ATOM 6488 C C . SER B 1 298 ? 0.441 36.75 16.391 1 80 298 SER B C 1
ATOM 6490 O O . SER B 1 298 ? -0.023 36.812 17.531 1 80 298 SER B O 1
ATOM 6492 N N . LYS B 1 299 ? 0.446 37.719 15.562 1 79 299 LYS B N 1
ATOM 6493 C CA . LYS B 1 299 ? -0.103 39 16 1 79 299 LYS B CA 1
ATOM 6494 C C . LYS B 1 299 ? -1.592 38.875 16.312 1 79 299 LYS B C 1
ATOM 6496 O O . LYS B 1 299 ? -2.143 39.688 17.047 1 79 299 LYS B O 1
ATOM 6501 N N . ASP B 1 300 ? -2.18 37.844 15.68 1 82.12 300 ASP B N 1
ATOM 6502 C CA . ASP B 1 300 ? -3.625 37.688 15.828 1 82.12 300 ASP B CA 1
ATOM 6503 C C . ASP B 1 300 ? -3.959 36.812 17.016 1 82.12 300 ASP B C 1
ATOM 6505 O O . ASP B 1 300 ? -5.133 36.594 17.344 1 82.12 300 ASP B O 1
ATOM 6509 N N . ILE B 1 301 ? -2.949 36.344 17.75 1 87.31 301 ILE B N 1
ATOM 6510 C CA . ILE B 1 301 ? -3.178 35.562 18.953 1 87.31 301 ILE B CA 1
ATOM 6511 C C . ILE B 1 301 ? -3.965 36.406 19.969 1 87.31 301 ILE B C 1
ATOM 6513 O O . ILE B 1 301 ? -3.693 37.594 20.141 1 87.31 301 ILE B O 1
ATOM 6517 N N . PRO B 1 302 ? -4.895 35.781 20.594 1 87.19 302 PRO B N 1
ATOM 6518 C CA . PRO B 1 302 ? -5.652 36.531 21.594 1 87.19 302 PRO B CA 1
ATOM 6519 C C . PRO B 1 302 ? -4.762 37.125 22.672 1 87.19 302 PRO B C 1
ATOM 6521 O O . PRO B 1 302 ? -3.807 36.5 23.125 1 87.19 302 PRO B O 1
ATOM 6524 N N . ALA B 1 303 ? -5.164 38.281 23.156 1 90.38 303 ALA B N 1
ATOM 6525 C CA . ALA B 1 303 ? -4.359 39.031 24.109 1 90.38 303 ALA B CA 1
ATOM 6526 C C . ALA B 1 303 ? -4.105 38.25 25.375 1 90.38 303 ALA B C 1
ATOM 6528 O O . ALA B 1 303 ? -2.998 38.25 25.922 1 90.38 303 ALA B O 1
ATOM 6529 N N . ARG B 1 304 ? -5.133 37.594 25.797 1 93.31 304 ARG B N 1
ATOM 6530 C CA . ARG B 1 304 ? -5.008 36.781 27 1 93.31 304 ARG B CA 1
ATOM 6531 C C . ARG B 1 304 ? -3.943 35.688 26.828 1 93.31 304 ARG B C 1
ATOM 6533 O O . ARG B 1 304 ? -3.133 35.469 27.734 1 93.31 304 ARG B O 1
ATOM 6540 N N . ALA B 1 305 ? -3.984 35.031 25.766 1 93.88 305 ALA B N 1
ATOM 6541 C CA . ALA B 1 305 ? -3.031 33.969 25.5 1 93.88 305 ALA B CA 1
ATOM 6542 C C . ALA B 1 305 ? -1.617 34.5 25.344 1 93.88 305 ALA B C 1
ATOM 6544 O O . ALA B 1 305 ? -0.651 33.906 25.812 1 93.88 305 ALA B O 1
ATOM 6545 N N . LYS B 1 306 ? -1.46 35.625 24.719 1 93.69 306 LYS B N 1
ATOM 6546 C CA . LYS B 1 306 ? -0.16 36.281 24.562 1 93.69 306 LYS B CA 1
ATOM 6547 C C . LYS B 1 306 ? 0.463 36.594 25.922 1 93.69 306 LYS B C 1
ATOM 6549 O O . LYS B 1 306 ? 1.648 36.344 26.141 1 93.69 306 LYS B O 1
ATOM 6554 N N . ALA B 1 307 ? -0.41 37.156 26.719 1 95.56 307 ALA B N 1
ATOM 6555 C CA . ALA B 1 307 ? 0.053 37.5 28.047 1 95.56 307 ALA B CA 1
ATOM 6556 C C . ALA B 1 307 ? 0.494 36.25 28.812 1 95.56 307 ALA B C 1
ATOM 6558 O O . ALA B 1 307 ? 1.492 36.281 29.547 1 95.56 307 ALA B O 1
ATOM 6559 N N . ALA B 1 308 ? -0.261 35.219 28.656 1 97.38 308 ALA B N 1
ATOM 6560 C CA . ALA B 1 308 ? 0.067 33.969 29.344 1 97.38 308 ALA B CA 1
ATOM 6561 C C . ALA B 1 308 ? 1.411 33.406 28.859 1 97.38 308 ALA B C 1
ATOM 6563 O O . ALA B 1 308 ? 2.217 32.938 29.672 1 97.38 308 ALA B O 1
ATOM 6564 N N . PHE B 1 309 ? 1.675 33.438 27.594 1 97.5 309 PHE B N 1
ATOM 6565 C CA . PHE B 1 309 ? 2.936 32.969 27.031 1 97.5 309 PHE B CA 1
ATOM 6566 C C . PHE B 1 309 ? 4.102 33.812 27.516 1 97.5 309 PHE B C 1
ATOM 6568 O O . PHE B 1 309 ? 5.141 33.281 27.922 1 97.5 309 PHE B O 1
ATOM 6575 N N . LEU B 1 310 ? 3.904 35.156 27.484 1 97.31 310 LEU B N 1
ATOM 6576 C CA . LEU B 1 310 ? 4.961 36.062 27.906 1 97.31 310 LEU B CA 1
ATOM 6577 C C . LEU B 1 310 ? 5.312 35.844 29.375 1 97.31 310 LEU B C 1
ATOM 6579 O O . LEU B 1 310 ? 6.492 35.812 29.75 1 97.31 310 LEU B O 1
ATOM 6583 N N . GLU B 1 311 ? 4.289 35.719 30.156 1 98.06 311 GLU B N 1
ATOM 6584 C CA . GLU B 1 311 ? 4.516 35.438 31.562 1 98.06 311 GLU B CA 1
ATOM 6585 C C . GLU B 1 311 ? 5.23 34.094 31.75 1 98.06 311 GLU B C 1
ATOM 6587 O O . GLU B 1 311 ? 6.16 34 32.562 1 98.06 311 GLU B O 1
ATOM 6592 N N . ALA B 1 312 ? 4.777 33.094 31.078 1 98.62 312 ALA B N 1
ATOM 6593 C CA . ALA B 1 312 ? 5.383 31.766 31.172 1 98.62 312 ALA B CA 1
ATOM 6594 C C . ALA B 1 312 ? 6.84 31.797 30.719 1 98.62 312 ALA B C 1
ATOM 6596 O O . ALA B 1 312 ? 7.703 31.188 31.375 1 98.62 312 ALA B O 1
ATOM 6597 N N . PHE B 1 313 ? 7.148 32.531 29.656 1 98.5 313 PHE B N 1
ATOM 6598 C CA . PHE B 1 313 ? 8.5 32.562 29.094 1 98.5 313 PHE B CA 1
ATOM 6599 C C . PHE B 1 313 ? 9.453 33.25 30.078 1 98.5 313 PHE B C 1
ATOM 6601 O O . PHE B 1 313 ? 10.641 32.906 30.125 1 98.5 313 PHE B O 1
ATOM 6608 N N . ALA B 1 314 ? 8.938 34.125 30.797 1 97.94 314 ALA B N 1
ATOM 6609 C CA . ALA B 1 314 ? 9.766 34.812 31.797 1 97.94 314 ALA B CA 1
ATOM 6610 C C . ALA B 1 314 ? 10.156 33.875 32.938 1 97.94 314 ALA B C 1
ATOM 6612 O O . ALA B 1 314 ? 11.109 34.156 33.656 1 97.94 314 ALA B O 1
ATOM 6613 N N . ARG B 1 315 ? 9.477 32.812 33.031 1 98.12 315 ARG B N 1
ATOM 6614 C CA . ARG B 1 315 ? 9.641 31.953 34.156 1 98.12 315 ARG B CA 1
ATOM 6615 C C . ARG B 1 315 ? 10.5 30.734 33.812 1 98.12 315 ARG B C 1
ATOM 6617 O O . ARG B 1 315 ? 10.828 29.922 34.688 1 98.12 315 ARG B O 1
ATOM 6624 N N . VAL B 1 316 ? 10.883 30.547 32.594 1 97.88 316 VAL B N 1
ATOM 6625 C CA . VAL B 1 316 ? 11.648 29.359 32.188 1 97.88 316 VAL B CA 1
ATOM 6626 C C . VAL B 1 316 ? 13.094 29.75 31.906 1 97.88 316 VAL B C 1
ATOM 6628 O O . VAL B 1 316 ? 13.367 30.891 31.5 1 97.88 316 VAL B O 1
ATOM 6631 N N . PRO B 1 317 ? 14.031 28.859 32.125 1 97.62 317 PRO B N 1
ATOM 6632 C CA . PRO B 1 317 ? 15.445 29.188 31.938 1 97.62 317 PRO B CA 1
ATOM 6633 C C . PRO B 1 317 ? 15.844 29.188 30.453 1 97.62 317 PRO B C 1
ATOM 6635 O O . PRO B 1 317 ? 16.906 29.703 30.094 1 97.62 317 PRO B O 1
ATOM 6638 N N . GLN B 1 318 ? 15.047 28.656 29.578 1 98.19 318 GLN B N 1
ATOM 6639 C CA . GLN B 1 318 ? 15.359 28.562 28.156 1 98.19 318 GLN B CA 1
ATOM 6640 C C . GLN B 1 318 ? 15.281 29.938 27.484 1 98.19 318 GLN B C 1
ATOM 6642 O O . GLN B 1 318 ? 14.547 30.812 27.938 1 98.19 318 GLN B O 1
ATOM 6647 N N . LYS B 1 319 ? 16.062 30.109 26.406 1 98.25 319 LYS B N 1
ATOM 6648 C CA . LYS B 1 319 ? 15.805 31.188 25.453 1 98.25 319 LYS B CA 1
ATOM 6649 C C . LYS B 1 319 ? 14.617 30.859 24.562 1 98.25 319 LYS B C 1
ATOM 6651 O O . LYS B 1 319 ? 14.414 29.703 24.188 1 98.25 319 LYS B O 1
ATOM 6656 N N . VAL B 1 320 ? 13.836 31.875 24.281 1 98.38 320 VAL B N 1
ATOM 6657 C CA . VAL B 1 320 ? 12.672 31.656 23.438 1 98.38 320 VAL B CA 1
ATOM 6658 C C . VAL B 1 320 ? 12.82 32.438 22.141 1 98.38 320 VAL B C 1
ATOM 6660 O O . VAL B 1 320 ? 12.977 33.688 22.172 1 98.38 320 VAL B O 1
ATOM 6663 N N . LEU B 1 321 ? 12.867 31.766 21.031 1 98.06 321 LEU B N 1
ATOM 6664 C CA . LEU B 1 321 ? 12.75 32.375 19.719 1 98.06 321 LEU B CA 1
ATOM 6665 C C . LEU B 1 321 ? 11.312 32.312 19.219 1 98.06 321 LEU B C 1
ATOM 6667 O O . LEU B 1 321 ? 10.781 31.25 18.969 1 98.06 321 LEU B O 1
ATOM 6671 N N . TRP B 1 322 ? 10.703 33.469 19.078 1 97 322 TRP B N 1
ATOM 6672 C CA . TRP B 1 322 ? 9.289 33.562 18.75 1 97 322 TRP B CA 1
ATOM 6673 C C . TRP B 1 322 ? 9.086 34.281 17.422 1 97 322 TRP B C 1
ATOM 6675 O O . TRP B 1 322 ? 9.391 35.469 17.281 1 97 322 TRP B O 1
ATOM 6685 N N . LYS B 1 323 ? 8.586 33.531 16.391 1 95.12 323 LYS B N 1
ATOM 6686 C CA . LYS B 1 323 ? 8.172 34.156 15.156 1 95.12 323 LYS B CA 1
ATOM 6687 C C . LYS B 1 323 ? 6.938 35.031 15.367 1 95.12 323 LYS B C 1
ATOM 6689 O O . LYS B 1 323 ? 5.828 34.531 15.523 1 95.12 323 LYS B O 1
ATOM 6694 N N . TYR B 1 324 ? 7.148 36.281 15.328 1 92.31 324 TYR B N 1
ATOM 6695 C CA . TYR B 1 324 ? 6.109 37.25 15.656 1 92.31 324 TYR B CA 1
ATOM 6696 C C . TYR B 1 324 ? 6.141 38.438 14.688 1 92.31 324 TYR B C 1
ATOM 6698 O O . TYR B 1 324 ? 7.164 39.094 14.555 1 92.31 324 TYR B O 1
ATOM 6706 N N . GLU B 1 325 ? 5.027 38.719 13.969 1 85.81 325 GLU B N 1
ATOM 6707 C CA . GLU B 1 325 ? 4.949 39.75 12.938 1 85.81 325 GLU B CA 1
ATOM 6708 C C . GLU B 1 325 ? 4.586 41.125 13.539 1 85.81 325 GLU B C 1
ATOM 6710 O O . GLU B 1 325 ? 4.379 42.094 12.805 1 85.81 325 GLU B O 1
ATOM 6715 N N . GLY B 1 326 ? 4.832 41.5 14.727 1 83.31 326 GLY B N 1
ATOM 6716 C CA . GLY B 1 326 ? 4.496 42.781 15.352 1 83.31 326 GLY B CA 1
ATOM 6717 C C . GLY B 1 326 ? 5.582 43.281 16.281 1 83.31 326 GLY B C 1
ATOM 6718 O O . GLY B 1 326 ? 6.602 42.625 16.469 1 83.31 326 GLY B O 1
ATOM 6719 N N . ASP B 1 327 ? 5.406 44.562 16.672 1 84.62 327 ASP B N 1
ATOM 6720 C CA . ASP B 1 327 ? 6.336 45.188 17.609 1 84.62 327 ASP B CA 1
ATOM 6721 C C . ASP B 1 327 ? 5.609 45.656 18.859 1 84.62 327 ASP B C 1
ATOM 6723 O O . ASP B 1 327 ? 6.105 46.531 19.578 1 84.62 327 ASP B O 1
ATOM 6727 N N . ASP B 1 328 ? 4.656 45.094 19.125 1 86.06 328 ASP B N 1
ATOM 6728 C CA . ASP B 1 328 ? 3.771 45.625 20.156 1 86.06 328 ASP B CA 1
ATOM 6729 C C . ASP B 1 328 ? 3.98 44.906 21.484 1 86.06 328 ASP B C 1
ATOM 6731 O O . ASP B 1 328 ? 3.248 45.125 22.453 1 86.06 328 ASP B O 1
ATOM 6735 N N . LEU B 1 329 ? 4.969 44.062 21.562 1 88.75 329 LEU B N 1
ATOM 6736 C CA . LEU B 1 329 ? 5.109 43.25 22.75 1 88.75 329 LEU B CA 1
ATOM 6737 C C . LEU B 1 329 ? 6.238 43.781 23.641 1 88.75 329 LEU B C 1
ATOM 6739 O O . LEU B 1 329 ? 7.27 44.219 23.141 1 88.75 329 LEU B O 1
ATOM 6743 N N . LYS B 1 330 ? 5.977 43.781 24.922 1 92 330 LYS B N 1
ATOM 6744 C CA . LYS B 1 330 ? 7.062 43.906 25.891 1 92 330 LYS B CA 1
ATOM 6745 C C . LYS B 1 330 ? 7.691 42.562 26.188 1 92 330 LYS B C 1
ATOM 6747 O O . LYS B 1 330 ? 7.121 41.719 26.906 1 92 330 LYS B O 1
ATOM 6752 N N . LEU B 1 331 ? 8.844 42.406 25.734 1 95 331 LEU B N 1
ATOM 6753 C CA . LEU B 1 331 ? 9.453 41.094 25.75 1 95 331 LEU B CA 1
ATOM 6754 C C . LEU B 1 331 ? 10.312 40.906 27 1 95 331 LEU B C 1
ATOM 6756 O O . LEU B 1 331 ? 11.055 41.812 27.391 1 95 331 LEU B O 1
ATOM 6760 N N . PRO B 1 332 ? 10.18 39.75 27.688 1 95.81 332 PRO B N 1
ATOM 6761 C CA . PRO B 1 332 ? 11.203 39.406 28.672 1 95.81 332 PRO B CA 1
ATOM 6762 C C . PRO B 1 332 ? 12.602 39.312 28.078 1 95.81 332 PRO B C 1
ATOM 6764 O O . PRO B 1 332 ? 12.742 39.188 26.859 1 95.81 332 PRO B O 1
ATOM 6767 N N . ASP B 1 333 ? 13.672 39.281 28.844 1 94.94 333 ASP B N 1
ATOM 6768 C CA . ASP B 1 333 ? 15.062 39.344 28.406 1 94.94 333 ASP B CA 1
ATOM 6769 C C . ASP B 1 333 ? 15.445 38.094 27.609 1 94.94 333 ASP B C 1
ATOM 6771 O O . ASP B 1 333 ? 16.328 38.156 26.75 1 94.94 333 ASP B O 1
ATOM 6775 N N . ASN B 1 334 ? 14.789 37.031 27.906 1 97.38 334 ASN B N 1
ATOM 6776 C CA . ASN B 1 334 ? 15.195 35.781 27.281 1 97.38 334 ASN B CA 1
ATOM 6777 C C . ASN B 1 334 ? 14.383 35.5 26.031 1 97.38 334 ASN B C 1
ATOM 6779 O O . ASN B 1 334 ? 14.461 34.406 25.469 1 97.38 334 ASN B O 1
ATOM 6783 N N . VAL B 1 335 ? 13.539 36.438 25.562 1 97.56 335 VAL B N 1
ATOM 6784 C CA . VAL B 1 335 ? 12.695 36.219 24.406 1 97.56 335 VAL B CA 1
ATOM 6785 C C . VAL B 1 335 ? 13.172 37.094 23.25 1 97.56 335 VAL B C 1
ATOM 6787 O O . VAL B 1 335 ? 13.406 38.281 23.406 1 97.56 335 VAL B O 1
ATOM 6790 N N . VAL B 1 336 ? 13.359 36.5 22.078 1 96.44 336 VAL B N 1
ATOM 6791 C CA . VAL B 1 336 ? 13.719 37.188 20.844 1 96.44 336 VAL B CA 1
ATOM 6792 C C . VAL B 1 336 ? 12.648 36.938 19.781 1 96.44 336 VAL B C 1
ATOM 6794 O O . VAL B 1 336 ? 12.258 35.781 19.531 1 96.44 336 VAL B O 1
ATOM 6797 N N . THR B 1 337 ? 12.156 38 19.141 1 95 337 THR B N 1
ATOM 6798 C CA . THR B 1 337 ? 11.133 37.875 18.109 1 95 337 THR B CA 1
ATOM 6799 C C . THR B 1 337 ? 11.664 38.312 16.75 1 95 337 THR B C 1
ATOM 6801 O O . THR B 1 337 ? 12.562 39.156 16.688 1 95 337 THR B O 1
ATOM 6804 N N . ARG B 1 338 ? 11.219 37.656 15.75 1 92.81 338 ARG B N 1
ATOM 6805 C CA . ARG B 1 338 ? 11.422 38.031 14.359 1 92.81 338 ARG B CA 1
ATOM 6806 C C . ARG B 1 338 ? 10.188 37.75 13.516 1 92.81 338 ARG B C 1
ATOM 6808 O O . ARG B 1 338 ? 9.43 36.812 13.828 1 92.81 338 ARG B O 1
ATOM 6815 N N . SER B 1 339 ? 10.023 38.562 12.477 1 89.75 339 SER B N 1
ATOM 6816 C CA . SER B 1 339 ? 8.875 38.344 11.609 1 89.75 339 SER B CA 1
ATOM 6817 C C . SER B 1 339 ? 9.047 37.062 10.773 1 89.75 339 SER B C 1
ATOM 6819 O O . SER B 1 339 ? 8.07 36.5 10.289 1 89.75 339 SER B O 1
ATOM 6821 N N . TRP B 1 340 ? 10.273 36.719 10.594 1 89.5 340 TRP B N 1
ATOM 6822 C CA . TRP B 1 340 ? 10.594 35.5 9.883 1 89.5 340 TRP B CA 1
ATOM 6823 C C . TRP B 1 340 ? 11.797 34.812 10.508 1 89.5 340 TRP B C 1
ATOM 6825 O O . TRP B 1 340 ? 12.758 35.469 10.922 1 89.5 340 TRP B O 1
ATOM 6835 N N . LEU B 1 341 ? 11.727 33.469 10.594 1 94.44 341 LEU B N 1
ATOM 6836 C CA . LEU B 1 341 ? 12.797 32.656 11.141 1 94.44 341 LEU B CA 1
ATOM 6837 C C . LEU B 1 341 ? 12.969 31.375 10.312 1 94.44 341 LEU B C 1
ATOM 6839 O O . LEU B 1 341 ? 11.984 30.797 9.859 1 94.44 341 LEU B O 1
ATOM 6843 N N . PRO B 1 342 ? 14.195 30.953 10.078 1 95 342 PRO B N 1
ATOM 6844 C CA . PRO B 1 342 ? 14.43 29.688 9.375 1 95 342 PRO B CA 1
ATOM 6845 C C . PRO B 1 342 ? 14.07 28.469 10.219 1 95 342 PRO B C 1
ATOM 6847 O O . PRO B 1 342 ? 14.953 27.828 10.812 1 95 342 PRO B O 1
ATOM 6850 N N . GLN B 1 343 ? 12.898 28.094 10.195 1 95.38 343 GLN B N 1
ATOM 6851 C CA . GLN B 1 343 ? 12.297 27.125 11.117 1 95.38 343 GLN B CA 1
ATOM 6852 C C . GLN B 1 343 ? 13.07 25.812 11.141 1 95.38 343 GLN B C 1
ATOM 6854 O O . GLN B 1 343 ? 13.445 25.328 12.211 1 95.38 343 GLN B O 1
ATOM 6859 N N . GLN B 1 344 ? 13.375 25.219 10 1 96.12 344 GLN B N 1
ATOM 6860 C CA . GLN B 1 344 ? 14 23.891 9.961 1 96.12 344 GLN B CA 1
ATOM 6861 C C . GLN B 1 344 ? 15.438 23.953 10.469 1 96.12 344 GLN B C 1
ATOM 6863 O O . GLN B 1 344 ? 15.922 23.016 11.094 1 96.12 344 GLN B O 1
ATOM 6868 N N . ASP B 1 345 ? 16.109 25.094 10.195 1 98.12 345 ASP B N 1
ATOM 6869 C CA . ASP B 1 345 ? 17.469 25.266 10.688 1 98.12 345 ASP B CA 1
ATOM 6870 C C . ASP B 1 345 ? 17.484 25.406 12.211 1 98.12 345 ASP B C 1
ATOM 6872 O O . ASP B 1 345 ? 18.406 24.938 12.875 1 98.12 345 ASP B O 1
ATOM 6876 N N . ILE B 1 346 ? 16.469 26.047 12.68 1 98.31 346 ILE B N 1
ATOM 6877 C CA . ILE B 1 346 ? 16.359 26.203 14.125 1 98.31 346 ILE B CA 1
ATOM 6878 C C . ILE B 1 346 ? 15.984 24.875 14.766 1 98.31 346 ILE B C 1
ATOM 6880 O O . ILE B 1 346 ? 16.594 24.469 15.758 1 98.31 346 ILE B O 1
ATOM 6884 N N . LEU B 1 347 ? 15.023 24.188 14.203 1 98.25 347 LEU B N 1
ATOM 6885 C CA . LEU B 1 347 ? 14.586 22.906 14.734 1 98.25 347 LEU B CA 1
ATOM 6886 C C . LEU B 1 347 ? 15.727 21.891 14.695 1 98.25 347 LEU B C 1
ATOM 6888 O O . LEU B 1 347 ? 15.82 21.016 15.57 1 98.25 347 LEU B O 1
ATOM 6892 N N . GLY B 1 348 ? 16.547 22.016 13.703 1 98.06 348 GLY B N 1
ATOM 6893 C CA . GLY B 1 348 ? 17.656 21.078 13.547 1 98.06 348 GLY B CA 1
ATOM 6894 C C . GLY B 1 348 ? 18.875 21.453 14.359 1 98.06 348 GLY B C 1
ATOM 6895 O O . GLY B 1 348 ? 19.875 20.734 14.359 1 98.06 348 GLY B O 1
ATOM 6896 N N . HIS B 1 349 ? 18.859 22.594 15.047 1 98.19 349 HIS B N 1
ATOM 6897 C CA . HIS B 1 349 ? 19.984 23.047 15.859 1 98.19 349 HIS B CA 1
ATOM 6898 C C . HIS B 1 349 ? 20.094 22.219 17.141 1 98.19 349 HIS B C 1
ATOM 6900 O O . HIS B 1 349 ? 19.078 21.922 17.781 1 98.19 349 HIS B O 1
ATOM 6906 N N . PRO B 1 350 ? 21.25 21.859 17.562 1 96.69 350 PRO B N 1
ATOM 6907 C CA . PRO B 1 350 ? 21.422 21 18.734 1 96.69 350 PRO B CA 1
ATOM 6908 C C . PRO B 1 350 ? 20.906 21.641 20.016 1 96.69 350 PRO B C 1
ATOM 6910 O O . PRO B 1 350 ? 20.625 20.938 21 1 96.69 350 PRO B O 1
ATOM 6913 N N . LYS B 1 351 ? 20.75 22.953 20.016 1 98 351 LYS B N 1
ATOM 6914 C CA . LYS B 1 351 ? 20.312 23.656 21.234 1 98 351 LYS B CA 1
ATOM 6915 C C . LYS B 1 351 ? 18.797 23.703 21.328 1 98 351 LYS B C 1
ATOM 6917 O O . LYS B 1 351 ? 18.25 24.031 22.391 1 98 351 LYS B O 1
ATOM 6922 N N . THR B 1 352 ? 18.078 23.344 20.281 1 98.56 352 THR B N 1
ATOM 6923 C CA . THR B 1 352 ? 16.625 23.422 20.328 1 98.56 352 THR B CA 1
ATOM 6924 C C . THR B 1 352 ? 16.047 22.281 21.156 1 98.56 352 THR B C 1
ATOM 6926 O O . THR B 1 352 ? 16.344 21.109 20.906 1 98.56 352 THR B O 1
ATOM 6929 N N . ARG B 1 353 ? 15.188 22.641 22.109 1 98.38 353 ARG B N 1
ATOM 6930 C CA . ARG B 1 353 ? 14.656 21.641 23.031 1 98.38 353 ARG B CA 1
ATOM 6931 C C . ARG B 1 353 ? 13.172 21.406 22.797 1 98.38 353 ARG B C 1
ATOM 6933 O O . ARG B 1 353 ? 12.641 20.344 23.125 1 98.38 353 ARG B O 1
ATOM 6940 N N . LEU B 1 354 ? 12.539 22.422 22.297 1 98.75 354 LEU B N 1
ATOM 6941 C CA . LEU B 1 354 ? 11.086 22.359 22.219 1 98.75 354 LEU B CA 1
ATOM 6942 C C . LEU B 1 354 ? 10.555 23.234 21.094 1 98.75 354 LEU B C 1
ATOM 6944 O O . LEU B 1 354 ? 11.094 24.312 20.828 1 98.75 354 LEU B O 1
ATOM 6948 N N . PHE B 1 355 ? 9.531 22.797 20.422 1 98.69 355 PHE B N 1
ATOM 6949 C CA . PHE B 1 355 ? 8.805 23.531 19.391 1 98.69 355 PHE B CA 1
ATOM 6950 C C . PHE B 1 355 ? 7.375 23.812 19.828 1 98.69 355 PHE B C 1
ATOM 6952 O O . PHE B 1 355 ? 6.59 22.891 20.031 1 98.69 355 PHE B O 1
ATOM 6959 N N . ILE B 1 356 ? 7.008 25.016 20.062 1 98.31 356 ILE B N 1
ATOM 6960 C CA . ILE B 1 356 ? 5.617 25.391 20.297 1 98.31 356 ILE B CA 1
ATOM 6961 C C . ILE B 1 356 ? 4.945 25.734 18.969 1 98.31 356 ILE B C 1
ATOM 6963 O O . ILE B 1 356 ? 5.359 26.656 18.281 1 98.31 356 ILE B O 1
ATOM 6967 N N . SER B 1 357 ? 3.959 24.953 18.625 1 95.62 357 SER B N 1
ATOM 6968 C CA . SER B 1 357 ? 3.387 25.031 17.281 1 95.62 357 SER B CA 1
ATOM 6969 C C . SER B 1 357 ? 1.878 24.812 17.312 1 95.62 357 SER B C 1
ATOM 6971 O O . SER B 1 357 ? 1.342 24.266 18.281 1 95.62 357 SER B O 1
ATOM 6973 N N . HIS B 1 358 ? 1.203 25.297 16.328 1 92.56 358 HIS B N 1
ATOM 6974 C CA . HIS B 1 358 ? -0.222 25.016 16.188 1 92.56 358 HIS B CA 1
ATOM 6975 C C . HIS B 1 358 ? -0.459 23.609 15.633 1 92.56 358 HIS B C 1
ATOM 6977 O O . HIS B 1 358 ? -1.605 23.172 15.516 1 92.56 358 HIS B O 1
ATOM 6983 N N . CYS B 1 359 ? 0.578 22.938 15.203 1 92.06 359 CYS B N 1
ATOM 6984 C CA . CYS B 1 359 ? 0.541 21.531 14.797 1 92.06 359 CYS B CA 1
ATOM 6985 C C . CYS B 1 359 ? -0.082 21.375 13.422 1 92.06 359 CYS B C 1
ATOM 6987 O O . CYS B 1 359 ? -0.971 20.547 13.227 1 92.06 359 CYS B O 1
ATOM 6989 N N . GLY B 1 360 ? 0.367 22.25 12.539 1 91.38 360 GLY B N 1
ATOM 6990 C CA . GLY B 1 360 ? 0.081 22 11.141 1 91.38 360 GLY B CA 1
ATOM 6991 C C . GLY B 1 360 ? 0.829 20.797 10.594 1 91.38 360 GLY B C 1
ATOM 6992 O O . GLY B 1 360 ? 1.784 20.312 11.211 1 91.38 360 GLY B O 1
ATOM 6993 N N . ASN B 1 361 ? 0.428 20.312 9.508 1 91.31 361 ASN B N 1
ATOM 6994 C CA . ASN B 1 361 ? 1.014 19.094 8.961 1 91.31 361 ASN B CA 1
ATOM 6995 C C . ASN B 1 361 ? 2.5 19.266 8.664 1 91.31 361 ASN B C 1
ATOM 6997 O O . ASN B 1 361 ? 3.322 18.438 9.078 1 91.31 361 ASN B O 1
ATOM 7001 N N . LEU B 1 362 ? 2.936 20.328 7.98 1 93 362 LEU B N 1
ATOM 7002 C CA . LEU B 1 362 ? 4.332 20.5 7.594 1 93 362 LEU B CA 1
ATOM 7003 C C . LEU B 1 362 ? 5.199 20.797 8.812 1 93 362 LEU B C 1
ATOM 7005 O O . LEU B 1 362 ? 6.305 20.25 8.938 1 93 362 LEU B O 1
ATOM 7009 N N . GLY B 1 363 ? 4.676 21.688 9.688 1 93.25 363 GLY B N 1
ATOM 7010 C CA . GLY B 1 363 ? 5.422 21.953 10.906 1 93.25 363 GLY B CA 1
ATOM 7011 C C . GLY B 1 363 ? 5.656 20.719 11.75 1 93.25 363 GLY B C 1
ATOM 7012 O O . GLY B 1 363 ? 6.746 20.531 12.289 1 93.25 363 GLY B O 1
ATOM 7013 N N . THR B 1 364 ? 4.645 19.938 11.875 1 94.31 364 THR B N 1
ATOM 7014 C CA . THR B 1 364 ? 4.75 18.703 12.641 1 94.31 364 THR B CA 1
ATOM 7015 C C . THR B 1 364 ? 5.746 17.734 11.992 1 94.31 364 THR B C 1
ATOM 7017 O O . THR B 1 364 ? 6.523 17.078 12.688 1 94.31 364 THR B O 1
ATOM 7020 N N . GLN B 1 365 ? 5.68 17.641 10.68 1 95.81 365 GLN B N 1
ATOM 7021 C CA . GLN B 1 365 ? 6.633 16.797 9.969 1 95.81 365 GLN B CA 1
ATOM 7022 C C . GLN B 1 365 ? 8.062 17.266 10.195 1 95.81 365 GLN B C 1
ATOM 7024 O O . GLN B 1 365 ? 8.969 16.453 10.383 1 95.81 365 GLN B O 1
ATOM 7029 N N . GLU B 1 366 ? 8.266 18.578 10.156 1 96.38 366 GLU B N 1
ATOM 7030 C CA . GLU B 1 366 ? 9.594 19.141 10.359 1 96.38 366 GLU B CA 1
ATOM 7031 C C . GLU B 1 366 ? 10.102 18.859 11.773 1 96.38 366 GLU B C 1
ATOM 7033 O O . GLU B 1 366 ? 11.266 18.5 11.961 1 96.38 366 GLU B O 1
ATOM 7038 N N . ALA B 1 367 ? 9.195 19.016 12.711 1 97 367 ALA B N 1
ATOM 7039 C CA . ALA B 1 367 ? 9.57 18.719 14.094 1 97 367 ALA B CA 1
ATOM 7040 C C . ALA B 1 367 ? 9.977 17.25 14.25 1 97 367 ALA B C 1
ATOM 7042 O O . ALA B 1 367 ? 10.984 16.953 14.891 1 97 367 ALA B O 1
ATOM 7043 N N . LYS B 1 368 ? 9.188 16.344 13.695 1 97.12 368 LYS B N 1
ATOM 7044 C CA . LYS B 1 368 ? 9.492 14.922 13.742 1 97.12 368 LYS B CA 1
ATOM 7045 C C . LYS B 1 368 ? 10.797 14.609 13.023 1 97.12 368 LYS B C 1
ATOM 7047 O O . LYS B 1 368 ? 11.609 13.812 13.508 1 97.12 368 LYS B O 1
ATOM 7052 N N . TYR B 1 369 ? 10.992 15.219 11.883 1 97.62 369 TYR B N 1
ATOM 7053 C CA . TYR B 1 369 ? 12.195 15 11.086 1 97.62 369 TYR B CA 1
ATOM 7054 C C . TYR B 1 369 ? 13.438 15.414 11.859 1 97.62 369 TYR B C 1
ATOM 7056 O O . TYR B 1 369 ? 14.469 14.734 11.805 1 97.62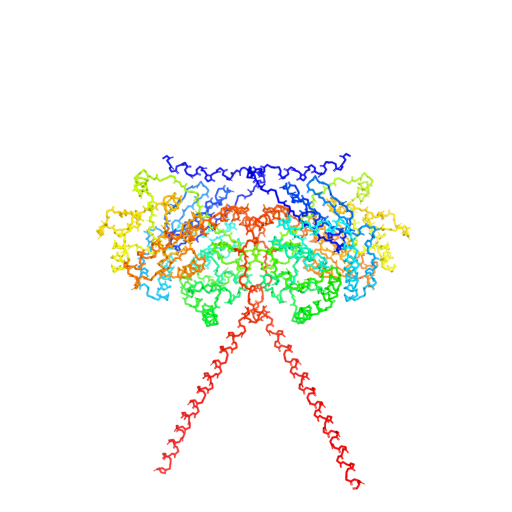 369 TYR B O 1
ATOM 7064 N N . HIS B 1 370 ? 13.367 16.484 12.602 1 98.19 370 HIS B N 1
ATOM 7065 C CA . HIS B 1 370 ? 14.523 17.016 13.312 1 98.19 370 HIS B CA 1
ATOM 7066 C C . HIS B 1 370 ? 14.57 16.516 14.75 1 98.19 370 HIS B C 1
ATOM 7068 O O . HIS B 1 370 ? 15.523 16.781 15.477 1 98.19 370 HIS B O 1
ATOM 7074 N N . GLY B 1 371 ? 13.539 15.82 15.203 1 97.88 371 GLY B N 1
ATOM 7075 C CA . GLY B 1 371 ? 13.531 15.164 16.5 1 97.88 371 GLY B CA 1
ATOM 7076 C C . GLY B 1 371 ? 13.312 16.125 17.656 1 97.88 371 GLY B C 1
ATOM 7077 O O . GLY B 1 371 ? 14.008 16.062 18.672 1 97.88 371 GLY B O 1
ATOM 7078 N N . VAL B 1 372 ? 12.336 17.031 17.484 1 98.5 372 VAL B N 1
ATOM 7079 C CA . VAL B 1 372 ? 12.062 18.016 18.516 1 98.5 372 VAL B CA 1
ATOM 7080 C C . VAL B 1 372 ? 10.641 17.844 19.047 1 98.5 372 VAL B C 1
ATOM 7082 O O . VAL B 1 372 ? 9.68 17.891 18.266 1 98.5 372 VAL B O 1
ATOM 7085 N N . PRO B 1 373 ? 10.438 17.641 20.344 1 98.5 373 PRO B N 1
ATOM 7086 C CA . PRO B 1 373 ? 9.078 17.547 20.891 1 98.5 373 PRO B CA 1
ATOM 7087 C C . PRO B 1 373 ? 8.258 18.812 20.656 1 98.5 373 PRO B C 1
ATOM 7089 O O . PRO B 1 373 ? 8.812 19.875 20.375 1 98.5 373 PRO B O 1
ATOM 7092 N N . ILE B 1 374 ? 6.926 18.672 20.812 1 98.38 374 ILE B N 1
ATOM 7093 C CA . ILE B 1 374 ? 6.043 19.781 20.453 1 98.38 374 ILE B CA 1
ATOM 7094 C C . ILE B 1 374 ? 5.141 20.109 21.641 1 98.38 374 ILE B C 1
ATOM 7096 O O . ILE B 1 374 ? 4.637 19.219 22.328 1 98.38 374 ILE B O 1
ATOM 7100 N N . LEU B 1 375 ? 5.016 21.297 21.969 1 98.69 375 LEU B N 1
ATOM 7101 C CA . LEU B 1 375 ? 3.852 21.812 22.688 1 98.69 375 LEU B CA 1
ATOM 7102 C C . LEU B 1 375 ? 2.803 22.344 21.719 1 98.69 375 LEU B C 1
ATOM 7104 O O . LEU B 1 375 ? 2.982 23.406 21.125 1 98.69 375 LEU B O 1
ATOM 7108 N N . ALA B 1 376 ? 1.779 21.562 21.594 1 97.31 376 ALA B N 1
ATOM 7109 C CA . ALA B 1 376 ? 0.785 21.844 20.562 1 97.31 376 ALA B CA 1
ATOM 7110 C C . ALA B 1 376 ? -0.309 22.766 21.078 1 97.31 376 ALA B C 1
ATOM 7112 O O . ALA B 1 376 ? -0.872 22.531 22.156 1 97.31 376 ALA B O 1
ATOM 7113 N N . VAL B 1 377 ? -0.578 23.781 20.344 1 95.25 377 VAL B N 1
ATOM 7114 C CA . VAL B 1 377 ? -1.712 24.656 20.594 1 95.25 377 VAL B CA 1
ATOM 7115 C C . VAL B 1 377 ? -2.504 24.875 19.312 1 95.25 377 VAL B C 1
ATOM 7117 O O . VAL B 1 377 ? -2.445 25.938 18.703 1 95.25 377 VAL B O 1
ATOM 7120 N N . PRO B 1 378 ? -3.328 23.875 18.953 1 91.75 378 PRO B N 1
ATOM 7121 C CA . PRO B 1 378 ? -4 23.891 17.641 1 91.75 378 PRO B CA 1
ATOM 7122 C C . PRO B 1 378 ? -5.082 24.969 17.562 1 91.75 378 PRO B C 1
ATOM 7124 O O . PRO B 1 378 ? -5.742 25.266 18.547 1 91.75 378 PRO B O 1
ATOM 7127 N N . VAL B 1 379 ? -5.25 25.484 16.391 1 86.38 379 VAL B N 1
ATOM 7128 C CA . VAL B 1 379 ? -6.219 26.547 16.156 1 86.38 379 VAL B CA 1
ATOM 7129 C C . VAL B 1 379 ? -7.426 26 15.398 1 86.38 379 VAL B C 1
ATOM 7131 O O . VAL B 1 379 ? -8.562 26.094 15.875 1 86.38 379 VAL B O 1
ATOM 7134 N N . ALA B 1 380 ? -7.172 25.391 14.172 1 83.75 380 ALA B N 1
ATOM 7135 C CA . ALA B 1 380 ? -8.281 24.984 13.312 1 83.75 380 ALA B CA 1
ATOM 7136 C C . ALA B 1 380 ? -7.863 23.859 12.367 1 83.75 380 ALA B C 1
ATOM 7138 O O . ALA B 1 380 ? -6.73 23.391 12.422 1 83.75 380 ALA B O 1
ATOM 7139 N N . PHE B 1 381 ? -8.891 23.375 11.555 1 84.81 381 PHE B N 1
ATOM 7140 C CA . PHE B 1 381 ? -8.711 22.422 10.469 1 84.81 381 PHE B CA 1
ATOM 7141 C C . PHE B 1 381 ? -8.156 21.094 10.992 1 84.81 381 PHE B C 1
ATOM 7143 O O . PHE B 1 381 ? -8.75 20.484 11.875 1 84.81 381 PHE B O 1
ATOM 7150 N N . ASP B 1 382 ? -7.012 20.719 10.422 1 86.94 382 ASP B N 1
ATOM 7151 C CA . ASP B 1 382 ? -6.492 19.391 10.758 1 86.94 382 ASP B CA 1
ATOM 7152 C C . ASP B 1 382 ? -5.574 19.453 11.977 1 86.94 382 ASP B C 1
ATOM 7154 O O . ASP B 1 382 ? -5.129 18.422 12.477 1 86.94 382 ASP B O 1
ATOM 7158 N N . GLN B 1 383 ? -5.375 20.625 12.547 1 90.62 383 GLN B N 1
ATOM 7159 C CA . GLN B 1 383 ? -4.383 20.828 13.594 1 90.62 383 GLN B CA 1
ATOM 7160 C C . GLN B 1 383 ? -4.762 20.062 14.867 1 90.62 383 GLN B C 1
ATOM 7162 O O . GLN B 1 383 ? -3.91 19.422 15.484 1 90.62 383 GLN B O 1
ATOM 7167 N N . PRO B 1 384 ? -6.023 20.062 15.242 1 89.69 384 PRO B N 1
ATOM 7168 C CA . PRO B 1 384 ? -6.391 19.297 16.438 1 89.69 384 PRO B CA 1
ATOM 7169 C C . PRO B 1 384 ? -6.137 17.812 16.281 1 89.69 384 PRO B C 1
ATOM 7171 O O . PRO B 1 384 ? -5.707 17.141 17.234 1 89.69 384 PRO B O 1
ATOM 7174 N N . ARG B 1 385 ? -6.438 17.281 15.156 1 89.69 385 ARG B N 1
ATOM 7175 C CA . ARG B 1 385 ? -6.172 15.867 14.906 1 89.69 385 ARG B CA 1
ATOM 7176 C C . ARG B 1 385 ? -4.676 15.57 14.977 1 89.69 385 ARG B C 1
ATOM 7178 O O . ARG B 1 385 ? -4.266 14.562 15.547 1 89.69 385 ARG B O 1
ATOM 7185 N N . ASN B 1 386 ? -3.865 16.438 14.344 1 92.38 386 ASN B N 1
ATOM 7186 C CA . ASN B 1 386 ? -2.416 16.266 14.391 1 92.38 386 ASN B CA 1
ATOM 7187 C C . ASN B 1 386 ? -1.894 16.281 15.828 1 92.38 386 ASN B C 1
ATOM 7189 O O . ASN B 1 386 ? -1.056 15.461 16.203 1 92.38 386 ASN B O 1
ATOM 7193 N N . ALA B 1 387 ? -2.436 17.219 16.562 1 94.12 387 ALA B N 1
ATOM 7194 C CA . ALA B 1 387 ? -2.035 17.344 17.969 1 94.12 387 ALA B CA 1
ATOM 7195 C C . ALA B 1 387 ? -2.418 16.094 18.766 1 94.12 387 ALA B C 1
ATOM 7197 O O . ALA B 1 387 ? -1.614 15.578 19.547 1 94.12 387 ALA B O 1
ATOM 7198 N N . ALA B 1 388 ? -3.615 15.641 18.562 1 91.69 388 ALA B N 1
ATOM 7199 C CA . ALA B 1 388 ? -4.094 14.453 19.266 1 91.69 388 ALA B CA 1
ATOM 7200 C C . ALA B 1 388 ? -3.209 13.25 18.969 1 91.69 388 ALA B C 1
ATOM 7202 O O . ALA B 1 388 ? -2.877 12.477 19.875 1 91.69 388 ALA B O 1
ATOM 7203 N N . ARG B 1 389 ? -2.861 13.086 17.812 1 90.06 389 ARG B N 1
ATOM 7204 C CA . ARG B 1 389 ? -2.018 11.969 17.391 1 90.06 389 ARG B CA 1
ATOM 7205 C C . ARG B 1 389 ? -0.635 12.062 18.031 1 90.06 389 ARG B C 1
ATOM 7207 O O . ARG B 1 389 ? -0.082 11.055 18.484 1 90.06 389 ARG B O 1
ATOM 7214 N N . MET B 1 390 ? -0.081 13.273 18.062 1 93.81 390 MET B N 1
ATOM 7215 C CA . MET B 1 390 ? 1.237 13.484 18.656 1 93.81 390 MET B CA 1
ATOM 7216 C C . MET B 1 390 ? 1.217 13.18 20.156 1 93.81 390 MET B C 1
ATOM 7218 O O . MET B 1 390 ? 2.162 12.594 20.688 1 93.81 390 MET B O 1
ATOM 7222 N N . VAL B 1 391 ? 0.153 13.586 20.75 1 95.44 391 VAL B N 1
ATOM 7223 C CA . VAL B 1 391 ? 0.018 13.352 22.188 1 95.44 391 VAL B CA 1
ATOM 7224 C C . VAL B 1 391 ? -0.101 11.852 22.453 1 95.44 391 VAL B C 1
ATOM 7226 O O . VAL B 1 391 ? 0.56 11.32 23.359 1 95.44 391 VAL B O 1
ATOM 7229 N N . GLN B 1 392 ? -0.856 11.188 21.641 1 90.62 392 GLN B N 1
ATOM 7230 C CA . GLN B 1 392 ? -1.054 9.75 21.797 1 90.62 392 GLN B CA 1
ATOM 7231 C C . GLN B 1 392 ? 0.264 8.992 21.656 1 90.62 392 GLN B C 1
ATOM 7233 O O . GLN B 1 392 ? 0.494 7.996 22.344 1 90.62 392 GLN B O 1
ATOM 7238 N N . LYS B 1 393 ? 1.092 9.461 20.844 1 91.88 393 LYS B N 1
ATOM 7239 C CA . LYS B 1 393 ? 2.355 8.789 20.562 1 91.88 393 LYS B CA 1
ATOM 7240 C C . LYS B 1 393 ? 3.436 9.211 21.562 1 91.88 393 LYS B C 1
ATOM 7242 O O . LYS B 1 393 ? 4.574 8.742 21.484 1 91.88 393 LYS B O 1
ATOM 7247 N N . GLY B 1 394 ? 3.104 10.117 22.469 1 95.19 394 GLY B N 1
ATOM 7248 C CA . GLY B 1 394 ? 4.043 10.562 23.484 1 95.19 394 GLY B CA 1
ATOM 7249 C C . GLY B 1 394 ? 5.082 11.531 22.953 1 95.19 394 GLY B C 1
ATOM 7250 O O . GLY B 1 394 ? 6.215 11.562 23.438 1 95.19 394 GLY B O 1
ATOM 7251 N N . LEU B 1 395 ? 4.703 12.328 21.938 1 96.94 395 LEU B N 1
ATOM 7252 C CA . LEU B 1 395 ? 5.648 13.227 21.281 1 96.94 395 LEU B CA 1
ATOM 7253 C C . LEU B 1 395 ? 5.352 14.68 21.656 1 96.94 395 LEU B C 1
ATOM 7255 O O . LEU B 1 395 ? 6.176 15.57 21.406 1 96.94 395 LEU B O 1
ATOM 7259 N N . ALA B 1 396 ? 4.164 14.906 22.234 1 98 396 ALA B N 1
ATOM 7260 C CA . ALA B 1 396 ? 3.709 16.281 22.469 1 98 396 ALA B CA 1
ATOM 7261 C C . ALA B 1 396 ? 2.762 16.344 23.656 1 98 396 ALA B C 1
ATOM 7263 O O . ALA B 1 396 ? 2.305 15.312 24.156 1 98 396 ALA B O 1
ATOM 7264 N N . LEU B 1 397 ? 2.627 17.469 24.156 1 98.44 397 LEU B N 1
ATOM 7265 C CA . LEU B 1 397 ? 1.479 17.875 24.953 1 98.44 397 LEU B CA 1
ATOM 7266 C C . LEU B 1 397 ? 0.655 18.938 24.25 1 98.44 397 LEU B C 1
ATOM 7268 O O . LEU B 1 397 ? 1.153 19.609 23.344 1 98.44 397 LEU B O 1
ATOM 7272 N N . ALA B 1 398 ? -0.607 19 24.609 1 97.62 398 ALA B N 1
ATOM 7273 C CA . ALA B 1 398 ? -1.48 19.938 23.922 1 97.62 398 ALA B CA 1
ATOM 7274 C C . ALA B 1 398 ? -2.188 20.859 24.922 1 97.62 398 ALA B C 1
ATOM 7276 O O . ALA B 1 398 ? -2.574 20.422 26.016 1 97.62 398 ALA B O 1
ATOM 7277 N N . LEU B 1 399 ? -2.283 22.094 24.562 1 97.19 399 LEU B N 1
ATOM 7278 C CA . LEU B 1 399 ? -3.033 23.109 25.312 1 97.19 399 LEU B CA 1
ATOM 7279 C C . LEU B 1 399 ? -4.094 23.75 24.438 1 97.19 399 LEU B C 1
ATOM 7281 O O . LEU B 1 399 ? -4.07 23.609 23.203 1 97.19 399 LEU B O 1
ATOM 7285 N N . ASP B 1 400 ? -4.992 24.422 25.094 1 93.12 400 ASP B N 1
ATOM 7286 C CA . ASP B 1 400 ? -6.094 25.094 24.422 1 93.12 400 ASP B CA 1
ATOM 7287 C C . ASP B 1 400 ? -5.945 26.609 24.516 1 93.12 400 ASP B C 1
ATOM 7289 O O . ASP B 1 400 ? -5.75 27.156 25.609 1 93.12 400 ASP B O 1
ATOM 7293 N N . TRP B 1 401 ? -6.105 27.312 23.406 1 90.25 401 TRP B N 1
ATOM 7294 C CA . TRP B 1 401 ? -5.902 28.75 23.312 1 90.25 401 TRP B CA 1
ATOM 7295 C C . TRP B 1 401 ? -6.828 29.484 24.281 1 90.25 401 TRP B C 1
ATOM 7297 O O . TRP B 1 401 ? -6.48 30.562 24.781 1 90.25 401 TRP B O 1
ATOM 7307 N N . HIS B 1 402 ? -7.941 28.891 24.562 1 88.12 402 HIS B N 1
ATOM 7308 C CA . HIS B 1 402 ? -8.992 29.594 25.297 1 88.12 402 HIS B CA 1
ATOM 7309 C C . HIS B 1 402 ? -8.844 29.406 26.797 1 88.12 402 HIS B C 1
ATOM 7311 O O . HIS B 1 402 ? -9.359 30.188 27.578 1 88.12 402 HIS B O 1
ATOM 7317 N N . THR B 1 403 ? -8.117 28.391 27.156 1 93.88 403 THR B N 1
ATOM 7318 C CA . THR B 1 403 ? -8.109 28.078 28.578 1 93.88 403 THR B CA 1
ATOM 7319 C C . THR B 1 403 ? -6.68 28.078 29.125 1 93.88 403 THR B C 1
ATOM 7321 O O . THR B 1 403 ? -6.473 28.094 30.344 1 93.88 403 THR B O 1
ATOM 7324 N N . LEU B 1 404 ? -5.691 28.109 28.281 1 96.25 404 LEU B N 1
ATOM 7325 C CA . LEU B 1 404 ? -4.32 27.953 28.75 1 96.25 404 LEU B CA 1
ATOM 7326 C C . LEU B 1 404 ? -3.92 29.109 29.672 1 96.25 404 LEU B C 1
ATOM 7328 O O . LEU B 1 404 ? -4.316 30.25 29.438 1 96.25 404 LEU B O 1
ATOM 7332 N N . THR B 1 405 ? -3.195 28.781 30.719 1 97.88 405 THR B N 1
ATOM 7333 C CA . THR B 1 405 ? -2.617 29.734 31.656 1 97.88 405 THR B CA 1
ATOM 7334 C C . THR B 1 405 ? -1.094 29.672 31.625 1 97.88 405 THR B C 1
ATOM 7336 O O . THR B 1 405 ? -0.518 28.75 31.031 1 97.88 405 THR B O 1
ATOM 7339 N N . ALA B 1 406 ? -0.511 30.719 32.219 1 98.44 406 ALA B N 1
ATOM 7340 C CA . ALA B 1 406 ? 0.946 30.719 32.312 1 98.44 406 ALA B CA 1
ATOM 7341 C C . ALA B 1 406 ? 1.444 29.469 33.031 1 98.44 406 ALA B C 1
ATOM 7343 O O . ALA B 1 406 ? 2.463 28.891 32.656 1 98.44 406 ALA B O 1
ATOM 7344 N N . ASP B 1 407 ? 0.691 29.016 34.031 1 98.56 407 ASP B N 1
ATOM 7345 C CA . ASP B 1 407 ? 1.064 27.828 34.812 1 98.56 407 ASP B CA 1
ATOM 7346 C C . ASP B 1 407 ? 1 26.578 33.938 1 98.56 407 ASP B C 1
ATOM 7348 O O . ASP B 1 407 ? 1.863 25.703 34.031 1 98.56 407 ASP B O 1
ATOM 7352 N N . ASP B 1 408 ? -0.027 26.484 33.094 1 98.5 408 ASP B N 1
ATOM 7353 C CA . ASP B 1 408 ? -0.156 25.359 32.188 1 98.5 408 ASP B CA 1
ATOM 7354 C C . ASP B 1 408 ? 1.041 25.281 31.234 1 98.5 408 ASP B C 1
ATOM 7356 O O . ASP B 1 408 ? 1.575 24.203 30.984 1 98.5 408 ASP B O 1
ATOM 7360 N N . ILE B 1 409 ? 1.413 26.422 30.734 1 98.69 409 ILE B N 1
ATOM 7361 C CA . ILE B 1 409 ? 2.488 26.5 29.766 1 98.69 409 ILE B CA 1
ATOM 7362 C C . ILE B 1 409 ? 3.814 26.125 30.406 1 98.69 409 ILE B C 1
ATOM 7364 O O . ILE B 1 409 ? 4.574 25.312 29.859 1 98.69 409 ILE B O 1
ATOM 7368 N N . VAL B 1 410 ? 4.078 26.688 31.609 1 98.75 410 VAL B N 1
ATOM 7369 C CA . VAL B 1 410 ? 5.32 26.406 32.312 1 98.75 410 VAL B CA 1
ATOM 7370 C C . VAL B 1 410 ? 5.41 24.922 32.656 1 98.75 410 VAL B C 1
ATOM 7372 O O . VAL B 1 410 ? 6.457 24.297 32.438 1 98.75 410 VAL B O 1
ATOM 7375 N N . SER B 1 411 ? 4.305 24.359 33.094 1 98.62 411 SER B N 1
ATOM 7376 C CA . SER B 1 411 ? 4.266 22.938 33.469 1 98.62 411 SER B CA 1
ATOM 7377 C C . SER B 1 411 ? 4.508 22.062 32.25 1 98.62 411 SER B C 1
ATOM 7379 O O . SER B 1 411 ? 5.215 21.047 32.312 1 98.62 411 SER B O 1
ATOM 7381 N N . ALA B 1 412 ? 3.873 22.406 31.141 1 98.69 412 ALA B N 1
ATOM 7382 C CA . ALA B 1 412 ? 4.027 21.641 29.906 1 98.69 412 ALA B CA 1
ATOM 7383 C C . ALA B 1 412 ? 5.465 21.719 29.406 1 98.69 412 ALA B C 1
ATOM 7385 O O . ALA B 1 412 ? 6.027 20.703 28.984 1 98.69 412 ALA B O 1
ATOM 7386 N N . ILE B 1 413 ? 6.047 22.969 29.438 1 98.69 413 ILE B N 1
ATOM 7387 C CA . ILE B 1 413 ? 7.426 23.141 29 1 98.69 413 ILE B CA 1
ATOM 7388 C C . ILE B 1 413 ? 8.352 22.297 29.875 1 98.69 413 ILE B C 1
ATOM 7390 O O . ILE B 1 413 ? 9.211 21.578 29.375 1 98.69 413 ILE B O 1
ATOM 7394 N N . ASP B 1 414 ? 8.156 22.344 31.125 1 98.44 414 ASP B N 1
ATOM 7395 C CA . ASP B 1 414 ? 8.984 21.594 32.062 1 98.44 414 ASP B CA 1
ATOM 7396 C C . ASP B 1 414 ? 8.914 20.094 31.781 1 98.44 414 ASP B C 1
ATOM 7398 O O . ASP B 1 414 ? 9.945 19.422 31.734 1 98.44 414 ASP B O 1
ATOM 7402 N N . GLU B 1 415 ? 7.734 19.578 31.594 1 98.56 415 GLU B N 1
ATOM 7403 C CA . GLU B 1 415 ? 7.527 18.156 31.312 1 98.56 415 GLU B CA 1
ATOM 7404 C C . GLU B 1 415 ? 8.195 17.75 30 1 98.56 415 GLU B C 1
ATOM 7406 O O . GLU B 1 415 ? 8.93 16.766 29.953 1 98.56 415 GLU B O 1
ATOM 7411 N N . LEU B 1 416 ? 8.016 18.5 28.984 1 98.62 416 LEU B N 1
ATOM 7412 C CA . LEU B 1 416 ? 8.477 18.141 27.641 1 98.62 416 LEU B CA 1
ATOM 7413 C C . LEU B 1 416 ? 10 18.25 27.547 1 98.62 416 LEU B C 1
ATOM 7415 O O . LEU B 1 416 ? 10.641 17.484 26.828 1 98.62 416 LEU B O 1
ATOM 7419 N N . VAL B 1 417 ? 10.562 19.234 28.281 1 98.06 417 VAL B N 1
ATOM 7420 C CA . VAL B 1 417 ? 11.992 19.484 28.172 1 98.06 417 VAL B CA 1
ATOM 7421 C C . VAL B 1 417 ? 12.766 18.547 29.109 1 98.06 417 VAL B C 1
ATOM 7423 O O . VAL B 1 417 ? 13.836 18.062 28.75 1 98.06 417 VAL B O 1
ATOM 7426 N N . ASN B 1 418 ? 12.219 18.203 30.203 1 97 418 ASN B N 1
ATOM 7427 C CA . ASN B 1 418 ? 12.992 17.5 31.219 1 97 418 ASN B CA 1
ATOM 7428 C C . ASN B 1 418 ? 12.656 16 31.25 1 97 418 ASN B C 1
ATOM 7430 O O . ASN B 1 418 ? 13.453 15.195 31.719 1 97 418 ASN B O 1
ATOM 7434 N N . ASN B 1 419 ? 11.461 15.625 30.875 1 97.88 419 ASN B N 1
ATOM 7435 C CA . ASN B 1 419 ? 11.148 14.211 30.703 1 97.88 419 ASN B CA 1
ATOM 7436 C C . ASN B 1 419 ? 11.734 13.664 29.391 1 97.88 419 ASN B C 1
ATOM 7438 O O . ASN B 1 419 ? 11.18 13.891 28.312 1 97.88 419 ASN B O 1
ATOM 7442 N N . THR B 1 420 ? 12.75 12.883 29.484 1 96.75 420 THR B N 1
ATOM 7443 C CA . THR B 1 420 ? 13.562 12.477 28.344 1 96.75 420 THR B CA 1
ATOM 7444 C C . THR B 1 420 ? 12.805 11.492 27.453 1 96.75 420 THR B C 1
ATOM 7446 O O . THR B 1 420 ? 13.211 11.227 26.328 1 96.75 420 THR B O 1
ATOM 7449 N N . SER B 1 421 ? 11.695 11 27.938 1 97.88 421 SER B N 1
ATOM 7450 C CA . SER B 1 421 ? 10.938 10.055 27.141 1 97.88 421 SER B CA 1
ATOM 7451 C C . SER B 1 421 ? 10.422 10.695 25.859 1 97.88 421 SER B C 1
ATOM 7453 O O . SER B 1 421 ? 10.375 10.047 24.812 1 97.88 421 SER B O 1
ATOM 7455 N N . TYR B 1 422 ? 10.031 12.008 25.922 1 98 422 TYR B N 1
ATOM 7456 C CA . TYR B 1 422 ? 9.531 12.711 24.75 1 98 422 TYR B CA 1
ATOM 7457 C C . TYR B 1 422 ? 10.633 12.867 23.703 1 98 422 TYR B C 1
ATOM 7459 O O . TYR B 1 422 ? 10.43 12.57 22.531 1 98 422 TYR B O 1
ATOM 7467 N N . SER B 1 423 ? 11.789 13.328 24.172 1 97.31 423 SER B N 1
ATOM 7468 C CA . SER B 1 423 ? 12.906 13.547 23.25 1 97.31 423 SER B CA 1
ATOM 7469 C C . SER B 1 423 ? 13.414 12.234 22.672 1 97.31 423 SER B C 1
ATOM 7471 O O . SER B 1 423 ? 13.766 12.164 21.5 1 97.31 423 SER B O 1
ATOM 7473 N N . GLU B 1 424 ? 13.461 11.188 23.453 1 97.5 424 GLU B N 1
ATOM 7474 C CA . GLU B 1 424 ? 13.922 9.883 23 1 97.5 424 GLU B CA 1
ATOM 7475 C C . GLU B 1 424 ? 12.992 9.32 21.922 1 97.5 424 GLU B C 1
ATOM 7477 O O . GLU B 1 424 ? 13.453 8.836 20.891 1 97.5 424 GLU B O 1
ATOM 7482 N N . ARG B 1 425 ? 11.742 9.422 22.141 1 96.62 425 ARG B N 1
ATOM 7483 C CA . ARG B 1 425 ? 10.758 8.883 21.203 1 96.62 425 ARG B CA 1
ATOM 7484 C C . ARG B 1 425 ? 10.812 9.633 19.875 1 96.62 425 ARG B C 1
ATOM 7486 O O . ARG B 1 425 ? 10.789 9.016 18.812 1 96.62 425 ARG B O 1
ATOM 7493 N N . ILE B 1 426 ? 10.859 10.93 19.969 1 97.44 426 ILE B N 1
ATOM 7494 C CA . ILE B 1 426 ? 10.789 11.695 18.734 1 97.44 426 ILE B CA 1
ATOM 7495 C C . ILE B 1 426 ? 12.117 11.586 17.984 1 97.44 426 ILE B C 1
ATOM 7497 O O . ILE B 1 426 ? 12.148 11.633 16.75 1 97.44 426 ILE B O 1
ATOM 7501 N N . GLN B 1 427 ? 13.227 11.445 18.688 1 97.5 427 GLN B N 1
ATOM 7502 C CA . GLN B 1 427 ? 14.516 11.234 18.031 1 97.5 427 GLN B CA 1
ATOM 7503 C C . GLN B 1 427 ? 14.555 9.883 17.328 1 97.5 427 GLN B C 1
ATOM 7505 O O . GLN B 1 427 ? 15.148 9.758 16.25 1 97.5 427 GLN B O 1
ATOM 7510 N N . ASN B 1 428 ? 13.977 8.922 17.969 1 96.06 428 ASN B N 1
ATOM 7511 C CA . ASN B 1 428 ? 13.844 7.629 17.297 1 96.06 428 ASN B CA 1
ATOM 7512 C C . ASN B 1 428 ? 13.047 7.746 16.016 1 96.06 428 ASN B C 1
ATOM 7514 O O . ASN B 1 428 ? 13.406 7.152 14.992 1 96.06 428 ASN B O 1
ATOM 7518 N N . LEU B 1 429 ? 12 8.492 16.094 1 95.75 429 LEU B N 1
ATOM 7519 C CA . LEU B 1 429 ? 11.188 8.719 14.914 1 95.75 429 LEU B CA 1
ATOM 7520 C C . LEU B 1 429 ? 11.969 9.477 13.844 1 95.75 429 LEU B C 1
ATOM 7522 O O . LEU B 1 429 ? 11.859 9.172 12.656 1 95.75 429 LEU B O 1
ATOM 7526 N N . SER B 1 430 ? 12.695 10.438 14.273 1 97.38 430 SER B N 1
ATOM 7527 C CA . SER B 1 430 ? 13.555 11.188 13.367 1 97.38 430 SER B CA 1
ATOM 7528 C C . SER B 1 430 ? 14.516 10.266 12.625 1 97.38 430 SER B C 1
ATOM 7530 O O . SER B 1 430 ? 14.703 10.406 11.414 1 97.38 430 SER B O 1
ATOM 7532 N N . ALA B 1 431 ? 15.102 9.328 13.328 1 96.38 431 ALA B N 1
ATOM 7533 C CA . ALA B 1 431 ? 16.031 8.375 12.719 1 96.38 431 ALA B CA 1
ATOM 7534 C C . ALA B 1 431 ? 15.328 7.527 11.664 1 96.38 431 ALA B C 1
ATOM 7536 O O . ALA B 1 431 ? 15.883 7.266 10.594 1 96.38 431 ALA B O 1
ATOM 7537 N N . ILE B 1 432 ? 14.141 7.148 11.953 1 95.38 432 ILE B N 1
ATOM 7538 C CA . ILE B 1 432 ? 13.352 6.332 11.039 1 95.38 432 ILE B CA 1
ATOM 7539 C C . ILE B 1 432 ? 13.039 7.133 9.773 1 95.38 432 ILE B C 1
ATOM 7541 O O . ILE B 1 432 ? 13.164 6.621 8.656 1 95.38 432 ILE B O 1
ATOM 7545 N N . LEU B 1 433 ? 12.633 8.406 9.938 1 95.69 433 LEU B N 1
ATOM 7546 C CA . LEU B 1 433 ? 12.242 9.258 8.812 1 95.69 433 LEU B CA 1
ATOM 7547 C C . LEU B 1 433 ? 13.438 9.562 7.922 1 95.69 433 LEU B C 1
ATOM 7549 O O . LEU B 1 433 ? 13.273 9.82 6.727 1 95.69 433 LEU B O 1
ATOM 7553 N N . LYS B 1 434 ? 14.602 9.484 8.5 1 95.5 434 LYS B N 1
ATOM 7554 C CA . LYS B 1 434 ? 15.812 9.789 7.746 1 95.5 434 LYS B CA 1
ATOM 7555 C C . LYS B 1 434 ? 16.391 8.531 7.109 1 95.5 434 LYS B C 1
ATOM 7557 O O . LYS B 1 434 ? 17.25 8.609 6.23 1 95.5 434 LYS B O 1
ATOM 7562 N N . ASP B 1 435 ? 15.922 7.359 7.586 1 92.69 435 ASP B N 1
ATOM 7563 C CA . ASP B 1 435 ? 16.375 6.074 7.07 1 92.69 435 ASP B CA 1
ATOM 7564 C C . ASP B 1 435 ? 15.336 5.449 6.145 1 92.69 435 ASP B C 1
ATOM 7566 O O . ASP B 1 435 ? 14.719 4.438 6.484 1 92.69 435 ASP B O 1
ATOM 7570 N N . GLN B 1 436 ? 15.164 6.027 5.008 1 93.88 436 GLN B N 1
ATOM 7571 C CA . GLN B 1 436 ? 14.227 5.512 4.016 1 93.88 436 GLN B CA 1
ATOM 7572 C C . GLN B 1 436 ? 14.969 4.887 2.836 1 93.88 436 GLN B C 1
ATOM 7574 O O . GLN B 1 436 ? 16.125 5.23 2.566 1 93.88 436 GLN B O 1
ATOM 7579 N N . MET B 1 437 ? 14.336 3.947 2.152 1 93.56 437 MET B N 1
ATOM 7580 C CA . MET B 1 437 ? 14.953 3.277 1.01 1 93.56 437 MET B CA 1
ATOM 7581 C C . MET B 1 437 ? 15.312 4.281 -0.081 1 93.56 437 MET B C 1
ATOM 7583 O O . MET B 1 437 ? 16.375 4.188 -0.691 1 93.56 437 MET B O 1
ATOM 7587 N N . GLU B 1 438 ? 14.375 5.152 -0.396 1 94.94 438 GLU B N 1
ATOM 7588 C CA . GLU B 1 438 ? 14.562 6.293 -1.29 1 94.94 438 GLU B CA 1
ATOM 7589 C C . GLU B 1 438 ? 14.078 7.586 -0.644 1 94.94 438 GLU B C 1
ATOM 7591 O O . GLU B 1 438 ? 13.234 7.559 0.253 1 94.94 438 GLU B O 1
ATOM 7596 N N . THR B 1 439 ? 14.617 8.688 -1.072 1 96 439 THR B N 1
ATOM 7597 C CA . THR B 1 439 ? 14.133 9.969 -0.571 1 96 439 THR B CA 1
ATOM 7598 C C . THR B 1 439 ? 12.727 10.25 -1.093 1 96 439 THR B C 1
ATOM 7600 O O . THR B 1 439 ? 12.328 9.742 -2.143 1 96 439 THR B O 1
ATOM 7603 N N . PRO B 1 440 ? 11.984 11.016 -0.33 1 97.31 440 PRO B N 1
ATOM 7604 C CA . PRO B 1 440 ? 10.656 11.383 -0.829 1 97.31 440 PRO B CA 1
ATOM 7605 C C . PRO B 1 440 ? 10.711 12.078 -2.186 1 97.31 440 PRO B C 1
ATOM 7607 O O . PRO B 1 440 ? 9.797 11.922 -3.002 1 97.31 440 PRO B O 1
ATOM 7610 N N . GLN B 1 441 ? 11.734 12.852 -2.492 1 97.75 441 GLN B N 1
ATOM 7611 C CA . GLN B 1 441 ? 11.906 13.523 -3.771 1 97.75 441 GLN B CA 1
ATOM 7612 C C . GLN B 1 441 ? 12.031 12.523 -4.914 1 97.75 441 GLN B C 1
ATOM 7614 O O . GLN B 1 441 ? 11.336 12.633 -5.926 1 97.75 441 GLN B O 1
ATOM 7619 N N . ARG B 1 442 ? 12.883 11.539 -4.688 1 97.25 442 ARG B N 1
ATOM 7620 C CA . ARG B 1 442 ? 13.07 10.516 -5.711 1 97.25 442 ARG B CA 1
ATOM 7621 C C . ARG B 1 442 ? 11.797 9.703 -5.918 1 97.25 442 ARG B C 1
ATOM 7623 O O . ARG B 1 442 ? 11.438 9.383 -7.055 1 97.25 442 ARG B O 1
ATOM 7630 N N . ARG B 1 443 ? 11.172 9.383 -4.859 1 97.81 443 ARG B N 1
ATOM 7631 C CA . ARG B 1 443 ? 9.93 8.617 -4.922 1 97.81 443 ARG B CA 1
ATOM 7632 C C . ARG B 1 443 ? 8.875 9.367 -5.73 1 97.81 443 ARG B C 1
ATOM 7634 O O . ARG B 1 443 ? 8.203 8.773 -6.582 1 97.81 443 ARG B O 1
ATOM 7641 N N . ALA B 1 444 ? 8.703 10.648 -5.418 1 98.56 444 ALA B N 1
ATOM 7642 C CA . ALA B 1 444 ? 7.734 11.461 -6.148 1 98.56 444 ALA B CA 1
ATOM 7643 C C . ALA B 1 444 ? 8.062 11.492 -7.641 1 98.56 444 ALA B C 1
ATOM 7645 O O . ALA B 1 444 ? 7.191 11.242 -8.477 1 98.56 444 ALA B O 1
ATOM 7646 N N . VAL B 1 445 ? 9.297 11.758 -7.977 1 98.44 445 VAL B N 1
ATOM 7647 C CA . VAL B 1 445 ? 9.734 11.898 -9.367 1 98.44 445 VAL B CA 1
ATOM 7648 C C . VAL B 1 445 ? 9.516 10.586 -10.109 1 98.44 445 VAL B C 1
ATOM 7650 O O . VAL B 1 445 ? 8.945 10.57 -11.203 1 98.44 445 VAL B O 1
ATOM 7653 N N . TRP B 1 446 ? 9.93 9.5 -9.5 1 97.94 446 TRP B N 1
ATOM 7654 C CA . TRP B 1 446 ? 9.82 8.203 -10.164 1 97.94 446 TRP B CA 1
ATOM 7655 C C . TRP B 1 446 ? 8.367 7.875 -10.484 1 97.94 446 TRP B C 1
ATOM 7657 O O . TRP B 1 446 ? 8.055 7.438 -11.594 1 97.94 446 TRP B O 1
ATOM 7667 N N . HIS B 1 447 ? 7.492 8.039 -9.547 1 98.19 447 HIS B N 1
ATOM 7668 C CA . HIS B 1 447 ? 6.094 7.676 -9.758 1 98.19 447 HIS B CA 1
ATOM 7669 C C . HIS B 1 447 ? 5.445 8.586 -10.797 1 98.19 447 HIS B C 1
ATOM 7671 O O . HIS B 1 447 ? 4.691 8.117 -11.656 1 98.19 447 HIS B O 1
ATOM 7677 N N . ILE B 1 448 ? 5.715 9.875 -10.672 1 98.62 448 ILE B N 1
ATOM 7678 C CA . ILE B 1 448 ? 5.16 10.797 -11.656 1 98.62 448 ILE B CA 1
ATOM 7679 C C . ILE B 1 448 ? 5.621 10.398 -13.055 1 98.62 448 ILE B C 1
ATOM 7681 O O . ILE B 1 448 ? 4.812 10.297 -13.977 1 98.62 448 ILE B O 1
ATOM 7685 N N . GLU B 1 449 ? 6.918 10.117 -13.25 1 98.06 449 GLU B N 1
ATOM 7686 C CA . GLU B 1 449 ? 7.457 9.68 -14.531 1 98.06 449 GLU B CA 1
ATOM 7687 C C . GLU B 1 449 ? 6.793 8.391 -14.992 1 98.06 449 GLU B C 1
ATOM 7689 O O . GLU B 1 449 ? 6.434 8.258 -16.172 1 98.06 449 GLU B O 1
ATOM 7694 N N . HIS B 1 450 ? 6.672 7.449 -14.07 1 97.25 450 HIS B N 1
ATOM 7695 C CA . HIS B 1 450 ? 6.098 6.148 -14.406 1 97.25 450 HIS B CA 1
ATOM 7696 C C . HIS B 1 450 ? 4.668 6.297 -14.922 1 97.25 450 HIS B C 1
ATOM 7698 O O . HIS B 1 450 ? 4.293 5.656 -15.906 1 97.25 450 HIS B O 1
ATOM 7704 N N . PHE B 1 451 ? 3.871 7.121 -14.273 1 97.69 451 PHE B N 1
ATOM 7705 C CA . PHE B 1 451 ? 2.475 7.281 -14.656 1 97.69 451 PHE B CA 1
ATOM 7706 C C . PHE B 1 451 ? 2.359 8.039 -15.977 1 97.69 451 PHE B C 1
ATOM 7708 O O . PHE B 1 451 ? 1.469 7.766 -16.781 1 97.69 451 PHE B O 1
ATOM 7715 N N . ILE B 1 452 ? 3.252 9.023 -16.203 1 97.75 452 ILE B N 1
ATOM 7716 C CA . ILE B 1 452 ? 3.25 9.742 -17.469 1 97.75 452 ILE B CA 1
ATOM 7717 C C . ILE B 1 452 ? 3.664 8.789 -18.594 1 97.75 452 ILE B C 1
ATOM 7719 O O . ILE B 1 452 ? 2.969 8.672 -19.609 1 97.75 452 ILE B O 1
ATOM 7723 N N . LYS B 1 453 ? 4.754 8.07 -18.344 1 95.69 453 LYS B N 1
ATOM 7724 C CA . LYS B 1 453 ? 5.324 7.168 -19.344 1 95.69 453 LYS B CA 1
ATOM 7725 C C . LYS B 1 453 ? 4.316 6.098 -19.75 1 95.69 453 LYS B C 1
ATOM 7727 O O . LYS B 1 453 ? 4.285 5.68 -20.922 1 95.69 453 LYS B O 1
ATOM 7732 N N . ASN B 1 454 ? 3.521 5.668 -18.812 1 95.12 454 ASN B N 1
ATOM 7733 C CA . ASN B 1 454 ? 2.59 4.574 -19.062 1 95.12 454 ASN B CA 1
ATOM 7734 C C . ASN B 1 454 ? 1.159 5.082 -19.219 1 95.12 454 ASN B C 1
ATOM 7736 O O . ASN B 1 454 ? 0.204 4.348 -18.953 1 95.12 454 ASN B O 1
ATOM 7740 N N . GLN B 1 455 ? 0.99 6.348 -19.531 1 94.06 455 GLN B N 1
ATOM 7741 C CA . GLN B 1 455 ? -0.299 6.938 -19.875 1 94.06 455 GLN B CA 1
ATOM 7742 C C . GLN B 1 455 ? -1.331 6.688 -18.781 1 94.06 455 GLN B C 1
ATOM 7744 O O . GLN B 1 455 ? -2.404 6.145 -19.047 1 94.06 455 GLN B O 1
ATOM 7749 N N . GLY B 1 456 ? -0.931 7.07 -17.609 1 95.25 456 GLY B N 1
ATOM 7750 C CA . GLY B 1 456 ? -1.829 6.957 -16.469 1 95.25 456 GLY B CA 1
ATOM 7751 C C . GLY B 1 456 ? -1.69 5.645 -15.719 1 95.25 456 GLY B C 1
ATOM 7752 O O . GLY B 1 456 ? -2.439 5.375 -14.781 1 95.25 456 GLY B O 1
ATOM 7753 N N . ALA B 1 457 ? -0.859 4.664 -16.234 1 95.06 457 ALA B N 1
ATOM 7754 C CA . ALA B 1 457 ? -0.526 3.389 -15.602 1 95.06 457 ALA B CA 1
ATOM 7755 C C . ALA B 1 457 ? -1.785 2.576 -15.312 1 95.06 457 ALA B C 1
ATOM 7757 O O . ALA B 1 457 ? -2.039 2.201 -14.172 1 95.06 457 ALA B O 1
ATOM 7758 N N . PRO B 1 458 ? -2.525 2.197 -16.312 1 92.62 458 PRO B N 1
ATOM 7759 C CA . PRO B 1 458 ? -3.756 1.428 -16.109 1 92.62 458 PRO B CA 1
ATOM 7760 C C . PRO B 1 458 ? -3.52 0.13 -15.336 1 92.62 458 PRO B C 1
ATOM 7762 O O . PRO B 1 458 ? -4.418 -0.353 -14.641 1 92.62 458 PRO B O 1
ATOM 7765 N N . HIS B 1 459 ? -2.32 -0.421 -15.344 1 91.31 459 HIS B N 1
ATOM 7766 C CA . HIS B 1 459 ? -1.989 -1.656 -14.648 1 91.31 459 HIS B CA 1
ATOM 7767 C C . HIS B 1 459 ? -2.006 -1.453 -13.133 1 91.31 459 HIS B C 1
ATOM 7769 O O . HIS B 1 459 ? -1.981 -2.424 -12.375 1 91.31 459 HIS B O 1
ATOM 7775 N N . LEU B 1 460 ? -2.109 -0.204 -12.68 1 94.06 460 LEU B N 1
ATOM 7776 C CA . LEU B 1 460 ? -2.135 0.095 -11.25 1 94.06 460 LEU B CA 1
ATOM 7777 C C . LEU B 1 460 ? -3.523 0.547 -10.812 1 94.06 460 LEU B C 1
ATOM 7779 O O . LEU B 1 460 ? -3.721 0.933 -9.664 1 94.06 460 LEU B O 1
ATOM 7783 N N . HIS B 1 461 ? -4.492 0.531 -11.727 1 91.38 461 HIS B N 1
ATOM 7784 C CA . HIS B 1 461 ? -5.859 0.92 -11.398 1 91.38 461 HIS B CA 1
ATOM 7785 C C . HIS B 1 461 ? -6.57 -0.184 -10.625 1 91.38 461 HIS B C 1
ATOM 7787 O O . HIS B 1 461 ? -6.523 -1.353 -11.016 1 91.38 461 HIS B O 1
ATOM 7793 N N . TYR B 1 462 ? -7.141 0.169 -9.531 1 93.31 462 TYR B N 1
ATOM 7794 C CA . TYR B 1 462 ? -7.852 -0.757 -8.656 1 93.31 462 TYR B CA 1
ATOM 7795 C C . TYR B 1 462 ? -9.273 -0.986 -9.148 1 93.31 462 TYR B C 1
ATOM 7797 O O . TYR B 1 462 ? -10.055 -0.038 -9.281 1 93.31 462 TYR B O 1
ATOM 7805 N N . PRO B 1 463 ? -9.664 -2.252 -9.375 1 90.38 463 PRO B N 1
ATOM 7806 C CA . PRO B 1 463 ? -11 -2.531 -9.898 1 90.38 463 PRO B CA 1
ATOM 7807 C C . PRO B 1 463 ? -12.109 -2.119 -8.93 1 90.38 463 PRO B C 1
ATOM 7809 O O . PRO B 1 463 ? -13.266 -1.971 -9.336 1 90.38 463 PRO B O 1
ATOM 7812 N N . GLY B 1 464 ? -11.781 -1.964 -7.684 1 90.62 464 GLY B N 1
ATOM 7813 C CA . GLY B 1 464 ? -12.766 -1.515 -6.707 1 90.62 464 GLY B CA 1
ATOM 7814 C C . GLY B 1 464 ? -13.367 -0.164 -7.043 1 90.62 464 GLY B C 1
ATOM 7815 O O . GLY B 1 464 ? -14.438 0.188 -6.539 1 90.62 464 GLY B O 1
ATOM 7816 N N . LYS B 1 465 ? -12.695 0.555 -7.844 1 90.75 465 LYS B N 1
ATOM 7817 C CA . LYS B 1 465 ? -13.164 1.88 -8.242 1 90.75 465 LYS B CA 1
ATOM 7818 C C . LYS B 1 465 ? -14.492 1.795 -8.984 1 90.75 465 LYS B C 1
ATOM 7820 O O . LYS B 1 465 ? -15.281 2.74 -8.961 1 90.75 465 LYS B O 1
ATOM 7825 N N . ASN B 1 466 ? -14.781 0.649 -9.562 1 88.31 466 ASN B N 1
ATOM 7826 C CA . ASN B 1 466 ? -15.961 0.479 -10.398 1 88.31 466 ASN B CA 1
ATOM 7827 C C . ASN B 1 466 ? -17.156 -0.035 -9.578 1 88.31 466 ASN B C 1
ATOM 7829 O O . ASN B 1 466 ? -18.25 -0.204 -10.117 1 88.31 466 ASN B O 1
ATOM 7833 N N . LEU B 1 467 ? -17 -0.234 -8.352 1 90.94 467 LEU B N 1
ATOM 7834 C CA . LEU B 1 467 ? -18.062 -0.787 -7.512 1 90.94 467 LEU B CA 1
ATOM 7835 C C . LEU B 1 467 ? -18.672 0.296 -6.633 1 90.94 467 LEU B C 1
ATOM 7837 O O . LEU B 1 467 ? -17.969 1.2 -6.168 1 90.94 467 LEU B O 1
ATOM 7841 N N . HIS B 1 468 ? -19.969 0.12 -6.48 1 88.75 468 HIS B N 1
ATOM 7842 C CA . HIS B 1 468 ? -20.609 0.903 -5.426 1 88.75 468 HIS B CA 1
ATOM 7843 C C . HIS B 1 468 ? -20.188 0.416 -4.043 1 88.75 468 HIS B C 1
ATOM 7845 O O . HIS B 1 468 ? -19.875 -0.763 -3.867 1 88.75 468 HIS B O 1
ATOM 7851 N N . PHE B 1 469 ? -20.312 1.333 -3.162 1 87.06 469 PHE B N 1
ATOM 7852 C CA . PHE B 1 469 ? -19.828 1.011 -1.827 1 87.06 469 PHE B CA 1
ATOM 7853 C C . PHE B 1 469 ? -20.531 -0.23 -1.28 1 87.06 469 PHE B C 1
ATOM 7855 O O . PHE B 1 469 ? -19.891 -1.088 -0.668 1 87.06 469 PHE B O 1
ATOM 7862 N N . LEU B 1 470 ? -21.781 -0.363 -1.456 1 88.12 470 LEU B N 1
ATOM 7863 C CA . LEU B 1 470 ? -22.547 -1.482 -0.925 1 88.12 470 LEU B CA 1
ATOM 7864 C C . LEU B 1 470 ? -22.109 -2.795 -1.565 1 88.12 470 LEU B C 1
ATOM 7866 O O . LEU B 1 470 ? -22.141 -3.844 -0.917 1 88.12 470 LEU B O 1
ATOM 7870 N N . GLN B 1 471 ? -21.703 -2.734 -2.803 1 92.12 471 GLN B N 1
ATOM 7871 C CA . GLN B 1 471 ? -21.156 -3.906 -3.473 1 92.12 471 GLN B CA 1
ATOM 7872 C C . GLN B 1 471 ? -19.75 -4.219 -2.965 1 92.12 471 GLN B C 1
ATOM 7874 O O . GLN B 1 471 ? -19.391 -5.383 -2.793 1 92.12 471 GLN B O 1
ATOM 7879 N N . TYR B 1 472 ? -19.078 -3.117 -2.705 1 92 472 TYR B N 1
ATOM 7880 C CA . TYR B 1 472 ? -17.703 -3.244 -2.266 1 92 472 TYR B CA 1
ATOM 7881 C C . TYR B 1 472 ? -17.609 -4.012 -0.952 1 92 472 TYR B C 1
ATOM 7883 O O . TYR B 1 472 ? -16.688 -4.816 -0.755 1 92 472 TYR B O 1
ATOM 7891 N N . ILE B 1 473 ? -18.641 -3.809 -0.057 1 89.75 473 ILE B N 1
ATOM 7892 C CA . ILE B 1 473 ? -18.594 -4.492 1.231 1 89.75 473 ILE B CA 1
ATOM 7893 C C . ILE B 1 473 ? -19.438 -5.766 1.164 1 89.75 473 ILE B C 1
ATOM 7895 O O . ILE B 1 473 ? -19.719 -6.387 2.191 1 89.75 473 ILE B O 1
ATOM 7899 N N . CYS B 1 474 ? -19.984 -6.152 0.026 1 93.38 474 CYS B N 1
ATOM 7900 C CA . CYS B 1 474 ? -20.734 -7.375 -0.234 1 93.38 474 CYS B CA 1
ATOM 7901 C C . CYS B 1 474 ? -22.031 -7.398 0.566 1 93.38 474 CYS B C 1
ATOM 7903 O O . CYS B 1 474 ? -22.453 -8.453 1.038 1 93.38 474 CYS B O 1
ATOM 7905 N N . LEU B 1 475 ? -22.594 -6.238 0.794 1 91 475 LEU B N 1
ATOM 7906 C CA . LEU B 1 475 ? -23.875 -6.195 1.506 1 91 475 LEU B CA 1
ATOM 7907 C C . LEU B 1 475 ? -24.953 -6.918 0.719 1 91 475 LEU B C 1
ATOM 7909 O O . LEU B 1 475 ? -25.812 -7.59 1.304 1 91 475 LEU B O 1
ATOM 7913 N N . ASP B 1 476 ? -24.953 -6.711 -0.576 1 93.69 476 ASP B N 1
ATOM 7914 C CA . ASP B 1 476 ? -25.906 -7.402 -1.429 1 93.69 476 ASP B CA 1
ATOM 7915 C C . ASP B 1 476 ? -25.781 -8.922 -1.278 1 93.69 476 ASP B C 1
ATOM 7917 O O . ASP B 1 476 ? -26.797 -9.617 -1.174 1 93.69 476 ASP B O 1
ATOM 7921 N N . VAL B 1 477 ? -24.578 -9.43 -1.187 1 95.75 477 VAL B N 1
ATOM 7922 C CA . VAL B 1 477 ? -24.312 -10.859 -1.042 1 95.75 477 VAL B CA 1
ATOM 7923 C C . VAL B 1 477 ? -24.781 -11.328 0.333 1 95.75 477 VAL B C 1
ATOM 7925 O O . VAL B 1 477 ? -25.438 -12.367 0.449 1 95.75 477 VAL B O 1
ATOM 7928 N N . VAL B 1 478 ? -24.5 -10.602 1.386 1 93.12 478 VAL B N 1
ATOM 7929 C CA . VAL B 1 478 ? -24.859 -10.961 2.752 1 93.12 478 VAL B CA 1
ATOM 7930 C C . VAL B 1 478 ? -26.375 -11 2.896 1 93.12 478 VAL B C 1
ATOM 7932 O O . VAL B 1 478 ? -26.938 -11.938 3.473 1 93.12 478 VAL B O 1
ATOM 7935 N N . LEU B 1 479 ? -27.031 -9.992 2.385 1 93.69 479 LEU B N 1
ATOM 7936 C CA . LEU B 1 479 ? -28.5 -9.938 2.457 1 93.69 479 LEU B CA 1
ATOM 7937 C C . LEU B 1 479 ? -29.125 -11.102 1.71 1 93.69 479 LEU B C 1
ATOM 7939 O O . LEU B 1 479 ? -30.109 -11.68 2.17 1 93.69 479 LEU B O 1
ATOM 7943 N N . PHE B 1 480 ? -28.594 -11.422 0.577 1 96.25 480 PHE B N 1
ATOM 7944 C CA . PHE B 1 480 ? -29.062 -12.562 -0.198 1 96.25 480 PHE B CA 1
ATOM 7945 C C . PHE B 1 480 ? -28.906 -13.859 0.594 1 96.25 480 PHE B C 1
ATOM 7947 O O . PHE B 1 480 ? -29.844 -14.664 0.663 1 96.25 480 PHE B O 1
ATOM 7954 N N . LEU B 1 481 ? -27.75 -14.055 1.199 1 95.5 481 LEU B N 1
ATOM 7955 C CA . LEU B 1 481 ? -27.484 -15.266 1.977 1 95.5 481 LEU B CA 1
ATOM 7956 C C . LEU B 1 481 ? -28.375 -15.328 3.205 1 95.5 481 LEU B C 1
ATOM 7958 O O . LEU B 1 481 ? -28.844 -16.406 3.582 1 95.5 481 LEU B O 1
ATOM 7962 N N . LEU B 1 482 ? -28.609 -14.188 3.842 1 94 482 LEU B N 1
ATOM 7963 C CA . LEU B 1 482 ? -29.516 -14.156 4.992 1 94 482 LEU B CA 1
ATOM 7964 C C . LEU B 1 482 ? -30.938 -14.484 4.574 1 94 482 LEU B C 1
ATOM 7966 O O . LEU B 1 482 ? -31.656 -15.164 5.305 1 94 482 LEU B O 1
ATOM 7970 N N . LEU B 1 483 ? -31.344 -13.953 3.443 1 95.75 483 LEU B N 1
ATOM 7971 C CA . LEU B 1 483 ? -32.656 -14.273 2.91 1 95.75 483 LEU B CA 1
ATOM 7972 C C . LEU B 1 483 ? -32.781 -15.773 2.639 1 95.75 483 LEU B C 1
ATOM 7974 O O . LEU B 1 483 ? -33.812 -16.375 2.957 1 95.75 483 LEU B O 1
ATOM 7978 N N . LEU B 1 484 ? -31.75 -16.328 2.057 1 95.5 484 LEU B N 1
ATOM 7979 C CA . LEU B 1 484 ? -31.734 -17.75 1.785 1 95.5 484 LEU B CA 1
ATOM 7980 C C . LEU B 1 484 ? -31.828 -18.562 3.082 1 95.5 484 LEU B C 1
ATOM 7982 O O . LEU B 1 484 ? -32.562 -19.547 3.16 1 95.5 484 LEU B O 1
ATOM 7986 N N . LEU B 1 485 ? -31.062 -18.109 4.02 1 94.44 485 LEU B N 1
ATOM 7987 C CA . LEU B 1 485 ? -31.094 -18.766 5.324 1 94.44 485 LEU B CA 1
ATOM 7988 C C . LEU B 1 485 ? -32.469 -18.672 5.949 1 94.44 485 LEU B C 1
ATOM 7990 O O . LEU B 1 485 ? -32.969 -19.625 6.535 1 94.44 485 LEU B O 1
ATOM 7994 N N . TYR B 1 486 ? -33.031 -17.516 5.848 1 94.62 486 TYR B N 1
ATOM 7995 C CA . TYR B 1 486 ? -34.375 -17.312 6.363 1 94.62 486 TYR B CA 1
ATOM 7996 C C . TYR B 1 486 ? -35.375 -18.25 5.699 1 94.62 486 TYR B C 1
ATOM 7998 O O . TYR B 1 486 ? -36.219 -18.844 6.371 1 94.62 486 TYR B O 1
ATOM 8006 N N . ILE B 1 487 ? -35.312 -18.391 4.438 1 95.88 487 ILE B N 1
ATOM 8007 C CA . ILE B 1 487 ? -36.219 -19.25 3.678 1 95.88 487 ILE B CA 1
ATOM 8008 C C . ILE B 1 487 ? -36 -20.703 4.094 1 95.88 487 ILE B C 1
ATOM 8010 O O . ILE B 1 487 ? -37 -21.422 4.316 1 95.88 487 ILE B O 1
ATOM 8014 N N . VAL B 1 488 ? -34.75 -21.109 4.23 1 95 488 VAL B N 1
ATOM 8015 C CA . VAL B 1 488 ? -34.469 -22.469 4.633 1 95 488 VAL B CA 1
ATOM 8016 C C . VAL B 1 488 ? -35.031 -22.734 6.031 1 95 488 VAL B C 1
ATOM 8018 O O . VAL B 1 488 ? -35.594 -23.797 6.281 1 95 488 VAL B O 1
ATOM 8021 N N . CYS B 1 489 ? -34.844 -21.797 6.871 1 94.75 489 CYS B N 1
ATOM 8022 C CA . CYS B 1 489 ? -35.344 -21.953 8.234 1 94.75 489 CYS B CA 1
ATOM 8023 C C . CYS B 1 489 ? -36.844 -22.016 8.25 1 94.75 489 CYS B C 1
ATOM 8025 O O . CYS B 1 489 ? -37.438 -22.812 8.969 1 94.75 489 CYS B O 1
ATOM 8027 N N . ARG B 1 490 ? -37.469 -21.203 7.508 1 94.62 490 ARG B N 1
ATOM 8028 C CA . ARG B 1 490 ? -38.938 -21.172 7.445 1 94.62 490 ARG B CA 1
ATOM 8029 C C . ARG B 1 490 ? -39.5 -22.453 6.855 1 94.62 490 ARG B C 1
ATOM 8031 O O . ARG B 1 490 ? -40.5 -22.969 7.332 1 94.62 490 ARG B O 1
ATOM 8038 N N . LEU B 1 491 ? -38.844 -22.938 5.848 1 95.06 491 LEU B N 1
ATOM 8039 C CA . LEU B 1 491 ? -39.281 -24.188 5.223 1 95.06 491 LEU B CA 1
ATOM 8040 C C . LEU B 1 491 ? -39.062 -25.359 6.172 1 95.06 491 LEU B C 1
ATOM 8042 O O . LEU B 1 491 ? -39.906 -26.25 6.254 1 95.06 491 LEU B O 1
ATOM 8046 N N . SER B 1 492 ? -37.969 -25.344 6.781 1 94.19 492 SER B N 1
ATOM 8047 C CA . SER B 1 492 ? -37.719 -26.391 7.766 1 94.19 492 SER B CA 1
ATOM 8048 C C . SER B 1 492 ? -38.75 -26.359 8.891 1 94.19 492 SER B C 1
ATOM 8050 O O . SER B 1 492 ? -39.219 -27.406 9.336 1 94.19 492 SER B O 1
ATOM 8052 N N . ALA B 1 493 ? -39 -25.172 9.32 1 93.69 493 ALA B N 1
ATOM 8053 C CA . ALA B 1 493 ? -40.031 -25.031 10.359 1 93.69 493 ALA B CA 1
ATOM 8054 C C . ALA B 1 493 ? -41.375 -25.5 9.867 1 93.69 493 ALA B C 1
ATOM 8056 O O . ALA B 1 493 ? -42.125 -26.156 10.609 1 93.69 493 ALA B O 1
ATOM 8057 N N . TYR B 1 494 ? -41.656 -25.125 8.719 1 91.81 494 TYR B N 1
ATOM 8058 C CA . TYR B 1 494 ? -42.906 -25.531 8.102 1 91.81 494 TYR B CA 1
ATOM 8059 C C . TYR B 1 494 ? -43 -27.047 8.016 1 91.81 494 TYR B C 1
ATOM 8061 O O . TYR B 1 494 ? -44.031 -27.641 8.352 1 91.81 494 TYR B O 1
ATOM 8069 N N . PHE B 1 495 ? -41.938 -27.672 7.605 1 93.31 495 PHE B N 1
ATOM 8070 C CA . PHE B 1 495 ? -41.875 -29.109 7.465 1 93.31 495 PHE B CA 1
ATOM 8071 C C . PHE B 1 495 ? -41.969 -29.797 8.828 1 93.31 495 PHE B C 1
ATOM 8073 O O . PHE B 1 495 ? -42.625 -30.812 8.977 1 93.31 495 PHE B O 1
ATOM 8080 N N . LEU B 1 496 ? -41.281 -29.25 9.703 1 93.19 496 LEU B N 1
ATOM 8081 C CA . LEU B 1 496 ? -41.344 -29.812 11.055 1 93.19 496 LEU B CA 1
ATOM 8082 C C . LEU B 1 496 ? -42.719 -29.703 11.648 1 93.19 496 LEU B C 1
ATOM 8084 O O . LEU B 1 496 ? -43.188 -30.625 12.328 1 93.19 496 LEU B O 1
ATOM 8088 N N . ARG B 1 497 ? -43.312 -28.609 11.422 1 92.38 497 ARG B N 1
ATOM 8089 C CA . ARG B 1 497 ? -44.688 -28.422 11.898 1 92.38 497 ARG B CA 1
ATOM 8090 C C . ARG B 1 497 ? -45.656 -29.375 11.195 1 92.38 497 ARG B C 1
ATOM 8092 O O . ARG B 1 497 ? -46.562 -29.922 11.828 1 92.38 497 ARG B O 1
ATOM 8099 N N . ALA B 1 498 ? -45.438 -29.594 9.938 1 91.88 498 ALA B N 1
ATOM 8100 C CA . ALA B 1 498 ? -46.281 -30.5 9.164 1 91.88 498 ALA B CA 1
ATOM 8101 C C . ALA B 1 498 ? -46.125 -31.938 9.625 1 91.88 498 ALA B C 1
ATOM 8103 O O . ALA B 1 498 ? -47.094 -32.688 9.742 1 91.88 498 ALA B O 1
ATOM 8104 N N . ILE B 1 499 ? -44.969 -32.281 9.875 1 91.75 499 ILE B N 1
ATOM 8105 C CA . ILE B 1 499 ? -44.688 -33.625 10.375 1 91.75 499 ILE B CA 1
ATOM 8106 C C . ILE B 1 499 ? -45.281 -33.781 11.773 1 91.75 499 ILE B C 1
ATOM 8108 O O . ILE B 1 499 ? -45.875 -34.812 12.086 1 91.75 499 ILE B O 1
ATOM 8112 N N . GLY B 1 500 ? -45.062 -32.75 12.555 1 89.81 500 GLY B N 1
ATOM 8113 C CA . GLY B 1 500 ? -45.656 -32.781 13.883 1 89.81 500 GLY B CA 1
ATOM 8114 C C . GLY B 1 500 ? -47.156 -32.906 13.867 1 89.81 500 GLY B C 1
ATOM 8115 O O . GLY B 1 500 ? -47.75 -33.688 14.641 1 89.81 500 GLY B O 1
ATOM 8116 N N . ARG B 1 501 ? -47.812 -32.219 13.008 1 90.62 501 ARG B N 1
ATOM 8117 C CA . ARG B 1 501 ? -49.281 -32.312 12.883 1 90.62 501 ARG B CA 1
ATOM 8118 C C . ARG B 1 501 ? -49.719 -33.688 12.414 1 90.62 501 ARG B C 1
ATOM 8120 O O . ARG B 1 501 ? -50.719 -34.219 12.883 1 90.62 501 ARG B O 1
ATOM 8127 N N . ARG B 1 502 ? -48.875 -34.281 11.508 1 89.06 502 ARG B N 1
ATOM 8128 C CA . ARG B 1 502 ? -49.219 -35.594 10.992 1 89.06 502 ARG B CA 1
ATOM 8129 C C . ARG B 1 502 ? -49.031 -36.656 12.07 1 89.06 502 ARG B C 1
ATOM 8131 O O . ARG B 1 502 ? -49.844 -37.562 12.195 1 89.06 502 ARG B O 1
ATOM 8138 N N . VAL B 1 503 ? -48.062 -36.469 12.828 1 89.44 503 VAL B N 1
ATOM 8139 C CA . VAL B 1 503 ? -47.781 -37.406 13.898 1 89.44 503 VAL B CA 1
ATOM 8140 C C . VAL B 1 503 ? -48.812 -37.281 15 1 89.44 503 VAL B C 1
ATOM 8142 O O . VAL B 1 503 ? -49.312 -38.281 15.523 1 89.44 503 VAL B O 1
ATOM 8145 N N . PHE B 1 504 ? -49.188 -36.062 15.289 1 86.25 504 PHE B N 1
ATOM 8146 C CA . PHE B 1 504 ? -50.188 -35.812 16.312 1 86.25 504 PHE B CA 1
ATOM 8147 C C . PHE B 1 504 ? -51.562 -36.312 15.852 1 86.25 504 PHE B C 1
ATOM 8149 O O . PHE B 1 504 ? -52.344 -36.812 16.656 1 86.25 504 PHE B O 1
ATOM 8156 N N . ARG B 1 505 ? -51.844 -36.188 14.617 1 82.94 505 ARG B N 1
ATOM 8157 C CA . ARG B 1 505 ? -53.125 -36.656 14.07 1 82.94 505 ARG B CA 1
ATOM 8158 C C . ARG B 1 505 ? -53.188 -38.188 14.078 1 82.94 505 ARG B C 1
ATOM 8160 O O . ARG B 1 505 ? -54.219 -38.781 14.352 1 82.94 505 ARG B O 1
ATOM 8167 N N . ILE B 1 506 ? -52.156 -38.812 13.867 1 79.69 506 ILE B N 1
ATOM 8168 C CA . ILE B 1 506 ? -52.094 -40.281 13.859 1 79.69 506 ILE B CA 1
ATOM 8169 C C . ILE B 1 506 ? -52.25 -40.812 15.281 1 79.69 506 ILE B C 1
ATOM 8171 O O . ILE B 1 506 ? -52.969 -41.781 15.508 1 79.69 506 ILE B O 1
ATOM 8175 N N . ASN B 1 507 ? -51.75 -40.156 16.203 1 78.25 507 ASN B N 1
ATOM 8176 C CA . ASN B 1 507 ? -51.844 -40.594 17.594 1 78.25 507 ASN B CA 1
ATOM 8177 C C . ASN B 1 507 ? -53.281 -40.375 18.141 1 78.25 507 ASN B C 1
ATOM 8179 O O . ASN B 1 507 ? -53.781 -41.188 18.922 1 78.25 507 ASN B O 1
ATOM 8183 N N . LYS B 1 508 ? -53.906 -39.375 17.703 1 75.94 508 LYS B N 1
ATOM 8184 C CA . LYS B 1 508 ? -55.281 -39.156 18.125 1 75.94 508 LYS B CA 1
ATOM 8185 C C . LYS B 1 508 ? -56.219 -40.188 17.516 1 75.94 508 LYS B C 1
ATOM 8187 O O . LYS B 1 508 ? -57.188 -40.625 18.172 1 75.94 508 LYS B O 1
ATOM 8192 N N . ARG B 1 509 ? -56.062 -40.688 16.484 1 71.94 509 ARG B N 1
ATOM 8193 C CA . ARG B 1 509 ? -56.875 -41.719 15.844 1 71.94 509 ARG B CA 1
ATOM 8194 C C . ARG B 1 509 ? -56.656 -43.062 16.484 1 71.94 509 ARG B C 1
ATOM 8196 O O . ARG B 1 509 ? -57.594 -43.844 16.641 1 71.94 509 ARG B O 1
ATOM 8203 N N . LYS B 1 510 ? -55.625 -43.312 16.984 1 74.44 510 LYS B N 1
ATOM 8204 C CA . LYS B 1 510 ? -55.344 -44.562 17.688 1 74.44 510 LYS B CA 1
ATOM 8205 C C . LYS B 1 510 ? -56 -44.562 19.078 1 74.44 510 LYS B C 1
ATOM 8207 O O . LYS B 1 510 ? -56.469 -45.594 19.531 1 74.44 510 LYS B O 1
ATOM 8212 N N . LEU B 1 511 ? -56.219 -43.469 19.672 1 71.75 511 LEU B N 1
ATOM 8213 C CA . LEU B 1 511 ? -56.844 -43.375 20.984 1 71.75 511 LEU B CA 1
ATOM 8214 C C . LEU B 1 511 ? -58.344 -43.5 20.859 1 71.75 511 LEU B C 1
ATOM 8216 O O . LEU B 1 511 ? -59.031 -43.906 21.797 1 71.75 511 LEU B O 1
ATOM 8220 N N . LYS B 1 512 ? -58.719 -43.094 19.781 1 63.41 512 LYS B N 1
ATOM 8221 C CA . LYS B 1 512 ? -60.156 -43.219 19.625 1 63.41 512 LYS B CA 1
ATOM 8222 C C . LYS B 1 512 ? -60.531 -44.656 19.266 1 63.41 512 LYS B C 1
ATOM 8224 O O . LYS B 1 512 ? -61.688 -45.031 19.359 1 63.41 512 LYS B O 1
ATOM 8229 N N . THR B 1 513 ? -59.812 -45.531 18.75 1 69 513 THR B N 1
ATOM 8230 C CA . THR B 1 513 ? -60.094 -46.906 18.391 1 69 513 THR B CA 1
ATOM 8231 C C . THR B 1 513 ? -59.781 -47.844 19.562 1 69 513 THR B C 1
ATOM 8233 O O . THR B 1 513 ? -60.125 -49.031 19.531 1 69 513 THR B O 1
ATOM 8236 N N . ARG B 1 514 ? -59.375 -47.312 20.656 1 48.47 514 ARG B N 1
ATOM 8237 C CA . ARG B 1 514 ? -59.375 -48.125 21.875 1 48.47 514 ARG B CA 1
ATOM 8238 C C . ARG B 1 514 ? -60.5 -47.75 22.812 1 48.47 514 ARG B C 1
ATOM 8240 O O . ARG B 1 514 ? -60.719 -46.562 23.047 1 48.47 514 ARG B O 1
#

Solvent-accessible surface area (backbone atoms only — not comparable to full-atom values): 54770 Å² total; per-residue (Å²): 118,72,77,59,52,68,56,46,63,67,46,59,78,66,51,74,81,62,64,80,66,81,68,80,65,48,34,37,38,36,46,43,51,63,60,46,60,64,54,48,49,49,51,47,37,54,44,48,40,35,23,75,70,57,18,43,27,37,40,34,21,54,58,79,82,88,74,86,49,95,37,48,42,80,41,64,30,41,67,88,55,75,72,86,82,67,72,57,77,71,36,82,48,69,68,47,48,48,49,52,50,50,50,47,30,50,52,43,40,61,37,26,77,66,19,66,69,52,49,51,48,52,74,49,39,77,71,30,47,29,40,36,32,51,63,64,78,38,67,73,59,52,70,57,51,66,92,46,81,58,36,38,34,30,34,24,71,86,16,84,46,67,68,65,45,35,58,52,30,46,80,78,44,54,47,41,48,55,50,58,70,40,65,48,47,54,82,52,51,73,69,53,34,43,54,33,49,52,49,51,57,46,47,68,52,48,43,51,61,60,54,47,47,56,49,48,58,56,47,32,74,78,34,74,80,61,72,62,70,67,63,60,53,63,57,48,48,38,35,39,23,44,28,37,43,77,80,38,78,30,57,65,36,38,81,36,46,38,66,30,34,63,45,67,57,69,81,55,54,86,65,59,70,74,57,42,50,55,54,61,70,19,60,91,65,8,29,34,40,35,43,52,66,64,71,40,56,56,67,64,50,52,67,68,41,50,52,22,50,51,56,23,52,64,71,45,80,36,25,34,43,32,47,30,73,65,82,83,70,87,69,50,93,51,50,48,71,34,70,69,71,66,57,58,33,49,49,43,34,91,45,43,48,36,34,36,28,25,28,45,66,66,60,43,44,46,30,37,54,47,27,33,25,34,46,23,44,39,80,58,68,49,9,42,17,46,36,40,41,33,35,73,72,46,32,33,50,77,51,47,75,89,71,55,41,30,66,55,50,41,52,49,50,50,47,53,62,68,40,60,63,22,40,53,50,25,36,52,47,11,51,52,70,73,63,54,98,61,53,32,48,56,50,48,42,51,51,54,50,49,28,53,75,47,73,41,32,69,58,44,53,34,70,45,47,79,46,52,71,56,50,42,72,35,47,64,48,51,52,52,51,49,50,50,50,49,49,51,51,51,50,48,49,50,51,50,50,51,51,48,53,51,54,53,52,53,54,53,56,55,56,68,76,100,115,71,76,60,49,66,60,47,63,70,48,58,77,61,60,77,76,63,64,78,65,81,68,80,65,49,34,36,39,38,45,42,51,63,59,45,60,63,53,48,48,48,52,47,37,54,44,49,42,36,23,75,72,57,18,43,27,36,41,34,20,55,59,79,82,87,74,88,50,95,36,47,42,78,42,65,30,38,66,89,54,75,71,87,82,68,69,56,78,72,36,82,47,69,67,48,47,47,50,51,50,49,51,46,30,52,52,42,39,61,37,25,75,68,20,67,69,52,48,53,49,52,76,48,40,76,71,31,47,30,42,36,33,49,63,65,78,38,66,72,58,52,69,56,51,66,93,44,81,59,37,38,34,30,34,26,71,85,18,85,47,69,69,65,45,37,58,52,31,46,79,77,43,54,46,40,49,54,49,56,71,40,65,48,49,53,82,52,50,74,68,52,33,42,52,33,49,51,49,50,57,49,47,67,54,47,43,50,60,63,54,47,46,56,50,47,57,56,46,32,73,81,34,74,82,60,72,60,71,67,62,59,53,64,58,47,50,38,35,37,24,44,28,36,44,76,79,38,77,31,58,62,37,38,83,34,48,40,64,30,36,64,45,67,57,66,81,55,54,87,63,59,68,73,57,42,51,54,54,61,70,20,61,89,65,8,29,34,40,35,43,52,67,63,72,39,55,57,68,63,50,54,66,70,42,50,51,22,50,52,56,23,52,63,73,46,82,35,25,34,44,33,46,30,72,66,83,84,71,88,69,49,93,53,49,47,71,32,70,71,70,66,58,58,33,50,48,43,34,91,45,42,46,35,33,36,28,25,26,44,66,67,60,44,44,46,29,37,53,46,26,34,25,33,45,22,42,39,81,57,66,49,9,43,16,48,36,38,41,33,35,73,70,46,32,32,49,78,50,47,74,89,71,54,40,30,66,55,49,42,52,50,50,50,47,54,62,67,40,57,64,23,39,52,50,23,36,52,48,11,52,50,69,70,63,54,96,62,53,32,49,56,50,48,42,51,50,54,50,49,28,53,76,46,72,40,32,69,57,42,54,33,71,45,47,80,46,54,69,56,50,42,71,35,47,65,47,52,51,50,51,50,50,50,48,49,50,51,50,50,50,49,48,50,50,50,50,49,50,48,51,52,52,52,52,54,54,53,54,55,58,66,76,100

InterPro domains:
  IPR002213 UDP-glucuronosyl/UDP-glucosyltransferase [PF00201] (28-509)
  IPR002213 UDP-glucuronosyl/UDP-glucosyltransferase [cd03784] (26-433)
  IPR050271 UDP-glycosyltransferase [PTHR48043] (38-488)